Protein 3D12 (pdb70)

Organism: Nipah virus (NCBI:txid3052225)

Structure (mmCIF, N/CA/C/O backbone):
data_3D12
#
_entry.id   3D12
#
_cell.length_a   189.492
_cell.length_b   189.492
_cell.length_c   277.052
_cell.angle_alpha   90.00
_cell.angle_beta   90.00
_cell.angle_gamma   120.00
#
_symmetry.space_group_name_H-M   'P 65 2 2'
#
loop_
_entity.id
_entity.type
_entity.pdbx_description
1 polymer Hemagglutinin-neuraminidase
2 polymer Ephrin-B3
3 branched beta-D-mannopyranose-(1-3)-[alpha-D-mannopyranose-(1-6)]beta-D-mannopyranose-(1-4)-2-acetamido-2-deoxy-beta-D-glucopyranose-(1-4)-2-acetamido-2-deoxy-beta-D-glucopyranose
4 branched beta-D-glucopyranose-(1-3)-[alpha-D-glucopyranose-(1-6)]beta-D-gulopyranose-(1-4)-2-acetamido-2-deoxy-beta-D-galactopyranose-(1-4)-[beta-D-glucopyranose-(1-3)][alpha-D-glucopyranose-(1-6)]2-acetamido-2-deoxy-alpha-D-idopyranose
5 branched 2-acetamido-2-deoxy-beta-D-glucopyranose-(1-4)-2-acetamido-2-deoxy-beta-D-glucopyranose
6 branched beta-D-glucopyranose-(1-3)-[alpha-D-mannopyranose-(1-6)]beta-D-mannopyranose-(1-4)-2-acetamido-2-deoxy-beta-D-glucopyranose-(1-4)-2-acetamido-2-deoxy-beta-D-glucopyranose
7 branched beta-D-glucopyranose-(1-3)-[alpha-D-glucopyranose-(1-6)]beta-D-gulopyranose-(1-4)-2-acetamido-2-deoxy-alpha-L-glucopyranose-(1-4)-[beta-D-glucopyranose-(1-3)][alpha-L-galactopyranose-(1-6)]2-acetamido-2-deoxy-beta-D-gulopyranose
8 non-polymer 2-acetamido-2-deoxy-beta-D-glucopyranose
9 non-polymer 'SULFATE ION'
10 water water
#
loop_
_atom_site.group_PDB
_atom_site.id
_atom_site.type_symbol
_atom_site.label_atom_id
_atom_site.label_alt_id
_atom_site.label_comp_id
_atom_site.label_asym_id
_atom_site.label_entity_id
_atom_site.label_seq_id
_atom_site.pdbx_PDB_ins_code
_atom_site.Cartn_x
_atom_site.Cartn_y
_atom_site.Cartn_z
_atom_site.occupancy
_atom_site.B_iso_or_equiv
_atom_site.auth_seq_id
_atom_site.auth_comp_id
_atom_site.auth_asym_id
_atom_site.auth_atom_id
_atom_site.pdbx_PDB_model_num
ATOM 1 N N . GLU A 1 1 ? 72.291 -83.472 -73.084 1.00 96.39 176 GLU A N 1
ATOM 2 C CA . GLU A 1 1 ? 71.903 -84.782 -72.565 1.00 95.15 176 GLU A CA 1
ATOM 3 C C . GLU A 1 1 ? 71.353 -84.667 -71.136 1.00 97.55 176 GLU A C 1
ATOM 4 O O . GLU A 1 1 ? 72.103 -84.831 -70.166 1.00 102.68 176 GLU A O 1
ATOM 10 N N . GLY A 1 2 ? 70.051 -84.388 -71.005 1.00 94.16 177 GLY A N 1
ATOM 11 C CA . GLY A 1 2 ? 69.437 -84.197 -69.692 1.00 90.85 177 GLY A CA 1
ATOM 12 C C . GLY A 1 2 ? 67.908 -84.194 -69.618 1.00 81.04 177 GLY A C 1
ATOM 13 O O . GLY A 1 2 ? 67.269 -83.127 -69.610 1.00 71.04 177 GLY A O 1
ATOM 14 N N . VAL A 1 3 ? 67.320 -85.391 -69.543 1.00 74.63 178 VAL A N 1
ATOM 15 C CA . VAL A 1 3 ? 65.869 -85.532 -69.424 1.00 70.61 178 VAL A CA 1
ATOM 16 C C . VAL A 1 3 ? 65.443 -85.732 -67.969 1.00 68.84 178 VAL A C 1
ATOM 17 O O . VAL A 1 3 ? 65.973 -86.607 -67.275 1.00 69.04 178 VAL A O 1
ATOM 21 N N . SER A 1 4 ? 64.487 -84.934 -67.500 1.00 64.56 179 SER A N 1
ATOM 22 C CA . SER A 1 4 ? 63.930 -85.165 -66.164 1.00 64.11 179 SER A CA 1
ATOM 23 C C . SER A 1 4 ? 62.413 -85.399 -66.185 1.00 62.74 179 SER A C 1
ATOM 24 O O . SER A 1 4 ? 61.731 -85.076 -67.164 1.00 62.61 179 SER A O 1
ATOM 27 N N . ASN A 1 5 ? 61.892 -85.955 -65.095 1.00 62.30 180 ASN A N 1
ATOM 28 C CA . ASN A 1 5 ? 60.454 -86.174 -64.957 1.00 59.38 180 ASN A CA 1
ATOM 29 C C . ASN A 1 5 ? 59.618 -84.906 -65.171 1.00 57.01 180 ASN A C 1
ATOM 30 O O . ASN A 1 5 ? 60.119 -83.780 -65.069 1.00 53.93 180 ASN A O 1
ATOM 35 N N . LEU A 1 6 ? 58.337 -85.103 -65.472 1.00 60.00 181 LEU A N 1
ATOM 36 C CA . LEU A 1 6 ? 57.413 -83.988 -65.668 1.00 58.40 181 LEU A CA 1
ATOM 37 C C . LEU A 1 6 ? 56.948 -83.450 -64.312 1.00 60.44 181 LEU A C 1
ATOM 38 O O . LEU A 1 6 ? 56.243 -84.138 -63.555 1.00 56.12 181 LEU A O 1
ATOM 43 N N . VAL A 1 7 ? 57.358 -82.218 -64.009 1.00 66.09 182 VAL A N 1
ATOM 44 C CA . VAL A 1 7 ? 57.151 -81.644 -62.677 1.00 61.96 182 VAL A CA 1
ATOM 45 C C . VAL A 1 7 ? 57.002 -80.124 -62.673 1.00 61.43 182 VAL A C 1
ATOM 46 O O . VAL A 1 7 ? 57.453 -79.433 -63.598 1.00 60.46 182 VAL A O 1
ATOM 50 N N . GLY A 1 8 ? 56.366 -79.616 -61.618 1.00 65.92 183 GLY A N 1
ATOM 51 C CA . GLY A 1 8 ? 56.228 -78.183 -61.416 1.00 67.34 183 GLY A CA 1
ATOM 52 C C . GLY A 1 8 ? 55.478 -77.471 -62.526 1.00 62.80 183 GLY A C 1
ATOM 53 O O . GLY A 1 8 ? 54.417 -77.924 -62.959 1.00 65.99 183 GLY A O 1
ATOM 54 N N . LEU A 1 9 ? 56.023 -76.348 -62.984 1.00 64.30 184 LEU A N 1
ATOM 55 C CA . LEU A 1 9 ? 55.391 -75.586 -64.058 1.00 66.66 184 LEU A CA 1
ATOM 56 C C . LEU A 1 9 ? 56.288 -75.514 -65.295 1.00 70.79 184 LEU A C 1
ATOM 57 O O . LEU A 1 9 ? 57.193 -74.677 -65.362 1.00 72.31 184 LEU A O 1
ATOM 62 N N . PRO A 1 10 ? 56.036 -76.394 -66.282 1.00 69.10 185 PRO A N 1
ATOM 63 C CA . PRO A 1 10 ? 56.888 -76.441 -67.472 1.00 68.91 185 PRO A CA 1
ATOM 64 C C . PRO A 1 10 ? 56.480 -75.335 -68.434 1.00 73.74 185 PRO A C 1
ATOM 65 O O . PRO A 1 10 ? 55.563 -74.567 -68.118 1.00 72.76 185 PRO A O 1
ATOM 69 N N . ASN A 1 11 ? 57.148 -75.261 -69.585 1.00 73.21 186 ASN A N 1
ATOM 70 C CA . ASN A 1 11 ? 56.706 -74.398 -70.677 1.00 72.68 186 ASN A CA 1
ATOM 71 C C . ASN A 1 11 ? 55.228 -74.594 -70.977 1.00 69.79 186 ASN A C 1
ATOM 72 O O . ASN A 1 11 ? 54.696 -75.691 -70.813 1.00 67.32 186 ASN A O 1
ATOM 77 N N . ASN A 1 12 ? 54.565 -73.536 -71.427 1.00 69.51 187 ASN A N 1
ATOM 78 C CA . ASN A 1 12 ? 53.157 -73.648 -71.785 1.00 72.86 187 ASN A CA 1
ATOM 79 C C . ASN A 1 12 ? 52.903 -74.547 -72.995 1.00 71.71 187 ASN A C 1
ATOM 80 O O . ASN A 1 12 ? 53.734 -74.650 -73.909 1.00 69.13 187 ASN A O 1
ATOM 85 N N . ILE A 1 13 ? 51.746 -75.202 -72.980 1.00 66.95 188 ILE A N 1
ATOM 86 C CA . ILE A 1 13 ? 51.295 -76.012 -74.100 1.00 61.82 188 ILE A CA 1
ATOM 87 C C . ILE A 1 13 ? 49.987 -75.425 -74.592 1.00 65.11 188 ILE A C 1
ATOM 88 O O . ILE A 1 13 ? 49.305 -74.694 -73.861 1.00 63.16 188 ILE A O 1
ATOM 93 N N . CYS A 1 14 ? 49.636 -75.751 -75.830 1.00 66.24 189 CYS A N 1
ATOM 94 C CA . CYS A 1 14 ? 48.392 -75.282 -76.417 1.00 64.81 189 CYS A CA 1
ATOM 95 C C . CYS A 1 14 ? 47.185 -75.775 -75.612 1.00 63.47 189 CYS A C 1
ATOM 96 O O . CYS A 1 14 ? 46.990 -76.986 -75.437 1.00 59.98 189 CYS A O 1
ATOM 99 N N . LEU A 1 15 ? 46.385 -74.834 -75.114 1.00 62.93 190 LEU A N 1
ATOM 100 C CA . LEU A 1 15 ? 45.213 -75.181 -74.311 1.00 63.84 190 LEU A CA 1
ATOM 101 C C . LEU A 1 15 ? 43.933 -75.083 -75.132 1.00 66.16 190 LEU A C 1
ATOM 102 O O . LEU A 1 15 ? 42.829 -75.235 -74.603 1.00 62.93 190 LEU A O 1
ATOM 107 N N . GLN A 1 16 ? 44.099 -74.841 -76.430 1.00 69.69 191 GLN A N 1
ATOM 108 C CA . GLN A 1 16 ? 42.975 -74.692 -77.349 1.00 68.84 191 GLN A CA 1
ATOM 109 C C . GLN A 1 16 ? 42.628 -75.995 -78.052 1.00 62.86 191 GLN A C 1
ATOM 110 O O . GLN A 1 16 ? 43.511 -76.825 -78.304 1.00 58.40 191 GLN A O 1
ATOM 116 N N . LYS A 1 17 ? 41.343 -76.175 -78.362 1.00 64.79 192 LYS A N 1
ATOM 117 C CA . LYS A 1 17 ? 40.962 -77.170 -79.363 1.00 65.47 192 LYS A CA 1
ATOM 118 C C . LYS A 1 17 ? 41.210 -76.564 -80.742 1.00 65.98 192 LYS A C 1
ATOM 119 O O . LYS A 1 17 ? 40.816 -75.423 -81.004 1.00 67.84 192 LYS A O 1
ATOM 125 N N . THR A 1 18 ? 41.871 -77.318 -81.615 1.00 64.48 193 THR A N 1
ATOM 126 C CA . THR A 1 18 ? 42.243 -76.816 -82.933 1.00 63.03 193 THR A CA 1
ATOM 127 C C . THR A 1 18 ? 42.322 -77.959 -83.951 1.00 70.30 193 THR A C 1
ATOM 128 O O . THR A 1 18 ? 42.271 -79.146 -83.586 1.00 68.02 193 THR A O 1
ATOM 132 N N . SER A 1 19 ? 42.437 -77.590 -85.226 1.00 73.64 194 SER A N 1
ATOM 133 C CA . SER A 1 19 ? 42.524 -78.550 -86.322 1.00 67.71 194 SER A CA 1
ATOM 134 C C . SER A 1 19 ? 43.916 -78.494 -86.954 1.00 66.77 194 SER A C 1
ATOM 135 O O . SER A 1 19 ? 44.258 -79.310 -87.818 1.00 68.82 194 SER A O 1
ATOM 138 N N . ASN A 1 20 ? 44.713 -77.521 -86.522 1.00 65.44 195 ASN A N 1
ATOM 139 C CA . ASN A 1 20 ? 46.030 -77.286 -87.102 1.00 67.19 195 ASN A CA 1
ATOM 140 C C . ASN A 1 20 ? 46.991 -78.428 -86.804 1.00 65.87 195 ASN A C 1
ATOM 141 O O . ASN A 1 20 ? 46.996 -78.964 -85.693 1.00 67.97 195 ASN A O 1
ATOM 146 N N . GLN A 1 21 ? 47.793 -78.805 -87.799 1.00 67.80 196 GLN A N 1
ATOM 147 C CA . GLN A 1 21 ? 48.780 -79.870 -87.617 1.00 69.78 196 GLN A CA 1
ATOM 148 C C . GLN A 1 21 ? 49.970 -79.395 -86.776 1.00 71.05 196 GLN A C 1
ATOM 149 O O . GLN A 1 21 ? 51.115 -79.340 -87.255 1.00 68.33 196 GLN A O 1
ATOM 155 N N . ILE A 1 22 ? 49.674 -79.064 -85.516 1.00 71.34 197 ILE A N 1
ATOM 156 C CA . ILE A 1 22 ? 50.664 -78.573 -84.560 1.00 63.44 197 ILE A CA 1
ATOM 157 C C . ILE A 1 22 ? 51.459 -79.710 -83.917 1.00 60.97 197 ILE A C 1
ATOM 158 O O . ILE A 1 22 ? 52.537 -79.489 -83.352 1.00 61.94 197 ILE A O 1
ATOM 163 N N . LEU A 1 23 ? 50.928 -80.926 -84.001 1.00 59.21 198 LEU A N 1
ATOM 164 C CA . LEU A 1 23 ? 51.652 -82.090 -83.503 1.00 58.09 198 LEU A CA 1
ATOM 165 C C . LEU A 1 23 ? 52.445 -82.729 -84.650 1.00 57.89 198 LEU A C 1
ATOM 166 O O . LEU A 1 23 ? 51.872 -83.080 -85.685 1.00 63.09 198 LEU A O 1
ATOM 171 N N . LYS A 1 24 ? 53.763 -82.856 -84.475 1.00 54.67 199 LYS A N 1
ATOM 172 C CA . LYS A 1 24 ? 54.635 -83.427 -85.513 1.00 54.98 199 LYS A CA 1
ATOM 173 C C . LYS A 1 24 ? 55.487 -84.595 -84.997 1.00 54.31 199 LYS A C 1
ATOM 174 O O . LYS A 1 24 ? 56.665 -84.418 -84.642 1.00 51.57 199 LYS A O 1
ATOM 180 N N . PRO A 1 25 ? 54.891 -85.800 -84.960 1.00 53.55 200 PRO A N 1
ATOM 181 C CA . PRO A 1 25 ? 55.552 -86.986 -84.390 1.00 51.18 200 PRO A CA 1
ATOM 182 C C . PRO A 1 25 ? 56.856 -87.308 -85.120 1.00 50.13 200 PRO A C 1
ATOM 183 O O . PRO A 1 25 ? 56.964 -87.030 -86.315 1.00 53.88 200 PRO A O 1
ATOM 187 N N . LYS A 1 26 ? 57.829 -87.876 -84.416 1.00 51.12 201 LYS A N 1
ATOM 188 C CA . LYS A 1 26 ? 59.077 -88.289 -85.052 1.00 52.59 201 LYS A CA 1
ATOM 189 C C . LYS A 1 26 ? 59.340 -89.753 -84.729 1.00 54.53 201 LYS A C 1
ATOM 190 O O . LYS A 1 26 ? 59.052 -90.216 -83.619 1.00 55.78 201 LYS A O 1
ATOM 196 N N . LEU A 1 27 ? 59.879 -90.484 -85.697 1.00 51.45 202 LEU A N 1
ATOM 197 C CA . LEU A 1 27 ? 60.260 -91.871 -85.466 1.00 56.93 202 LEU A CA 1
ATOM 198 C C . LEU A 1 27 ? 61.650 -91.921 -84.820 1.00 60.84 202 LEU A C 1
ATOM 199 O O . LEU A 1 27 ? 62.551 -91.172 -85.218 1.00 64.55 202 LEU A O 1
ATOM 204 N N . ILE A 1 28 ? 61.832 -92.793 -83.828 1.00 58.71 203 ILE A N 1
ATOM 205 C CA . ILE A 1 28 ? 63.119 -92.878 -83.136 1.00 62.30 203 ILE A CA 1
ATOM 206 C C . ILE A 1 28 ? 63.515 -94.317 -82.797 1.00 67.01 203 ILE A C 1
ATOM 207 O O . ILE A 1 28 ? 64.507 -94.558 -82.102 1.00 74.06 203 ILE A O 1
ATOM 212 N N . SER A 1 29 ? 62.739 -95.270 -83.300 1.00 66.66 204 SER A N 1
ATOM 213 C CA . SER A 1 29 ? 62.898 -96.683 -82.933 1.00 73.94 204 SER A CA 1
ATOM 214 C C . SER A 1 29 ? 64.344 -97.209 -82.988 1.00 79.45 204 SER A C 1
ATOM 215 O O . SER A 1 29 ? 64.780 -97.916 -82.077 1.00 81.69 204 SER A O 1
ATOM 218 N N . TYR A 1 30 ? 65.063 -96.855 -84.056 1.00 81.37 205 TYR A N 1
ATOM 219 C CA . TYR A 1 30 ? 66.422 -97.340 -84.345 1.00 81.24 205 TYR A CA 1
ATOM 220 C C . TYR A 1 30 ? 67.415 -97.155 -83.200 1.00 87.05 205 TYR A C 1
ATOM 221 O O . TYR A 1 30 ? 68.296 -98.001 -83.000 1.00 88.99 205 TYR A O 1
ATOM 230 N N . THR A 1 31 ? 67.295 -96.040 -82.475 1.00 84.23 206 THR A N 1
ATOM 231 C CA . THR A 1 31 ? 68.143 -95.786 -81.306 1.00 85.07 206 THR A CA 1
ATOM 232 C C . THR A 1 31 ? 67.997 -96.924 -80.296 1.00 86.54 206 THR A C 1
ATOM 233 O O . THR A 1 31 ? 68.885 -97.165 -79.465 1.00 86.46 206 THR A O 1
ATOM 237 N N . LEU A 1 32 ? 66.861 -97.614 -80.384 1.00 84.43 207 LEU A N 1
ATOM 238 C CA . LEU A 1 32 ? 66.632 -98.865 -79.675 1.00 86.07 207 LEU A CA 1
ATOM 239 C C . LEU A 1 32 ? 66.568 -99.996 -80.703 1.00 90.82 207 LEU A C 1
ATOM 240 O O . LEU A 1 32 ? 65.481 -100.344 -81.181 1.00 93.09 207 LEU A O 1
ATOM 245 N N . PRO A 1 33 ? 67.737 -100.567 -81.054 1.00 94.60 208 PRO A N 1
ATOM 246 C CA . PRO A 1 33 ? 67.882 -101.557 -82.135 1.00 94.86 208 PRO A CA 1
ATOM 247 C C . PRO A 1 33 ? 67.034 -102.819 -81.934 1.00 99.89 208 PRO A C 1
ATOM 248 O O . PRO A 1 33 ? 66.932 -103.344 -80.811 1.00 98.79 208 PRO A O 1
ATOM 252 N N . VAL A 1 34 ? 66.430 -103.287 -83.027 1.00 96.21 209 VAL A N 1
ATOM 253 C CA . VAL A 1 34 ? 65.691 -104.553 -83.049 1.00 97.60 209 VAL A CA 1
ATOM 254 C C . VAL A 1 34 ? 65.899 -105.291 -84.383 1.00 96.42 209 VAL A C 1
ATOM 255 O O . VAL A 1 34 ? 65.992 -104.668 -85.448 1.00 94.52 209 VAL A O 1
ATOM 259 N N . VAL A 1 35 ? 65.981 -106.617 -84.312 1.00 93.85 210 VAL A N 1
ATOM 260 C CA . VAL A 1 35 ? 66.261 -107.439 -85.488 1.00 89.38 210 VAL A CA 1
ATOM 261 C C . VAL A 1 35 ? 65.139 -108.456 -85.711 1.00 88.04 210 VAL A C 1
ATOM 262 O O . VAL A 1 35 ? 64.105 -108.404 -85.039 1.00 84.21 210 VAL A O 1
ATOM 266 N N . GLY A 1 36 ? 65.347 -109.373 -86.657 1.00 89.30 211 GLY A N 1
ATOM 267 C CA . GLY A 1 36 ? 64.386 -110.426 -86.938 1.00 84.94 211 GLY A CA 1
ATOM 268 C C . GLY A 1 36 ? 64.237 -110.765 -88.414 1.00 84.10 211 GLY A C 1
ATOM 269 O O . GLY A 1 36 ? 63.975 -109.892 -89.251 1.00 80.30 211 GLY A O 1
ATOM 270 N N . GLN A 1 37 ? 64.400 -112.048 -88.729 1.00 85.80 212 GLN A N 1
ATOM 271 C CA . GLN A 1 37 ? 64.183 -112.562 -90.079 1.00 85.29 212 GLN A CA 1
ATOM 272 C C . GLN A 1 37 ? 62.732 -112.318 -90.489 1.00 81.89 212 GLN A C 1
ATOM 273 O O . GLN A 1 37 ? 61.902 -111.931 -89.659 1.00 78.78 212 GLN A O 1
ATOM 279 N N . SER A 1 38 ? 62.426 -112.532 -91.767 1.00 80.37 213 SER A N 1
ATOM 280 C CA . SER A 1 38 ? 61.042 -112.438 -92.222 1.00 79.68 213 SER A CA 1
ATOM 281 C C . SER A 1 38 ? 60.189 -113.413 -91.414 1.00 78.35 213 SER A C 1
ATOM 282 O O . SER A 1 38 ? 60.703 -114.409 -90.887 1.00 77.83 213 SER A O 1
ATOM 285 N N . GLY A 1 39 ? 58.894 -113.118 -91.308 1.00 74.12 214 GLY A N 1
ATOM 286 C CA . GLY A 1 39 ? 57.974 -113.967 -90.568 1.00 74.94 214 GLY A CA 1
ATOM 287 C C . GLY A 1 39 ? 58.198 -113.949 -89.062 1.00 76.87 214 GLY A C 1
ATOM 288 O O . GLY A 1 39 ? 57.595 -114.729 -88.314 1.00 72.24 214 GLY A O 1
ATOM 289 N N . THR A 1 40 ? 59.079 -113.064 -88.609 1.00 78.18 215 THR A N 1
ATOM 290 C CA . THR A 1 40 ? 59.287 -112.882 -87.181 1.00 69.78 215 THR A CA 1
ATOM 291 C C . THR A 1 40 ? 58.331 -111.818 -86.639 1.00 67.71 215 THR A C 1
ATOM 292 O O . THR A 1 40 ? 58.053 -110.815 -87.304 1.00 67.45 215 THR A O 1
ATOM 296 N N . CYS A 1 41 ? 57.814 -112.058 -85.439 1.00 67.71 216 CYS A N 1
ATOM 297 C CA . CYS A 1 41 ? 56.818 -111.181 -84.848 1.00 63.70 216 CYS A CA 1
ATOM 298 C C . CYS A 1 41 ? 57.176 -110.842 -83.407 1.00 64.52 216 CYS A C 1
ATOM 299 O O . CYS A 1 41 ? 57.302 -111.732 -82.565 1.00 65.21 216 CYS A O 1
ATOM 302 N N . ILE A 1 42 ? 57.329 -109.551 -83.125 1.00 64.48 217 ILE A N 1
ATOM 303 C CA . ILE A 1 42 ? 57.761 -109.094 -81.807 1.00 60.80 217 ILE A CA 1
ATOM 304 C C . ILE A 1 42 ? 56.589 -108.519 -81.017 1.00 59.24 217 ILE A C 1
ATOM 305 O O . ILE A 1 42 ? 55.978 -107.531 -81.434 1.00 58.31 217 ILE A O 1
ATOM 310 N N . THR A 1 43 ? 56.275 -109.156 -79.886 1.00 59.71 218 THR A N 1
ATOM 311 C CA . THR A 1 43 ? 55.078 -108.817 -79.101 1.00 61.69 218 THR A CA 1
ATOM 312 C C . THR A 1 43 ? 55.316 -108.735 -77.592 1.00 62.00 218 THR A C 1
ATOM 313 O O . THR A 1 43 ? 56.459 -108.737 -77.124 1.00 62.81 218 THR A O 1
ATOM 317 N N . ASP A 1 44 ? 54.212 -108.693 -76.846 1.00 60.23 219 ASP A N 1
ATOM 318 C CA . ASP A 1 44 ? 54.242 -108.516 -75.397 1.00 58.62 219 ASP A CA 1
ATOM 319 C C . ASP A 1 44 ? 55.254 -107.434 -75.031 1.00 57.81 219 ASP A C 1
ATOM 320 O O . ASP A 1 44 ? 56.248 -107.717 -74.354 1.00 58.27 219 ASP A O 1
ATOM 325 N N . PRO A 1 45 ? 55.000 -106.189 -75.481 1.00 57.76 220 PRO A N 1
ATOM 326 C CA . PRO A 1 45 ? 55.945 -105.073 -75.363 1.00 55.29 220 PRO A CA 1
ATOM 327 C C . PRO A 1 45 ? 55.772 -104.352 -74.029 1.00 57.96 220 PRO A C 1
ATOM 328 O O . PRO A 1 45 ? 54.632 -104.070 -73.647 1.00 57.68 220 PRO A O 1
ATOM 332 N N . LEU A 1 46 ? 56.878 -104.065 -73.342 1.00 57.38 221 LEU A N 1
ATOM 333 C CA . LEU A 1 46 ? 56.863 -103.275 -72.114 1.00 50.48 221 LEU A CA 1
ATOM 334 C C . LEU A 1 46 ? 57.706 -102.015 -72.321 1.00 52.42 221 LEU A C 1
ATOM 335 O O . LEU A 1 46 ? 58.770 -102.068 -72.952 1.00 53.09 221 LEU A O 1
ATOM 340 N N . LEU A 1 47 ? 57.232 -100.884 -71.800 1.00 52.25 222 LEU A N 1
ATOM 341 C CA . LEU A 1 47 ? 58.016 -99.646 -71.834 1.00 51.27 222 LEU A CA 1
ATOM 342 C C . LEU A 1 47 ? 57.796 -98.785 -70.593 1.00 54.17 222 LEU A C 1
ATOM 343 O O . LEU A 1 47 ? 56.694 -98.249 -70.364 1.00 52.60 222 LEU A O 1
ATOM 348 N N . ALA A 1 48 ? 58.855 -98.651 -69.797 1.00 54.66 223 ALA A N 1
ATOM 349 C CA . ALA A 1 48 ? 58.788 -97.874 -68.566 1.00 53.49 223 ALA A CA 1
ATOM 350 C C . ALA A 1 48 ? 59.764 -96.704 -68.608 1.00 52.14 223 ALA A C 1
ATOM 351 O O . ALA A 1 48 ? 60.859 -96.810 -69.163 1.00 50.37 223 ALA A O 1
ATOM 353 N N . MET A 1 49 ? 59.367 -95.583 -68.018 1.00 56.02 224 MET A N 1
ATOM 354 C CA . MET A 1 49 ? 60.250 -94.425 -67.963 1.00 57.80 224 MET A CA 1
ATOM 355 C C . MET A 1 49 ? 60.193 -93.747 -66.607 1.00 61.83 224 MET A C 1
ATOM 356 O O . MET A 1 49 ? 59.115 -93.611 -66.018 1.00 64.12 224 MET A O 1
ATOM 361 N N . ASP A 1 50 ? 61.362 -93.334 -66.120 1.00 63.04 225 ASP A N 1
ATOM 362 C CA . ASP A 1 50 ? 61.487 -92.684 -64.819 1.00 61.44 225 ASP A CA 1
ATOM 363 C C . ASP A 1 50 ? 62.860 -92.025 -64.711 1.00 63.66 225 ASP A C 1
ATOM 364 O O . ASP A 1 50 ? 63.889 -92.664 -64.979 1.00 63.88 225 ASP A O 1
ATOM 369 N N . GLU A 1 51 ? 62.863 -90.746 -64.336 1.00 63.29 226 GLU A N 1
ATOM 370 C CA . GLU A 1 51 ? 64.093 -90.008 -64.039 1.00 63.44 226 GLU A CA 1
ATOM 371 C C . GLU A 1 51 ? 65.188 -90.120 -65.106 1.00 64.39 226 GLU A C 1
ATOM 372 O O . GLU A 1 51 ? 66.373 -90.228 -64.775 1.00 64.13 226 GLU A O 1
ATOM 378 N N . GLY A 1 52 ? 64.791 -90.084 -66.377 1.00 65.05 227 GLY A N 1
ATOM 379 C CA . GLY A 1 52 ? 65.739 -90.147 -67.474 1.00 59.06 227 GLY A CA 1
ATOM 380 C C . GLY A 1 52 ? 66.283 -91.547 -67.692 1.00 60.54 227 GLY A C 1
ATOM 381 O O . GLY A 1 52 ? 67.393 -91.726 -68.215 1.00 61.96 227 GLY A O 1
ATOM 382 N N . TYR A 1 53 ? 65.509 -92.548 -67.283 1.00 58.77 228 TYR A N 1
ATOM 383 C CA . TYR A 1 53 ? 65.846 -93.933 -67.606 1.00 60.79 228 TYR A CA 1
ATOM 384 C C . TYR A 1 53 ? 64.638 -94.651 -68.197 1.00 59.61 228 TYR A C 1
ATOM 385 O O . TYR A 1 53 ? 63.509 -94.140 -68.156 1.00 59.81 228 TYR A O 1
ATOM 394 N N . PHE A 1 54 ? 64.878 -95.834 -68.751 1.00 53.57 229 PHE A N 1
ATOM 395 C CA . PHE A 1 54 ? 63.797 -96.609 -69.340 1.00 53.06 229 PHE A CA 1
ATOM 396 C C . PHE A 1 54 ? 63.983 -98.116 -69.146 1.00 51.88 229 PHE A C 1
ATOM 397 O O . PHE A 1 54 ? 65.106 -98.649 -69.183 1.00 49.76 229 PHE A O 1
ATOM 405 N N . ALA A 1 55 ? 62.856 -98.789 -68.936 1.00 49.54 230 ALA A N 1
ATOM 406 C CA . ALA A 1 55 ? 62.798 -100.238 -68.971 1.00 49.44 230 ALA A CA 1
ATOM 407 C C . ALA A 1 55 ? 62.121 -100.669 -70.273 1.00 52.92 230 ALA A C 1
ATOM 408 O O . ALA A 1 55 ? 61.226 -99.984 -70.788 1.00 52.58 230 ALA A O 1
ATOM 410 N N . TYR A 1 56 ? 62.550 -101.799 -70.815 1.00 50.61 231 TYR A N 1
ATOM 411 C CA . TYR A 1 56 ? 61.959 -102.293 -72.044 1.00 50.33 231 TYR A CA 1
ATOM 412 C C . TYR A 1 56 ? 61.915 -103.804 -72.042 1.00 53.43 231 TYR A C 1
ATOM 413 O O . TYR A 1 56 ? 62.811 -104.464 -71.514 1.00 56.92 231 TYR A O 1
ATOM 422 N N . SER A 1 57 ? 60.865 -104.353 -72.636 1.00 54.08 232 SER A N 1
ATOM 423 C CA . SER A 1 57 ? 60.781 -105.789 -72.806 1.00 54.60 232 SER A CA 1
ATOM 424 C C . SER A 1 57 ? 60.042 -106.137 -74.082 1.00 56.56 232 SER A C 1
ATOM 425 O O . SER A 1 57 ? 59.306 -105.313 -74.639 1.00 54.36 232 SER A O 1
ATOM 428 N N . HIS A 1 58 ? 60.255 -107.358 -74.554 1.00 54.76 233 HIS A N 1
ATOM 429 C CA . HIS A 1 58 ? 59.448 -107.883 -75.640 1.00 56.55 233 HIS A CA 1
ATOM 430 C C . HIS A 1 58 ? 59.669 -109.380 -75.799 1.00 60.48 233 HIS A C 1
ATOM 431 O O . HIS A 1 58 ? 60.616 -109.948 -75.236 1.00 59.81 233 HIS A O 1
ATOM 438 N N . LEU A 1 59 ? 58.775 -110.011 -76.553 1.00 59.62 234 LEU A N 1
ATOM 439 C CA . LEU A 1 59 ? 58.866 -111.432 -76.833 1.00 60.00 234 LEU A CA 1
ATOM 440 C C . LEU A 1 59 ? 58.857 -111.632 -78.333 1.00 64.06 234 LEU A C 1
ATOM 441 O O . LEU A 1 59 ? 57.933 -111.171 -79.023 1.00 62.45 234 LEU A O 1
ATOM 446 N N . GLU A 1 60 ? 59.882 -112.319 -78.834 1.00 64.86 235 GLU A N 1
ATOM 447 C CA . GLU A 1 60 ? 60.005 -112.592 -80.262 1.00 64.44 235 GLU A CA 1
ATOM 448 C C . GLU A 1 60 ? 59.396 -113.952 -80.593 1.00 64.71 235 GLU A C 1
ATOM 449 O O . GLU A 1 60 ? 59.913 -114.989 -80.172 1.00 66.05 235 GLU A O 1
ATOM 455 N N . ARG A 1 61 ? 58.284 -113.942 -81.325 1.00 64.85 236 ARG A N 1
ATOM 456 C CA . ARG A 1 61 ? 57.670 -115.173 -81.807 1.00 63.38 236 ARG A CA 1
ATOM 457 C C . ARG A 1 61 ? 58.013 -115.345 -83.273 1.00 63.95 236 ARG A C 1
ATOM 458 O O . ARG A 1 61 ? 58.097 -114.364 -84.015 1.00 64.32 236 ARG A O 1
ATOM 466 N N . ILE A 1 62 ? 58.203 -116.593 -83.689 1.00 66.85 237 ILE A N 1
ATOM 467 C CA . ILE A 1 62 ? 58.307 -116.916 -85.108 1.00 69.43 237 ILE A CA 1
ATOM 468 C C . ILE A 1 62 ? 56.976 -117.509 -85.567 1.00 66.96 237 ILE A C 1
ATOM 469 O O . ILE A 1 62 ? 56.643 -118.653 -85.232 1.00 68.35 237 ILE A O 1
ATOM 474 N N . GLY A 1 63 ? 56.212 -116.716 -86.314 1.00 61.77 238 GLY A N 1
ATOM 475 C CA . GLY A 1 63 ? 54.882 -117.114 -86.740 1.00 62.09 238 GLY A CA 1
ATOM 476 C C . GLY A 1 63 ? 53.864 -116.008 -86.517 1.00 65.93 238 GLY A C 1
ATOM 477 O O . GLY A 1 63 ? 54.055 -114.875 -86.975 1.00 67.61 238 GLY A O 1
ATOM 478 N N . SER A 1 64 ? 52.777 -116.331 -85.817 1.00 63.42 239 SER A N 1
ATOM 479 C CA . SER A 1 64 ? 51.747 -115.337 -85.524 1.00 65.40 239 SER A CA 1
ATOM 480 C C . SER A 1 64 ? 52.063 -114.584 -84.231 1.00 67.75 239 SER A C 1
ATOM 481 O O . SER A 1 64 ? 52.777 -115.091 -83.359 1.00 68.62 239 SER A O 1
ATOM 484 N N . CYS A 1 65 ? 51.537 -113.369 -84.111 1.00 64.96 240 CYS A N 1
ATOM 485 C CA . CYS A 1 65 ? 51.742 -112.588 -82.894 1.00 66.90 240 CYS A CA 1
ATOM 486 C C . CYS A 1 65 ? 51.025 -113.222 -81.705 1.00 71.26 240 CYS A C 1
ATOM 487 O O . CYS A 1 65 ? 51.391 -112.979 -80.552 1.00 75.27 240 CYS A O 1
ATOM 490 N N . SER A 1 66 ? 50.007 -114.033 -81.993 1.00 74.72 241 SER A N 1
ATOM 491 C CA . SER A 1 66 ? 49.210 -114.691 -80.958 1.00 68.21 241 SER A CA 1
ATOM 492 C C . SER A 1 66 ? 49.850 -116.006 -80.535 1.00 71.56 241 SER A C 1
ATOM 493 O O . SER A 1 66 ? 50.109 -116.230 -79.345 1.00 75.82 241 SER A O 1
ATOM 496 N N . ARG A 1 67 ? 50.106 -116.873 -81.513 1.00 67.53 242 ARG A N 1
ATOM 497 C CA . ARG A 1 67 ? 50.466 -118.255 -81.207 1.00 72.44 242 ARG A CA 1
ATOM 498 C C . ARG A 1 67 ? 51.775 -118.759 -81.825 1.00 68.75 242 ARG A C 1
ATOM 499 O O . ARG A 1 67 ? 52.082 -119.952 -81.744 1.00 68.25 242 ARG A O 1
ATOM 507 N N . GLY A 1 68 ? 52.549 -117.858 -82.422 1.00 67.53 243 GLY A N 1
ATOM 508 C CA . GLY A 1 68 ? 53.850 -118.221 -82.963 1.00 66.82 243 GLY A CA 1
ATOM 509 C C . GLY A 1 68 ? 54.810 -118.746 -81.899 1.00 69.59 243 GLY A C 1
ATOM 510 O O . GLY A 1 68 ? 54.684 -118.420 -80.710 1.00 68.13 243 GLY A O 1
ATOM 511 N N . VAL A 1 69 ? 55.774 -119.561 -82.328 1.00 68.33 244 VAL A N 1
ATOM 512 C CA . VAL A 1 69 ? 56.753 -120.142 -81.414 1.00 68.19 244 VAL A CA 1
ATOM 513 C C . VAL A 1 69 ? 57.604 -119.067 -80.756 1.00 68.72 244 VAL A C 1
ATOM 514 O O . VAL A 1 69 ? 58.204 -118.239 -81.446 1.00 69.48 244 VAL A O 1
ATOM 518 N N . SER A 1 70 ? 57.669 -119.088 -79.428 1.00 68.04 245 SER A N 1
ATOM 519 C CA . SER A 1 70 ? 58.501 -118.136 -78.700 1.00 68.40 245 SER A CA 1
ATOM 520 C C . SER A 1 70 ? 59.980 -118.386 -78.978 1.00 69.25 245 SER A C 1
ATOM 521 O O . SER A 1 70 ? 60.536 -119.399 -78.543 1.00 68.89 245 SER A O 1
ATOM 524 N N . LYS A 1 71 ? 60.614 -117.467 -79.703 1.00 68.12 246 LYS A N 1
ATOM 525 C CA . LYS A 1 71 ? 62.049 -117.561 -79.958 1.00 68.64 246 LYS A CA 1
ATOM 526 C C . LYS A 1 71 ? 62.870 -117.016 -78.785 1.00 67.59 246 LYS A C 1
ATOM 527 O O . LYS A 1 71 ? 63.755 -117.704 -78.278 1.00 66.47 246 LYS A O 1
ATOM 533 N N . GLN A 1 72 ? 62.583 -115.790 -78.351 1.00 67.03 247 GLN A N 1
ATOM 534 C CA . GLN A 1 72 ? 63.287 -115.248 -77.186 1.00 69.40 247 GLN A CA 1
ATOM 535 C C . GLN A 1 72 ? 62.607 -114.067 -76.479 1.00 70.01 247 GLN A C 1
ATOM 536 O O . GLN A 1 72 ? 61.790 -113.344 -77.065 1.00 67.11 247 GLN A O 1
ATOM 542 N N . ARG A 1 73 ? 62.972 -113.897 -75.207 1.00 70.27 248 ARG A N 1
ATOM 543 C CA . ARG A 1 73 ? 62.483 -112.812 -74.360 1.00 66.41 248 ARG A CA 1
ATOM 544 C C . ARG A 1 73 ? 63.574 -111.755 -74.161 1.00 66.88 248 ARG A C 1
ATOM 545 O O . ARG A 1 73 ? 64.741 -112.093 -73.939 1.00 68.14 248 ARG A O 1
ATOM 553 N N . ILE A 1 74 ? 63.201 -110.479 -74.219 1.00 63.47 249 ILE A N 1
ATOM 554 C CA . ILE A 1 74 ? 64.165 -109.416 -73.947 1.00 62.13 249 ILE A CA 1
ATOM 555 C C . ILE A 1 74 ? 63.711 -108.518 -72.801 1.00 63.00 249 ILE A C 1
ATOM 556 O O . ILE A 1 74 ? 62.595 -107.990 -72.813 1.00 61.83 249 ILE A O 1
ATOM 561 N N . ILE A 1 75 ? 64.577 -108.364 -71.805 1.00 62.09 250 ILE A N 1
ATOM 562 C CA . ILE A 1 75 ? 64.390 -107.342 -70.784 1.00 59.85 250 ILE A CA 1
ATOM 563 C C . ILE A 1 75 ? 65.613 -106.431 -70.803 1.00 59.88 250 ILE A C 1
ATOM 564 O O . ILE A 1 75 ? 66.745 -106.891 -70.639 1.00 62.78 250 ILE A O 1
ATOM 569 N N . GLY A 1 76 ? 65.386 -105.142 -71.024 1.00 57.96 251 GLY A N 1
ATOM 570 C CA . GLY A 1 76 ? 66.479 -104.203 -71.174 1.00 58.48 251 GLY A CA 1
ATOM 571 C C . GLY A 1 76 ? 66.220 -102.856 -70.529 1.00 58.27 251 GLY A C 1
ATOM 572 O O . GLY A 1 76 ? 65.072 -102.401 -70.407 1.00 55.05 251 GLY A O 1
ATOM 573 N N . VAL A 1 77 ? 67.302 -102.217 -70.102 1.00 59.60 252 VAL A N 1
ATOM 574 C CA . VAL A 1 77 ? 67.218 -100.880 -69.536 1.00 57.45 252 VAL A CA 1
ATOM 575 C C . VAL A 1 77 ? 68.298 -99.994 -70.156 1.00 56.16 252 VAL A C 1
ATOM 576 O O . VAL A 1 77 ? 69.235 -100.488 -70.805 1.00 53.92 252 VAL A O 1
ATOM 580 N N . GLY A 1 78 ? 68.152 -98.687 -69.968 1.00 51.77 253 GLY A N 1
ATOM 581 C CA . GLY A 1 78 ? 69.054 -97.726 -70.574 1.00 55.02 253 GLY A CA 1
ATOM 582 C C . GLY A 1 78 ? 68.593 -96.323 -70.237 1.00 57.07 253 GLY A C 1
ATOM 583 O O . GLY A 1 78 ? 67.883 -96.117 -69.243 1.00 56.61 253 GLY A O 1
ATOM 584 N N . GLU A 1 79 ? 68.973 -95.348 -71.054 1.00 55.57 254 GLU A N 1
ATOM 585 C CA . GLU A 1 79 ? 68.616 -93.978 -70.718 1.00 58.03 254 GLU A CA 1
ATOM 586 C C . GLU A 1 79 ? 68.026 -93.165 -71.864 1.00 61.33 254 GLU A C 1
ATOM 587 O O . GLU A 1 79 ? 68.279 -93.428 -73.044 1.00 61.44 254 GLU A O 1
ATOM 593 N N . VAL A 1 80 ? 67.220 -92.181 -71.478 1.00 60.83 255 VAL A N 1
ATOM 594 C CA . VAL A 1 80 ? 66.576 -91.254 -72.396 1.00 61.41 255 VAL A CA 1
ATOM 595 C C . VAL A 1 80 ? 67.457 -90.004 -72.495 1.00 65.48 255 VAL A C 1
ATOM 596 O O . VAL A 1 80 ? 67.658 -89.295 -71.503 1.00 68.68 255 VAL A O 1
ATOM 600 N N . LEU A 1 81 ? 67.992 -89.743 -73.685 1.00 65.12 256 LEU A N 1
ATOM 601 C CA . LEU A 1 81 ? 69.017 -88.717 -73.855 1.00 65.16 256 LEU A CA 1
ATOM 602 C C . LEU A 1 81 ? 68.639 -87.693 -74.908 1.00 69.56 256 LEU A C 1
ATOM 603 O O . LEU A 1 81 ? 67.993 -88.033 -75.902 1.00 71.68 256 LEU A O 1
ATOM 608 N N . ASP A 1 82 ? 69.036 -86.438 -74.694 1.00 74.29 257 ASP A N 1
ATOM 609 C CA . ASP A 1 82 ? 68.980 -85.448 -75.768 1.00 76.91 257 ASP A CA 1
ATOM 610 C C . ASP A 1 82 ? 69.958 -85.910 -76.852 1.00 80.99 257 ASP A C 1
ATOM 611 O O . ASP A 1 82 ? 71.178 -85.717 -76.730 1.00 82.38 257 ASP A O 1
ATOM 616 N N . ARG A 1 83 ? 69.415 -86.535 -77.898 1.00 77.60 258 ARG A N 1
ATOM 617 C CA . ARG A 1 83 ? 70.226 -87.180 -78.930 1.00 78.82 258 ARG A CA 1
ATOM 618 C C . ARG A 1 83 ? 71.112 -86.190 -79.701 1.00 83.49 258 ARG A C 1
ATOM 619 O O . ARG A 1 83 ? 71.671 -86.529 -80.750 1.00 82.09 258 ARG A O 1
ATOM 627 N N . GLY A 1 84 ? 71.242 -84.975 -79.166 1.00 85.36 259 GLY A N 1
ATOM 628 C CA . GLY A 1 84 ? 71.993 -83.906 -79.804 1.00 79.39 259 GLY A CA 1
ATOM 629 C C . GLY A 1 84 ? 71.059 -82.997 -80.579 1.00 79.49 259 GLY A C 1
ATOM 630 O O . GLY A 1 84 ? 71.247 -81.779 -80.630 1.00 78.52 259 GLY A O 1
ATOM 631 N N . ASP A 1 85 ? 70.035 -83.610 -81.167 1.00 80.49 260 ASP A N 1
ATOM 632 C CA . ASP A 1 85 ? 69.018 -82.915 -81.950 1.00 78.32 260 ASP A CA 1
ATOM 633 C C . ASP A 1 85 ? 68.181 -81.949 -81.104 1.00 75.06 260 ASP A C 1
ATOM 634 O O . ASP A 1 85 ? 67.555 -81.027 -81.631 1.00 74.10 260 ASP A O 1
ATOM 639 N N . GLU A 1 86 ? 68.195 -82.163 -79.791 1.00 75.97 261 GLU A N 1
ATOM 640 C CA . GLU A 1 86 ? 67.233 -81.553 -78.876 1.00 75.76 261 GLU A CA 1
ATOM 641 C C . GLU A 1 86 ? 65.928 -82.344 -78.985 1.00 74.04 261 GLU A C 1
ATOM 642 O O . GLU A 1 86 ? 64.828 -81.803 -78.839 1.00 71.76 261 GLU A O 1
ATOM 648 N N . VAL A 1 87 ? 66.088 -83.640 -79.246 1.00 73.82 262 VAL A N 1
ATOM 649 C CA . VAL A 1 87 ? 64.990 -84.589 -79.380 1.00 69.53 262 VAL A CA 1
ATOM 650 C C . VAL A 1 87 ? 65.343 -85.842 -78.575 1.00 67.21 262 VAL A C 1
ATOM 651 O O . VAL A 1 87 ? 66.437 -86.398 -78.735 1.00 70.07 262 VAL A O 1
ATOM 655 N N . PRO A 1 88 ? 64.424 -86.281 -77.698 1.00 62.76 263 PRO A N 1
ATOM 656 C CA . PRO A 1 88 ? 64.618 -87.415 -76.777 1.00 61.51 263 PRO A CA 1
ATOM 657 C C . PRO A 1 88 ? 64.826 -88.733 -77.521 1.00 63.40 263 PRO A C 1
ATOM 658 O O . PRO A 1 88 ? 64.166 -88.965 -78.536 1.00 65.45 263 PRO A O 1
ATOM 662 N N . SER A 1 89 ? 65.712 -89.591 -77.022 1.00 64.28 264 SER A N 1
ATOM 663 C CA . SER A 1 89 ? 66.001 -90.843 -77.713 1.00 63.83 264 SER A CA 1
ATOM 664 C C . SER A 1 89 ? 66.483 -91.935 -76.762 1.00 66.15 264 SER A C 1
ATOM 665 O O . SER A 1 89 ? 67.165 -91.650 -75.777 1.00 68.60 264 SER A O 1
ATOM 668 N N . LEU A 1 90 ? 66.145 -93.186 -77.068 1.00 65.16 265 LEU A N 1
ATOM 669 C CA . LEU A 1 90 ? 66.417 -94.296 -76.155 1.00 61.04 265 LEU A CA 1
ATOM 670 C C . LEU A 1 90 ? 67.752 -94.988 -76.408 1.00 64.93 265 LEU A C 1
ATOM 671 O O . LEU A 1 90 ? 68.019 -95.454 -77.518 1.00 70.90 265 LEU A O 1
ATOM 676 N N . PHE A 1 91 ? 68.581 -95.069 -75.370 1.00 63.75 266 PHE A N 1
ATOM 677 C CA . PHE A 1 91 ? 69.883 -95.720 -75.490 1.00 61.99 266 PHE A CA 1
ATOM 678 C C . PHE A 1 91 ? 70.068 -96.836 -74.459 1.00 61.46 266 PHE A C 1
ATOM 679 O O . PHE A 1 91 ? 70.100 -96.589 -73.246 1.00 60.70 266 PHE A O 1
ATOM 687 N N . MET A 1 92 ? 70.153 -98.066 -74.969 1.00 59.43 267 MET A N 1
ATOM 688 C CA . MET A 1 92 ? 70.271 -99.276 -74.154 1.00 58.89 267 MET A CA 1
ATOM 689 C C . MET A 1 92 ? 71.643 -99.420 -73.505 1.00 65.20 267 MET A C 1
ATOM 690 O O . MET A 1 92 ? 72.674 -99.259 -74.168 1.00 64.21 267 MET A O 1
ATOM 695 N N . THR A 1 93 ? 71.653 -99.755 -72.216 1.00 65.31 268 THR A N 1
ATOM 696 C CA . THR A 1 93 ? 72.905 -99.907 -71.484 1.00 61.14 268 THR A CA 1
ATOM 697 C C . THR A 1 93 ? 73.041 -101.303 -70.883 1.00 60.31 268 THR A C 1
ATOM 698 O O . THR A 1 93 ? 74.144 -101.728 -70.526 1.00 62.08 268 THR A O 1
ATOM 702 N N . ASN A 1 94 ? 71.919 -102.016 -70.787 1.00 63.12 269 ASN A N 1
ATOM 703 C CA . ASN A 1 94 ? 71.870 -103.284 -70.052 1.00 66.35 269 ASN A CA 1
ATOM 704 C C . ASN A 1 94 ? 70.721 -104.208 -70.509 1.00 64.47 269 ASN A C 1
ATOM 705 O O . ASN A 1 94 ? 69.539 -103.901 -70.307 1.00 61.39 269 ASN A O 1
ATOM 710 N N . VAL A 1 95 ? 71.067 -105.332 -71.135 1.00 63.97 270 VAL A N 1
ATOM 711 C CA . VAL A 1 95 ? 70.051 -106.305 -71.549 1.00 66.68 270 VAL A CA 1
ATOM 712 C C . VAL A 1 95 ? 70.283 -107.679 -70.941 1.00 66.05 270 VAL A C 1
ATOM 713 O O . VAL A 1 95 ? 71.393 -108.215 -70.984 1.00 64.64 270 VAL A O 1
ATOM 717 N N . TRP A 1 96 ? 69.222 -108.235 -70.365 1.00 69.42 271 TRP A N 1
ATOM 718 C CA . TRP A 1 96 ? 69.221 -109.624 -69.923 1.00 73.25 271 TRP A CA 1
ATOM 719 C C . TRP A 1 96 ? 68.207 -110.418 -70.741 1.00 73.07 271 TRP A C 1
ATOM 720 O O . TRP A 1 96 ? 67.079 -109.958 -70.969 1.00 71.03 271 TRP A O 1
ATOM 731 N N . THR A 1 97 ? 68.607 -111.603 -71.194 1.00 70.13 272 THR A N 1
ATOM 732 C CA . THR A 1 97 ? 67.645 -112.506 -71.817 1.00 71.86 272 THR A CA 1
ATOM 733 C C . THR A 1 97 ? 67.499 -113.790 -70.989 1.00 72.41 272 THR A C 1
ATOM 734 O O . THR A 1 97 ? 68.490 -114.469 -70.694 1.00 72.63 272 THR A O 1
ATOM 738 N N . PRO A 1 98 ? 66.257 -114.099 -70.578 1.00 71.32 273 PRO A N 1
ATOM 739 C CA . PRO A 1 98 ? 65.925 -115.289 -69.782 1.00 71.14 273 PRO A CA 1
ATOM 740 C C . PRO A 1 98 ? 66.302 -116.598 -70.474 1.00 68.18 273 PRO A C 1
ATOM 741 O O . PRO A 1 98 ? 66.364 -116.655 -71.701 1.00 67.53 273 PRO A O 1
ATOM 745 N N . PRO A 1 99 ? 66.556 -117.646 -69.677 1.00 72.79 274 PRO A N 1
ATOM 746 C CA . PRO A 1 99 ? 66.903 -118.984 -70.168 1.00 70.04 274 PRO A CA 1
ATOM 747 C C . PRO A 1 99 ? 65.751 -119.552 -70.990 1.00 73.85 274 PRO A C 1
ATOM 748 O O . PRO A 1 99 ? 65.941 -119.948 -72.148 1.00 69.97 274 PRO A O 1
ATOM 752 N N . ASN A 1 100 ? 64.561 -119.592 -70.390 1.00 74.40 275 ASN A N 1
ATOM 753 C CA . ASN A 1 100 ? 63.381 -120.051 -71.112 1.00 73.07 275 ASN A CA 1
ATOM 754 C C . ASN A 1 100 ? 62.409 -118.921 -71.449 1.00 70.92 275 ASN A C 1
ATOM 755 O O . ASN A 1 100 ? 61.836 -118.294 -70.549 1.00 70.51 275 ASN A O 1
ATOM 760 N N . PRO A 1 101 ? 62.234 -118.657 -72.756 1.00 69.78 276 PRO A N 1
ATOM 761 C CA . PRO A 1 101 ? 61.271 -117.686 -73.292 1.00 71.03 276 PRO A CA 1
ATOM 762 C C . PRO A 1 101 ? 59.825 -118.070 -72.956 1.00 70.12 276 PRO A C 1
ATOM 763 O O . PRO A 1 101 ? 58.964 -117.186 -72.845 1.00 67.62 276 PRO A O 1
ATOM 767 N N . ASN A 1 102 ? 59.577 -119.371 -72.786 1.00 67.28 277 ASN A N 1
ATOM 768 C CA . ASN A 1 102 ? 58.235 -119.890 -72.527 1.00 64.17 277 ASN A CA 1
ATOM 769 C C . ASN A 1 102 ? 57.738 -119.679 -71.104 1.00 64.42 277 ASN A C 1
ATOM 770 O O . ASN A 1 102 ? 56.530 -119.727 -70.855 1.00 66.63 277 ASN A O 1
ATOM 775 N N . THR A 1 103 ? 58.653 -119.469 -70.164 1.00 62.44 278 THR A N 1
ATOM 776 C CA . THR A 1 103 ? 58.259 -119.455 -68.757 1.00 62.68 278 THR A CA 1
ATOM 777 C C . THR A 1 103 ? 57.954 -118.063 -68.196 1.00 62.15 278 THR A C 1
ATOM 778 O O . THR A 1 103 ? 57.277 -117.942 -67.164 1.00 61.92 278 THR A O 1
ATOM 782 N N . VAL A 1 104 ? 58.440 -117.021 -68.870 1.00 56.92 279 VAL A N 1
ATOM 783 C CA . VAL A 1 104 ? 58.256 -115.658 -68.377 1.00 53.85 279 VAL A CA 1
ATOM 784 C C . VAL A 1 104 ? 57.040 -114.969 -68.990 1.00 57.15 279 VAL A C 1
ATOM 785 O O . VAL A 1 104 ? 56.890 -114.930 -70.227 1.00 59.90 279 VAL A O 1
ATOM 789 N N . TYR A 1 105 ? 56.191 -114.415 -68.118 1.00 52.29 280 TYR A N 1
ATOM 790 C CA . TYR A 1 105 ? 54.945 -113.759 -68.525 1.00 49.62 280 TYR A CA 1
ATOM 791 C C . TYR A 1 105 ? 54.673 -112.467 -67.742 1.00 52.34 280 TYR A C 1
ATOM 792 O O . TYR A 1 105 ? 55.123 -112.309 -66.599 1.00 51.00 280 TYR A O 1
ATOM 801 N N . HIS A 1 106 ? 53.930 -111.555 -68.373 1.00 56.64 281 HIS A N 1
ATOM 802 C CA . HIS A 1 106 ? 53.335 -110.391 -67.699 1.00 50.56 281 HIS A CA 1
ATOM 803 C C . HIS A 1 106 ? 54.300 -109.569 -66.842 1.00 50.81 281 HIS A C 1
ATOM 804 O O . HIS A 1 106 ? 54.002 -109.268 -65.682 1.00 53.95 281 HIS A O 1
ATOM 811 N N . CYS A 1 107 ? 55.433 -109.183 -67.425 1.00 51.08 282 CYS A N 1
ATOM 812 C CA . CYS A 1 107 ? 56.440 -108.392 -66.714 1.00 50.14 282 CYS A CA 1
ATOM 813 C C . CYS A 1 107 ? 55.950 -106.970 -66.395 1.00 50.94 282 CYS A C 1
ATOM 814 O O . CYS A 1 107 ? 55.127 -106.400 -67.123 1.00 46.91 282 CYS A O 1
ATOM 817 N N . SER A 1 108 ? 56.453 -106.410 -65.294 1.00 55.19 283 SER A N 1
ATOM 818 C CA . SER A 1 108 ? 56.190 -105.013 -64.926 1.00 49.96 283 SER A CA 1
ATOM 819 C C . SER A 1 108 ? 57.460 -104.390 -64.351 1.00 49.60 283 SER A C 1
ATOM 820 O O . SER A 1 108 ? 58.211 -105.056 -63.637 1.00 53.17 283 SER A O 1
ATOM 823 N N . ALA A 1 109 ? 57.704 -103.117 -64.652 1.00 47.90 284 ALA A N 1
ATOM 824 C CA . ALA A 1 109 ? 58.927 -102.468 -64.186 1.00 48.84 284 ALA A CA 1
ATOM 825 C C . ALA A 1 109 ? 58.646 -101.167 -63.443 1.00 51.79 284 ALA A C 1
ATOM 826 O O . ALA A 1 109 ? 57.787 -100.383 -63.864 1.00 50.90 284 ALA A O 1
ATOM 828 N N . VAL A 1 110 ? 59.363 -100.964 -62.332 1.00 54.35 285 VAL A N 1
ATOM 829 C CA . VAL A 1 110 ? 59.465 -99.657 -61.665 1.00 53.46 285 VAL A CA 1
ATOM 830 C C . VAL A 1 110 ? 60.943 -99.361 -61.317 1.00 54.22 285 VAL A C 1
ATOM 831 O O . VAL A 1 110 ? 61.709 -100.278 -60.963 1.00 55.39 285 VAL A O 1
ATOM 835 N N . TYR A 1 111 ? 61.354 -98.098 -61.454 1.00 50.55 286 TYR A N 1
ATOM 836 C CA . TYR A 1 111 ? 62.760 -97.735 -61.236 1.00 55.54 286 TYR A CA 1
ATOM 837 C C . TYR A 1 111 ? 63.001 -97.096 -59.871 1.00 61.85 286 TYR A C 1
ATOM 838 O O . TYR A 1 111 ? 62.250 -96.204 -59.464 1.00 62.46 286 TYR A O 1
ATOM 847 N N . ASN A 1 112 ? 64.055 -97.521 -59.171 1.00 62.62 287 ASN A N 1
ATOM 848 C CA . ASN A 1 112 ? 64.354 -96.917 -57.870 1.00 66.31 287 ASN A CA 1
ATOM 849 C C . ASN A 1 112 ? 65.677 -96.153 -57.728 1.00 69.73 287 ASN A C 1
ATOM 850 O O . ASN A 1 112 ? 65.687 -94.916 -57.619 1.00 70.56 287 ASN A O 1
ATOM 855 N N . ASN A 1 113 ? 66.790 -96.877 -57.691 1.00 67.15 288 ASN A N 1
ATOM 856 C CA . ASN A 1 113 ? 68.047 -96.222 -57.363 1.00 69.06 288 ASN A CA 1
ATOM 857 C C . ASN A 1 113 ? 69.173 -96.717 -58.236 1.00 70.07 288 ASN A C 1
ATOM 858 O O . ASN A 1 113 ? 69.897 -97.646 -57.863 1.00 72.17 288 ASN A O 1
ATOM 863 N N . GLU A 1 114 ? 69.314 -96.088 -59.399 1.00 71.10 289 GLU A N 1
ATOM 864 C CA . GLU A 1 114 ? 70.289 -96.524 -60.395 1.00 73.86 289 GLU A CA 1
ATOM 865 C C . GLU A 1 114 ? 69.994 -97.974 -60.782 1.00 67.56 289 GLU A C 1
ATOM 866 O O . GLU A 1 114 ? 70.846 -98.677 -61.343 1.00 66.64 289 GLU A O 1
ATOM 872 N N . PHE A 1 115 ? 68.764 -98.392 -60.469 1.00 70.03 290 PHE A N 1
ATOM 873 C CA . PHE A 1 115 ? 68.271 -99.753 -60.683 1.00 65.39 290 PHE A CA 1
ATOM 874 C C . PHE A 1 115 ? 66.824 -99.780 -61.173 1.00 61.88 290 PHE A C 1
ATOM 875 O O . PHE A 1 115 ? 65.940 -99.175 -60.551 1.00 61.65 290 PHE A O 1
ATOM 883 N N . TYR A 1 116 ? 66.584 -100.485 -62.277 1.00 58.76 291 TYR A N 1
ATOM 884 C CA . TYR A 1 116 ? 65.221 -100.851 -62.659 1.00 56.76 291 TYR A CA 1
ATOM 885 C C . TYR A 1 116 ? 64.856 -102.235 -62.095 1.00 54.11 291 TYR A C 1
ATOM 886 O O . TYR A 1 116 ? 65.615 -103.208 -62.218 1.00 50.82 291 TYR A O 1
ATOM 895 N N . TYR A 1 117 ? 63.696 -102.309 -61.452 1.00 50.71 292 TYR A N 1
ATOM 896 C CA . TYR A 1 117 ? 63.215 -103.573 -60.917 1.00 53.75 292 TYR A CA 1
ATOM 897 C C . TYR A 1 117 ? 62.090 -104.115 -61.799 1.00 56.52 292 TYR A C 1
ATOM 898 O O . TYR A 1 117 ? 61.108 -103.407 -62.067 1.00 55.41 292 TYR A O 1
ATOM 907 N N . VAL A 1 118 ? 62.239 -105.357 -62.263 1.00 57.18 293 VAL A N 1
ATOM 908 C CA . VAL A 1 118 ? 61.244 -105.974 -63.149 1.00 55.20 293 VAL A CA 1
ATOM 909 C C . VAL A 1 118 ? 60.597 -107.234 -62.555 1.00 57.06 293 VAL A C 1
ATOM 910 O O . VAL A 1 118 ? 61.222 -108.302 -62.495 1.00 56.74 293 VAL A O 1
ATOM 914 N N . LEU A 1 119 ? 59.340 -107.083 -62.127 1.00 56.77 294 LEU A N 1
ATOM 915 C CA . LEU A 1 119 ? 58.514 -108.180 -61.615 1.00 54.54 294 LEU A CA 1
ATOM 916 C C . LEU A 1 119 ? 57.832 -108.956 -62.749 1.00 56.29 294 LEU A C 1
ATOM 917 O O . LEU A 1 119 ? 57.189 -108.369 -63.630 1.00 55.19 294 LEU A O 1
ATOM 922 N N . CYS A 1 120 ? 57.973 -110.279 -62.718 1.00 58.03 295 CYS A N 1
ATOM 923 C CA . CYS A 1 120 ? 57.429 -111.139 -63.769 1.00 56.10 295 CYS A CA 1
ATOM 924 C C . CYS A 1 120 ? 56.748 -112.373 -63.186 1.00 59.18 295 CYS A C 1
ATOM 925 O O . CYS A 1 120 ? 56.962 -112.732 -62.022 1.00 61.97 295 CYS A O 1
ATOM 928 N N . ALA A 1 121 ? 55.920 -113.020 -63.998 1.00 58.82 296 ALA A N 1
ATOM 929 C CA . ALA A 1 121 ? 55.311 -114.282 -63.601 1.00 54.70 296 ALA A CA 1
ATOM 930 C C . ALA A 1 121 ? 56.137 -115.411 -64.199 1.00 56.65 296 ALA A C 1
ATOM 931 O O . ALA A 1 121 ? 56.596 -115.315 -65.343 1.00 58.59 296 ALA A O 1
ATOM 933 N N . VAL A 1 122 ? 56.344 -116.473 -63.426 1.00 59.78 297 VAL A N 1
ATOM 934 C CA . VAL A 1 122 ? 56.993 -117.667 -63.960 1.00 59.31 297 VAL A CA 1
ATOM 935 C C . VAL A 1 122 ? 55.970 -118.797 -64.069 1.00 57.92 297 VAL A C 1
ATOM 936 O O . VAL A 1 122 ? 55.302 -119.147 -63.079 1.00 53.11 297 VAL A O 1
ATOM 940 N N . SER A 1 123 ? 55.854 -119.354 -65.279 1.00 55.88 298 SER A N 1
ATOM 941 C CA . SER A 1 123 ? 54.772 -120.276 -65.613 1.00 54.84 298 SER A CA 1
ATOM 942 C C . SER A 1 123 ? 55.180 -121.350 -66.621 1.00 58.36 298 SER A C 1
ATOM 943 O O . SER A 1 123 ? 55.679 -121.043 -67.716 1.00 60.24 298 SER A O 1
ATOM 946 N N . THR A 1 124 ? 54.942 -122.608 -66.247 1.00 60.83 299 THR A N 1
ATOM 947 C CA . THR A 1 124 ? 55.145 -123.749 -67.148 1.00 60.84 299 THR A CA 1
ATOM 948 C C . THR A 1 124 ? 53.805 -124.271 -67.697 1.00 60.58 299 THR A C 1
ATOM 949 O O . THR A 1 124 ? 53.713 -125.417 -68.156 1.00 58.97 299 THR A O 1
ATOM 953 N N . VAL A 1 125 ? 52.779 -123.414 -67.650 1.00 61.27 300 VAL A N 1
ATOM 954 C CA . VAL A 1 125 ? 51.407 -123.795 -68.000 1.00 57.59 300 VAL A CA 1
ATOM 955 C C . VAL A 1 125 ? 50.759 -122.794 -68.958 1.00 56.70 300 VAL A C 1
ATOM 956 O O . VAL A 1 125 ? 49.532 -122.772 -69.100 1.00 57.34 300 VAL A O 1
ATOM 960 N N . GLY A 1 126 ? 51.573 -121.962 -69.610 1.00 56.81 301 GLY A N 1
ATOM 961 C CA . GLY A 1 126 ? 51.044 -120.944 -70.507 1.00 53.22 301 GLY A CA 1
ATOM 962 C C . GLY A 1 126 ? 50.571 -119.697 -69.771 1.00 51.97 301 GLY A C 1
ATOM 963 O O . GLY A 1 126 ? 50.754 -119.573 -68.556 1.00 57.09 301 GLY A O 1
ATOM 964 N N . ASP A 1 127 ? 49.961 -118.768 -70.504 1.00 51.67 302 ASP A N 1
ATOM 965 C CA . ASP A 1 127 ? 49.518 -117.497 -69.935 1.00 49.20 302 ASP A CA 1
ATOM 966 C C . ASP A 1 127 ? 48.627 -117.764 -68.723 1.00 52.06 302 ASP A C 1
ATOM 967 O O . ASP A 1 127 ? 47.537 -118.323 -68.864 1.00 52.98 302 ASP A O 1
ATOM 972 N N . PRO A 1 128 ? 49.096 -117.377 -67.524 1.00 52.82 303 PRO A N 1
ATOM 973 C CA . PRO A 1 128 ? 48.357 -117.595 -66.270 1.00 53.02 303 PRO A CA 1
ATOM 974 C C . PRO A 1 128 ? 46.896 -117.117 -66.336 1.00 53.60 303 PRO A C 1
ATOM 975 O O . PRO A 1 128 ? 46.016 -117.706 -65.694 1.00 53.72 303 PRO A O 1
ATOM 979 N N . ILE A 1 129 ? 46.647 -116.053 -67.093 1.00 49.68 304 ILE A N 1
ATOM 980 C CA . ILE A 1 129 ? 45.284 -115.587 -67.304 1.00 48.66 304 ILE A CA 1
ATOM 981 C C . ILE A 1 129 ? 44.450 -116.702 -67.948 1.00 51.02 304 ILE A C 1
ATOM 982 O O . ILE A 1 129 ? 43.319 -116.972 -67.533 1.00 55.63 304 ILE A O 1
ATOM 987 N N . LEU A 1 130 ? 45.025 -117.362 -68.947 1.00 51.83 305 LEU A N 1
ATOM 988 C CA . LEU A 1 130 ? 44.310 -118.388 -69.707 1.00 51.15 305 LEU A CA 1
ATOM 989 C C . LEU A 1 130 ? 44.338 -119.795 -69.078 1.00 53.22 305 LEU A C 1
ATOM 990 O O . LEU A 1 130 ? 43.691 -120.720 -69.580 1.00 57.19 305 LEU A O 1
ATOM 995 N N . ASN A 1 131 ? 45.078 -119.959 -67.986 1.00 54.58 306 ASN A N 1
ATOM 996 C CA . ASN A 1 131 ? 45.249 -121.277 -67.369 1.00 57.91 306 ASN A CA 1
ATOM 997 C C . ASN A 1 131 ? 45.395 -121.109 -65.851 1.00 56.62 306 ASN A C 1
ATOM 998 O O . ASN A 1 131 ? 46.209 -121.774 -65.201 1.00 55.31 306 ASN A O 1
ATOM 1003 N N . SER A 1 132 ? 44.580 -120.205 -65.311 1.00 56.26 307 SER A N 1
ATOM 1004 C CA . SER A 1 132 ? 44.646 -119.786 -63.908 1.00 57.02 307 SER A CA 1
ATOM 1005 C C . SER A 1 132 ? 44.788 -120.952 -62.935 1.00 58.85 307 SER A C 1
ATOM 1006 O O . SER A 1 132 ? 45.669 -120.951 -62.069 1.00 58.29 307 SER A O 1
ATOM 1009 N N . THR A 1 133 ? 43.915 -121.946 -63.079 1.00 60.62 308 THR A N 1
ATOM 1010 C CA . THR A 1 133 ? 43.821 -123.021 -62.091 1.00 60.10 308 THR A CA 1
ATOM 1011 C C . THR A 1 133 ? 45.032 -123.954 -62.107 1.00 57.19 308 THR A C 1
ATOM 1012 O O . THR A 1 133 ? 45.227 -124.739 -61.177 1.00 57.78 308 THR A O 1
ATOM 1016 N N . TYR A 1 134 ? 45.843 -123.867 -63.157 1.00 56.46 309 TYR A N 1
ATOM 1017 C CA . TYR A 1 134 ? 47.040 -124.705 -63.252 1.00 60.35 309 TYR A CA 1
ATOM 1018 C C . TYR A 1 134 ? 48.344 -123.951 -62.916 1.00 61.68 309 TYR A C 1
ATOM 1019 O O . TYR A 1 134 ? 49.390 -124.574 -62.687 1.00 62.65 309 TYR A O 1
ATOM 1028 N N . TRP A 1 135 ? 48.273 -122.620 -62.866 1.00 59.05 310 TRP A N 1
ATOM 1029 C CA . TRP A 1 135 ? 49.452 -121.796 -62.574 1.00 56.96 310 TRP A CA 1
ATOM 1030 C C . TRP A 1 135 ? 49.885 -121.925 -61.105 1.00 57.54 310 TRP A C 1
ATOM 1031 O O . TRP A 1 135 ? 49.046 -121.968 -60.203 1.00 57.56 310 TRP A O 1
ATOM 1042 N N . SER A 1 136 ? 51.197 -121.986 -60.879 1.00 59.21 311 SER A N 1
ATOM 1043 C CA . SER A 1 136 ? 51.750 -122.145 -59.530 1.00 54.91 311 SER A CA 1
ATOM 1044 C C . SER A 1 136 ? 51.644 -120.874 -58.686 1.00 55.07 311 SER A C 1
ATOM 1045 O O . SER A 1 136 ? 51.814 -120.917 -57.463 1.00 59.50 311 SER A O 1
ATOM 1048 N N . GLY A 1 137 ? 51.381 -119.744 -59.341 1.00 51.79 312 GLY A N 1
ATOM 1049 C CA . GLY A 1 137 ? 51.327 -118.462 -58.653 1.00 52.76 312 GLY A CA 1
ATOM 1050 C C . GLY A 1 137 ? 52.713 -117.891 -58.372 1.00 52.88 312 GLY A C 1
ATOM 1051 O O . GLY A 1 137 ? 52.853 -116.887 -57.651 1.00 50.57 312 GLY A O 1
ATOM 1052 N N . SER A 1 138 ? 53.731 -118.523 -58.961 1.00 51.41 313 SER A N 1
ATOM 1053 C CA . SER A 1 138 ? 55.129 -118.174 -58.709 1.00 53.66 313 SER A CA 1
ATOM 1054 C C . SER A 1 138 ? 55.596 -116.914 -59.453 1.00 55.38 313 SER A C 1
ATOM 1055 O O . SER A 1 138 ? 55.440 -116.793 -60.676 1.00 56.13 313 SER A O 1
ATOM 1058 N N . LEU A 1 139 ? 56.194 -115.996 -58.698 1.00 60.78 314 LEU A N 1
ATOM 1059 C CA . LEU A 1 139 ? 56.734 -114.751 -59.244 1.00 62.56 314 LEU A CA 1
ATOM 1060 C C . LEU A 1 139 ? 58.271 -114.732 -59.254 1.00 69.12 314 LEU A C 1
ATOM 1061 O O . LEU A 1 139 ? 58.927 -115.638 -58.727 1.00 71.78 314 LEU A O 1
ATOM 1066 N N . MET A 1 140 ? 58.835 -113.691 -59.860 1.00 68.85 315 MET A N 1
ATOM 1067 C CA . MET A 1 140 ? 60.281 -113.554 -59.976 1.00 67.51 315 MET A CA 1
ATOM 1068 C C . MET A 1 140 ? 60.650 -112.099 -60.201 1.00 64.55 315 MET A C 1
ATOM 1069 O O . MET A 1 140 ? 60.055 -111.419 -61.042 1.00 62.42 315 MET A O 1
ATOM 1074 N N . MET A 1 141 ? 61.635 -111.616 -59.456 1.00 68.44 316 MET A N 1
ATOM 1075 C CA . MET A 1 141 ? 62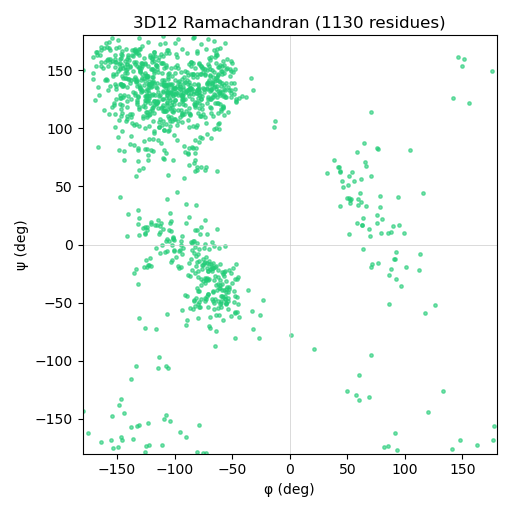.114 -110.263 -59.686 1.00 66.16 316 MET A CA 1
ATOM 1076 C C . MET A 1 141 ? 63.483 -110.236 -60.353 1.00 68.12 316 MET A C 1
ATOM 1077 O O . MET A 1 141 ? 64.286 -111.170 -60.219 1.00 70.70 316 MET A O 1
ATOM 1082 N N . THR A 1 142 ? 63.727 -109.155 -61.085 1.00 66.38 317 THR A N 1
ATOM 1083 C CA . THR A 1 142 ? 65.006 -108.927 -61.734 1.00 65.64 317 THR A CA 1
ATOM 1084 C C . THR A 1 142 ? 65.438 -107.481 -61.484 1.00 64.22 317 THR A C 1
ATOM 1085 O O . THR A 1 142 ? 64.656 -106.539 -61.675 1.00 60.88 317 THR A O 1
ATOM 1089 N N . ARG A 1 143 ? 66.677 -107.311 -61.033 1.00 67.55 318 ARG A N 1
ATOM 1090 C CA . ARG A 1 143 ? 67.219 -105.979 -60.797 1.00 65.60 318 ARG A CA 1
ATOM 1091 C C . ARG A 1 143 ? 68.340 -105.654 -61.784 1.00 67.90 318 ARG A C 1
ATOM 1092 O O . ARG A 1 143 ? 69.446 -106.209 -61.697 1.00 70.25 318 ARG A O 1
ATOM 1100 N N . LEU A 1 144 ? 68.047 -104.756 -62.723 1.00 63.55 319 LEU A N 1
ATOM 1101 C CA . LEU A 1 144 ? 69.035 -104.341 -63.720 1.00 64.12 319 LEU A CA 1
ATOM 1102 C C . LEU A 1 144 ? 69.551 -102.924 -63.436 1.00 62.42 319 LEU A C 1
ATOM 1103 O O . LEU A 1 144 ? 68.763 -101.993 -63.212 1.00 57.18 319 LEU A O 1
ATOM 1108 N N . ALA A 1 145 ? 70.879 -102.779 -63.425 1.00 66.24 320 ALA A N 1
ATOM 1109 C CA . ALA A 1 145 ? 71.522 -101.483 -63.222 1.00 66.33 320 ALA A CA 1
ATOM 1110 C C . ALA A 1 145 ? 71.443 -100.651 -64.498 1.00 65.48 320 ALA A C 1
ATOM 1111 O O . ALA A 1 145 ? 71.812 -101.117 -65.587 1.00 67.44 320 ALA A O 1
ATOM 1113 N N . VAL A 1 146 ? 70.948 -99.424 -64.359 1.00 63.67 321 VAL A N 1
ATOM 1114 C CA . VAL A 1 146 ? 70.779 -98.536 -65.504 1.00 65.12 321 VAL A CA 1
ATOM 1115 C C . VAL A 1 146 ? 72.138 -98.099 -66.059 1.00 69.65 321 VAL A C 1
ATOM 1116 O O . VAL A 1 146 ? 72.241 -97.687 -67.216 1.00 69.84 321 VAL A O 1
ATOM 1120 N N . LYS A 1 147 ? 73.174 -98.199 -65.225 1.00 74.21 322 LYS A N 1
ATOM 1121 C CA . LYS A 1 147 ? 74.552 -97.902 -65.631 1.00 71.45 322 LYS A CA 1
ATOM 1122 C C . LYS A 1 147 ? 75.493 -99.021 -65.190 1.00 71.56 322 LYS A C 1
ATOM 1123 O O . LYS A 1 147 ? 76.143 -98.924 -64.145 1.00 71.69 322 LYS A O 1
ATOM 1129 N N . PRO A 1 148 ? 75.560 -100.093 -65.994 1.00 70.90 323 PRO A N 1
ATOM 1130 C CA . PRO A 1 148 ? 76.332 -101.293 -65.657 1.00 74.99 323 PRO A CA 1
ATOM 1131 C C . PRO A 1 148 ? 77.772 -100.982 -65.261 1.00 79.09 323 PRO A C 1
ATOM 1132 O O . PRO A 1 148 ? 78.495 -100.295 -65.989 1.00 77.67 323 PRO A O 1
ATOM 1136 N N . LYS A 1 149 ? 78.157 -101.484 -64.092 1.00 83.77 324 LYS A N 1
ATOM 1137 C CA . LYS A 1 149 ? 79.540 -101.476 -63.635 1.00 84.32 324 LYS A CA 1
ATOM 1138 C C . LYS A 1 149 ? 80.378 -102.344 -64.587 1.00 87.09 324 LYS A C 1
ATOM 1139 O O . LYS A 1 149 ? 79.840 -103.220 -65.272 1.00 84.47 324 LYS A O 1
ATOM 1145 N N . SER A 1 150 ? 81.684 -102.094 -64.651 1.00 90.21 325 SER A N 1
ATOM 1146 C CA . SER A 1 150 ? 82.564 -102.931 -65.469 1.00 91.98 325 SER A CA 1
ATOM 1147 C C . SER A 1 150 ? 83.163 -104.084 -64.649 1.00 93.88 325 SER A C 1
ATOM 1148 O O . SER A 1 150 ? 83.980 -103.867 -63.742 1.00 88.90 325 SER A O 1
ATOM 1151 N N . ASN A 1 151 ? 82.742 -105.306 -64.977 1.00 95.82 326 ASN A N 1
ATOM 1152 C CA . ASN A 1 151 ? 83.088 -106.496 -64.191 1.00 100.96 326 ASN A CA 1
ATOM 1153 C C . ASN A 1 151 ? 82.485 -106.543 -62.774 1.00 100.65 326 ASN A C 1
ATOM 1154 O O . ASN A 1 151 ? 83.097 -107.078 -61.842 1.00 98.90 326 ASN A O 1
ATOM 1159 N N . GLY A 1 152 ? 81.282 -105.990 -62.623 1.00 95.34 327 GLY A N 1
ATOM 1160 C CA . GLY A 1 152 ? 80.577 -106.023 -61.352 1.00 93.89 327 GLY A CA 1
ATOM 1161 C C . GLY A 1 152 ? 79.379 -106.954 -61.417 1.00 93.32 327 GLY A C 1
ATOM 1162 O O . GLY A 1 152 ? 78.232 -106.498 -61.463 1.00 91.95 327 GLY A O 1
ATOM 1163 N N . GLY A 1 153 ? 79.654 -108.259 -61.418 1.00 94.17 328 GLY A N 1
ATOM 1164 C CA . GLY A 1 153 ? 78.644 -109.296 -61.596 1.00 91.45 328 GLY A CA 1
ATOM 1165 C C . GLY A 1 153 ? 77.241 -109.017 -61.074 1.00 87.51 328 GLY A C 1
ATOM 1166 O O . GLY A 1 153 ? 76.313 -108.784 -61.862 1.00 82.06 328 GLY A O 1
ATOM 1167 N N . GLY A 1 154 ? 77.094 -109.045 -59.748 1.00 86.38 329 GLY A N 1
ATOM 1168 C CA . GLY A 1 154 ? 75.803 -108.901 -59.089 1.00 84.29 329 GLY A CA 1
ATOM 1169 C C . GLY A 1 154 ? 75.183 -107.509 -59.109 1.00 83.39 329 GLY A C 1
ATOM 1170 O O . GLY A 1 154 ? 73.970 -107.360 -58.911 1.00 82.34 329 GLY A O 1
ATOM 1171 N N . TYR A 1 155 ? 76.008 -106.487 -59.331 1.00 79.33 330 TYR A N 1
ATOM 1172 C CA . TYR A 1 155 ? 75.505 -105.130 -59.500 1.00 74.14 330 TYR A CA 1
ATOM 1173 C C . TYR A 1 155 ? 74.642 -105.079 -60.758 1.00 80.38 330 TYR A C 1
ATOM 1174 O O . TYR A 1 155 ? 73.440 -104.786 -60.701 1.00 78.52 330 TYR A O 1
ATOM 1183 N N . ASN A 1 156 ? 75.274 -105.397 -61.886 1.00 81.09 331 ASN A N 1
ATOM 1184 C CA . ASN A 1 156 ? 74.637 -105.389 -63.203 1.00 78.58 331 ASN A CA 1
ATOM 1185 C C . ASN A 1 156 ? 73.280 -106.083 -63.294 1.00 76.66 331 ASN A C 1
ATOM 1186 O O . ASN A 1 156 ? 72.282 -105.467 -63.680 1.00 74.02 331 ASN A O 1
ATOM 1191 N N . GLN A 1 157 ? 73.251 -107.370 -62.965 1.00 75.90 332 GLN A N 1
ATOM 1192 C CA . GLN A 1 157 ? 72.030 -108.153 -63.114 1.00 76.70 332 GLN A CA 1
ATOM 1193 C C . GLN A 1 157 ? 71.820 -109.082 -61.923 1.00 77.82 332 GLN A C 1
ATOM 1194 O O . GLN A 1 157 ? 72.585 -110.026 -61.721 1.00 80.76 332 GLN A O 1
ATOM 1200 N N . HIS A 1 158 ? 70.788 -108.812 -61.129 1.00 76.96 333 HIS A N 1
ATOM 1201 C CA . HIS A 1 158 ? 70.484 -109.666 -59.983 1.00 80.07 333 HIS A CA 1
ATOM 1202 C C . HIS A 1 158 ? 69.017 -110.114 -59.948 1.00 80.74 333 HIS A C 1
ATOM 1203 O O . HIS A 1 158 ? 68.145 -109.451 -60.515 1.00 77.71 333 HIS A O 1
ATOM 1210 N N . GLN A 1 159 ? 68.754 -111.237 -59.276 1.00 82.50 334 GLN A N 1
ATOM 1211 C CA . GLN A 1 159 ? 67.415 -111.827 -59.259 1.00 79.56 334 GLN A CA 1
ATOM 1212 C C . GLN A 1 159 ? 67.055 -112.506 -57.948 1.00 87.25 334 GLN A C 1
ATOM 1213 O O . GLN A 1 159 ? 67.725 -113.459 -57.544 1.00 90.59 334 GLN A O 1
ATOM 1219 N N . LEU A 1 160 ? 65.991 -112.036 -57.297 1.00 86.22 335 LEU A N 1
ATOM 1220 C CA . LEU A 1 160 ? 65.389 -112.795 -56.199 1.00 85.97 335 LEU A CA 1
ATOM 1221 C C . LEU A 1 160 ? 64.367 -113.824 -56.733 1.00 91.81 335 LEU A C 1
ATOM 1222 O O . LEU A 1 160 ? 63.832 -113.683 -57.843 1.00 84.62 335 LEU A O 1
ATOM 1227 N N . ALA A 1 161 ? 64.114 -114.864 -55.941 1.00 99.97 336 ALA A N 1
ATOM 1228 C CA . ALA A 1 161 ? 63.134 -115.891 -56.295 1.00 95.69 336 ALA A CA 1
ATOM 1229 C C . ALA A 1 161 ? 61.720 -115.471 -55.877 1.00 91.40 336 ALA A C 1
ATOM 1230 O O . ALA A 1 161 ? 60.726 -115.961 -56.424 1.00 90.68 336 ALA A O 1
ATOM 1232 N N . LEU A 1 162 ? 61.651 -114.558 -54.908 1.00 92.31 337 LEU A N 1
ATOM 1233 C CA . LEU A 1 162 ? 60.390 -114.082 -54.325 1.00 89.58 337 LEU A CA 1
ATOM 1234 C C . LEU A 1 162 ? 59.771 -115.100 -53.362 1.00 91.52 337 LEU A C 1
ATOM 1235 O O . LEU A 1 162 ? 58.881 -115.880 -53.731 1.00 84.71 337 LEU A O 1
ATOM 1240 N N . ARG A 1 163 ? 60.265 -115.072 -52.124 1.00 90.97 338 ARG A N 1
ATOM 1241 C CA . ARG A 1 163 ? 59.839 -116.002 -51.081 1.00 94.51 338 ARG A CA 1
ATOM 1242 C C . ARG A 1 163 ? 58.370 -115.846 -50.683 1.00 89.12 338 ARG A C 1
ATOM 1243 O O . ARG A 1 163 ? 57.497 -116.535 -51.228 1.00 85.84 338 ARG A O 1
ATOM 1251 N N . SER A 1 164 ? 58.102 -114.953 -49.731 1.00 82.35 339 SER A N 1
ATOM 1252 C CA . SER A 1 164 ? 56.744 -114.813 -49.206 1.00 81.51 339 SER A CA 1
ATOM 1253 C C . SER A 1 164 ? 55.919 -113.744 -49.934 1.00 73.96 339 SER A C 1
ATOM 1254 O O . SER A 1 164 ? 56.396 -112.636 -50.222 1.00 72.02 339 SER A O 1
ATOM 1257 N N . ILE A 1 165 ? 54.675 -114.109 -50.230 1.00 67.78 340 ILE A N 1
ATOM 1258 C CA . ILE A 1 165 ? 53.744 -113.240 -50.929 1.00 65.67 340 ILE A CA 1
ATOM 1259 C C . ILE A 1 165 ? 52.461 -113.095 -50.114 1.00 61.54 340 ILE A C 1
ATOM 1260 O O . ILE A 1 165 ? 51.775 -114.082 -49.848 1.00 65.32 340 ILE A O 1
ATOM 1265 N N . GLU A 1 166 ? 52.147 -111.870 -49.707 1.00 60.66 341 GLU A N 1
ATOM 1266 C CA . GLU A 1 166 ? 50.904 -111.594 -48.983 1.00 65.34 341 GLU A CA 1
ATOM 1267 C C . GLU A 1 166 ? 49.735 -111.303 -49.937 1.00 65.47 341 GLU A C 1
ATOM 1268 O O . GLU A 1 166 ? 49.599 -110.192 -50.472 1.00 60.72 341 GLU A O 1
ATOM 1274 N N . LYS A 1 167 ? 48.881 -112.303 -50.133 1.00 65.39 342 LYS A N 1
ATOM 1275 C CA . LYS A 1 167 ? 47.819 -112.200 -51.126 1.00 60.50 342 LYS A CA 1
ATOM 1276 C C . LYS A 1 167 ? 46.418 -112.104 -50.503 1.00 60.25 342 LYS A C 1
ATOM 1277 O O . LYS A 1 167 ? 45.420 -111.998 -51.225 1.00 60.04 342 LYS A O 1
ATOM 1283 N N . GLY A 1 168 ? 46.350 -112.136 -49.170 1.00 65.24 343 GLY A N 1
ATOM 1284 C CA . GLY A 1 168 ? 45.089 -111.981 -48.446 1.00 59.78 343 GLY A CA 1
ATOM 1285 C C . GLY A 1 168 ? 44.003 -112.990 -48.801 1.00 53.82 343 GLY A C 1
ATOM 1286 O O . GLY A 1 168 ? 44.248 -114.203 -48.803 1.00 52.44 343 GLY A O 1
ATOM 1287 N N . ARG A 1 169 ? 42.800 -112.499 -49.101 1.00 53.69 344 ARG A N 1
ATOM 1288 C CA . ARG A 1 169 ? 41.716 -113.378 -49.554 1.00 58.01 344 ARG A CA 1
ATOM 1289 C C . ARG A 1 169 ? 41.950 -114.029 -50.930 1.00 59.41 344 ARG A C 1
ATOM 1290 O O . ARG A 1 169 ? 41.323 -115.042 -51.245 1.00 60.74 344 ARG A O 1
ATOM 1298 N N . TYR A 1 170 ? 42.847 -113.454 -51.734 1.00 59.78 345 TYR A N 1
ATOM 1299 C CA . TYR A 1 170 ? 43.110 -113.941 -53.095 1.00 56.48 345 TYR A CA 1
ATOM 1300 C C . TYR A 1 170 ? 43.901 -115.253 -53.120 1.00 58.19 345 TYR A C 1
ATOM 1301 O O . TYR A 1 170 ? 44.744 -115.508 -52.247 1.00 58.61 345 TYR A O 1
ATOM 1310 N N . ASP A 1 171 ? 43.607 -116.084 -54.117 1.00 55.07 346 ASP A N 1
ATOM 1311 C CA . ASP A 1 171 ? 44.253 -117.385 -54.256 1.00 58.26 346 ASP A CA 1
ATOM 1312 C C . ASP A 1 171 ? 45.646 -117.234 -54.896 1.00 60.58 346 ASP A C 1
ATOM 1313 O O . ASP A 1 171 ? 46.649 -117.744 -54.381 1.00 57.26 346 ASP A O 1
ATOM 1318 N N . LYS A 1 172 ? 45.695 -116.536 -56.028 1.00 63.00 347 LYS A N 1
ATOM 1319 C CA . LYS A 1 172 ? 46.961 -116.172 -56.658 1.00 57.57 347 LYS A CA 1
ATOM 1320 C C . LYS A 1 172 ? 47.010 -114.668 -56.914 1.00 56.17 347 LYS A C 1
ATOM 1321 O O . LYS A 1 172 ? 45.975 -113.986 -56.942 1.00 56.23 347 LYS A O 1
ATOM 1327 N N . VAL A 1 173 ? 48.220 -114.153 -57.101 1.00 58.19 348 VAL A N 1
ATOM 1328 C CA . VAL A 1 173 ? 48.403 -112.727 -57.339 1.00 57.67 348 VAL A CA 1
ATOM 1329 C C . VAL A 1 173 ? 49.590 -112.514 -58.299 1.00 56.25 348 VAL A C 1
ATOM 1330 O O . VAL A 1 173 ? 50.617 -113.200 -58.188 1.00 58.31 348 VAL A O 1
ATOM 1334 N N . MET A 1 174 ? 49.449 -111.593 -59.252 1.00 47.96 349 MET A N 1
ATOM 1335 C CA . MET A 1 174 ? 50.532 -111.361 -60.208 1.00 49.86 349 MET A CA 1
ATOM 1336 C C . MET A 1 174 ? 50.567 -109.935 -60.773 1.00 49.83 349 MET A C 1
ATOM 1337 O O . MET A 1 174 ? 49.564 -109.213 -60.720 1.00 46.55 349 MET A O 1
ATOM 1342 N N . PRO A 1 175 ? 51.737 -109.522 -61.304 1.00 50.41 350 PRO A N 1
ATOM 1343 C CA . PRO A 1 175 ? 51.874 -108.203 -61.937 1.00 49.04 350 PRO A CA 1
ATOM 1344 C C . PRO A 1 175 ? 51.023 -108.159 -63.202 1.00 52.03 350 PRO A C 1
ATOM 1345 O O . PRO A 1 175 ? 50.966 -109.156 -63.937 1.00 52.38 350 PRO A O 1
ATOM 1349 N N . TYR A 1 176 ? 50.374 -107.027 -63.460 1.00 52.03 351 TYR A N 1
ATOM 1350 C CA . TYR A 1 176 ? 49.502 -106.909 -64.626 1.00 46.87 351 TYR A CA 1
ATOM 1351 C C . TYR A 1 176 ? 49.505 -105.471 -65.168 1.00 46.71 351 TYR A C 1
ATOM 1352 O O . TYR A 1 176 ? 48.604 -104.673 -64.865 1.00 48.65 351 TYR A O 1
ATOM 1361 N N . GLY A 1 177 ? 50.528 -105.147 -65.959 1.00 45.01 352 GLY A N 1
ATOM 1362 C CA . GLY A 1 177 ? 50.700 -103.804 -66.499 1.00 44.85 352 GLY A CA 1
ATOM 1363 C C . GLY A 1 177 ? 52.169 -103.468 -66.737 1.00 47.10 352 GLY A C 1
ATOM 1364 O O . GLY A 1 177 ? 53.066 -104.095 -66.142 1.00 45.58 352 GLY A O 1
ATOM 1365 N N . PRO A 1 178 ? 52.433 -102.464 -67.598 1.00 47.23 353 PRO A N 1
ATOM 1366 C CA . PRO A 1 178 ? 53.824 -102.201 -68.004 1.00 48.58 353 PRO A CA 1
ATOM 1367 C C . PRO A 1 178 ? 54.701 -101.694 -66.843 1.00 49.24 353 PRO A C 1
ATOM 1368 O O . PRO A 1 178 ? 55.858 -102.126 -66.713 1.00 46.98 353 PRO A O 1
ATOM 1372 N N . SER A 1 179 ? 54.156 -100.807 -66.005 1.00 48.15 354 SER A N 1
ATOM 1373 C CA . SER A 1 179 ? 55.008 -100.027 -65.111 1.00 49.53 354 SER A CA 1
ATOM 1374 C C . SER A 1 179 ? 54.322 -99.363 -63.913 1.00 52.34 354 SER A C 1
ATOM 1375 O O . SER A 1 179 ? 53.134 -98.994 -63.953 1.00 49.07 354 SER A O 1
ATOM 1378 N N . GLY A 1 180 ? 55.107 -99.183 -62.853 1.00 51.03 355 GLY A N 1
ATOM 1379 C CA . GLY A 1 180 ? 54.609 -98.569 -61.642 1.00 52.63 355 GLY A CA 1
ATOM 1380 C C . GLY A 1 180 ? 55.499 -97.456 -61.123 1.00 51.51 355 GLY A C 1
ATOM 1381 O O . GLY A 1 180 ? 56.258 -96.833 -61.873 1.00 49.80 355 GLY A O 1
ATOM 1382 N N . ILE A 1 181 ? 55.400 -97.218 -59.818 1.00 56.45 356 ILE A N 1
ATOM 1383 C CA . ILE A 1 181 ? 56.119 -96.136 -59.162 1.00 55.93 356 ILE A CA 1
ATOM 1384 C C . ILE A 1 181 ? 56.906 -96.626 -57.950 1.00 57.97 356 ILE A C 1
ATOM 1385 O O . ILE A 1 181 ? 56.776 -97.778 -57.513 1.00 55.86 356 ILE A O 1
ATOM 1390 N N . LYS A 1 182 ? 57.727 -95.725 -57.419 1.00 61.36 357 LYS A N 1
ATOM 1391 C CA . LYS A 1 182 ? 58.428 -95.935 -56.168 1.00 57.10 357 LYS A CA 1
ATOM 1392 C C . LYS A 1 182 ? 58.022 -94.788 -55.268 1.00 59.81 357 LYS A C 1
ATOM 1393 O O . LYS A 1 182 ? 57.785 -93.663 -55.734 1.00 56.62 357 LYS A O 1
ATOM 1399 N N . GLN A 1 183 ? 57.915 -95.094 -53.982 1.00 63.48 358 GLN A N 1
ATOM 1400 C CA . GLN A 1 183 ? 57.761 -94.094 -52.946 1.00 60.06 358 GLN A CA 1
ATOM 1401 C C . GLN A 1 183 ? 58.869 -94.431 -51.948 1.00 59.94 358 GLN A C 1
ATOM 1402 O O . GLN A 1 183 ? 58.816 -95.467 -51.272 1.00 61.53 358 GLN A O 1
ATOM 1408 N N . GLY A 1 184 ? 59.896 -93.585 -51.890 1.00 59.81 359 GLY A N 1
ATOM 1409 C CA . GLY A 1 184 ? 61.084 -93.894 -51.110 1.00 59.78 359 GLY A CA 1
ATOM 1410 C C . GLY A 1 184 ? 61.753 -95.166 -51.607 1.00 58.90 359 GLY A C 1
ATOM 1411 O O . GLY A 1 184 ? 62.293 -95.209 -52.720 1.00 63.78 359 GLY A O 1
ATOM 1412 N N . ASP A 1 185 ? 61.712 -96.210 -50.785 1.00 63.34 360 ASP A N 1
ATOM 1413 C CA . ASP A 1 185 ? 62.307 -97.495 -51.149 1.00 65.86 360 ASP A CA 1
ATOM 1414 C C . ASP A 1 185 ? 61.244 -98.585 -51.234 1.00 63.29 360 ASP A C 1
ATOM 1415 O O . ASP A 1 185 ? 61.553 -99.781 -51.223 1.00 62.21 360 ASP A O 1
ATOM 1420 N N . THR A 1 186 ? 59.988 -98.155 -51.317 1.00 61.95 361 THR A N 1
ATOM 1421 C CA . THR A 1 186 ? 58.875 -99.067 -51.539 1.00 62.70 361 THR A CA 1
ATOM 1422 C C . THR A 1 186 ? 58.424 -99.028 -53.002 1.00 63.55 361 THR A C 1
ATOM 1423 O O . THR A 1 186 ? 58.168 -97.953 -53.558 1.00 61.35 361 THR A O 1
ATOM 1427 N N . LEU A 1 187 ? 58.322 -100.201 -53.623 1.00 61.26 362 LEU A N 1
ATOM 1428 C CA . LEU A 1 187 ? 57.951 -100.289 -55.033 1.00 56.19 362 LEU A CA 1
ATOM 1429 C C . LEU A 1 187 ? 56.470 -100.635 -55.188 1.00 57.33 362 LEU A C 1
ATOM 1430 O O . LEU A 1 187 ? 55.929 -101.430 -54.412 1.00 59.90 362 LEU A O 1
ATOM 1435 N N . TYR A 1 188 ? 55.821 -100.024 -56.181 1.00 56.87 363 TYR A N 1
ATOM 1436 C CA . TYR A 1 188 ? 54.411 -100.297 -56.491 1.00 54.33 363 TYR A CA 1
ATOM 1437 C C . TYR A 1 188 ? 54.218 -100.689 -57.959 1.00 53.24 363 TYR A C 1
ATOM 1438 O O . TYR A 1 188 ? 54.202 -99.835 -58.852 1.00 50.33 363 TYR A O 1
ATOM 1447 N N . PHE A 1 189 ? 54.094 -101.994 -58.194 1.00 53.80 364 PHE A N 1
ATOM 1448 C CA . PHE A 1 189 ? 53.804 -102.528 -59.519 1.00 48.81 364 PHE A CA 1
ATOM 1449 C C . PHE A 1 189 ? 52.288 -102.602 -59.749 1.00 50.14 364 PHE A C 1
ATOM 1450 O O . PHE A 1 189 ? 51.518 -102.873 -58.818 1.00 51.38 364 PHE A O 1
ATOM 1458 N N . PRO A 1 190 ? 51.851 -102.382 -60.999 1.00 52.70 365 PRO A N 1
ATOM 1459 C CA . PRO A 1 190 ? 50.456 -102.715 -61.301 1.00 50.24 365 PRO A CA 1
ATOM 1460 C C . PRO A 1 190 ? 50.296 -104.234 -61.190 1.00 51.27 365 PRO A C 1
ATOM 1461 O O . PRO A 1 190 ? 51.147 -104.996 -61.689 1.00 49.83 365 PRO A O 1
ATOM 1465 N N . ALA A 1 191 ? 49.222 -104.673 -60.544 1.00 48.07 366 ALA A N 1
ATOM 1466 C CA . ALA A 1 191 ? 48.990 -106.100 -60.377 1.00 48.23 366 ALA A CA 1
ATOM 1467 C C . ALA A 1 191 ? 47.496 -106.476 -60.423 1.00 50.42 366 ALA A C 1
ATOM 1468 O O . ALA A 1 191 ? 46.607 -105.615 -60.348 1.00 51.06 366 ALA A O 1
ATOM 1470 N N . VAL A 1 192 ? 47.232 -107.773 -60.551 1.00 49.62 367 VAL A N 1
ATOM 1471 C CA . VAL A 1 192 ? 45.869 -108.287 -60.508 1.00 48.63 367 VAL A CA 1
ATOM 1472 C C . VAL A 1 192 ? 45.771 -109.429 -59.489 1.00 47.35 367 VAL A C 1
ATOM 1473 O O . VAL A 1 192 ? 46.732 -110.187 -59.292 1.00 46.71 367 VAL A O 1
ATOM 1477 N N . GLY A 1 193 ? 44.613 -109.538 -58.839 1.00 45.70 368 GLY A N 1
ATOM 1478 C CA . GLY A 1 193 ? 44.343 -110.631 -57.921 1.00 46.62 368 GLY A CA 1
ATOM 1479 C C . GLY A 1 193 ? 43.383 -111.661 -58.500 1.00 46.33 368 GLY A C 1
ATOM 1480 O O . GLY A 1 193 ? 42.320 -111.314 -59.044 1.00 44.97 368 GLY A O 1
ATOM 1481 N N . PHE A 1 194 ? 43.767 -112.932 -58.396 1.00 47.53 369 PHE A N 1
ATOM 1482 C CA . PHE A 1 194 ? 42.886 -114.040 -58.759 1.00 50.01 369 PHE A CA 1
ATOM 1483 C C . PHE A 1 194 ? 42.044 -114.446 -57.551 1.00 52.78 369 PHE A C 1
ATOM 1484 O O . PHE A 1 194 ? 42.555 -115.040 -56.587 1.00 51.61 369 PHE A O 1
ATOM 1492 N N . LEU A 1 195 ? 40.757 -114.105 -57.600 1.00 51.79 370 LEU A N 1
ATOM 1493 C CA . LEU A 1 195 ? 39.828 -114.450 -56.529 1.00 49.89 370 LEU A CA 1
ATOM 1494 C C . LEU A 1 195 ? 38.910 -115.575 -56.980 1.00 54.41 370 LEU A C 1
ATOM 1495 O O . LEU A 1 195 ? 38.336 -115.517 -58.078 1.00 56.44 370 LEU A O 1
ATOM 1500 N N . VAL A 1 196 ? 38.770 -116.602 -56.142 1.00 56.07 371 VAL A N 1
ATOM 1501 C CA . VAL A 1 196 ? 37.817 -117.668 -56.437 1.00 56.48 371 VAL A CA 1
ATOM 1502 C C . VAL A 1 196 ? 36.425 -117.054 -56.657 1.00 55.73 371 VAL A C 1
ATOM 1503 O O . VAL A 1 196 ? 35.931 -116.270 -55.833 1.00 55.79 371 VAL A O 1
ATOM 1507 N N . ARG A 1 197 ? 35.814 -117.394 -57.787 1.00 54.63 372 ARG A N 1
ATOM 1508 C CA . ARG A 1 197 ? 34.600 -116.719 -58.239 1.00 56.52 372 ARG A CA 1
ATOM 1509 C C . ARG A 1 197 ? 33.478 -116.792 -57.209 1.00 58.05 372 ARG A C 1
ATOM 1510 O O . ARG A 1 197 ? 32.725 -115.828 -56.995 1.00 54.09 372 ARG A O 1
ATOM 1518 N N . THR A 1 198 ? 33.387 -117.950 -56.569 1.00 60.33 373 THR A N 1
ATOM 1519 C CA . THR A 1 198 ? 32.324 -118.229 -55.612 1.00 60.28 373 THR A CA 1
ATOM 1520 C C . THR A 1 198 ? 32.493 -117.477 -54.286 1.00 61.80 373 THR A C 1
ATOM 1521 O O . THR A 1 198 ? 31.577 -117.451 -53.458 1.00 64.10 373 THR A O 1
ATOM 1525 N N . GLU A 1 199 ? 33.656 -116.862 -54.089 1.00 60.83 374 GLU A N 1
ATOM 1526 C CA . GLU A 1 199 ? 33.898 -116.072 -52.885 1.00 60.33 374 GLU A CA 1
ATOM 1527 C C . GLU A 1 199 ? 33.878 -114.581 -53.184 1.00 61.54 374 GLU A C 1
ATOM 1528 O O . GLU A 1 199 ? 33.975 -113.754 -52.271 1.00 64.01 374 GLU A O 1
ATOM 1534 N N . PHE A 1 200 ? 33.759 -114.243 -54.467 1.00 61.80 375 PHE A N 1
ATOM 1535 C CA . PHE A 1 200 ? 33.583 -112.850 -54.862 1.00 62.83 375 PHE A CA 1
ATOM 1536 C C . PHE A 1 200 ? 32.348 -112.289 -54.168 1.00 61.30 375 PHE A C 1
ATOM 1537 O O . PHE A 1 200 ? 31.369 -113.000 -53.928 1.00 61.59 375 PHE A O 1
ATOM 1545 N N . LYS A 1 201 ? 32.401 -111.005 -53.854 1.00 63.17 376 LYS A N 1
ATOM 1546 C CA . LYS A 1 201 ? 31.391 -110.365 -53.022 1.00 67.05 376 LYS A CA 1
ATOM 1547 C C . LYS A 1 201 ? 30.772 -109.204 -53.794 1.00 65.94 376 LYS A C 1
ATOM 1548 O O . LYS A 1 201 ? 31.377 -108.133 -53.912 1.00 67.66 376 LYS A O 1
ATOM 1554 N N . TYR A 1 202 ? 29.576 -109.418 -54.335 1.00 65.14 377 TYR A N 1
ATOM 1555 C CA . TYR A 1 202 ? 28.974 -108.425 -55.221 1.00 66.51 377 TYR A CA 1
ATOM 1556 C C . TYR A 1 202 ? 27.447 -108.396 -55.125 1.00 66.56 377 TYR A C 1
ATOM 1557 O O . TYR A 1 202 ? 26.773 -109.409 -55.369 1.00 69.70 377 TYR A O 1
ATOM 1566 N N . ASN A 1 203 ? 26.911 -107.230 -54.769 1.00 61.62 378 ASN A N 1
ATOM 1567 C CA . ASN A 1 203 ? 25.470 -107.014 -54.763 1.00 64.70 378 ASN A CA 1
ATOM 1568 C C . ASN A 1 203 ? 25.026 -106.700 -56.185 1.00 63.95 378 ASN A C 1
ATOM 1569 O O . ASN A 1 203 ? 25.200 -105.577 -56.658 1.00 64.27 378 ASN A O 1
ATOM 1574 N N . ASP A 1 204 ? 24.471 -107.700 -56.869 1.00 64.20 379 ASP A N 1
ATOM 1575 C CA . ASP A 1 204 ? 24.092 -107.562 -58.281 1.00 63.46 379 ASP A CA 1
ATOM 1576 C C . ASP A 1 204 ? 23.349 -106.266 -58.631 1.00 63.75 379 ASP A C 1
ATOM 1577 O O . ASP A 1 204 ? 23.421 -105.787 -59.770 1.00 64.03 379 ASP A O 1
ATOM 1582 N N . SER A 1 205 ? 22.630 -105.707 -57.658 1.00 66.98 380 SER A N 1
ATOM 1583 C CA . SER A 1 205 ? 21.838 -104.499 -57.891 1.00 66.07 380 SER A CA 1
ATOM 1584 C C . SER A 1 205 ? 22.720 -103.251 -58.006 1.00 64.74 380 SER A C 1
ATOM 1585 O O . SER A 1 205 ? 22.221 -102.142 -58.199 1.00 67.70 380 SER A O 1
ATOM 1588 N N . ASN A 1 206 ? 24.031 -103.437 -57.892 1.00 63.39 381 ASN A N 1
ATOM 1589 C CA . ASN A 1 206 ? 24.976 -102.350 -58.124 1.00 65.18 381 ASN A CA 1
ATOM 1590 C C . ASN A 1 206 ? 25.352 -102.181 -59.598 1.00 67.23 381 ASN A C 1
ATOM 1591 O O . ASN A 1 206 ? 25.980 -101.185 -59.977 1.00 65.16 381 ASN A O 1
ATOM 1596 N N . CYS A 1 207 ? 24.986 -103.168 -60.417 1.00 67.74 382 CYS A N 1
ATOM 1597 C CA . CYS A 1 207 ? 25.191 -103.095 -61.858 1.00 64.32 382 CYS A CA 1
ATOM 1598 C C . CYS A 1 207 ? 24.270 -102.022 -62.427 1.00 65.01 382 CYS A C 1
ATOM 1599 O O . CYS A 1 207 ? 23.043 -102.151 -62.333 1.00 64.24 382 CYS A O 1
ATOM 1602 N N . PRO A 1 208 ? 24.860 -100.964 -63.022 1.00 64.85 383 PRO A N 1
ATOM 1603 C CA . PRO A 1 208 ? 24.146 -99.769 -63.495 1.00 62.84 383 PRO A CA 1
ATOM 1604 C C . PRO A 1 208 ? 23.410 -100.031 -64.807 1.00 67.07 383 PRO A C 1
ATOM 1605 O O . PRO A 1 208 ? 23.992 -99.862 -65.886 1.00 67.62 383 PRO A O 1
ATOM 1609 N N . ILE A 1 209 ? 22.142 -100.430 -64.704 1.00 69.83 384 ILE A N 1
ATOM 1610 C CA . ILE A 1 209 ? 21.339 -100.834 -65.859 1.00 68.94 384 ILE A CA 1
ATOM 1611 C C . ILE A 1 209 ? 20.354 -99.733 -66.259 1.00 72.38 384 ILE A C 1
ATOM 1612 O O . ILE A 1 209 ? 19.809 -99.738 -67.366 1.00 72.59 384 ILE A O 1
ATOM 1617 N N . THR A 1 210 ? 20.168 -98.777 -65.352 1.00 75.91 385 THR A N 1
ATOM 1618 C CA . THR A 1 210 ? 19.068 -97.804 -65.412 1.00 80.42 385 THR A CA 1
ATOM 1619 C C . THR A 1 210 ? 18.634 -97.289 -66.801 1.00 81.79 385 THR A C 1
ATOM 1620 O O . THR A 1 210 ? 17.431 -97.126 -67.045 1.00 84.80 385 THR A O 1
ATOM 1624 N N . LYS A 1 211 ? 19.581 -97.045 -67.707 1.00 77.18 386 LYS A N 1
ATOM 1625 C CA . LYS A 1 211 ? 19.213 -96.608 -69.062 1.00 81.94 386 LYS A CA 1
ATOM 1626 C C . LYS A 1 211 ? 19.534 -97.627 -70.169 1.00 78.06 386 LYS A C 1
ATOM 1627 O O . LYS A 1 211 ? 19.534 -97.297 -71.360 1.00 73.45 386 LYS A O 1
ATOM 1633 N N . CYS A 1 212 ? 19.776 -98.871 -69.768 1.00 76.69 387 CYS A N 1
ATOM 1634 C CA . CYS A 1 212 ? 20.226 -99.902 -70.697 1.00 71.68 387 CYS A CA 1
ATOM 1635 C C . CYS A 1 212 ? 19.251 -101.075 -70.800 1.00 70.24 387 CYS A C 1
ATOM 1636 O O . CYS A 1 212 ? 19.355 -102.032 -70.031 1.00 71.50 387 CYS A O 1
ATOM 1639 N N . GLN A 1 213 ? 18.306 -101.012 -71.738 1.00 75.04 388 GLN A N 1
ATOM 1640 C CA . GLN A 1 213 ? 17.474 -102.182 -72.031 1.00 73.10 388 GLN A CA 1
ATOM 1641 C C . GLN A 1 213 ? 18.380 -103.245 -72.652 1.00 75.87 388 GLN A C 1
ATOM 1642 O O . GLN A 1 213 ? 19.260 -102.919 -73.461 1.00 79.66 388 GLN A O 1
ATOM 1648 N N . TYR A 1 214 ? 18.176 -104.501 -72.262 1.00 70.93 389 TYR A N 1
ATOM 1649 C CA . TYR A 1 214 ? 19.019 -105.619 -72.714 1.00 72.38 389 TYR A CA 1
ATOM 1650 C C . TYR A 1 214 ? 20.174 -105.875 -71.746 1.00 70.46 389 TYR A C 1
ATOM 1651 O O . TYR A 1 214 ? 20.926 -106.845 -71.890 1.00 70.71 389 TYR A O 1
ATOM 1660 N N . SER A 1 215 ? 20.326 -105.000 -70.762 1.00 68.15 390 SER A N 1
ATOM 1661 C CA . SER A 1 215 ? 21.328 -105.225 -69.735 1.00 68.77 390 SER A CA 1
ATOM 1662 C C . SER A 1 215 ? 20.647 -105.897 -68.546 1.00 66.15 390 SER A C 1
ATOM 1663 O O . SER A 1 215 ? 19.561 -105.482 -68.134 1.00 66.02 390 SER A O 1
ATOM 1666 N N . LYS A 1 216 ? 21.275 -106.946 -68.019 1.00 64.15 391 LYS A N 1
ATOM 1667 C CA . LYS A 1 216 ? 20.785 -107.616 -66.817 1.00 64.57 391 LYS A CA 1
ATOM 1668 C C . LYS A 1 216 ? 21.738 -107.365 -65.651 1.00 65.28 391 LYS A C 1
ATOM 1669 O O . LYS A 1 216 ? 22.948 -107.236 -65.850 1.00 66.76 391 LYS A O 1
ATOM 1675 N N . PRO A 1 217 ? 21.192 -107.285 -64.428 1.00 65.44 392 PRO A N 1
ATOM 1676 C CA . PRO A 1 217 ? 21.966 -106.955 -63.220 1.00 66.23 392 PRO A CA 1
ATOM 1677 C C . PRO A 1 217 ? 23.135 -107.920 -62.960 1.00 65.03 392 PRO A C 1
ATOM 1678 O O . PRO A 1 217 ? 24.131 -107.555 -62.317 1.00 66.39 392 PRO A O 1
ATOM 1682 N N . GLU A 1 218 ? 23.017 -109.141 -63.468 1.00 61.82 393 GLU A N 1
ATOM 1683 C CA . GLU A 1 218 ? 24.066 -110.143 -63.298 1.00 63.50 393 GLU A CA 1
ATOM 1684 C C . GLU A 1 218 ? 25.289 -109.894 -64.198 1.00 63.56 393 GLU A C 1
ATOM 1685 O O . GLU A 1 218 ? 26.349 -110.505 -64.006 1.00 61.22 393 GLU A O 1
ATOM 1691 N N . ASN A 1 219 ? 25.140 -108.994 -65.169 1.00 61.94 394 ASN A N 1
ATOM 1692 C CA . ASN A 1 219 ? 26.208 -108.697 -66.129 1.00 59.83 394 ASN A CA 1
ATOM 1693 C C . ASN A 1 219 ? 27.577 -108.312 -65.527 1.00 59.97 394 ASN A C 1
ATOM 1694 O O . ASN A 1 219 ? 28.611 -108.856 -65.930 1.00 59.49 394 ASN A O 1
ATOM 1699 N N . CYS A 1 220 ? 27.589 -107.380 -64.575 1.00 61.41 395 CYS A N 1
ATOM 1700 C CA . CYS A 1 220 ? 28.850 -106.892 -64.008 1.00 58.00 395 CYS A CA 1
ATOM 1701 C C . CYS A 1 220 ? 29.606 -108.012 -63.304 1.00 58.51 395 CYS A C 1
ATOM 1702 O O . CYS A 1 220 ? 30.811 -108.199 -63.520 1.00 58.91 395 CYS A O 1
ATOM 1705 N N . ARG A 1 221 ? 28.889 -108.752 -62.460 1.00 58.83 396 ARG A N 1
ATOM 1706 C CA . ARG A 1 221 ? 29.478 -109.845 -61.688 1.00 58.39 396 ARG A CA 1
ATOM 1707 C C . ARG A 1 221 ? 30.025 -110.965 -62.586 1.00 59.52 396 ARG A C 1
ATOM 1708 O O . ARG A 1 221 ? 31.037 -111.598 -62.267 1.00 59.15 396 ARG A O 1
ATOM 1716 N N . LEU A 1 222 ? 29.357 -111.206 -63.710 1.00 58.04 397 LEU A N 1
ATOM 1717 C CA . LEU A 1 222 ? 29.790 -112.245 -64.637 1.00 57.50 397 LEU A CA 1
ATOM 1718 C C . LEU A 1 222 ? 30.942 -111.767 -65.520 1.00 56.33 397 LEU A C 1
ATOM 1719 O O . LEU A 1 222 ? 31.715 -112.574 -66.053 1.00 57.18 397 LEU A O 1
ATOM 1724 N N . SER A 1 223 ? 31.055 -110.452 -65.675 1.00 57.61 398 SER A N 1
ATOM 1725 C CA . SER A 1 223 ? 32.085 -109.883 -66.536 1.00 57.51 398 SER A CA 1
ATOM 1726 C C . SER A 1 223 ? 33.401 -109.699 -65.789 1.00 55.70 398 SER A C 1
ATOM 1727 O O . SER A 1 223 ? 34.381 -109.200 -66.356 1.00 55.26 398 SER A O 1
ATOM 1730 N N . MET A 1 224 ? 33.422 -110.106 -64.521 1.00 52.92 399 MET A N 1
ATOM 1731 C CA . MET A 1 224 ? 34.609 -109.930 -63.693 1.00 52.26 399 MET A CA 1
ATOM 1732 C C . MET A 1 224 ? 35.643 -111.041 -63.887 1.00 50.84 399 MET A C 1
ATOM 1733 O O . MET A 1 224 ? 36.760 -110.950 -63.358 1.00 50.02 399 MET A O 1
ATOM 1738 N N . GLY A 1 225 ? 35.267 -112.074 -64.645 1.00 47.79 400 GLY A N 1
ATOM 1739 C CA . GLY A 1 225 ? 36.181 -113.144 -65.022 1.00 48.60 400 GLY A CA 1
ATOM 1740 C C . GLY A 1 225 ? 36.259 -113.213 -66.537 1.00 51.84 400 GLY A C 1
ATOM 1741 O O . GLY A 1 225 ? 35.369 -112.691 -67.223 1.00 54.85 400 GLY A O 1
ATOM 1742 N N . ILE A 1 226 ? 37.303 -113.842 -67.076 1.00 50.80 401 ILE A N 1
ATOM 1743 C CA . ILE A 1 226 ? 37.476 -113.871 -68.536 1.00 50.66 401 ILE A CA 1
ATOM 1744 C C . ILE A 1 226 ? 36.284 -114.524 -69.256 1.00 53.36 401 ILE A C 1
ATOM 1745 O O . ILE A 1 226 ? 36.043 -114.283 -70.450 1.00 55.35 401 ILE A O 1
ATOM 1750 N N . ARG A 1 227 ? 35.562 -115.368 -68.521 1.00 55.87 402 ARG A N 1
ATOM 1751 C CA . ARG A 1 227 ? 34.325 -115.991 -68.992 1.00 55.19 402 ARG A CA 1
ATOM 1752 C C . ARG A 1 227 ? 33.334 -115.917 -67.836 1.00 59.66 402 ARG A C 1
ATOM 1753 O O . ARG A 1 227 ? 33.737 -115.713 -66.682 1.00 58.98 402 ARG A O 1
ATOM 1761 N N . PRO A 1 228 ? 32.034 -116.103 -68.127 1.00 63.15 403 PRO A N 1
ATOM 1762 C CA . PRO A 1 228 ? 31.043 -116.090 -67.040 1.00 61.29 403 PRO A CA 1
ATOM 1763 C C . PRO A 1 228 ? 31.247 -117.287 -66.108 1.00 61.45 403 PRO A C 1
ATOM 1764 O O . PRO A 1 228 ? 30.793 -117.271 -64.953 1.00 63.71 403 PRO A O 1
ATOM 1768 N N . ASN A 1 229 ? 31.939 -118.311 -66.610 1.00 59.84 404 ASN A N 1
ATOM 1769 C CA . ASN A 1 229 ? 32.195 -119.522 -65.832 1.00 61.57 404 ASN A CA 1
ATOM 1770 C C . ASN A 1 229 ? 33.675 -119.721 -65.512 1.00 63.00 404 ASN A C 1
ATOM 1771 O O . ASN A 1 229 ? 34.114 -120.848 -65.233 1.00 64.61 404 ASN A O 1
ATOM 1776 N N . SER A 1 230 ? 34.450 -118.641 -65.570 1.00 59.76 405 SER A N 1
ATOM 1777 C CA . SER A 1 230 ? 35.826 -118.710 -65.103 1.00 57.42 405 SER A CA 1
ATOM 1778 C C . SER A 1 230 ? 35.816 -119.131 -63.634 1.00 58.75 405 SER A C 1
ATOM 1779 O O . SER A 1 230 ? 34.881 -118.797 -62.883 1.00 54.12 405 SER A O 1
ATOM 1782 N N . HIS A 1 231 ? 36.838 -119.882 -63.228 1.00 57.61 406 HIS A N 1
ATOM 1783 C CA . HIS A 1 231 ? 36.940 -120.294 -61.837 1.00 52.73 406 HIS A CA 1
ATOM 1784 C C . HIS A 1 231 ? 37.290 -119.103 -60.947 1.00 54.49 406 HIS A C 1
ATOM 1785 O O . HIS A 1 231 ? 36.897 -119.045 -59.776 1.00 56.16 406 HIS A O 1
ATOM 1792 N N . TYR A 1 232 ? 38.033 -118.153 -61.507 1.00 55.28 407 TYR A N 1
ATOM 1793 C CA . TYR A 1 232 ? 38.418 -116.960 -60.763 1.00 50.36 407 TYR A CA 1
ATOM 1794 C C . TYR A 1 232 ? 37.724 -115.732 -61.316 1.00 50.80 407 TYR A C 1
ATOM 1795 O O . TYR A 1 232 ? 37.194 -115.745 -62.436 1.00 55.22 407 TYR A O 1
ATOM 1804 N N . ILE A 1 233 ? 37.742 -114.662 -60.533 1.00 47.86 408 ILE A N 1
ATOM 1805 C CA . ILE A 1 233 ? 37.554 -113.331 -61.097 1.00 48.01 408 ILE A CA 1
ATOM 1806 C C . ILE A 1 233 ? 38.862 -112.543 -60.935 1.00 49.08 408 ILE A C 1
ATOM 1807 O O . ILE A 1 233 ? 39.729 -112.901 -60.122 1.00 49.89 408 ILE A O 1
ATOM 1812 N N . LEU A 1 234 ? 39.012 -111.479 -61.713 1.00 48.72 409 LEU A N 1
ATOM 1813 C CA . LEU A 1 234 ? 40.229 -110.678 -61.658 1.00 49.04 409 LEU A CA 1
ATOM 1814 C C . LEU A 1 234 ? 39.976 -109.345 -60.961 1.00 49.64 409 LEU A C 1
ATOM 1815 O O . LEU A 1 234 ? 39.117 -108.558 -61.381 1.00 51.13 409 LEU A O 1
ATOM 1820 N N . ARG A 1 235 ? 40.718 -109.090 -59.892 1.00 48.74 410 ARG A N 1
ATOM 1821 C CA . ARG A 1 235 ? 40.665 -107.781 -59.259 1.00 49.91 410 ARG A CA 1
ATOM 1822 C C . ARG A 1 235 ? 42.005 -107.104 -59.479 1.00 49.40 410 ARG A C 1
ATOM 1823 O O . ARG A 1 235 ? 43.036 -107.609 -59.026 1.00 48.09 410 ARG A O 1
ATOM 1831 N N . SER A 1 236 ? 42.004 -105.977 -60.187 1.00 49.16 411 SER A N 1
ATOM 1832 C CA . SER A 1 236 ? 43.236 -105.198 -60.326 1.00 51.71 411 SER A CA 1
ATOM 1833 C C . SER A 1 236 ? 43.655 -104.550 -58.994 1.00 50.40 411 SER A C 1
ATOM 1834 O O . SER A 1 236 ? 42.836 -104.369 -58.082 1.00 49.93 411 SER A O 1
ATOM 1837 N N . GLY A 1 237 ? 44.936 -104.209 -58.885 1.00 48.61 412 GLY A N 1
ATOM 1838 C CA . GLY A 1 237 ? 45.432 -103.468 -57.737 1.00 52.44 412 GLY A CA 1
ATOM 1839 C C . GLY A 1 237 ? 46.921 -103.205 -57.881 1.00 51.95 412 GLY A C 1
ATOM 1840 O O . GLY A 1 237 ? 47.408 -102.968 -58.993 1.00 49.12 412 GLY A O 1
ATOM 1841 N N . LEU A 1 238 ? 47.642 -103.251 -56.759 1.00 54.89 413 LEU A N 1
ATOM 1842 C CA . LEU A 1 238 ? 49.098 -103.081 -56.759 1.00 52.39 413 LEU A CA 1
ATOM 1843 C C . LEU A 1 238 ? 49.810 -104.196 -56.013 1.00 49.39 413 LEU A C 1
ATOM 1844 O O . LEU A 1 238 ? 49.247 -104.823 -55.116 1.00 52.91 413 LEU A O 1
ATOM 1849 N N . LEU A 1 239 ? 51.057 -104.436 -56.393 1.00 48.61 414 LEU A N 1
ATOM 1850 C CA . LEU A 1 239 ? 51.959 -105.208 -55.559 1.00 51.61 414 LEU A CA 1
ATOM 1851 C C . LEU A 1 239 ? 52.972 -104.251 -54.922 1.00 55.09 414 LEU A C 1
ATOM 1852 O O . LEU A 1 239 ? 53.751 -103.587 -55.622 1.00 50.99 414 LEU A O 1
ATOM 1857 N N . LYS A 1 240 ? 52.923 -104.165 -53.592 1.00 58.86 415 LYS A N 1
ATOM 1858 C CA . LYS A 1 240 ? 53.831 -103.326 -52.817 1.00 56.63 415 LYS A CA 1
ATOM 1859 C C . LYS A 1 240 ? 55.079 -104.142 -52.508 1.00 58.76 415 LYS A C 1
ATOM 1860 O O . LYS A 1 240 ? 54.985 -105.334 -52.214 1.00 62.32 415 LYS A O 1
ATOM 1866 N N . TYR A 1 241 ? 56.246 -103.510 -52.578 1.00 59.59 416 TYR A N 1
ATOM 1867 C CA . TYR A 1 241 ? 57.497 -104.223 -52.344 1.00 64.18 416 TYR A CA 1
ATOM 1868 C C . TYR A 1 241 ? 58.531 -103.342 -51.656 1.00 69.26 416 TYR A C 1
ATOM 1869 O O . TYR A 1 241 ? 59.221 -102.563 -52.322 1.00 65.45 416 TYR A O 1
ATOM 1878 N N . ASN A 1 242 ? 58.645 -103.469 -50.333 1.00 71.11 417 ASN A N 1
ATOM 1879 C CA . ASN A 1 242 ? 59.597 -102.650 -49.585 1.00 70.54 417 ASN A CA 1
ATOM 1880 C C . ASN A 1 242 ? 61.021 -103.194 -49.660 1.00 72.59 417 ASN A C 1
ATOM 1881 O O . ASN A 1 242 ? 61.287 -104.346 -49.295 1.00 73.20 417 ASN A O 1
ATOM 1886 N N . LEU A 1 243 ? 61.928 -102.352 -50.148 1.00 71.61 418 LEU A N 1
ATOM 1887 C CA . LEU A 1 243 ? 63.329 -102.720 -50.294 1.00 72.87 418 LEU A CA 1
ATOM 1888 C C . LEU A 1 243 ? 64.030 -102.765 -48.938 1.00 78.18 418 LEU A C 1
ATOM 1889 O O . LEU A 1 243 ? 64.931 -103.585 -48.719 1.00 81.38 418 LEU A O 1
ATOM 1894 N N . SER A 1 244 ? 63.593 -101.894 -48.029 1.00 78.24 419 SER A N 1
ATOM 1895 C CA . SER A 1 244 ? 64.193 -101.769 -46.698 1.00 79.97 419 SER A CA 1
ATOM 1896 C C . SER A 1 244 ? 63.753 -102.876 -45.728 1.00 81.99 419 SER A C 1
ATOM 1897 O O . SER A 1 244 ? 64.055 -102.829 -44.534 1.00 84.82 419 SER A O 1
ATOM 1900 N N . ASP A 1 245 ? 63.055 -103.877 -46.256 1.00 85.19 420 ASP A N 1
ATOM 1901 C CA . ASP A 1 245 ? 62.460 -104.936 -45.445 1.00 87.96 420 ASP A CA 1
ATOM 1902 C C . ASP A 1 245 ? 63.229 -106.269 -45.559 1.00 91.97 420 ASP A C 1
ATOM 1903 O O . ASP A 1 245 ? 62.669 -107.292 -45.970 1.00 94.80 420 ASP A O 1
ATOM 1908 N N . GLY A 1 246 ? 64.509 -106.253 -45.193 1.00 88.97 421 GLY A N 1
ATOM 1909 C CA . GLY A 1 246 ? 65.350 -107.433 -45.319 1.00 93.03 421 GLY A CA 1
ATOM 1910 C C . GLY A 1 246 ? 65.992 -107.602 -46.693 1.00 102.68 421 GLY A C 1
ATOM 1911 O O . GLY A 1 246 ? 65.903 -106.719 -47.559 1.00 99.25 421 GLY A O 1
ATOM 1912 N N . GLU A 1 247 ? 66.655 -108.742 -46.884 1.00 105.80 422 GLU A N 1
ATOM 1913 C CA . GLU A 1 247 ? 67.257 -109.105 -48.170 1.00 107.10 422 GLU A CA 1
ATOM 1914 C C . GLU A 1 247 ? 66.260 -109.995 -48.910 1.00 109.17 422 GLU A C 1
ATOM 1915 O O . GLU A 1 247 ? 66.465 -110.396 -50.062 1.00 104.37 422 GLU A O 1
ATOM 1921 N N . ASN A 1 248 ? 65.173 -110.296 -48.206 1.00 110.62 423 ASN A N 1
ATOM 1922 C CA . ASN A 1 248 ? 64.089 -111.130 -48.700 1.00 105.30 423 ASN A CA 1
ATOM 1923 C C . ASN A 1 248 ? 62.750 -110.429 -48.449 1.00 103.53 423 ASN A C 1
ATOM 1924 O O . ASN A 1 248 ? 61.927 -110.920 -47.666 1.00 101.87 423 ASN A O 1
ATOM 1929 N N . PRO A 1 249 ? 62.540 -109.258 -49.090 1.00 99.79 424 PRO A N 1
ATOM 1930 C CA . PRO A 1 249 ? 61.321 -108.469 -48.858 1.00 92.25 424 PRO A CA 1
ATOM 1931 C C . PRO A 1 249 ? 60.011 -109.152 -49.268 1.00 85.59 424 PRO A C 1
ATOM 1932 O O . PRO A 1 249 ? 59.978 -110.124 -50.032 1.00 82.71 424 PRO A O 1
ATOM 1936 N N . LYS A 1 250 ? 58.929 -108.590 -48.740 1.00 83.14 425 LYS A N 1
ATOM 1937 C CA . LYS A 1 250 ? 57.598 -109.172 -48.783 1.00 79.28 425 LYS A CA 1
ATOM 1938 C C . LYS A 1 250 ? 56.748 -108.471 -49.848 1.00 78.01 425 LYS A C 1
ATOM 1939 O O . LYS A 1 250 ? 56.537 -107.253 -49.767 1.00 77.13 425 LYS A O 1
ATOM 1945 N N . VAL A 1 251 ? 56.272 -109.219 -50.846 1.00 69.09 426 VAL A N 1
ATOM 1946 C CA . VAL A 1 251 ? 55.279 -108.673 -51.775 1.00 65.79 426 VAL A CA 1
ATOM 1947 C C . VAL A 1 251 ? 53.894 -108.686 -51.149 1.00 61.89 426 VAL A C 1
ATOM 1948 O O . VAL A 1 251 ? 53.437 -109.717 -50.655 1.00 63.68 426 VAL A O 1
ATOM 1952 N N . VAL A 1 252 ? 53.224 -107.541 -51.180 1.00 58.88 427 VAL A N 1
ATOM 1953 C CA . VAL A 1 252 ? 51.882 -107.446 -50.628 1.00 59.62 427 VAL A CA 1
ATOM 1954 C C . VAL A 1 252 ? 50.896 -106.897 -51.663 1.00 57.70 427 VAL A C 1
ATOM 1955 O O . VAL A 1 252 ? 51.128 -105.845 -52.273 1.00 53.13 427 VAL A O 1
ATOM 1959 N N . PHE A 1 253 ? 49.800 -107.622 -51.866 1.00 58.63 428 PHE A N 1
ATOM 1960 C CA . PHE A 1 253 ? 48.802 -107.210 -52.843 1.00 53.62 428 PHE A CA 1
ATOM 1961 C C . PHE A 1 253 ? 47.777 -106.263 -52.223 1.00 54.74 428 PHE A C 1
ATOM 1962 O O . PHE A 1 253 ? 47.186 -106.557 -51.173 1.00 58.96 428 PHE A O 1
ATOM 1970 N N . ILE A 1 254 ? 47.600 -105.121 -52.884 1.00 53.52 429 ILE A N 1
ATOM 1971 C CA . ILE A 1 254 ? 46.572 -104.145 -52.556 1.00 51.92 429 ILE A CA 1
ATOM 1972 C C . ILE A 1 254 ? 45.516 -104.171 -53.668 1.00 53.91 429 ILE A C 1
ATOM 1973 O O . ILE A 1 254 ? 45.825 -103.881 -54.834 1.00 52.49 429 ILE A O 1
ATOM 1978 N N . GLU A 1 255 ? 44.278 -104.531 -53.322 1.00 56.67 430 GLU A N 1
ATOM 1979 C CA . GLU A 1 255 ? 43.190 -104.522 -54.309 1.00 52.52 430 GLU A CA 1
ATOM 1980 C C . GLU A 1 255 ? 42.665 -103.097 -54.541 1.00 50.90 430 GLU A C 1
ATOM 1981 O O . GLU A 1 255 ? 42.804 -102.212 -53.685 1.00 51.36 430 GLU A O 1
ATOM 1987 N N . ILE A 1 256 ? 42.069 -102.876 -55.706 1.00 53.97 431 ILE A N 1
ATOM 1988 C CA . ILE A 1 256 ? 41.555 -101.556 -56.049 1.00 54.49 431 ILE A CA 1
ATOM 1989 C C . ILE A 1 256 ? 40.149 -101.354 -55.472 1.00 55.54 431 ILE A C 1
ATOM 1990 O O . ILE A 1 256 ? 39.365 -102.312 -55.361 1.00 55.37 431 ILE A O 1
ATOM 1995 N N . SER A 1 257 ? 39.851 -100.110 -55.092 1.00 55.45 432 SER A N 1
ATOM 1996 C CA . SER A 1 257 ? 38.516 -99.697 -54.650 1.00 52.54 432 SER A CA 1
ATOM 1997 C C . SER A 1 257 ? 37.429 -100.199 -55.606 1.00 56.70 432 SER A C 1
ATOM 1998 O O . SER A 1 257 ? 37.676 -100.357 -56.810 1.00 62.54 432 SER A O 1
ATOM 2001 N N . ASP A 1 258 ? 36.227 -100.433 -55.082 1.00 58.91 433 ASP A N 1
ATOM 2002 C CA . ASP A 1 258 ? 35.120 -100.935 -55.909 1.00 59.32 433 ASP A CA 1
ATOM 2003 C C . ASP A 1 258 ? 34.329 -99.853 -56.671 1.00 59.74 433 ASP A C 1
ATOM 2004 O O . ASP A 1 258 ? 33.347 -100.161 -57.351 1.00 62.84 433 ASP A O 1
ATOM 2009 N N . GLN A 1 259 ? 34.755 -98.597 -56.552 1.00 60.96 434 GLN A N 1
ATOM 2010 C CA . GLN A 1 259 ? 34.215 -97.527 -57.387 1.00 64.43 434 GLN A CA 1
ATOM 2011 C C . GLN A 1 259 ? 34.602 -97.818 -58.832 1.00 64.08 434 GLN A C 1
ATOM 2012 O O . GLN A 1 259 ? 35.719 -98.268 -59.101 1.00 60.09 434 GLN A O 1
ATOM 2018 N N . ARG A 1 260 ? 33.677 -97.558 -59.754 1.00 67.05 435 ARG A N 1
ATOM 2019 C CA . ARG A 1 260 ? 33.850 -97.887 -61.173 1.00 61.99 435 ARG A CA 1
ATOM 2020 C C . ARG A 1 260 ? 34.702 -99.151 -61.374 1.00 61.77 435 ARG A C 1
ATOM 2021 O O . ARG A 1 260 ? 35.779 -99.108 -61.976 1.00 64.15 435 ARG A O 1
ATOM 2029 N N . LEU A 1 261 ? 34.210 -100.275 -60.861 1.00 59.10 436 LEU A N 1
ATOM 2030 C CA . LEU A 1 261 ? 34.939 -101.540 -60.910 1.00 55.71 436 LEU A CA 1
ATOM 2031 C C . LEU A 1 261 ? 34.804 -102.202 -62.288 1.00 56.75 436 LEU A C 1
ATOM 2032 O O . LEU A 1 261 ? 33.705 -102.269 -62.838 1.00 59.23 436 LEU A O 1
ATOM 2037 N N . SER A 1 262 ? 35.920 -102.668 -62.849 1.00 53.71 437 SER A N 1
ATOM 2038 C CA . SER A 1 262 ? 35.916 -103.427 -64.109 1.00 50.92 437 SER A CA 1
ATOM 2039 C C . SER A 1 262 ? 36.791 -104.655 -63.940 1.00 52.28 437 SER A C 1
ATOM 2040 O O . SER A 1 262 ? 37.564 -104.736 -62.977 1.00 52.44 437 SER A O 1
ATOM 2043 N N . ILE A 1 263 ? 36.695 -105.604 -64.872 1.00 52.38 438 ILE A N 1
ATOM 2044 C CA . ILE A 1 263 ? 37.524 -106.809 -64.768 1.00 54.68 438 ILE A CA 1
ATOM 2045 C C . ILE A 1 263 ? 39.015 -106.442 -64.741 1.00 54.39 438 ILE A C 1
ATOM 2046 O O . ILE A 1 263 ? 39.498 -105.701 -65.611 1.00 59.50 438 ILE A O 1
ATOM 2051 N N . GLY A 1 264 ? 39.730 -106.945 -63.731 1.00 48.48 439 GLY A N 1
ATOM 2052 C CA . GLY A 1 264 ? 41.169 -106.755 -63.638 1.00 48.75 439 GLY A CA 1
ATOM 2053 C C . GLY A 1 264 ? 41.829 -106.836 -65.008 1.00 52.58 439 GLY A C 1
ATOM 2054 O O . GLY A 1 264 ? 41.634 -107.800 -65.761 1.00 55.98 439 GLY A O 1
ATOM 2055 N N . SER A 1 265 ? 42.608 -105.816 -65.347 1.00 52.31 440 SER A N 1
ATOM 2056 C CA . SER A 1 265 ? 43.236 -105.765 -66.658 1.00 48.52 440 SER A CA 1
ATOM 2057 C C . SER A 1 265 ? 44.594 -105.089 -66.553 1.00 49.29 440 SER A C 1
ATOM 2058 O O . SER A 1 265 ? 44.882 -104.432 -65.540 1.00 53.15 440 SER A O 1
ATOM 2061 N N . PRO A 1 266 ? 45.443 -105.260 -67.583 1.00 48.83 441 PRO A N 1
ATOM 2062 C CA . PRO A 1 266 ? 46.726 -104.550 -67.622 1.00 48.05 441 PRO A CA 1
ATOM 2063 C C . PRO A 1 266 ? 46.547 -103.070 -67.282 1.00 48.11 441 PRO A C 1
ATOM 2064 O O . PRO A 1 266 ? 45.777 -102.350 -67.935 1.00 44.83 441 PRO A O 1
ATOM 2068 N N . SER A 1 267 ? 47.259 -102.636 -66.246 1.00 48.79 442 SER A N 1
ATOM 2069 C CA . SER A 1 267 ? 47.142 -101.279 -65.740 1.00 47.83 442 SER A CA 1
ATOM 2070 C C . SER A 1 267 ? 48.525 -100.633 -65.573 1.00 45.65 442 SER A C 1
ATOM 2071 O O . SER A 1 267 ? 49.566 -101.270 -65.808 1.00 43.98 442 SER A O 1
ATOM 2074 N N . LYS A 1 268 ? 48.521 -99.366 -65.165 1.00 45.32 443 LYS A N 1
ATOM 2075 C CA . LYS A 1 268 ? 49.744 -98.583 -65.046 1.00 46.57 443 LYS A CA 1
ATOM 2076 C C . LYS A 1 268 ? 49.548 -97.547 -63.958 1.00 46.75 443 LYS A C 1
ATOM 2077 O O . LYS A 1 268 ? 48.575 -96.781 -64.003 1.00 48.61 443 LYS A O 1
ATOM 2083 N N . ILE A 1 269 ? 50.443 -97.524 -62.973 1.00 45.27 444 ILE A N 1
ATOM 2084 C CA . ILE A 1 269 ? 50.492 -96.373 -62.070 1.00 50.14 444 ILE A CA 1
ATOM 2085 C C . ILE A 1 269 ? 51.758 -95.559 -62.347 1.00 49.57 444 ILE A C 1
ATOM 2086 O O . ILE A 1 269 ? 52.847 -96.120 -62.556 1.00 49.41 444 ILE A O 1
ATOM 2091 N N . TYR A 1 270 ? 51.605 -94.238 -62.371 1.00 48.14 445 TYR A N 1
ATOM 2092 C CA . TYR A 1 270 ? 52.708 -93.368 -62.761 1.00 48.02 445 TYR A CA 1
ATOM 2093 C C . TYR A 1 270 ? 52.669 -91.977 -62.114 1.00 51.97 445 TYR A C 1
ATOM 2094 O O . TYR A 1 270 ? 51.598 -91.412 -61.850 1.00 50.90 445 TYR A O 1
ATOM 2103 N N . ASP A 1 271 ? 53.859 -91.439 -61.862 1.00 52.31 446 ASP A N 1
ATOM 2104 C CA . ASP A 1 271 ? 54.003 -90.097 -61.320 1.00 51.62 446 ASP A CA 1
ATOM 2105 C C . ASP A 1 271 ? 53.920 -89.063 -62.436 1.00 52.85 446 ASP A C 1
ATOM 2106 O O . ASP A 1 271 ? 54.715 -89.082 -63.389 1.00 51.21 446 ASP A O 1
ATOM 2111 N N . SER A 1 272 ? 52.957 -88.160 -62.329 1.00 51.88 447 SER A N 1
ATOM 2112 C CA . SER A 1 272 ? 52.936 -87.017 -63.225 1.00 51.27 447 SER A CA 1
ATOM 2113 C C . SER A 1 272 ? 52.728 -85.734 -62.435 1.00 55.35 447 SER A C 1
ATOM 2114 O O . SER A 1 272 ? 51.786 -85.629 -61.636 1.00 54.50 447 SER A O 1
ATOM 2117 N N . LEU A 1 273 ? 53.620 -84.769 -62.653 1.00 55.50 448 LEU A N 1
ATOM 2118 C CA . LEU A 1 273 ? 53.543 -83.479 -61.971 1.00 58.07 448 LEU A CA 1
ATOM 2119 C C . LEU A 1 273 ? 53.453 -83.633 -60.440 1.00 60.99 448 LEU A C 1
ATOM 2120 O O . LEU A 1 273 ? 52.707 -82.897 -59.765 1.00 55.58 448 LEU A O 1
ATOM 2125 N N . GLY A 1 274 ? 54.216 -84.600 -59.915 1.00 56.68 449 GLY A N 1
ATOM 2126 C CA . GLY A 1 274 ? 54.372 -84.807 -58.481 1.00 58.87 449 GLY A CA 1
ATOM 2127 C C . GLY A 1 274 ? 53.210 -85.466 -57.742 1.00 65.88 449 GLY A C 1
ATOM 2128 O O . GLY A 1 274 ? 53.099 -85.359 -56.506 1.00 66.26 449 GLY A O 1
ATOM 2129 N N . GLN A 1 275 ? 52.335 -86.133 -58.494 1.00 62.73 450 GLN A N 1
ATOM 2130 C CA . GLN A 1 275 ? 51.256 -86.924 -57.908 1.00 60.01 450 GLN A CA 1
ATOM 2131 C C . GLN A 1 275 ? 50.980 -88.150 -58.772 1.00 59.29 450 GLN A C 1
ATOM 2132 O O . GLN A 1 275 ? 50.943 -88.053 -60.005 1.00 60.05 450 GLN A O 1
ATOM 2138 N N . PRO A 1 276 ? 50.792 -89.311 -58.124 1.00 58.70 451 PRO A N 1
ATOM 2139 C CA . PRO A 1 276 ? 50.547 -90.587 -58.815 1.00 57.50 451 PRO A CA 1
ATOM 2140 C C . PRO A 1 276 ? 49.214 -90.610 -59.558 1.00 58.24 451 PRO A C 1
ATOM 2141 O O . PRO A 1 276 ? 48.218 -90.036 -59.088 1.00 57.80 451 PRO A O 1
ATOM 2145 N N . VAL A 1 277 ? 49.211 -91.284 -60.708 1.00 58.41 452 VAL A N 1
ATOM 2146 C CA . VAL A 1 277 ? 48.022 -91.438 -61.541 1.00 52.74 452 VAL A CA 1
ATOM 2147 C C . VAL A 1 277 ? 47.859 -92.915 -61.908 1.00 48.71 452 VAL A C 1
ATOM 2148 O O . VAL A 1 277 ? 48.846 -93.599 -62.226 1.00 45.94 452 VAL A O 1
ATOM 2152 N N . PHE A 1 278 ? 46.621 -93.412 -61.847 1.00 50.36 453 PHE A N 1
ATOM 2153 C CA . PHE A 1 278 ? 46.343 -94.805 -62.209 1.00 50.67 453 PHE A CA 1
ATOM 2154 C C . PHE A 1 278 ? 45.570 -94.908 -63.524 1.00 50.14 453 PHE A C 1
ATOM 2155 O O . PHE A 1 278 ? 44.659 -94.113 -63.789 1.00 50.31 453 PHE A O 1
ATOM 2163 N N . TYR A 1 279 ? 45.939 -95.889 -64.344 1.00 45.59 454 TYR A N 1
ATOM 2164 C CA . TYR A 1 279 ? 45.205 -96.183 -65.568 1.00 48.09 454 TYR A CA 1
ATOM 2165 C C . TYR A 1 279 ? 44.878 -97.666 -65.579 1.00 46.15 454 TYR A C 1
ATOM 2166 O O . TYR A 1 279 ? 45.747 -98.500 -65.291 1.00 44.38 454 TYR A O 1
ATOM 2175 N N . GLN A 1 280 ? 43.626 -97.991 -65.895 1.00 46.14 455 GLN A N 1
ATOM 2176 C CA . GLN A 1 280 ? 43.233 -99.386 -66.094 1.00 49.12 455 GLN A CA 1
ATOM 2177 C C . GLN A 1 280 ? 42.709 -99.630 -67.516 1.00 48.87 455 GLN A C 1
ATOM 2178 O O . GLN A 1 280 ? 41.825 -98.898 -68.001 1.00 49.43 455 GLN A O 1
ATOM 2184 N N . ALA A 1 281 ? 43.261 -100.646 -68.184 1.00 48.68 456 ALA A N 1
ATOM 2185 C CA . ALA A 1 281 ? 42.785 -101.020 -69.520 1.00 53.02 456 ALA A CA 1
ATOM 2186 C C . ALA A 1 281 ? 41.323 -101.468 -69.429 1.00 52.90 456 ALA A C 1
ATOM 2187 O O . ALA A 1 281 ? 40.905 -102.053 -68.417 1.00 51.65 456 ALA A O 1
ATOM 2189 N N . SER A 1 282 ? 40.541 -101.177 -70.465 1.00 50.38 457 SER A N 1
ATOM 2190 C CA . SER A 1 282 ? 39.119 -101.491 -70.415 1.00 49.79 457 SER A CA 1
ATOM 2191 C C . SER A 1 282 ? 38.844 -102.777 -71.186 1.00 51.31 457 SER A C 1
ATOM 2192 O O . SER A 1 282 ? 38.667 -102.762 -72.414 1.00 52.49 457 SER A O 1
ATOM 2195 N N . PHE A 1 283 ? 38.827 -103.893 -70.459 1.00 48.19 458 PHE A N 1
ATOM 2196 C CA . PHE A 1 283 ? 38.752 -105.206 -71.089 1.00 42.31 458 PHE A CA 1
ATOM 2197 C C . PHE A 1 283 ? 37.368 -105.841 -70.980 1.00 47.95 458 PHE A C 1
ATOM 2198 O O . PHE A 1 283 ? 37.229 -107.064 -71.146 1.00 47.52 458 PHE A O 1
ATOM 2206 N N . SER A 1 284 ? 36.356 -105.016 -70.691 1.00 47.66 459 SER A N 1
ATOM 2207 C CA . SER A 1 284 ? 34.961 -105.431 -70.873 1.00 50.58 459 SER A CA 1
ATOM 2208 C C . SER A 1 284 ? 34.023 -104.284 -71.289 1.00 53.13 459 SER A C 1
ATOM 2209 O O . SER A 1 284 ? 34.345 -103.508 -72.205 1.00 55.26 459 SER A O 1
ATOM 2212 N N . TRP A 1 285 ? 32.869 -104.189 -70.627 1.00 52.58 460 TRP A N 1
ATOM 2213 C CA . TRP A 1 285 ? 31.766 -103.328 -71.080 1.00 52.15 460 TRP A CA 1
ATOM 2214 C C . TRP A 1 285 ? 31.940 -101.833 -70.760 1.00 50.05 460 TRP A C 1
ATOM 2215 O O . TRP A 1 285 ? 31.217 -100.989 -71.294 1.00 51.08 460 TRP A O 1
ATOM 2226 N N . ASP A 1 286 ? 32.880 -101.516 -69.872 1.00 54.11 461 ASP A N 1
ATOM 2227 C CA . ASP A 1 286 ? 33.188 -100.123 -69.530 1.00 54.31 461 ASP A CA 1
ATOM 2228 C C . ASP A 1 286 ? 34.319 -99.613 -70.432 1.00 56.09 461 ASP A C 1
ATOM 2229 O O . ASP A 1 286 ? 35.502 -99.639 -70.059 1.00 51.84 461 ASP A O 1
ATOM 2234 N N . THR A 1 287 ? 33.936 -99.139 -71.614 1.00 55.66 462 THR A N 1
ATOM 2235 C CA . THR A 1 287 ? 34.882 -98.940 -72.707 1.00 51.72 462 THR A CA 1
ATOM 2236 C C . THR A 1 287 ? 35.413 -97.508 -72.830 1.00 54.29 462 THR A C 1
ATOM 2237 O O . THR A 1 287 ? 36.298 -97.238 -73.651 1.00 53.87 462 THR A O 1
ATOM 2241 N N . MET A 1 288 ? 34.876 -96.590 -72.025 1.00 55.75 463 MET A N 1
ATOM 2242 C CA . MET A 1 288 ? 35.460 -95.249 -71.938 1.00 54.45 463 MET A CA 1
ATOM 2243 C C . MET A 1 288 ? 36.722 -95.328 -71.078 1.00 55.48 463 MET A C 1
ATOM 2244 O O . MET A 1 288 ? 36.845 -96.220 -70.230 1.00 56.34 463 MET A O 1
ATOM 2249 N N . ILE A 1 289 ? 37.664 -94.415 -71.301 1.00 54.00 464 ILE A N 1
ATOM 2250 C CA . ILE A 1 289 ? 38.960 -94.496 -70.631 1.00 54.09 464 ILE A CA 1
ATOM 2251 C C . ILE A 1 289 ? 38.845 -94.468 -69.095 1.00 59.67 464 ILE A C 1
ATOM 2252 O O . ILE A 1 289 ? 38.141 -93.624 -68.516 1.00 59.97 464 ILE A O 1
ATOM 2257 N N . LYS A 1 290 ? 39.524 -95.414 -68.445 1.00 61.49 465 LYS A N 1
ATOM 2258 C CA . LYS A 1 290 ? 39.528 -95.485 -66.984 1.00 54.71 465 LYS A CA 1
ATOM 2259 C C . LYS A 1 290 ? 40.897 -95.092 -66.437 1.00 52.64 465 LYS A C 1
ATOM 2260 O O . LYS A 1 290 ? 41.835 -95.910 -66.403 1.00 48.95 465 LYS A O 1
ATOM 2266 N N . PHE A 1 291 ? 41.011 -93.835 -66.016 1.00 51.90 466 PHE A N 1
ATOM 2267 C CA . PHE A 1 291 ? 42.218 -93.384 -65.331 1.00 51.35 466 PHE A CA 1
ATOM 2268 C C . PHE A 1 291 ? 41.937 -92.125 -64.499 1.00 50.75 466 PHE A C 1
ATOM 2269 O O . PHE A 1 291 ? 40.857 -91.532 -64.595 1.00 50.12 466 PHE A O 1
ATOM 2277 N N . GLY A 1 292 ? 42.897 -91.731 -63.670 1.00 50.27 467 GLY A N 1
ATOM 2278 C CA . GLY A 1 292 ? 42.744 -90.523 -62.885 1.00 53.98 467 GLY A CA 1
ATOM 2279 C C . GLY A 1 292 ? 43.708 -90.454 -61.721 1.00 57.54 467 GLY A C 1
ATOM 2280 O O . GLY A 1 292 ? 44.614 -91.300 -61.590 1.00 54.25 467 GLY A O 1
ATOM 2281 N N . ASP A 1 293 ? 43.507 -89.443 -60.875 1.00 58.10 468 ASP A N 1
ATOM 2282 C CA . ASP A 1 293 ? 44.379 -89.210 -59.727 1.00 55.40 468 ASP A CA 1
ATOM 2283 C C . ASP A 1 293 ? 44.226 -90.326 -58.692 1.00 55.28 468 ASP A C 1
ATOM 2284 O O . ASP A 1 293 ? 43.107 -90.733 -58.350 1.00 53.31 468 ASP A O 1
ATOM 2289 N N . VAL A 1 294 ? 45.352 -90.836 -58.205 1.00 54.23 469 VAL A N 1
ATOM 2290 C CA . VAL A 1 294 ? 45.313 -91.741 -57.069 1.00 52.00 469 VAL A CA 1
ATOM 2291 C C . VAL A 1 294 ? 45.093 -90.924 -55.796 1.00 54.52 469 VAL A C 1
ATOM 2292 O O . VAL A 1 294 ? 45.965 -90.156 -55.387 1.00 58.44 469 VAL A O 1
ATOM 2296 N N . LEU A 1 295 ? 43.917 -91.068 -55.191 1.00 56.86 470 LEU A N 1
ATOM 2297 C CA . LEU A 1 295 ? 43.610 -90.393 -53.929 1.00 53.11 470 LEU A CA 1
ATOM 2298 C C . LEU A 1 295 ? 44.470 -90.956 -52.800 1.00 56.68 470 LEU A C 1
ATOM 2299 O O . LEU A 1 295 ? 45.060 -90.208 -52.008 1.00 57.41 470 LEU A O 1
ATOM 2304 N N . THR A 1 296 ? 44.544 -92.281 -52.729 1.00 56.43 471 THR A N 1
ATOM 2305 C CA . THR A 1 296 ? 45.425 -92.919 -51.759 1.00 57.54 471 THR A CA 1
ATOM 2306 C C . THR A 1 296 ? 45.910 -94.302 -52.230 1.00 58.72 471 THR A C 1
ATOM 2307 O O . THR A 1 296 ? 45.344 -94.889 -53.165 1.00 60.57 471 THR A O 1
ATOM 2311 N N . VAL A 1 297 ? 46.965 -94.803 -51.588 1.00 56.22 472 VAL A N 1
ATOM 2312 C CA . VAL A 1 297 ? 47.694 -95.969 -52.089 1.00 53.92 472 VAL A CA 1
ATOM 2313 C C . VAL A 1 297 ? 47.479 -97.271 -51.315 1.00 58.37 472 VAL A C 1
ATOM 2314 O O . VAL A 1 297 ? 47.024 -98.269 -51.887 1.00 57.27 472 VAL A O 1
ATOM 2318 N N . ASN A 1 298 ? 47.821 -97.276 -50.026 1.00 65.22 473 ASN A N 1
ATOM 2319 C CA . ASN A 1 298 ? 47.840 -98.540 -49.280 1.00 65.78 473 ASN A CA 1
ATOM 2320 C C . ASN A 1 298 ? 46.463 -99.071 -48.896 1.00 62.81 473 ASN A C 1
ATOM 2321 O O . ASN A 1 298 ? 46.329 -100.244 -48.515 1.00 58.73 473 ASN A O 1
ATOM 2326 N N . PRO A 1 299 ? 45.456 -98.181 -48.939 1.00 62.05 474 PRO A N 1
ATOM 2327 C CA . PRO A 1 299 ? 44.136 -98.529 -49.483 1.00 60.25 474 PRO A CA 1
ATOM 2328 C C . PRO A 1 299 ? 44.057 -97.851 -50.865 1.00 58.26 474 PRO A C 1
ATOM 2329 O O . PRO A 1 299 ? 43.982 -96.615 -50.936 1.00 55.39 474 PRO A O 1
ATOM 2333 N N . LEU A 1 300 ? 44.118 -98.629 -51.944 1.00 56.83 475 LEU A N 1
ATOM 2334 C CA . LEU A 1 300 ? 44.158 -98.041 -53.289 1.00 54.83 475 LEU A CA 1
ATOM 2335 C C . LEU A 1 300 ? 42.790 -97.526 -53.756 1.00 52.79 475 LEU A C 1
ATOM 2336 O O . LEU A 1 300 ? 41.848 -98.309 -53.910 1.00 56.05 475 LEU A O 1
ATOM 2341 N N . VAL A 1 301 ? 42.682 -96.216 -53.984 1.00 48.97 476 VAL A N 1
ATOM 2342 C CA . VAL A 1 301 ? 41.432 -95.630 -54.480 1.00 53.07 476 VAL A CA 1
ATOM 2343 C C . VAL A 1 301 ? 41.673 -94.515 -55.505 1.00 55.66 476 VAL A C 1
ATOM 2344 O O . VAL A 1 301 ? 42.294 -93.494 -55.183 1.00 54.21 476 VAL A O 1
ATOM 2348 N N . VAL A 1 302 ? 41.170 -94.726 -56.728 1.00 53.54 477 VAL A N 1
ATOM 2349 C CA . VAL A 1 302 ? 41.416 -93.817 -57.852 1.00 53.21 477 VAL A CA 1
ATOM 2350 C C . VAL A 1 302 ? 40.216 -92.932 -58.194 1.00 53.33 477 VAL A C 1
ATOM 2351 O O . VAL A 1 302 ? 39.084 -93.416 -58.365 1.00 49.44 477 VAL A O 1
ATOM 2355 N N . ASN A 1 303 ? 40.495 -91.633 -58.293 1.00 54.51 478 ASN A N 1
ATOM 2356 C CA . ASN A 1 303 ? 39.513 -90.611 -58.645 1.00 56.43 478 ASN A CA 1
ATOM 2357 C C . ASN A 1 303 ? 39.356 -90.558 -60.169 1.00 59.71 478 ASN A C 1
ATOM 2358 O O . ASN A 1 303 ? 39.834 -89.614 -60.827 1.00 59.93 478 ASN A O 1
ATOM 2363 N N . TRP A 1 304 ? 38.703 -91.588 -60.717 1.00 58.71 479 TRP A N 1
ATOM 2364 C CA . TRP A 1 304 ? 38.544 -91.757 -62.163 1.00 50.86 479 TRP A CA 1
ATOM 2365 C C . TRP A 1 304 ? 37.997 -90.503 -62.822 1.00 58.04 479 TRP A C 1
ATOM 2366 O O . TRP A 1 304 ? 37.013 -89.923 -62.340 1.00 57.51 479 TRP A O 1
ATOM 2377 N N . ARG A 1 305 ? 38.627 -90.100 -63.928 1.00 61.22 480 ARG A N 1
ATOM 2378 C CA . ARG A 1 305 ? 38.131 -88.986 -64.725 1.00 57.59 480 ARG A CA 1
ATOM 2379 C C . ARG A 1 305 ? 36.766 -89.345 -65.280 1.00 58.43 480 ARG A C 1
ATOM 2380 O O . ARG A 1 305 ? 36.554 -90.473 -65.746 1.00 55.94 480 ARG A O 1
ATOM 2388 N N . ASN A 1 306 ? 35.840 -88.393 -65.219 1.00 60.96 481 ASN A N 1
ATOM 2389 C CA . ASN A 1 306 ? 34.568 -88.544 -65.912 1.00 61.86 481 ASN A CA 1
ATOM 2390 C C . ASN A 1 306 ? 34.751 -88.183 -67.398 1.00 60.73 481 ASN A C 1
ATOM 2391 O O . ASN A 1 306 ? 34.185 -87.202 -67.901 1.00 59.25 481 ASN A O 1
ATOM 2396 N N . ASN A 1 307 ? 35.572 -88.991 -68.078 1.00 60.40 482 ASN A N 1
ATOM 2397 C CA . ASN A 1 307 ? 35.978 -88.758 -69.474 1.00 59.38 482 ASN A CA 1
ATOM 2398 C C . ASN A 1 307 ? 35.026 -89.379 -70.490 1.00 55.99 482 ASN A C 1
ATOM 2399 O O . ASN A 1 307 ? 34.693 -90.567 -70.414 1.00 53.72 482 ASN A O 1
ATOM 2404 N N . THR A 1 308 ? 34.622 -88.574 -71.463 1.00 51.93 483 THR A N 1
ATOM 2405 C CA . THR A 1 308 ? 33.508 -88.932 -72.323 1.00 53.62 483 THR A CA 1
ATOM 2406 C C . THR A 1 308 ? 33.885 -88.921 -73.800 1.00 55.28 483 THR A C 1
ATOM 2407 O O . THR A 1 308 ? 33.012 -88.983 -74.675 1.00 50.62 483 THR A O 1
ATOM 2411 N N . VAL A 1 309 ? 35.184 -88.850 -74.078 1.00 56.53 484 VAL A N 1
ATOM 2412 C CA . VAL A 1 309 ? 35.637 -88.729 -75.459 1.00 52.30 484 VAL A CA 1
ATOM 2413 C C . VAL A 1 309 ? 36.663 -89.789 -75.859 1.00 53.26 484 VAL A C 1
ATOM 2414 O O . VAL A 1 309 ? 36.863 -90.035 -77.050 1.00 59.55 484 VAL A O 1
ATOM 2418 N N . ILE A 1 310 ? 37.313 -90.427 -74.892 1.00 48.98 485 ILE A N 1
ATOM 2419 C CA . ILE A 1 310 ? 38.257 -91.485 -75.260 1.00 54.25 485 ILE A CA 1
ATOM 2420 C C . ILE A 1 310 ? 37.710 -92.878 -74.922 1.00 54.44 485 ILE A C 1
ATOM 2421 O O . ILE A 1 310 ? 37.116 -93.084 -73.854 1.00 53.34 485 ILE A O 1
ATOM 2426 N N . SER A 1 311 ? 37.908 -93.817 -75.850 1.00 52.38 486 SER A N 1
ATOM 2427 C CA . SER A 1 311 ? 37.494 -95.216 -75.691 1.00 49.73 486 SER A CA 1
ATOM 2428 C C . SER A 1 311 ? 38.514 -96.141 -76.388 1.00 53.56 486 SER A C 1
ATOM 2429 O O . SER A 1 311 ? 39.603 -95.684 -76.765 1.00 58.13 486 SER A O 1
ATOM 2432 N N . ARG A 1 312 ? 38.182 -97.424 -76.562 1.00 54.48 487 ARG A N 1
ATOM 2433 C CA . ARG A 1 312 ? 39.051 -98.333 -77.331 1.00 49.87 487 ARG A CA 1
ATOM 2434 C C . ARG A 1 312 ? 38.274 -99.372 -78.143 1.00 51.61 487 ARG A C 1
ATOM 2435 O O . ARG A 1 312 ? 37.159 -99.762 -77.767 1.00 52.16 487 ARG A O 1
ATOM 2443 N N . PRO A 1 313 ? 38.872 -99.831 -79.260 1.00 53.19 488 PRO A N 1
ATOM 2444 C CA . PRO A 1 313 ? 38.253 -100.859 -80.108 1.00 54.69 488 PRO A CA 1
ATOM 2445 C C . PRO A 1 313 ? 37.976 -102.129 -79.306 1.00 53.24 488 PRO A C 1
ATOM 2446 O O . PRO A 1 313 ? 38.916 -102.746 -78.785 1.00 53.33 488 PRO A O 1
ATOM 2450 N N . GLY A 1 314 ? 36.703 -102.502 -79.195 1.00 52.64 489 GLY A N 1
ATOM 2451 C CA . GLY A 1 314 ? 36.339 -103.800 -78.658 1.00 52.57 489 GLY A CA 1
ATOM 2452 C C . GLY A 1 314 ? 35.931 -104.701 -79.811 1.00 51.57 489 GLY A C 1
ATOM 2453 O O . GLY A 1 314 ? 36.408 -104.531 -80.941 1.00 50.35 489 GLY A O 1
ATOM 2454 N N . GLN A 1 315 ? 35.060 -105.667 -79.530 1.00 53.42 490 GLN A N 1
ATOM 2455 C CA . GLN A 1 315 ? 34.413 -106.431 -80.596 1.00 49.03 490 GLN A CA 1
ATOM 2456 C C . GLN A 1 315 ? 32.895 -106.310 -80.464 1.00 49.63 490 GLN A C 1
ATOM 2457 O O . GLN A 1 315 ? 32.409 -105.310 -79.929 1.00 51.96 490 GLN A O 1
ATOM 2463 N N . SER A 1 316 ? 32.150 -107.302 -80.945 1.00 52.24 491 SER A N 1
ATOM 2464 C CA . SER A 1 316 ? 30.691 -107.158 -81.050 1.00 53.58 491 SER A CA 1
ATOM 2465 C C . SER A 1 316 ? 30.005 -106.683 -79.755 1.00 56.10 491 SER A C 1
ATOM 2466 O O . SER A 1 316 ? 29.386 -105.609 -79.744 1.00 53.91 491 SER A O 1
ATOM 2469 N N . GLN A 1 317 ? 30.119 -107.460 -78.672 1.00 54.28 492 GLN A N 1
ATOM 2470 C CA . GLN A 1 317 ? 29.383 -107.134 -77.439 1.00 55.03 492 GLN A CA 1
ATOM 2471 C C . GLN A 1 317 ? 29.739 -105.765 -76.883 1.00 52.77 492 GLN A C 1
ATOM 2472 O O . GLN A 1 317 ? 28.856 -104.968 -76.556 1.00 55.72 492 GLN A O 1
ATOM 2478 N N . CYS A 1 318 ? 31.034 -105.499 -76.779 1.00 51.41 493 CYS A N 1
ATOM 2479 C CA . CYS A 1 318 ? 31.501 -104.298 -76.107 1.00 53.69 493 CYS A CA 1
ATOM 2480 C C . CYS A 1 318 ? 32.460 -103.509 -76.979 1.00 54.92 493 CYS A C 1
ATOM 2481 O O . CYS A 1 318 ? 33.638 -103.367 -76.639 1.00 56.07 493 CYS A O 1
ATOM 2484 N N . PRO A 1 319 ? 31.945 -102.977 -78.102 1.00 54.54 494 PRO A N 1
ATOM 2485 C CA . PRO A 1 319 ? 32.739 -102.275 -79.113 1.00 52.03 494 PRO A CA 1
ATOM 2486 C C . PRO A 1 319 ? 33.134 -100.921 -78.563 1.00 55.26 494 PRO A C 1
ATOM 2487 O O . PRO A 1 319 ? 32.774 -100.601 -77.421 1.00 55.98 494 PRO A O 1
ATOM 2491 N N . ARG A 1 320 ? 33.850 -100.131 -79.361 1.00 55.20 495 ARG A N 1
ATOM 2492 C CA . ARG A 1 320 ? 34.278 -98.814 -78.916 1.00 53.72 495 ARG A CA 1
ATOM 2493 C C . ARG A 1 320 ? 33.051 -97.965 -78.593 1.00 55.17 495 ARG A C 1
ATOM 2494 O O . ARG A 1 320 ? 32.093 -97.928 -79.377 1.00 58.09 495 ARG A O 1
ATOM 2502 N N . PHE A 1 321 ? 33.085 -97.316 -77.426 1.00 55.08 496 PHE A N 1
ATOM 2503 C CA . PHE A 1 321 ? 32.045 -96.375 -76.985 1.00 56.94 496 PHE A CA 1
ATOM 2504 C C . PHE A 1 321 ? 30.915 -97.012 -76.176 1.00 57.06 496 PHE A C 1
ATOM 2505 O O . PHE A 1 321 ? 30.101 -96.304 -75.569 1.00 55.78 496 PHE A O 1
ATOM 2513 N N . ASN A 1 322 ? 30.853 -98.339 -76.173 1.00 55.36 497 ASN A N 1
ATOM 2514 C CA . ASN A 1 322 ? 29.862 -99.025 -75.358 1.00 57.35 497 ASN A CA 1
ATOM 2515 C C . ASN A 1 322 ? 29.969 -98.558 -73.904 1.00 57.70 497 ASN A C 1
ATOM 2516 O O . ASN A 1 322 ? 31.071 -98.431 -73.370 1.00 56.88 497 ASN A O 1
ATOM 2521 N N . THR A 1 323 ? 28.829 -98.285 -73.273 1.00 57.71 498 THR A N 1
ATOM 2522 C CA . THR A 1 323 ? 28.816 -97.831 -71.878 1.00 58.69 498 THR A CA 1
ATOM 2523 C C . THR A 1 323 ? 27.935 -98.728 -71.004 1.00 58.83 498 THR A C 1
ATOM 2524 O O . THR A 1 323 ? 27.984 -98.667 -69.772 1.00 55.00 498 THR A O 1
ATOM 2528 N N . CYS A 1 324 ? 27.134 -99.561 -71.665 1.00 64.11 499 CYS A N 1
ATOM 2529 C CA . CYS A 1 324 ? 26.154 -100.420 -71.003 1.00 63.18 499 CYS A CA 1
ATOM 2530 C C . CYS A 1 324 ? 26.754 -101.742 -70.526 1.00 60.05 499 CYS A C 1
ATOM 2531 O O . CYS A 1 324 ? 27.505 -102.394 -71.265 1.00 58.90 499 CYS A O 1
ATOM 2534 N N . PRO A 1 325 ? 26.428 -102.142 -69.284 1.00 58.47 500 PRO A N 1
ATOM 2535 C CA . PRO A 1 325 ? 26.950 -103.415 -68.770 1.00 60.54 500 PRO A CA 1
ATOM 2536 C C . PRO A 1 325 ? 26.556 -104.604 -69.664 1.00 60.82 500 PRO A C 1
ATOM 2537 O O . PRO A 1 325 ? 25.364 -104.866 -69.867 1.00 61.33 500 PRO A O 1
ATOM 2541 N N . GLU A 1 326 ? 27.558 -105.291 -70.211 1.00 57.10 501 GLU A N 1
ATOM 2542 C CA . GLU A 1 326 ? 27.343 -106.517 -70.974 1.00 58.80 501 GLU A CA 1
ATOM 2543 C C . GLU A 1 326 ? 28.203 -107.618 -70.373 1.00 57.83 501 GLU A C 1
ATOM 2544 O O . GLU A 1 326 ? 28.903 -107.393 -69.382 1.00 56.74 501 GLU A O 1
ATOM 2550 N N . ILE A 1 327 ? 28.145 -108.805 -70.975 1.00 58.92 502 ILE A N 1
ATOM 2551 C CA . ILE A 1 327 ? 29.005 -109.915 -70.573 1.00 55.55 502 ILE A CA 1
ATOM 2552 C C . ILE A 1 327 ? 30.103 -110.096 -71.615 1.00 59.38 502 ILE A C 1
ATOM 2553 O O . ILE A 1 327 ? 29.890 -110.711 -72.677 1.00 61.16 502 ILE A O 1
ATOM 2558 N N . CYS A 1 328 ? 31.279 -109.547 -71.324 1.00 58.07 503 CYS A N 1
ATOM 2559 C CA . CYS A 1 328 ? 32.362 -109.603 -72.295 1.00 57.27 503 CYS A CA 1
ATOM 2560 C C . CYS A 1 328 ? 33.734 -109.413 -71.668 1.00 52.52 503 CYS A C 1
ATOM 2561 O O . CYS A 1 328 ? 33.874 -108.859 -70.570 1.00 52.04 503 CYS A O 1
ATOM 2564 N N . TRP A 1 329 ? 34.733 -109.893 -72.404 1.00 51.49 504 TRP A N 1
ATOM 2565 C CA . TRP A 1 329 ? 36.137 -109.742 -72.073 1.00 47.64 504 TRP A CA 1
ATOM 2566 C C . TRP A 1 329 ? 36.841 -109.514 -73.403 1.00 51.48 504 TRP A C 1
ATOM 2567 O O . TRP A 1 329 ? 36.996 -110.444 -74.208 1.00 48.17 504 TRP A O 1
ATOM 2578 N N . GLU A 1 330 ? 37.250 -108.268 -73.637 1.00 51.35 505 GLU A N 1
ATOM 2579 C CA . GLU A 1 330 ? 37.780 -107.861 -74.933 1.00 47.07 505 GLU A CA 1
ATOM 2580 C C . GLU A 1 330 ? 38.170 -106.384 -74.886 1.00 45.90 505 GLU A C 1
ATOM 2581 O O . GLU A 1 330 ? 37.560 -105.600 -74.146 1.00 47.03 505 GLU A O 1
ATOM 2587 N N . GLY A 1 331 ? 39.177 -106.015 -75.681 1.00 46.95 506 GLY A N 1
ATOM 2588 C CA . GLY A 1 331 ? 39.652 -104.641 -75.772 1.00 45.62 506 GLY A CA 1
ATOM 2589 C C . GLY A 1 331 ? 41.143 -104.571 -76.061 1.00 48.09 506 GLY A C 1
ATOM 2590 O O . GLY A 1 331 ? 41.765 -105.584 -76.424 1.00 47.81 506 GLY A O 1
ATOM 2591 N N . VAL A 1 332 ? 41.728 -103.382 -75.921 1.00 46.29 507 VAL A N 1
ATOM 2592 C CA . VAL A 1 332 ? 43.178 -103.237 -76.080 1.00 47.57 507 VAL A CA 1
ATOM 2593 C C . VAL A 1 332 ? 43.702 -102.254 -75.050 1.00 46.54 507 VAL A C 1
ATOM 2594 O O . VAL A 1 332 ? 42.944 -101.403 -74.568 1.00 48.46 507 VAL A O 1
ATOM 2598 N N . TYR A 1 333 ? 44.991 -102.376 -74.715 1.00 45.70 508 TYR A N 1
ATOM 2599 C CA . TYR A 1 333 ? 45.654 -101.454 -73.794 1.00 41.79 508 TYR A CA 1
ATOM 2600 C C . TYR A 1 333 ? 46.190 -100.238 -74.562 1.00 42.76 508 TYR A C 1
ATOM 2601 O O . TYR A 1 333 ? 47.134 -100.355 -75.368 1.00 40.39 508 TYR A O 1
ATOM 2610 N N . ASN A 1 334 ? 45.569 -99.083 -74.312 1.00 41.17 509 ASN A N 1
ATOM 2611 C CA . ASN A 1 334 ? 45.939 -97.822 -74.953 1.00 43.30 509 ASN A CA 1
ATOM 2612 C C . ASN A 1 334 ? 46.070 -96.738 -73.890 1.00 43.69 509 ASN A C 1
ATOM 2613 O O . ASN A 1 334 ? 45.212 -95.851 -73.814 1.00 43.80 509 ASN A O 1
ATOM 2618 N N . ASP A 1 335 ? 47.120 -96.782 -73.073 1.00 44.80 510 ASP A N 1
ATOM 2619 C CA . ASP A 1 335 ? 47.200 -95.850 -71.939 1.00 45.95 510 ASP A CA 1
ATOM 2620 C C . ASP A 1 335 ? 47.346 -94.368 -72.334 1.00 45.04 510 ASP A C 1
ATOM 2621 O O . ASP A 1 335 ? 47.608 -94.030 -73.495 1.00 50.09 510 ASP A O 1
ATOM 2626 N N . ALA A 1 336 ? 47.158 -93.494 -71.350 1.00 44.72 511 ALA A N 1
ATOM 2627 C CA . ALA A 1 336 ? 47.269 -92.052 -71.540 1.00 45.80 511 ALA A CA 1
ATOM 2628 C C . ALA A 1 336 ? 48.086 -91.439 -70.396 1.00 51.48 511 ALA A C 1
ATOM 2629 O O . ALA A 1 336 ? 48.163 -91.992 -69.282 1.00 48.27 511 ALA A O 1
ATOM 2631 N N . PHE A 1 337 ? 48.697 -90.293 -70.675 1.00 51.08 512 PHE A N 1
ATOM 2632 C CA . PHE A 1 337 ? 49.598 -89.670 -69.722 1.00 46.91 512 PHE A CA 1
ATOM 2633 C C . PHE A 1 337 ? 49.144 -88.249 -69.420 1.00 49.94 512 PHE A C 1
ATOM 2634 O O . PHE A 1 337 ? 48.923 -87.455 -70.343 1.00 50.83 512 PHE A O 1
ATOM 2642 N N . LEU A 1 338 ? 48.991 -87.930 -68.134 1.00 51.62 513 LEU A N 1
ATOM 2643 C CA . LEU A 1 338 ? 48.650 -86.568 -67.732 1.00 50.13 513 LEU A CA 1
ATOM 2644 C C . LEU A 1 338 ? 49.829 -85.639 -68.016 1.00 54.09 513 LEU A C 1
ATOM 2645 O O . LEU A 1 338 ? 50.982 -85.964 -67.707 1.00 56.27 513 LEU A O 1
ATOM 2650 N N . ILE A 1 339 ? 49.543 -84.489 -68.622 1.00 55.11 514 ILE A N 1
ATOM 2651 C CA . ILE A 1 339 ? 50.591 -83.545 -68.992 1.00 52.03 514 ILE A CA 1
ATOM 2652 C C . ILE A 1 339 ? 50.358 -82.151 -68.376 1.00 54.06 514 ILE A C 1
ATOM 2653 O O . ILE A 1 339 ? 51.278 -81.333 -68.291 1.00 55.97 514 ILE A O 1
ATOM 2658 N N . ASP A 1 340 ? 49.127 -81.894 -67.943 1.00 53.00 515 ASP A N 1
ATOM 2659 C CA . ASP A 1 340 ? 48.787 -80.650 -67.264 1.00 53.77 515 ASP A CA 1
ATOM 2660 C C . ASP A 1 340 ? 47.674 -80.896 -66.239 1.00 60.47 515 ASP A C 1
ATOM 2661 O O . ASP A 1 340 ? 46.512 -81.098 -66.615 1.00 58.20 515 ASP A O 1
ATOM 2666 N N . ARG A 1 341 ? 48.022 -80.878 -64.949 1.00 59.29 516 ARG A N 1
ATOM 2667 C CA . ARG A 1 341 ? 47.038 -81.201 -63.917 1.00 58.23 516 ARG A CA 1
ATOM 2668 C C . ARG A 1 341 ? 46.064 -80.058 -63.631 1.00 58.92 516 ARG A C 1
ATOM 2669 O O . ARG A 1 341 ? 44.914 -80.297 -63.240 1.00 57.36 516 ARG A O 1
ATOM 2677 N N . ILE A 1 342 ? 46.515 -78.823 -63.823 1.00 60.20 517 ILE A N 1
ATOM 2678 C CA . ILE A 1 342 ? 45.647 -77.674 -63.562 1.00 63.76 517 ILE A CA 1
ATOM 2679 C C . ILE A 1 342 ? 44.439 -77.690 -64.495 1.00 64.36 517 ILE A C 1
ATOM 2680 O O . ILE A 1 342 ? 43.318 -77.379 -64.079 1.00 66.12 517 ILE A O 1
ATOM 2685 N N . ASN A 1 343 ? 44.673 -78.075 -65.749 1.00 64.57 518 ASN A N 1
ATOM 2686 C CA . ASN A 1 343 ? 43.602 -78.191 -66.738 1.00 64.38 518 ASN A CA 1
ATOM 2687 C C . ASN A 1 343 ? 43.140 -79.636 -66.944 1.00 65.37 518 ASN A C 1
ATOM 2688 O O . ASN A 1 343 ? 42.166 -79.885 -67.670 1.00 66.41 518 ASN A O 1
ATOM 2693 N N . TRP A 1 344 ? 43.835 -80.575 -66.294 1.00 64.16 519 TRP A N 1
ATOM 2694 C CA . TRP A 1 344 ? 43.699 -82.011 -66.577 1.00 60.61 519 TRP A CA 1
ATOM 2695 C C . TRP A 1 344 ? 43.637 -82.315 -68.072 1.00 62.73 519 TRP A C 1
ATOM 2696 O O . TRP A 1 344 ? 42.604 -82.749 -68.612 1.00 61.07 519 TRP A O 1
ATOM 2707 N N . ILE A 1 345 ? 44.768 -82.062 -68.726 1.00 60.49 520 ILE A N 1
ATOM 2708 C CA . ILE A 1 345 ? 44.963 -82.393 -70.128 1.00 57.82 520 ILE A CA 1
ATOM 2709 C C . ILE A 1 345 ? 45.925 -83.581 -70.228 1.00 57.79 520 ILE A C 1
ATOM 2710 O O . ILE A 1 345 ? 46.959 -83.617 -69.542 1.00 53.94 520 ILE A O 1
ATOM 2715 N N . SER A 1 346 ? 45.572 -84.558 -71.065 1.00 56.91 521 SER A N 1
ATOM 2716 C CA . SER A 1 346 ? 46.387 -85.761 -71.203 1.00 52.07 521 SER A CA 1
ATOM 2717 C C . SER A 1 346 ? 46.663 -86.139 -72.661 1.00 51.44 521 SER A C 1
ATOM 2718 O O . SER A 1 346 ? 46.010 -85.657 -73.597 1.00 49.85 521 SER A O 1
ATOM 2721 N N . ALA A 1 347 ? 47.635 -87.021 -72.846 1.00 50.06 522 ALA A N 1
ATOM 2722 C CA . ALA A 1 347 ? 48.022 -87.440 -74.180 1.00 47.46 522 ALA A CA 1
ATOM 2723 C C . ALA A 1 347 ? 48.199 -88.957 -74.236 1.00 50.26 522 ALA A C 1
ATOM 2724 O O . ALA A 1 347 ? 48.691 -89.575 -73.280 1.00 49.17 522 ALA A O 1
ATOM 2726 N N . GLY A 1 348 ? 47.797 -89.549 -75.359 1.00 53.85 523 GLY A N 1
ATOM 2727 C CA . GLY A 1 348 ? 47.942 -90.979 -75.566 1.00 49.98 523 GLY A CA 1
ATOM 2728 C C . GLY A 1 348 ? 47.772 -91.324 -77.030 1.00 51.19 523 GLY A C 1
ATOM 2729 O O . GLY A 1 348 ? 47.336 -90.485 -77.833 1.00 53.01 523 GLY A O 1
ATOM 2730 N N . VAL A 1 349 ? 48.136 -92.551 -77.394 1.00 54.33 524 VAL A N 1
ATOM 2731 C CA . VAL A 1 349 ? 47.884 -93.033 -78.753 1.00 51.18 524 VAL A CA 1
ATOM 2732 C C . VAL A 1 349 ? 46.671 -93.966 -78.753 1.00 49.94 524 VAL A C 1
ATOM 2733 O O . VAL A 1 349 ? 46.629 -94.978 -78.037 1.00 46.52 524 VAL A O 1
ATOM 2737 N N . PHE A 1 350 ? 45.671 -93.618 -79.548 1.00 50.95 525 PHE A N 1
ATOM 2738 C CA . PHE A 1 350 ? 44.439 -94.376 -79.524 1.00 47.31 525 PHE A CA 1
ATOM 2739 C C . PHE A 1 350 ? 44.082 -94.892 -80.913 1.00 49.28 525 PHE A C 1
ATOM 2740 O O . PHE A 1 350 ? 44.343 -94.232 -81.921 1.00 52.06 525 PHE A O 1
ATOM 2748 N N . LEU A 1 351 ? 43.517 -96.095 -80.957 1.00 48.68 526 LEU A N 1
ATOM 2749 C CA . LEU A 1 351 ? 43.116 -96.710 -82.216 1.00 47.37 526 LEU A CA 1
ATOM 2750 C C . LEU A 1 351 ? 41.749 -96.170 -82.657 1.00 51.49 526 LEU A C 1
ATOM 2751 O O . LEU A 1 351 ? 40.748 -96.298 -81.935 1.00 51.25 526 LEU A O 1
ATOM 2756 N N . ASP A 1 352 ? 41.720 -95.547 -83.834 1.00 51.88 527 ASP A N 1
ATOM 2757 C CA . ASP A 1 352 ? 40.512 -94.896 -84.324 1.00 52.08 527 ASP A CA 1
ATOM 2758 C C . ASP A 1 352 ? 39.671 -95.903 -85.110 1.00 51.37 527 ASP A C 1
ATOM 2759 O O . ASP A 1 352 ? 39.669 -95.904 -86.347 1.00 53.44 527 ASP A O 1
ATOM 2764 N N . SER A 1 353 ? 38.959 -96.754 -84.372 1.00 52.17 528 SER A N 1
ATOM 2765 C CA . SER A 1 353 ? 38.178 -97.854 -84.941 1.00 50.49 528 SER A CA 1
ATOM 2766 C C . SER A 1 353 ? 37.292 -98.529 -83.871 1.00 51.29 528 SER A C 1
ATOM 2767 O O . SER A 1 353 ? 37.709 -98.671 -82.714 1.00 52.89 528 SER A O 1
ATOM 2770 N N . ASN A 1 354 ? 36.079 -98.942 -84.242 1.00 50.38 529 ASN A N 1
ATOM 2771 C CA . ASN A 1 354 ? 35.157 -99.519 -83.254 1.00 51.42 529 ASN A CA 1
ATOM 2772 C C . ASN A 1 354 ? 35.508 -100.930 -82.790 1.00 52.71 529 ASN A C 1
ATOM 2773 O O . ASN A 1 354 ? 35.523 -101.216 -81.582 1.00 52.87 529 ASN A O 1
ATOM 2778 N N . GLN A 1 355 ? 35.774 -101.807 -83.755 1.00 49.32 530 GLN A N 1
ATOM 2779 C CA . GLN A 1 355 ? 35.940 -103.227 -83.467 1.00 49.64 530 GLN A CA 1
ATOM 2780 C C . GLN A 1 355 ? 37.200 -103.827 -84.088 1.00 51.25 530 GLN A C 1
ATOM 2781 O O . GLN A 1 355 ? 37.395 -105.054 -84.062 1.00 51.46 530 GLN A O 1
ATOM 2787 N N . THR A 1 356 ? 38.055 -102.973 -84.643 1.00 50.67 531 THR A N 1
ATOM 2788 C CA . THR A 1 356 ? 39.282 -103.468 -85.256 1.00 51.16 531 THR A CA 1
ATOM 2789 C C . THR A 1 356 ? 40.559 -102.700 -84.841 1.00 52.39 531 THR A C 1
ATOM 2790 O O . THR A 1 356 ? 40.542 -101.472 -84.682 1.00 50.13 531 THR A O 1
ATOM 2794 N N . ALA A 1 357 ? 41.653 -103.446 -84.649 1.00 52.82 532 ALA A N 1
ATOM 2795 C CA . ALA A 1 357 ? 42.938 -102.881 -84.199 1.00 50.49 532 ALA A CA 1
ATOM 2796 C C . ALA A 1 357 ? 43.717 -102.196 -85.337 1.00 53.58 532 ALA A C 1
ATOM 2797 O O . ALA A 1 357 ? 44.556 -102.825 -86.007 1.00 52.22 532 ALA A O 1
ATOM 2799 N N . GLU A 1 358 ? 43.440 -100.906 -85.540 1.00 51.03 533 GLU A N 1
ATOM 2800 C CA . GLU A 1 358 ? 44.064 -100.124 -86.609 1.00 50.75 533 GLU A CA 1
ATOM 2801 C C . GLU A 1 358 ? 43.816 -98.613 -86.457 1.00 49.44 533 GLU A C 1
ATOM 2802 O O . GLU A 1 358 ? 42.955 -98.177 -85.681 1.00 49.51 533 GLU A O 1
ATOM 2808 N N . ASN A 1 359 ? 44.590 -97.829 -87.204 1.00 51.90 534 ASN A N 1
ATOM 2809 C CA . ASN A 1 359 ? 44.487 -96.366 -87.224 1.00 54.12 534 ASN A CA 1
ATOM 2810 C C . ASN A 1 359 ? 44.877 -95.693 -85.904 1.00 52.16 534 ASN A C 1
ATOM 2811 O O . ASN A 1 359 ? 44.034 -95.074 -85.228 1.00 49.02 534 ASN A O 1
ATOM 2816 N N . PRO A 1 360 ? 46.175 -95.783 -85.565 1.00 52.46 535 PRO A N 1
ATOM 2817 C CA . PRO A 1 360 ? 46.787 -95.241 -84.346 1.00 51.13 535 PRO A CA 1
ATOM 2818 C C . PRO A 1 360 ? 46.943 -93.726 -84.450 1.00 52.82 535 PRO A C 1
ATOM 2819 O O . PRO A 1 360 ? 47.737 -93.224 -85.254 1.00 54.86 535 PRO A O 1
ATOM 2823 N N . VAL A 1 361 ? 46.189 -93.000 -83.641 1.00 53.02 536 VAL A N 1
ATOM 2824 C CA . VAL A 1 361 ? 46.261 -91.550 -83.670 1.00 54.12 536 VAL A CA 1
ATOM 2825 C C . VAL A 1 361 ? 46.785 -91.015 -82.347 1.00 55.12 536 VAL A C 1
ATOM 2826 O O . VAL A 1 361 ? 46.212 -91.278 -81.279 1.00 54.48 536 VAL A O 1
ATOM 2830 N N . PHE A 1 362 ? 47.887 -90.278 -82.411 1.00 55.42 537 PHE A N 1
ATOM 2831 C CA . PHE A 1 362 ? 48.377 -89.600 -81.221 1.00 55.10 537 PHE A CA 1
ATOM 2832 C C . PHE A 1 362 ? 47.419 -88.453 -80.911 1.00 54.65 537 PHE A C 1
ATOM 2833 O O . PHE A 1 362 ? 47.117 -87.626 -81.783 1.00 54.61 537 PHE A O 1
ATOM 2841 N N . THR A 1 363 ? 46.919 -88.417 -79.681 1.00 53.58 538 THR A N 1
ATOM 2842 C CA . THR A 1 363 ? 45.891 -87.446 -79.335 1.00 53.27 538 THR A CA 1
ATOM 2843 C C . THR A 1 363 ? 46.040 -86.804 -77.943 1.00 53.53 538 THR A C 1
ATOM 2844 O O . THR A 1 363 ? 46.445 -87.442 -76.959 1.00 48.96 538 THR A O 1
ATOM 2848 N N . VAL A 1 364 ? 45.714 -85.516 -77.906 1.00 54.62 539 VAL A N 1
ATOM 2849 C CA . VAL A 1 364 ? 45.741 -84.703 -76.702 1.00 53.65 539 VAL A CA 1
ATOM 2850 C C . VAL A 1 364 ? 44.307 -84.246 -76.389 1.00 55.75 539 VAL A C 1
ATOM 2851 O O . VAL A 1 364 ? 43.572 -83.825 -77.304 1.00 53.63 539 VAL A O 1
ATOM 2855 N N . PHE A 1 365 ? 43.915 -84.338 -75.111 1.00 53.50 540 PHE A N 1
ATOM 2856 C CA . PHE A 1 365 ? 42.509 -84.173 -74.724 1.00 52.51 540 PHE A CA 1
ATOM 2857 C C . PHE A 1 365 ? 42.233 -83.739 -73.276 1.00 57.42 540 PHE A C 1
ATOM 2858 O O . PHE A 1 365 ? 43.077 -83.892 -72.376 1.00 55.75 540 PHE A O 1
ATOM 2866 N N . LYS A 1 366 ? 41.026 -83.199 -73.078 1.00 59.80 541 LYS A N 1
ATOM 2867 C CA . LYS A 1 366 ? 40.439 -83.001 -71.754 1.00 59.25 541 LYS A CA 1
ATOM 2868 C C . LYS A 1 366 ? 39.267 -83.976 -71.593 1.00 61.17 541 LYS A C 1
ATOM 2869 O O . LYS A 1 366 ? 38.942 -84.732 -72.517 1.00 59.24 541 LYS A O 1
ATOM 2875 N N . ASP A 1 367 ? 38.624 -83.938 -70.428 1.00 66.89 542 ASP A N 1
ATOM 2876 C CA . ASP A 1 367 ? 37.561 -84.886 -70.101 1.00 61.65 542 ASP A CA 1
ATOM 2877 C C . ASP A 1 367 ? 36.464 -84.960 -71.164 1.00 59.46 542 ASP A C 1
ATOM 2878 O O . ASP A 1 367 ? 35.951 -86.043 -71.447 1.00 60.30 542 ASP A O 1
ATOM 2883 N N . ASN A 1 368 ? 36.109 -83.820 -71.754 1.00 62.55 543 ASN A N 1
ATOM 2884 C CA . ASN A 1 368 ? 34.985 -83.765 -72.693 1.00 62.44 543 ASN A CA 1
ATOM 2885 C C . ASN A 1 368 ? 35.334 -83.158 -74.059 1.00 65.49 543 ASN A C 1
ATOM 2886 O O . ASN A 1 368 ? 34.446 -82.789 -74.831 1.00 66.92 543 ASN A O 1
ATOM 2891 N N . GLU A 1 369 ? 36.628 -83.048 -74.348 1.00 66.32 544 GLU A N 1
ATOM 2892 C CA . GLU A 1 369 ? 37.106 -82.445 -75.590 1.00 61.74 544 GLU A CA 1
ATOM 2893 C C . GLU A 1 369 ? 38.386 -83.120 -76.034 1.00 60.64 544 GLU A C 1
ATOM 2894 O O . GLU A 1 369 ? 39.258 -83.395 -75.207 1.00 59.95 544 GLU A O 1
ATOM 2900 N N . ILE A 1 370 ? 38.512 -83.383 -77.333 1.00 60.87 545 ILE A N 1
ATOM 2901 C CA . ILE A 1 370 ? 39.835 -83.639 -77.898 1.00 57.99 545 ILE A CA 1
ATOM 2902 C C . ILE A 1 370 ? 40.405 -82.303 -78.367 1.00 58.22 545 ILE A C 1
ATOM 2903 O O . ILE A 1 370 ? 39.759 -81.587 -79.138 1.00 60.66 545 ILE A O 1
ATOM 2908 N N . LEU A 1 371 ? 41.599 -81.958 -77.886 1.00 57.72 546 LEU A N 1
ATOM 2909 C CA . LEU A 1 371 ? 42.205 -80.662 -78.201 1.00 57.95 546 LEU A CA 1
ATOM 2910 C C . LEU A 1 371 ? 42.814 -80.663 -79.594 1.00 57.23 546 LEU A C 1
ATOM 2911 O O . LEU A 1 371 ? 42.505 -79.800 -80.422 1.00 58.64 546 LEU A O 1
ATOM 2916 N N . TYR A 1 372 ? 43.679 -81.642 -79.840 1.00 53.46 547 TYR A N 1
ATOM 2917 C CA . TYR A 1 372 ? 44.337 -81.787 -81.131 1.00 52.23 547 TYR A CA 1
ATOM 2918 C C . TYR A 1 372 ? 45.021 -83.151 -81.226 1.00 54.70 547 TYR A C 1
ATOM 2919 O O . TYR A 1 372 ? 45.235 -83.825 -80.210 1.00 56.79 547 TYR A O 1
ATOM 2928 N N . ARG A 1 373 ? 45.358 -83.561 -82.445 1.00 56.45 548 ARG A N 1
ATOM 2929 C CA . ARG A 1 373 ? 45.859 -84.914 -82.658 1.00 54.58 548 ARG A CA 1
ATOM 2930 C C . ARG A 1 373 ? 46.694 -85.046 -83.939 1.00 53.86 548 ARG A C 1
ATOM 2931 O O . ARG A 1 373 ? 46.812 -84.103 -84.730 1.00 51.90 548 ARG A O 1
ATOM 2939 N N . ALA A 1 374 ? 47.271 -86.228 -84.129 1.00 51.61 549 ALA A N 1
ATOM 2940 C CA . ALA A 1 374 ? 48.070 -86.510 -85.310 1.00 52.74 549 ALA A CA 1
ATOM 2941 C C . ALA A 1 374 ? 48.025 -88.008 -85.591 1.00 56.37 549 ALA A C 1
ATOM 2942 O O . ALA A 1 374 ? 48.379 -88.819 -84.723 1.00 56.16 549 ALA A O 1
ATOM 2944 N N . GLN A 1 375 ? 47.562 -88.369 -86.791 1.00 54.23 550 GLN A N 1
ATOM 2945 C CA . GLN A 1 375 ? 47.612 -89.755 -87.242 1.00 53.88 550 GLN A CA 1
ATOM 2946 C C . GLN A 1 375 ? 49.071 -90.171 -87.379 1.00 54.71 550 GLN A C 1
ATOM 2947 O O . GLN A 1 375 ? 49.835 -89.552 -88.126 1.00 56.52 550 GLN A O 1
ATOM 2953 N N . LEU A 1 376 ? 49.465 -91.214 -86.661 1.00 52.99 551 LEU A N 1
ATOM 2954 C CA . LEU A 1 376 ? 50.830 -91.702 -86.775 1.00 52.35 551 LEU A CA 1
ATOM 2955 C C . LEU A 1 376 ? 51.066 -92.387 -88.126 1.00 52.98 551 LEU A C 1
ATOM 2956 O O . LEU A 1 376 ? 52.207 -92.471 -88.592 1.00 53.57 551 LEU A O 1
ATOM 2961 N N . ALA A 1 377 ? 49.996 -92.860 -88.765 1.00 55.28 552 ALA A N 1
ATOM 2962 C CA . ALA A 1 377 ? 50.142 -93.558 -90.047 1.00 56.55 552 ALA A CA 1
ATOM 2963 C C . ALA A 1 377 ? 48.888 -93.488 -90.915 1.00 59.90 552 ALA A C 1
ATOM 2964 O O . ALA A 1 377 ? 48.142 -92.499 -90.876 1.00 63.49 552 ALA A O 1
ATOM 2966 N N . SER A 1 378 ? 48.665 -94.549 -91.692 1.00 59.61 553 SER A N 1
ATOM 2967 C CA . SER A 1 378 ? 47.523 -94.631 -92.608 1.00 61.96 553 SER A CA 1
ATOM 2968 C C . SER A 1 378 ? 46.263 -95.152 -91.911 1.00 63.33 553 SER A C 1
ATOM 2969 O O . SER A 1 378 ? 46.339 -95.837 -90.874 1.00 62.57 553 SER A O 1
ATOM 2972 N N . GLU A 1 379 ? 45.112 -94.823 -92.498 1.00 62.98 554 GLU A N 1
ATOM 2973 C CA . GLU A 1 379 ? 43.801 -95.187 -91.957 1.00 61.68 554 GLU A CA 1
ATOM 2974 C C . GLU A 1 379 ? 43.660 -96.694 -91.690 1.00 61.42 554 GLU A C 1
ATOM 2975 O O . GLU A 1 379 ? 43.106 -97.104 -90.665 1.00 60.26 554 GLU A O 1
ATOM 2981 N N . ASP A 1 380 ? 44.171 -97.521 -92.596 1.00 59.37 555 ASP A N 1
ATOM 2982 C CA . ASP A 1 380 ? 44.100 -98.967 -92.396 1.00 57.32 555 ASP A CA 1
ATOM 2983 C C . ASP A 1 380 ? 45.442 -99.589 -92.021 1.00 59.21 555 ASP A C 1
ATOM 2984 O O . ASP A 1 380 ? 45.780 -100.686 -92.482 1.00 55.78 555 ASP A O 1
ATOM 2989 N N . THR A 1 381 ? 46.209 -98.885 -91.191 1.00 59.89 556 THR A N 1
ATOM 2990 C CA . THR A 1 381 ? 47.433 -99.458 -90.641 1.00 55.13 556 THR A CA 1
ATOM 2991 C C . THR A 1 381 ? 47.085 -100.181 -89.346 1.00 55.97 556 THR A C 1
ATOM 2992 O O . THR A 1 381 ? 46.364 -99.642 -88.501 1.00 55.01 556 THR A O 1
ATOM 2996 N N . ASN A 1 382 ? 47.593 -101.400 -89.195 1.00 56.34 557 ASN A N 1
ATOM 2997 C CA . ASN A 1 382 ? 47.346 -102.200 -87.993 1.00 54.73 557 ASN A CA 1
ATOM 2998 C C . ASN A 1 382 ? 48.095 -101.677 -86.768 1.00 54.54 557 ASN A C 1
ATOM 2999 O O . ASN A 1 382 ? 49.287 -101.366 -86.857 1.00 59.78 557 ASN A O 1
ATOM 3004 N N . ALA A 1 383 ? 47.414 -101.588 -85.629 1.00 49.74 558 ALA A N 1
ATOM 3005 C CA . ALA A 1 383 ? 48.076 -101.176 -84.390 1.00 50.22 558 ALA A CA 1
ATOM 3006 C C . ALA A 1 383 ? 47.374 -101.782 -83.188 1.00 50.97 558 ALA A C 1
ATOM 3007 O O . ALA A 1 383 ? 46.170 -102.054 -83.244 1.00 53.98 558 ALA A O 1
ATOM 3009 N N . GLN A 1 384 ? 48.108 -101.988 -82.098 1.00 47.34 559 GLN A N 1
ATOM 3010 C CA . GLN A 1 384 ? 47.516 -102.654 -80.942 1.00 46.15 559 GLN A CA 1
ATOM 3011 C C . GLN A 1 384 ? 47.824 -101.944 -79.622 1.00 47.37 559 GLN A C 1
ATOM 3012 O O . GLN A 1 384 ? 47.227 -100.898 -79.309 1.00 43.51 559 GLN A O 1
ATOM 3018 N N . LYS A 1 385 ? 48.743 -102.508 -78.839 1.00 45.63 560 LYS A N 1
ATOM 3019 C CA . LYS A 1 385 ? 49.039 -101.903 -77.547 1.00 46.07 560 LYS A CA 1
ATOM 3020 C C . LYS A 1 385 ? 49.816 -100.601 -77.736 1.00 45.56 560 LYS A C 1
ATOM 3021 O O . LYS A 1 385 ? 50.691 -100.503 -78.607 1.00 44.04 560 LYS A O 1
ATOM 3027 N N . THR A 1 386 ? 49.467 -99.594 -76.940 1.00 46.11 561 THR A N 1
ATOM 3028 C CA . THR A 1 386 ? 50.231 -98.349 -76.915 1.00 47.14 561 THR A CA 1
ATOM 3029 C C . THR A 1 386 ? 50.537 -97.919 -75.478 1.00 47.22 561 THR A C 1
ATOM 3030 O O . THR A 1 386 ? 49.636 -97.823 -74.625 1.00 44.29 561 THR A O 1
ATOM 3034 N N . ILE A 1 387 ? 51.822 -97.669 -75.226 1.00 48.44 562 ILE A N 1
ATOM 3035 C CA . ILE A 1 387 ? 52.282 -97.154 -73.942 1.00 46.60 562 ILE A CA 1
ATOM 3036 C C . ILE A 1 387 ? 52.985 -95.793 -74.122 1.00 51.41 562 ILE A C 1
ATOM 3037 O O . ILE A 1 387 ? 54.021 -95.690 -74.798 1.00 54.09 562 ILE A O 1
ATOM 3042 N N . THR A 1 388 ? 52.411 -94.754 -73.517 1.00 49.86 563 THR A N 1
ATOM 3043 C CA . THR A 1 388 ? 52.923 -93.392 -73.650 1.00 47.52 563 THR A CA 1
ATOM 3044 C C . THR A 1 388 ? 53.480 -92.863 -72.329 1.00 52.92 563 THR A C 1
ATOM 3045 O O . THR A 1 388 ? 52.795 -92.915 -71.289 1.00 57.32 563 THR A O 1
ATOM 3049 N N . ASN A 1 389 ? 54.710 -92.346 -72.365 1.00 56.35 564 ASN A N 1
ATOM 3050 C CA . ASN A 1 389 ? 55.288 -91.642 -71.209 1.00 53.26 564 ASN A CA 1
ATOM 3051 C C . ASN A 1 389 ? 55.725 -90.219 -71.567 1.00 53.11 564 ASN A C 1
ATOM 3052 O O . ASN A 1 389 ? 56.299 -89.973 -72.636 1.00 52.05 564 ASN A O 1
ATOM 3057 N N . CYS A 1 390 ? 55.440 -89.282 -70.667 1.00 55.64 565 CYS A N 1
ATOM 3058 C CA . CYS A 1 390 ? 55.799 -87.884 -70.892 1.00 54.52 565 CYS A CA 1
ATOM 3059 C C . CYS A 1 390 ? 56.818 -87.378 -69.869 1.00 58.17 565 CYS A C 1
ATOM 3060 O O . CYS A 1 390 ? 56.918 -87.899 -68.741 1.00 59.31 565 CYS A O 1
ATOM 3063 N N . PHE A 1 391 ? 57.575 -86.363 -70.280 1.00 55.78 566 PHE A N 1
ATOM 3064 C CA . PHE A 1 391 ? 58.685 -85.847 -69.486 1.00 56.78 566 PHE A CA 1
ATOM 3065 C C . PHE A 1 391 ? 59.111 -84.474 -69.990 1.00 58.03 566 PHE A C 1
ATOM 3066 O O . PHE A 1 391 ? 58.443 -83.863 -70.831 1.00 57.46 566 PHE A O 1
ATOM 3074 N N . LEU A 1 392 ? 60.244 -84.004 -69.481 1.00 60.79 567 LEU A N 1
ATOM 3075 C CA . LEU A 1 392 ? 60.744 -82.684 -69.835 1.00 60.71 567 LEU A CA 1
ATOM 3076 C C . LEU A 1 392 ? 62.131 -82.747 -70.458 1.00 60.77 567 LEU A C 1
ATOM 3077 O O . LEU A 1 392 ? 63.009 -83.497 -70.002 1.00 58.79 567 LEU A O 1
ATOM 3082 N N . LEU A 1 393 ? 62.300 -81.960 -71.517 1.00 61.55 568 LEU A N 1
ATOM 3083 C CA . LEU A 1 393 ? 63.595 -81.757 -72.156 1.00 65.73 568 LEU A CA 1
ATOM 3084 C C . LEU A 1 393 ? 63.759 -80.257 -72.395 1.00 70.17 568 LEU A C 1
ATOM 3085 O O . LEU A 1 393 ? 63.149 -79.690 -73.313 1.00 73.06 568 LEU A O 1
ATOM 3090 N N . LYS A 1 394 ? 64.574 -79.617 -71.557 1.00 69.77 569 LYS A N 1
ATOM 3091 C CA . LYS A 1 394 ? 64.710 -78.162 -71.575 1.00 68.59 569 LYS A CA 1
ATOM 3092 C C . LYS A 1 394 ? 63.364 -77.510 -71.256 1.00 65.48 569 LYS A C 1
ATOM 3093 O O . LYS A 1 394 ? 62.848 -76.685 -72.018 1.00 67.47 569 LYS A O 1
ATOM 3099 N N . ASN A 1 395 ? 62.828 -77.901 -70.100 1.00 64.71 570 ASN A N 1
ATOM 3100 C CA . ASN A 1 395 ? 61.524 -77.462 -69.598 1.00 66.45 570 ASN A CA 1
ATOM 3101 C C . ASN A 1 395 ? 60.427 -77.449 -70.657 1.00 68.68 570 ASN A C 1
ATOM 3102 O O . ASN A 1 395 ? 59.527 -76.610 -70.612 1.00 70.49 570 ASN A O 1
ATOM 3107 N N . LYS A 1 396 ? 60.507 -78.389 -71.598 1.00 68.81 571 LYS A N 1
ATOM 3108 C CA . LYS A 1 396 ? 59.490 -78.548 -72.635 1.00 62.47 571 LYS A CA 1
ATOM 3109 C C . LYS A 1 396 ? 58.979 -79.980 -72.615 1.00 58.69 571 LYS A C 1
ATOM 3110 O O . LYS A 1 396 ? 59.782 -80.924 -72.594 1.00 57.54 571 LYS A O 1
ATOM 3116 N N . ILE A 1 397 ? 57.652 -80.140 -72.630 1.00 57.49 572 ILE A N 1
ATOM 3117 C CA . ILE A 1 397 ? 57.022 -81.471 -72.578 1.00 58.50 572 ILE A CA 1
ATOM 3118 C C . ILE A 1 397 ? 57.213 -82.323 -73.847 1.00 59.28 572 ILE A C 1
ATOM 3119 O O . ILE A 1 397 ? 56.866 -81.904 -74.968 1.00 56.50 572 ILE A O 1
ATOM 3124 N N . TRP A 1 398 ? 57.749 -83.525 -73.651 1.00 57.34 573 TRP A N 1
ATOM 3125 C CA . TRP A 1 398 ? 57.914 -84.494 -74.730 1.00 55.90 573 TRP A CA 1
ATOM 3126 C C . TRP A 1 398 ? 57.213 -85.783 -74.343 1.00 54.42 573 TRP A C 1
ATOM 3127 O O . TRP A 1 398 ? 57.205 -86.169 -73.174 1.00 59.41 573 TRP A O 1
ATOM 3138 N N . CYS A 1 399 ? 56.624 -86.448 -75.326 1.00 54.83 574 CYS A N 1
ATOM 3139 C CA . CYS A 1 399 ? 56.017 -87.750 -75.105 1.00 51.70 574 CYS A CA 1
ATOM 3140 C C . CYS A 1 399 ? 56.711 -88.790 -75.963 1.00 52.36 574 CYS A C 1
ATOM 3141 O O . CYS A 1 399 ? 57.065 -88.526 -77.117 1.00 54.04 574 CYS A O 1
ATOM 3144 N N . ILE A 1 400 ? 56.902 -89.975 -75.405 1.00 51.69 575 ILE A N 1
ATOM 3145 C CA . ILE A 1 400 ? 57.381 -91.092 -76.200 1.00 49.22 575 ILE A CA 1
ATOM 3146 C C . ILE A 1 400 ? 56.410 -92.266 -76.092 1.00 52.51 575 ILE A C 1
ATOM 3147 O O . ILE A 1 400 ? 56.234 -92.858 -75.011 1.00 53.59 575 ILE A O 1
ATOM 3152 N N . SER A 1 401 ? 55.772 -92.588 -77.217 1.00 52.91 576 SER A N 1
ATOM 3153 C CA . SER A 1 401 ? 54.798 -93.680 -77.282 1.00 50.94 576 SER A CA 1
ATOM 3154 C C . SER A 1 401 ? 55.382 -94.933 -77.935 1.00 50.54 576 SER A C 1
ATOM 3155 O O . SER A 1 401 ? 55.995 -94.869 -79.014 1.00 51.67 576 SER A O 1
ATOM 3158 N N . LEU A 1 402 ? 55.204 -96.069 -77.268 1.00 50.08 577 LEU A N 1
ATOM 3159 C CA . LEU A 1 402 ? 55.516 -97.352 -77.879 1.00 51.17 577 LEU A CA 1
ATOM 3160 C C . LEU A 1 402 ? 54.232 -97.862 -78.504 1.00 50.70 577 LEU A C 1
ATOM 3161 O O . LEU A 1 402 ? 53.265 -98.191 -77.803 1.00 48.61 577 LEU A O 1
ATOM 3166 N N . VAL A 1 403 ? 54.222 -97.919 -79.827 1.00 51.91 578 VAL A N 1
ATOM 3167 C CA . VAL A 1 403 ? 53.042 -98.363 -80.551 1.00 49.52 578 VAL A CA 1
ATOM 3168 C C . VAL A 1 403 ? 53.306 -99.667 -81.311 1.00 47.57 578 VAL A C 1
ATOM 3169 O O . VAL A 1 403 ? 54.228 -99.746 -82.131 1.00 48.03 578 VAL A O 1
ATOM 3173 N N . GLU A 1 404 ? 52.513 -100.695 -81.013 1.00 48.24 579 GLU A N 1
ATOM 3174 C CA . GLU A 1 404 ? 52.503 -101.907 -81.823 1.00 49.49 579 GLU A CA 1
ATOM 3175 C C . GLU A 1 404 ? 51.931 -101.537 -83.180 1.00 51.75 579 GLU A C 1
ATOM 3176 O O . GLU A 1 404 ? 50.844 -100.950 -83.257 1.00 50.42 579 GLU A O 1
ATOM 3182 N N . ILE A 1 405 ? 52.647 -101.861 -84.252 1.00 50.84 580 ILE A N 1
ATOM 3183 C CA . ILE A 1 405 ? 52.264 -101.294 -85.538 1.00 51.04 580 ILE A CA 1
ATOM 3184 C C . ILE A 1 405 ? 52.922 -101.947 -86.755 1.00 53.58 580 ILE A C 1
ATOM 3185 O O . ILE A 1 405 ? 54.128 -102.237 -86.771 1.00 53.92 580 ILE A O 1
ATOM 3190 N N . TYR A 1 406 ? 52.103 -102.185 -87.770 1.00 53.49 581 TYR A N 1
ATOM 3191 C CA . TYR A 1 406 ? 52.590 -102.645 -89.057 1.00 57.13 581 TYR A CA 1
ATOM 3192 C C . TYR A 1 406 ? 51.487 -102.453 -90.087 1.00 57.02 581 TYR A C 1
ATOM 3193 O O . TYR A 1 406 ? 50.321 -102.236 -89.730 1.00 53.68 581 TYR A O 1
ATOM 3202 N N . ASP A 1 407 ? 51.851 -102.485 -91.362 1.00 58.44 582 ASP A N 1
ATOM 3203 C CA . ASP A 1 407 ? 50.828 -102.583 -92.395 1.00 64.88 582 ASP A CA 1
ATOM 3204 C C . ASP A 1 407 ? 51.087 -103.760 -93.321 1.00 64.85 582 ASP A C 1
ATOM 3205 O O . ASP A 1 407 ? 52.230 -104.059 -93.677 1.00 61.30 582 ASP A O 1
ATOM 3210 N N . THR A 1 408 ? 49.985 -104.414 -93.686 1.00 71.83 583 THR A N 1
ATOM 3211 C CA . THR A 1 408 ? 49.978 -105.713 -94.353 1.00 71.37 583 THR A CA 1
ATOM 3212 C C . THR A 1 408 ? 50.956 -105.817 -95.529 1.00 73.52 583 THR A C 1
ATOM 3213 O O . THR A 1 408 ? 50.948 -105.002 -96.468 1.00 69.58 583 THR A O 1
ATOM 3217 N N . GLY A 1 409 ? 51.815 -106.825 -95.450 1.00 70.38 584 GLY A N 1
ATOM 3218 C CA . GLY A 1 409 ? 52.865 -106.992 -96.431 1.00 72.87 584 GLY A CA 1
ATOM 3219 C C . GLY A 1 409 ? 54.237 -107.096 -95.789 1.00 80.09 584 GLY A C 1
ATOM 3220 O O . GLY A 1 409 ? 54.975 -108.051 -96.065 1.00 81.85 584 GLY A O 1
ATOM 3221 N N . ASP A 1 410 ? 54.583 -106.130 -94.931 1.00 80.16 585 ASP A N 1
ATOM 3222 C CA . ASP A 1 410 ? 55.948 -106.066 -94.389 1.00 78.14 585 ASP A CA 1
ATOM 3223 C C . ASP A 1 410 ? 56.345 -107.292 -93.541 1.00 75.42 585 ASP A C 1
ATOM 3224 O O . ASP A 1 410 ? 55.495 -107.969 -92.941 1.00 63.17 585 ASP A O 1
ATOM 3229 N N . ASN A 1 411 ? 57.656 -107.548 -93.529 1.00 80.82 586 ASN A N 1
ATOM 3230 C CA . ASN A 1 411 ? 58.231 -108.862 -93.236 1.00 76.98 586 ASN A CA 1
ATOM 3231 C C . ASN A 1 411 ? 58.390 -109.172 -91.754 1.00 74.82 586 ASN A C 1
ATOM 3232 O O . ASN A 1 411 ? 58.011 -110.254 -91.292 1.00 76.08 586 ASN A O 1
ATOM 3237 N N . VAL A 1 412 ? 58.971 -108.231 -91.017 1.00 72.98 587 VAL A N 1
ATOM 3238 C CA . VAL A 1 412 ? 59.063 -108.358 -89.569 1.00 69.04 587 VAL A CA 1
ATOM 3239 C C . VAL A 1 412 ? 58.067 -107.394 -88.909 1.00 67.09 587 VAL A C 1
ATOM 3240 O O . VAL A 1 412 ? 58.086 -106.182 -89.165 1.00 66.91 587 VAL A O 1
ATOM 3244 N N . ILE A 1 413 ? 57.169 -107.945 -88.097 1.00 64.16 588 ILE A N 1
ATOM 3245 C CA . ILE A 1 413 ? 56.229 -107.131 -87.333 1.00 62.45 588 ILE A CA 1
ATOM 3246 C C . ILE A 1 413 ? 56.839 -106.770 -85.978 1.00 65.08 588 ILE A C 1
ATOM 3247 O O . ILE A 1 413 ? 57.077 -107.650 -85.141 1.00 65.88 588 ILE A O 1
ATOM 3252 N N . ARG A 1 414 ? 57.095 -105.482 -85.759 1.00 65.68 589 ARG A N 1
ATOM 3253 C CA . ARG A 1 414 ? 57.663 -105.034 -84.483 1.00 62.33 589 ARG A CA 1
ATOM 3254 C C . ARG A 1 414 ? 57.050 -103.701 -84.034 1.00 59.13 589 ARG A C 1
ATOM 3255 O O . ARG A 1 414 ? 56.556 -102.929 -84.864 1.00 60.42 589 ARG A O 1
ATOM 3263 N N . PRO A 1 415 ? 57.075 -103.431 -82.714 1.00 59.41 590 PRO A N 1
ATOM 3264 C CA . PRO A 1 415 ? 56.581 -102.156 -82.167 1.00 56.18 590 PRO A CA 1
ATOM 3265 C C . PRO A 1 415 ? 57.522 -101.004 -82.517 1.00 53.85 590 PRO A C 1
ATOM 3266 O O . PRO A 1 415 ? 58.717 -101.230 -82.750 1.00 55.78 590 PRO A O 1
ATOM 3270 N N . LYS A 1 416 ? 56.998 -99.783 -82.553 1.00 51.41 591 LYS A N 1
ATOM 3271 C CA . LYS A 1 416 ? 57.815 -98.637 -82.931 1.00 50.84 591 LYS A CA 1
ATOM 3272 C C . LYS A 1 416 ? 57.718 -97.513 -81.902 1.00 52.44 591 LYS A C 1
ATOM 3273 O O . LYS A 1 416 ? 56.731 -97.411 -81.161 1.00 52.38 591 LYS A O 1
ATOM 3279 N N . LEU A 1 417 ? 58.757 -96.682 -81.856 1.00 54.95 592 LEU A N 1
ATOM 3280 C CA . LEU A 1 417 ? 58.819 -95.554 -80.931 1.00 52.75 592 LEU A CA 1
ATOM 3281 C C . LEU A 1 417 ? 58.494 -94.241 -81.627 1.00 48.94 592 LEU A C 1
ATOM 3282 O O . LEU A 1 417 ? 58.993 -93.958 -82.723 1.00 54.49 592 LEU A O 1
ATOM 3287 N N . PHE A 1 418 ? 57.649 -93.440 -80.994 1.00 45.81 593 PHE A N 1
ATOM 3288 C CA . PHE A 1 418 ? 57.326 -92.125 -81.527 1.00 49.93 593 PHE A CA 1
ATOM 3289 C C . PHE A 1 418 ? 57.635 -91.059 -80.484 1.00 51.54 593 PHE A C 1
ATOM 3290 O O . PHE A 1 418 ? 57.212 -91.164 -79.327 1.00 54.19 593 PHE A O 1
ATOM 3298 N N . ALA A 1 419 ? 58.388 -90.041 -80.880 1.00 49.22 594 ALA A N 1
ATOM 3299 C CA . ALA A 1 419 ? 58.591 -88.898 -80.006 1.00 47.40 594 ALA A CA 1
ATOM 3300 C C . ALA A 1 419 ? 57.658 -87.783 -80.453 1.00 49.20 594 ALA A C 1
ATOM 3301 O O . ALA A 1 419 ? 57.604 -87.446 -81.641 1.00 50.66 594 ALA A O 1
ATOM 3303 N N . VAL A 1 420 ? 56.907 -87.218 -79.514 1.00 51.32 595 VAL A N 1
ATOM 3304 C CA . VAL A 1 420 ? 56.057 -86.077 -79.845 1.00 54.03 595 VAL A CA 1
ATOM 3305 C C . VAL A 1 420 ? 56.239 -84.938 -78.854 1.00 55.21 595 VAL A C 1
ATOM 3306 O O . VAL A 1 420 ? 55.943 -85.081 -77.663 1.00 54.63 595 VAL A O 1
ATOM 3310 N N . LYS A 1 421 ? 56.735 -83.811 -79.357 1.00 56.14 596 LYS A N 1
ATOM 3311 C CA . LYS A 1 421 ? 56.871 -82.601 -78.558 1.00 56.91 596 LYS A CA 1
ATOM 3312 C C . LYS A 1 421 ? 55.501 -81.934 -78.447 1.00 55.10 596 LYS A C 1
ATOM 3313 O O . LYS A 1 421 ? 54.774 -81.830 -79.436 1.00 52.81 596 LYS A O 1
ATOM 3319 N N . ILE A 1 422 ? 55.136 -81.504 -77.243 1.00 61.37 597 ILE A N 1
ATOM 3320 C CA . ILE A 1 422 ? 53.848 -80.843 -77.065 1.00 61.67 597 ILE A CA 1
ATOM 3321 C C . ILE A 1 422 ? 53.992 -79.349 -77.321 1.00 64.72 597 ILE A C 1
ATOM 3322 O O . ILE A 1 422 ? 54.720 -78.656 -76.597 1.00 67.96 597 ILE A O 1
ATOM 3327 N N . PRO A 1 423 ? 53.288 -78.857 -78.353 1.00 62.00 598 PRO A N 1
ATOM 3328 C CA . PRO A 1 423 ? 53.269 -77.493 -78.904 1.00 65.74 598 PRO A CA 1
ATOM 3329 C C . PRO A 1 423 ? 52.896 -76.439 -77.868 1.00 69.14 598 PRO A C 1
ATOM 3330 O O . PRO A 1 423 ? 51.869 -76.587 -77.197 1.00 66.61 598 PRO A O 1
ATOM 3334 N N . GLU A 1 424 ? 53.699 -75.386 -77.748 1.00 69.38 599 GLU A N 1
ATOM 3335 C CA . GLU A 1 424 ? 53.303 -74.241 -76.942 1.00 70.74 599 GLU A CA 1
ATOM 3336 C C . GLU A 1 424 ? 52.318 -73.386 -77.736 1.00 72.24 599 GLU A C 1
ATOM 3337 O O . GLU A 1 424 ? 51.330 -72.876 -77.197 1.00 67.72 599 GLU A O 1
ATOM 3343 N N . GLN A 1 425 ? 52.598 -73.242 -79.027 1.00 77.60 600 GLN A N 1
ATOM 3344 C CA . GLN A 1 425 ? 51.765 -72.438 -79.912 1.00 78.40 600 GLN A CA 1
ATOM 3345 C C . GLN A 1 425 ? 50.665 -73.244 -80.618 1.00 77.17 600 GLN A C 1
ATOM 3346 O O . GLN A 1 425 ? 50.869 -74.409 -80.980 1.00 73.99 600 GLN A O 1
ATOM 3352 N N . CYS A 1 426 ? 49.508 -72.606 -80.809 1.00 74.05 601 CYS A N 1
ATOM 3353 C CA . CYS A 1 426 ? 48.356 -73.221 -81.475 1.00 74.31 601 CYS A CA 1
ATOM 3354 C C . CYS A 1 426 ? 48.343 -73.013 -82.987 1.00 78.36 601 CYS A C 1
ATOM 3355 O O . CYS A 1 426 ? 47.307 -73.197 -83.631 1.00 74.20 601 CYS A O 1
ATOM 3358 N N . THR A 1 427 ? 49.494 -72.665 -83.555 1.00 83.05 602 THR A N 1
ATOM 3359 C CA . THR A 1 427 ? 49.512 -71.993 -84.852 1.00 81.91 602 THR A CA 1
ATOM 3360 C C . THR A 1 427 ? 50.147 -72.744 -86.051 1.00 88.78 602 THR A C 1
ATOM 3361 O O . THR A 1 427 ? 49.542 -73.677 -86.592 1.00 88.52 602 THR A O 1
ATOM 3365 N N . ALA A 1 428 ? 51.344 -72.326 -86.470 1.00 92.95 603 ALA A N 1
ATOM 3366 C CA . ALA A 1 428 ? 51.918 -72.744 -87.760 1.00 93.73 603 ALA A CA 1
ATOM 3367 C C . ALA A 1 428 ? 52.452 -74.184 -87.801 1.00 100.14 603 ALA A C 1
ATOM 3368 O O . ALA A 1 428 ? 51.797 -75.135 -87.355 1.00 89.35 603 ALA A O 1
ATOM 3371 N N . SER B 2 1 ? 35.625 -106.634 -103.719 1.00 80.78 29 SER B N 1
ATOM 3372 C CA . SER B 2 1 ? 36.131 -106.973 -102.392 1.00 87.25 29 SER B CA 1
ATOM 3373 C C . SER B 2 1 ? 35.130 -107.874 -101.657 1.00 89.62 29 SER B C 1
ATOM 3374 O O . SER B 2 1 ? 34.400 -108.649 -102.287 1.00 88.19 29 SER B O 1
ATOM 3377 N N . LEU B 2 2 ? 35.102 -107.771 -100.329 1.00 89.58 30 LEU B N 1
ATOM 3378 C CA . LEU B 2 2 ? 34.167 -108.549 -99.521 1.00 83.15 30 LEU B CA 1
ATOM 3379 C C . LEU B 2 2 ? 32.910 -107.743 -99.196 1.00 84.79 30 LEU B C 1
ATOM 3380 O O . LEU B 2 2 ? 32.982 -106.558 -98.855 1.00 84.08 30 LEU B O 1
ATOM 3385 N N . GLU B 2 3 ? 31.761 -108.403 -99.321 1.00 86.66 31 GLU B N 1
ATOM 3386 C CA . GLU B 2 3 ? 30.461 -107.785 -99.083 1.00 82.56 31 GLU B CA 1
ATOM 3387 C C . GLU B 2 3 ? 29.969 -108.112 -97.677 1.00 78.91 31 GLU B C 1
ATOM 3388 O O . GLU B 2 3 ? 30.353 -109.134 -97.099 1.00 77.84 31 GLU B O 1
ATOM 3394 N N . PRO B 2 4 ? 29.112 -107.245 -97.117 1.00 75.06 32 PRO B N 1
ATOM 3395 C CA . PRO B 2 4 ? 28.512 -107.555 -95.812 1.00 70.32 32 PRO B CA 1
ATOM 3396 C C . PRO B 2 4 ? 27.712 -108.861 -95.860 1.00 71.78 32 PRO B C 1
ATOM 3397 O O . PRO B 2 4 ? 26.974 -109.115 -96.821 1.00 77.70 32 PRO B O 1
ATOM 3401 N N . VAL B 2 5 ? 27.867 -109.689 -94.833 1.00 66.09 33 VAL B N 1
ATOM 3402 C CA . VAL B 2 5 ? 27.067 -110.903 -94.711 1.00 64.72 33 VAL B CA 1
ATOM 3403 C C . VAL B 2 5 ? 25.860 -110.633 -93.809 1.00 66.44 33 VAL B C 1
ATOM 3404 O O . VAL B 2 5 ? 26.006 -110.427 -92.600 1.00 66.70 33 VAL B O 1
ATOM 3408 N N . TYR B 2 6 ? 24.669 -110.610 -94.401 1.00 70.50 34 TYR B N 1
ATOM 3409 C CA . TYR B 2 6 ? 23.450 -110.378 -93.630 1.00 71.42 34 TYR B CA 1
ATOM 3410 C C . TYR B 2 6 ? 22.935 -111.689 -93.035 1.00 71.30 34 TYR B C 1
ATOM 3411 O O . TYR B 2 6 ? 22.719 -112.665 -93.759 1.00 73.63 34 TYR B O 1
ATOM 3420 N N . TRP B 2 7 ? 22.742 -111.727 -91.720 1.00 68.15 35 TRP B N 1
ATOM 3421 C CA . TRP B 2 7 ? 22.400 -113.000 -91.089 1.00 71.84 35 TRP B CA 1
ATOM 3422 C C . TRP B 2 7 ? 20.918 -113.203 -90.738 1.00 76.31 35 TRP B C 1
ATOM 3423 O O . TRP B 2 7 ? 20.516 -113.163 -89.564 1.00 73.00 35 TRP B O 1
ATOM 3434 N N . ASN B 2 8 ? 20.125 -113.427 -91.785 1.00 78.78 36 ASN B N 1
ATOM 3435 C CA . ASN B 2 8 ? 18.724 -113.817 -91.661 1.00 80.50 36 ASN B CA 1
ATOM 3436 C C . ASN B 2 8 ? 18.329 -114.696 -92.841 1.00 80.42 36 ASN B C 1
ATOM 3437 O O . ASN B 2 8 ? 19.135 -114.919 -93.754 1.00 77.24 36 ASN B O 1
ATOM 3442 N N . SER B 2 9 ? 17.095 -115.196 -92.810 1.00 84.04 37 SER B N 1
ATOM 3443 C CA . SER B 2 9 ? 16.565 -116.040 -93.879 1.00 82.56 37 SER B CA 1
ATOM 3444 C C . SER B 2 9 ? 16.444 -115.241 -95.174 1.00 82.29 37 SER B C 1
ATOM 3445 O O . SER B 2 9 ? 16.569 -115.791 -96.277 1.00 80.19 37 SER B O 1
ATOM 3448 N N . ALA B 2 10 ? 16.209 -113.938 -95.019 1.00 82.10 38 ALA B N 1
ATOM 3449 C CA . ALA B 2 10 ? 16.010 -113.030 -96.147 1.00 79.22 38 ALA B CA 1
ATOM 3450 C C . ALA B 2 10 ? 17.214 -112.958 -97.088 1.00 81.59 38 ALA B C 1
ATOM 3451 O O . ALA B 2 10 ? 17.083 -112.495 -98.228 1.00 84.56 38 ALA B O 1
ATOM 3453 N N . ASN B 2 11 ? 18.374 -113.419 -96.616 1.00 81.85 39 ASN B N 1
ATOM 3454 C CA . ASN B 2 11 ? 19.604 -113.367 -97.411 1.00 81.07 39 ASN B CA 1
ATOM 3455 C C . ASN B 2 11 ? 19.524 -114.171 -98.714 1.00 82.77 39 ASN B C 1
ATOM 3456 O O . ASN B 2 11 ? 19.663 -113.611 -99.812 1.00 85.57 39 ASN B O 1
ATOM 3461 N N . LYS B 2 12 ? 19.310 -115.478 -98.597 1.00 78.82 40 LYS B N 1
ATOM 3462 C CA . LYS B 2 12 ? 19.146 -116.311 -99.787 1.00 87.40 40 LYS B CA 1
ATOM 3463 C C . LYS B 2 12 ? 20.487 -116.602 -100.475 1.00 84.47 40 LYS B C 1
ATOM 3464 O O . LYS B 2 12 ? 20.589 -117.511 -101.306 1.00 86.75 40 LYS B O 1
ATOM 3470 N N . ARG B 2 13 ? 21.512 -115.830 -100.124 1.00 79.00 41 ARG B N 1
ATOM 3471 C CA . ARG B 2 13 ? 22.861 -116.082 -100.619 1.00 77.12 41 ARG B CA 1
ATOM 3472 C C . ARG B 2 13 ? 23.276 -117.439 -100.049 1.00 75.09 41 ARG B C 1
ATOM 3473 O O . ARG B 2 13 ? 24.200 -118.098 -100.549 1.00 72.10 41 ARG B O 1
ATOM 3481 N N . PHE B 2 14 ? 22.560 -117.841 -98.996 1.00 76.95 42 PHE B N 1
ATOM 3482 C CA . PHE B 2 14 ? 22.764 -119.121 -98.317 1.00 80.44 42 PHE B CA 1
ATOM 3483 C C . PHE B 2 14 ? 22.233 -120.295 -99.145 1.00 86.46 42 PHE B C 1
ATOM 3484 O O . PHE B 2 14 ? 22.908 -121.325 -99.291 1.00 83.99 42 PHE B O 1
ATOM 3492 N N . GLN B 2 15 ? 21.015 -120.129 -99.669 1.00 90.93 43 GLN B N 1
ATOM 3493 C CA . GLN B 2 15 ? 20.345 -121.146 -100.485 1.00 89.49 43 GLN B CA 1
ATOM 3494 C C . GLN B 2 15 ? 20.955 -121.243 -101.879 1.00 89.44 43 GLN B C 1
ATOM 3495 O O . GLN B 2 15 ? 20.315 -121.736 -102.812 1.00 92.24 43 GLN B O 1
ATOM 3501 N N . ALA B 2 16 ? 22.189 -120.767 -102.017 1.00 89.89 44 ALA B N 1
ATOM 3502 C CA . ALA B 2 16 ? 22.873 -120.758 -103.304 1.00 90.29 44 ALA B CA 1
ATOM 3503 C C . ALA B 2 16 ? 23.657 -122.052 -103.556 1.00 93.87 44 ALA B C 1
ATOM 3504 O O . ALA B 2 16 ? 23.904 -122.839 -102.635 1.00 91.29 44 ALA B O 1
ATOM 3506 N N . GLU B 2 17 ? 24.044 -122.245 -104.816 1.00 97.85 45 GLU B N 1
ATOM 3507 C CA . GLU B 2 17 ? 24.699 -123.466 -105.294 1.00 100.82 45 GLU B CA 1
ATOM 3508 C C . GLU B 2 17 ? 25.868 -123.979 -104.431 1.00 99.84 45 GLU B C 1
ATOM 3509 O O . GLU B 2 17 ? 25.705 -124.921 -103.643 1.00 96.36 45 GLU B O 1
ATOM 3515 N N . GLY B 2 18 ? 27.043 -123.371 -104.606 1.00 96.22 46 GLY B N 1
ATOM 3516 C CA . GLY B 2 18 ? 28.244 -123.755 -103.878 1.00 89.58 46 GLY B CA 1
ATOM 3517 C C . GLY B 2 18 ? 28.100 -123.650 -102.369 1.00 89.35 46 GLY B C 1
ATOM 3518 O O . GLY B 2 18 ? 28.616 -124.493 -101.631 1.00 82.66 46 GLY B O 1
ATOM 3519 N N . GLY B 2 19 ? 27.415 -122.601 -101.912 1.00 86.79 47 GLY B N 1
ATOM 3520 C CA . GLY B 2 19 ? 27.029 -122.490 -100.514 1.00 87.63 47 GLY B CA 1
ATOM 3521 C C . GLY B 2 19 ? 27.631 -121.351 -99.701 1.00 86.00 47 GLY B C 1
ATOM 3522 O O . GLY B 2 19 ? 28.040 -121.557 -98.545 1.00 83.61 47 GLY B O 1
ATOM 3523 N N . TYR B 2 20 ? 27.662 -120.152 -100.283 1.00 82.01 48 TYR B N 1
ATOM 3524 C CA . TYR B 2 20 ? 28.223 -118.974 -99.611 1.00 73.74 48 TYR B CA 1
ATOM 3525 C C . TYR B 2 20 ? 29.688 -119.212 -99.239 1.00 69.62 48 TYR B C 1
ATOM 3526 O O . TYR B 2 20 ? 30.005 -119.553 -98.094 1.00 69.39 48 TYR B O 1
ATOM 3535 N N . VAL B 2 21 ? 30.573 -119.059 -100.219 1.00 69.17 49 VAL B N 1
ATOM 3536 C CA . VAL B 2 21 ? 32.008 -119.161 -99.977 1.00 66.61 49 VAL B CA 1
ATOM 3537 C C . VAL B 2 21 ? 32.669 -117.817 -100.253 1.00 71.87 49 VAL B C 1
ATOM 3538 O O . VAL B 2 21 ? 32.556 -117.265 -101.362 1.00 76.17 49 VAL B O 1
ATOM 3542 N N . LEU B 2 22 ? 33.343 -117.293 -99.231 1.00 68.19 50 LEU B N 1
ATOM 3543 C CA . LEU B 2 22 ? 34.136 -116.078 -99.357 1.00 65.36 50 LEU B CA 1
ATOM 3544 C C . LEU B 2 22 ? 35.632 -116.416 -99.362 1.00 67.29 50 LEU B C 1
ATOM 3545 O O . LEU B 2 22 ? 36.083 -117.326 -98.656 1.00 66.49 50 LEU B O 1
ATOM 3550 N N . TYR B 2 23 ? 36.394 -115.693 -100.177 1.00 73.01 51 TYR B N 1
ATOM 3551 C CA . TYR B 2 23 ? 37.843 -115.873 -100.240 1.00 74.78 51 TYR B CA 1
ATOM 3552 C C . TYR B 2 23 ? 38.537 -114.577 -99.830 1.00 73.82 51 TYR B C 1
ATOM 3553 O O . TYR B 2 23 ? 38.974 -113.802 -100.688 1.00 74.97 51 TYR B O 1
ATOM 3562 N N . PRO B 2 24 ? 38.640 -114.335 -98.513 1.00 72.61 52 PRO B N 1
ATOM 3563 C CA . PRO B 2 24 ? 39.169 -113.055 -98.043 1.00 68.37 52 PRO B CA 1
ATOM 3564 C C . PRO B 2 24 ? 40.672 -112.981 -98.256 1.00 68.74 52 PRO B C 1
ATOM 3565 O O . PRO B 2 24 ? 41.379 -113.991 -98.166 1.00 67.33 52 PRO B O 1
ATOM 3569 N N . GLN B 2 25 ? 41.144 -111.777 -98.549 1.00 69.36 53 GLN B N 1
ATOM 3570 C CA . GLN B 2 25 ? 42.563 -111.527 -98.721 1.00 72.00 53 GLN B CA 1
ATOM 3571 C C . GLN B 2 25 ? 43.142 -111.114 -97.377 1.00 69.74 53 GLN B C 1
ATOM 3572 O O . GLN B 2 25 ? 42.443 -110.510 -96.551 1.00 66.93 53 GLN B O 1
ATOM 3578 N N . ILE B 2 26 ? 44.408 -111.444 -97.142 1.00 69.51 54 ILE B N 1
ATOM 3579 C CA . ILE B 2 26 ? 45.074 -110.926 -95.954 1.00 67.62 54 ILE B CA 1
ATOM 3580 C C . ILE B 2 26 ? 45.049 -109.393 -96.032 1.00 66.94 54 ILE B C 1
ATOM 3581 O O . ILE B 2 26 ? 45.596 -108.785 -96.962 1.00 71.33 54 ILE B O 1
ATOM 3586 N N . GLY B 2 27 ? 44.371 -108.775 -95.071 1.00 63.74 55 GLY B N 1
ATOM 3587 C CA . GLY B 2 27 ? 44.195 -107.336 -95.069 1.00 62.47 55 GLY B CA 1
ATOM 3588 C C . GLY B 2 27 ? 42.741 -106.966 -95.279 1.00 60.95 55 GLY B C 1
ATOM 3589 O O . GLY B 2 27 ? 42.359 -105.797 -95.158 1.00 57.15 55 GLY B O 1
ATOM 3590 N N . ASP B 2 28 ? 41.918 -107.964 -95.588 1.00 64.32 56 ASP B N 1
ATOM 3591 C CA . ASP B 2 28 ? 40.505 -107.709 -95.853 1.00 63.71 56 ASP B CA 1
ATOM 3592 C C . ASP B 2 28 ? 39.686 -107.569 -94.570 1.00 59.03 56 ASP B C 1
ATOM 3593 O O . ASP B 2 28 ? 39.990 -108.199 -93.550 1.00 57.44 56 ASP B O 1
ATOM 3598 N N . ARG B 2 29 ? 38.666 -106.713 -94.624 1.00 56.80 57 ARG B N 1
ATOM 3599 C CA . ARG B 2 29 ? 37.682 -106.608 -93.552 1.00 55.99 57 ARG B CA 1
ATOM 3600 C C . ARG B 2 29 ? 36.437 -107.408 -93.914 1.00 61.93 57 ARG B C 1
ATOM 3601 O O . ARG B 2 29 ? 36.233 -107.763 -95.078 1.00 67.30 57 ARG B O 1
ATOM 3609 N N . LEU B 2 30 ? 35.600 -107.673 -92.915 1.00 63.71 58 LEU B N 1
ATOM 3610 C CA . LEU B 2 30 ? 34.381 -108.458 -93.098 1.00 60.83 58 LEU B CA 1
ATOM 3611 C C . LEU B 2 30 ? 33.351 -108.009 -92.074 1.00 57.39 58 LEU B C 1
ATOM 3612 O O . LEU B 2 30 ? 33.683 -107.810 -90.904 1.00 61.55 58 LEU B O 1
ATOM 3617 N N . ASP B 2 31 ? 32.106 -107.852 -92.502 1.00 58.68 59 ASP B N 1
ATOM 3618 C CA . ASP B 2 31 ? 31.046 -107.477 -91.575 1.00 57.87 59 ASP B CA 1
ATOM 3619 C C . ASP B 2 31 ? 29.956 -108.532 -91.584 1.00 59.72 59 ASP B C 1
ATOM 3620 O O . ASP B 2 31 ? 29.593 -109.051 -92.638 1.00 62.74 59 ASP B O 1
ATOM 3625 N N . LEU B 2 32 ? 29.455 -108.857 -90.399 1.00 61.47 60 LEU B N 1
ATOM 3626 C CA . LEU B 2 32 ? 28.306 -109.735 -90.254 1.00 60.42 60 LEU B CA 1
ATOM 3627 C C . LEU B 2 32 ? 27.215 -108.901 -89.590 1.00 64.49 60 LEU B C 1
ATOM 3628 O O . LEU B 2 32 ? 27.428 -108.349 -88.504 1.00 67.72 60 LEU B O 1
ATOM 3633 N N . LEU B 2 33 ? 26.055 -108.800 -90.235 1.00 65.63 61 LEU B N 1
ATOM 3634 C CA . LEU B 2 33 ? 25.015 -107.886 -89.766 1.00 67.56 61 LEU B CA 1
ATOM 3635 C C . LEU B 2 33 ? 23.717 -108.588 -89.352 1.00 69.91 61 LEU B C 1
ATOM 3636 O O . LEU B 2 33 ? 23.268 -109.540 -89.997 1.00 71.89 61 LEU B O 1
ATOM 3641 N N . CYS B 2 34 ? 23.133 -108.112 -88.257 1.00 71.90 62 CYS B N 1
ATOM 3642 C CA . CYS B 2 34 ? 21.818 -108.557 -87.812 1.00 72.86 62 CYS B CA 1
ATOM 3643 C C . CYS B 2 34 ? 20.888 -107.355 -87.759 1.00 77.10 62 CYS B C 1
ATOM 3644 O O . CYS B 2 34 ? 20.665 -106.793 -86.680 1.00 78.70 62 CYS B O 1
ATOM 3647 N N . PRO B 2 35 ? 20.337 -106.970 -88.930 1.00 80.20 63 PRO B N 1
ATOM 3648 C CA . PRO B 2 35 ? 19.551 -105.749 -89.180 1.00 81.01 63 PRO B CA 1
ATOM 3649 C C . PRO B 2 35 ? 18.225 -105.693 -88.421 1.00 84.25 63 PRO B C 1
ATOM 3650 O O . PRO B 2 35 ? 17.439 -106.642 -88.486 1.00 87.09 63 PRO B O 1
ATOM 3654 N N . ARG B 2 36 ? 18.002 -104.581 -87.720 1.00 85.39 64 ARG B N 1
ATOM 3655 C CA . ARG B 2 36 ? 16.750 -104.279 -87.016 1.00 87.13 64 ARG B CA 1
ATOM 3656 C C . ARG B 2 36 ? 15.665 -105.352 -87.090 1.00 92.90 64 ARG B C 1
ATOM 3657 O O . ARG B 2 36 ? 15.450 -106.091 -86.123 1.00 93.15 64 ARG B O 1
ATOM 3665 N N . ALA B 2 37 ? 14.976 -105.419 -88.234 1.00 93.35 65 ALA B N 1
ATOM 3666 C CA . ALA B 2 37 ? 13.799 -106.281 -88.395 1.00 95.53 65 ALA B CA 1
ATOM 3667 C C . ALA B 2 37 ? 12.765 -106.056 -87.276 1.00 96.36 65 ALA B C 1
ATOM 3668 O O . ALA B 2 37 ? 12.152 -107.002 -86.769 1.00 96.07 65 ALA B O 1
ATOM 3670 N N . ARG B 2 38 ? 12.601 -104.795 -86.882 1.00 95.31 66 ARG B N 1
ATOM 3671 C CA . ARG B 2 38 ? 11.547 -104.398 -85.954 1.00 94.24 66 ARG B CA 1
ATOM 3672 C C . ARG B 2 38 ? 10.753 -103.275 -86.619 1.00 99.95 66 ARG B C 1
ATOM 3673 O O . ARG B 2 38 ? 9.601 -103.489 -87.009 1.00 102.15 66 ARG B O 1
ATOM 3681 N N . PRO B 2 39 ? 11.350 -102.069 -86.735 1.00 97.62 67 PRO B N 1
ATOM 3682 C CA . PRO B 2 39 ? 10.876 -101.216 -87.833 1.00 92.85 67 PRO B CA 1
ATOM 3683 C C . PRO B 2 39 ? 11.508 -101.736 -89.121 1.00 94.68 67 PRO B C 1
ATOM 3684 O O . PRO B 2 39 ? 12.626 -101.340 -89.453 1.00 97.84 67 PRO B O 1
ATOM 3688 N N . PRO B 2 40 ? 10.803 -102.630 -89.833 1.00 96.16 68 PRO B N 1
ATOM 3689 C CA . PRO B 2 40 ? 11.379 -103.458 -90.906 1.00 95.70 68 PRO B CA 1
ATOM 3690 C C . PRO B 2 40 ? 11.856 -102.683 -92.137 1.00 95.01 68 PRO B C 1
ATOM 3691 O O . PRO B 2 40 ? 11.044 -102.329 -92.998 1.00 98.70 68 PRO B O 1
ATOM 3695 N N . GLY B 2 41 ? 13.163 -102.441 -92.220 1.00 92.66 69 GLY B N 1
ATOM 3696 C CA . GLY B 2 41 ? 13.759 -101.835 -93.400 1.00 91.88 69 GLY B CA 1
ATOM 3697 C C . GLY B 2 41 ? 14.197 -102.883 -94.412 1.00 91.78 69 GLY B C 1
ATOM 3698 O O . GLY B 2 41 ? 13.791 -104.045 -94.326 1.00 91.93 69 GLY B O 1
ATOM 3699 N N . PRO B 2 42 ? 15.025 -102.481 -95.390 1.00 93.40 70 PRO B N 1
ATOM 3700 C CA . PRO B 2 42 ? 15.546 -103.454 -96.362 1.00 88.83 70 PRO B CA 1
ATOM 3701 C C . PRO B 2 42 ? 16.522 -104.422 -95.697 1.00 94.02 70 PRO B C 1
ATOM 3702 O O . PRO B 2 42 ? 17.032 -104.137 -94.602 1.00 94.03 70 PRO B O 1
ATOM 3706 N N . HIS B 2 43 ? 16.769 -105.558 -96.346 1.00 91.41 71 HIS B N 1
ATOM 3707 C CA . HIS B 2 43 ? 17.728 -106.547 -95.839 1.00 90.83 71 HIS B CA 1
ATOM 3708 C C . HIS B 2 43 ? 17.279 -107.333 -94.590 1.00 88.41 71 HIS B C 1
ATOM 3709 O O . HIS B 2 43 ? 17.864 -108.378 -94.267 1.00 81.30 71 HIS B O 1
ATOM 3716 N N . SER B 2 44 ? 16.257 -106.833 -93.893 1.00 88.67 72 SER B N 1
ATOM 3717 C CA . SER B 2 44 ? 15.677 -107.561 -92.762 1.00 89.78 72 SER B CA 1
ATOM 3718 C C . SER B 2 44 ? 14.700 -108.656 -93.225 1.00 90.02 72 SER B C 1
ATOM 3719 O O . SER B 2 44 ? 14.267 -108.675 -94.385 1.00 87.99 72 SER B O 1
ATOM 3722 N N . SER B 2 45 ? 14.369 -109.569 -92.313 1.00 92.06 73 SER B N 1
ATOM 3723 C CA . SER B 2 45 ? 13.565 -110.747 -92.643 1.00 91.09 73 SER B CA 1
ATOM 3724 C C . SER B 2 45 ? 12.121 -110.637 -92.118 1.00 94.65 73 SER B C 1
ATOM 3725 O O . SER B 2 45 ? 11.813 -109.733 -91.321 1.00 86.65 73 SER B O 1
ATOM 3728 N N . PRO B 2 46 ? 11.232 -111.547 -92.587 1.00 96.06 74 PRO B N 1
ATOM 3729 C CA . PRO B 2 46 ? 9.836 -111.667 -92.147 1.00 88.65 74 PRO B CA 1
ATOM 3730 C C . PRO B 2 46 ? 9.651 -111.292 -90.676 1.00 90.60 74 PRO B C 1
ATOM 3731 O O . PRO B 2 46 ? 8.864 -110.394 -90.365 1.00 89.30 74 PRO B O 1
ATOM 3735 N N . SER B 2 47 ? 10.369 -111.981 -89.791 1.00 87.71 75 SER B N 1
ATOM 3736 C CA . SER B 2 47 ? 10.420 -111.615 -88.380 1.00 86.07 75 SER B CA 1
ATOM 3737 C C . SER B 2 47 ? 11.845 -111.812 -87.865 1.00 88.71 75 SER B C 1
ATOM 3738 O O . SER B 2 47 ? 12.648 -112.509 -88.496 1.00 86.69 75 SER B O 1
ATOM 3741 N N . TYR B 2 48 ? 12.159 -111.203 -86.721 1.00 87.87 76 TYR B N 1
ATOM 3742 C CA . TYR B 2 48 ? 13.506 -111.296 -86.159 1.00 84.17 76 TYR B CA 1
ATOM 3743 C C . TYR B 2 48 ? 13.878 -112.746 -85.862 1.00 80.29 76 TYR B C 1
ATOM 3744 O O . TYR B 2 48 ? 13.127 -113.473 -85.201 1.00 77.94 76 TYR B O 1
ATOM 3753 N N . GLU B 2 49 ? 15.041 -113.158 -86.359 1.00 78.21 77 GLU B N 1
ATOM 3754 C CA . GLU B 2 49 ? 15.526 -114.519 -86.156 1.00 77.96 77 GLU B CA 1
ATOM 3755 C C . GLU B 2 49 ? 16.740 -114.549 -85.220 1.00 76.98 77 GLU B C 1
ATOM 3756 O O . GLU B 2 49 ? 17.843 -114.159 -85.606 1.00 77.61 77 GLU B O 1
ATOM 3762 N N . PHE B 2 50 ? 16.524 -115.016 -83.992 1.00 72.17 78 PHE B N 1
ATOM 3763 C CA . PHE B 2 50 ? 17.555 -115.033 -82.951 1.00 69.52 78 PHE B CA 1
ATOM 3764 C C . PHE B 2 50 ? 18.708 -116.018 -83.210 1.00 72.34 78 PHE B C 1
ATOM 3765 O O . PHE B 2 50 ? 18.508 -117.236 -83.186 1.00 72.73 78 PHE B O 1
ATOM 3773 N N . TYR B 2 51 ? 19.913 -115.488 -83.436 1.00 72.49 79 TYR B N 1
ATOM 3774 C CA . TYR B 2 51 ? 21.077 -116.321 -83.770 1.00 69.31 79 TYR B CA 1
ATOM 3775 C C . TYR B 2 51 ? 22.305 -116.059 -82.895 1.00 66.34 79 TYR B C 1
ATOM 3776 O O . TYR B 2 51 ? 22.464 -114.974 -82.322 1.00 64.78 79 TYR B O 1
ATOM 3785 N N . LYS B 2 52 ? 23.173 -117.068 -82.817 1.00 62.58 80 LYS B N 1
ATOM 3786 C CA . LYS B 2 52 ? 24.539 -116.902 -82.321 1.00 59.21 80 LYS B CA 1
ATOM 3787 C C . LYS B 2 52 ? 25.468 -117.436 -83.399 1.00 59.01 80 LYS B C 1
ATOM 3788 O O . LYS B 2 52 ? 25.323 -118.587 -83.827 1.00 60.73 80 LYS B O 1
ATOM 3794 N N . LEU B 2 53 ? 26.410 -116.605 -83.847 1.00 58.25 81 LEU B N 1
ATOM 3795 C CA . LEU B 2 53 ? 27.333 -117.002 -84.909 1.00 56.08 81 LEU B CA 1
ATOM 3796 C C . LEU B 2 53 ? 28.688 -117.382 -84.318 1.00 54.72 81 LEU B C 1
ATOM 3797 O O . LEU B 2 53 ? 29.266 -116.620 -83.535 1.00 54.90 81 LEU B O 1
ATOM 3802 N N . TYR B 2 54 ? 29.181 -118.566 -84.683 1.00 55.58 82 TYR B N 1
ATOM 3803 C CA . TYR B 2 54 ? 30.474 -119.048 -84.198 1.00 55.73 82 TYR B CA 1
ATOM 3804 C C . TYR B 2 54 ? 31.432 -119.240 -85.369 1.00 56.98 82 TYR B C 1
ATOM 3805 O O . TYR B 2 54 ? 31.014 -119.568 -86.489 1.00 57.20 82 TYR B O 1
ATOM 3814 N N . LEU B 2 55 ? 32.717 -119.020 -85.109 1.00 54.78 83 LEU B N 1
ATOM 3815 C CA . LEU B 2 55 ? 33.750 -119.330 -86.088 1.00 57.00 83 LEU B CA 1
ATOM 3816 C C . LEU B 2 55 ? 34.248 -120.738 -85.769 1.00 58.81 83 LEU B C 1
ATOM 3817 O O . LEU B 2 55 ? 34.614 -121.025 -84.625 1.00 59.75 83 LEU B O 1
ATOM 3822 N N . VAL B 2 56 ? 34.255 -121.611 -86.775 1.00 61.39 84 VAL B N 1
ATOM 3823 C CA . VAL B 2 56 ? 34.453 -123.042 -86.544 1.00 63.12 84 VAL B CA 1
ATOM 3824 C C . VAL B 2 56 ? 35.518 -123.698 -87.436 1.00 67.27 84 VAL B C 1
ATOM 3825 O O . VAL B 2 56 ? 35.730 -123.290 -88.579 1.00 71.07 84 VAL B O 1
ATOM 3829 N N . GLU B 2 57 ? 36.162 -124.732 -86.896 1.00 70.28 85 GLU B N 1
ATOM 3830 C CA . GLU B 2 57 ? 37.322 -125.389 -87.508 1.00 72.59 85 GLU B CA 1
ATOM 3831 C C . GLU B 2 57 ? 37.156 -125.948 -88.922 1.00 81.35 85 GLU B C 1
ATOM 3832 O O . GLU B 2 57 ? 38.110 -126.506 -89.477 1.00 89.51 85 GLU B O 1
ATOM 3838 N N . GLY B 2 58 ? 35.968 -125.822 -89.507 1.00 77.57 86 GLY B N 1
ATOM 3839 C CA . GLY B 2 58 ? 35.766 -126.293 -90.868 1.00 78.75 86 GLY B CA 1
ATOM 3840 C C . GLY B 2 58 ? 35.396 -127.765 -90.924 1.00 81.62 86 GLY B C 1
ATOM 3841 O O . GLY B 2 58 ? 34.411 -128.143 -91.570 1.00 80.73 86 GLY B O 1
ATOM 3842 N N . ALA B 2 59 ? 36.195 -128.599 -90.260 1.00 81.23 87 ALA B N 1
ATOM 3843 C CA . ALA B 2 59 ? 35.834 -129.993 -90.049 1.00 77.68 87 ALA B CA 1
ATOM 3844 C C . ALA B 2 59 ? 34.517 -130.036 -89.274 1.00 75.94 87 ALA B C 1
ATOM 3845 O O . ALA B 2 59 ? 33.566 -130.711 -89.677 1.00 75.83 87 ALA B O 1
ATOM 3847 N N . GLN B 2 60 ? 34.469 -129.290 -88.169 1.00 78.12 88 GLN B N 1
ATOM 3848 C CA . GLN B 2 60 ? 33.257 -129.170 -87.358 1.00 76.78 88 GLN B CA 1
ATOM 3849 C C . GLN B 2 60 ? 32.209 -128.366 -88.124 1.00 74.49 88 GLN B C 1
ATOM 3850 O O . GLN B 2 60 ? 31.004 -128.564 -87.955 1.00 73.28 88 GLN B O 1
ATOM 3856 N N . GLY B 2 61 ? 32.680 -127.455 -88.969 1.00 73.16 89 GLY B N 1
ATOM 3857 C CA . GLY B 2 61 ? 31.788 -126.629 -89.757 1.00 71.95 89 GLY B CA 1
ATOM 3858 C C . GLY B 2 61 ? 30.902 -127.475 -90.649 1.00 73.73 89 GLY B C 1
ATOM 3859 O O . GLY B 2 61 ? 29.695 -127.225 -90.751 1.00 73.90 89 GLY B O 1
ATOM 3860 N N . ARG B 2 62 ? 31.505 -128.471 -91.300 1.00 76.22 90 ARG B N 1
ATOM 3861 C CA . ARG B 2 62 ? 30.766 -129.407 -92.150 1.00 78.46 90 ARG B CA 1
ATOM 3862 C C . ARG B 2 62 ? 29.718 -130.152 -91.328 1.00 79.63 90 ARG B C 1
ATOM 3863 O O . ARG B 2 62 ? 28.541 -130.208 -91.708 1.00 77.82 90 ARG B O 1
ATOM 3871 N N . ARG B 2 63 ? 30.157 -130.723 -90.204 1.00 76.94 91 ARG B N 1
ATOM 3872 C CA . ARG B 2 63 ? 29.276 -131.488 -89.327 1.00 73.31 91 ARG B CA 1
ATOM 3873 C C . ARG B 2 63 ? 28.191 -130.625 -88.681 1.00 73.93 91 ARG B C 1
ATOM 3874 O O . ARG B 2 63 ? 27.346 -131.130 -87.937 1.00 70.76 91 ARG B O 1
ATOM 3882 N N . CYS B 2 64 ? 28.215 -129.327 -88.981 1.00 77.02 92 CYS B N 1
ATOM 3883 C CA . CYS B 2 64 ? 27.278 -128.375 -88.389 1.00 75.78 92 CYS B CA 1
ATOM 3884 C C . CYS B 2 64 ? 27.252 -128.498 -86.868 1.00 77.04 92 CYS B C 1
ATOM 3885 O O . CYS B 2 64 ? 26.210 -128.757 -86.271 1.00 78.05 92 CYS B O 1
ATOM 3888 N N . GLU B 2 65 ? 28.408 -128.304 -86.245 1.00 76.86 93 GLU B N 1
ATOM 3889 C CA . GLU B 2 65 ? 28.539 -128.558 -84.820 1.00 73.18 93 GLU B CA 1
ATOM 3890 C C . GLU B 2 65 ? 29.606 -127.683 -84.165 1.00 71.65 93 GLU B C 1
ATOM 3891 O O . GLU B 2 65 ? 30.805 -127.843 -84.429 1.00 70.81 93 GLU B O 1
ATOM 3897 N N . ALA B 2 66 ? 29.160 -126.763 -83.311 1.00 69.38 94 ALA B N 1
ATOM 3898 C CA . ALA B 2 66 ? 30.068 -125.964 -82.491 1.00 68.82 94 ALA B CA 1
ATOM 3899 C C . ALA B 2 66 ? 30.723 -126.832 -81.412 1.00 69.59 94 ALA B C 1
ATOM 3900 O O . ALA B 2 66 ? 30.071 -127.714 -80.846 1.00 68.90 94 ALA B O 1
ATOM 3902 N N . PRO B 2 67 ? 32.020 -126.587 -81.131 1.00 68.08 95 PRO B N 1
ATOM 3903 C CA . PRO B 2 67 ? 32.744 -127.269 -80.052 1.00 67.04 95 PRO B CA 1
ATOM 3904 C C . PRO B 2 67 ? 32.341 -126.651 -78.723 1.00 65.41 95 PRO B C 1
ATOM 3905 O O . PRO B 2 67 ? 31.633 -125.645 -78.723 1.00 65.48 95 PRO B O 1
ATOM 3909 N N . PRO B 2 68 ? 32.785 -127.235 -77.600 1.00 67.00 96 PRO B N 1
ATOM 3910 C CA . PRO B 2 68 ? 32.424 -126.627 -76.313 1.00 70.80 96 PRO B CA 1
ATOM 3911 C C . PRO B 2 68 ? 33.180 -125.304 -76.147 1.00 69.67 96 PRO B C 1
ATOM 3912 O O . PRO B 2 68 ? 34.265 -125.154 -76.733 1.00 65.27 96 PRO B O 1
ATOM 3916 N N . ALA B 2 69 ? 32.615 -124.374 -75.370 1.00 66.09 97 ALA B N 1
ATOM 3917 C CA . ALA B 2 69 ? 33.175 -123.028 -75.217 1.00 65.13 97 ALA B CA 1
ATOM 3918 C C . ALA B 2 69 ? 33.614 -122.491 -76.581 1.00 70.69 97 ALA B C 1
ATOM 3919 O O . ALA B 2 69 ? 34.803 -122.221 -76.799 1.00 69.56 97 ALA B O 1
ATOM 3921 N N . PRO B 2 70 ? 32.646 -122.331 -77.505 1.00 69.43 98 PRO B N 1
ATOM 3922 C CA . PRO B 2 70 ? 32.958 -122.053 -78.912 1.00 62.92 98 PRO B CA 1
ATOM 3923 C C . PRO B 2 70 ? 33.495 -120.642 -79.095 1.00 62.80 98 PRO B C 1
ATOM 3924 O O . PRO B 2 70 ? 33.569 -119.860 -78.136 1.00 62.91 98 PRO B O 1
ATOM 3928 N N . ASN B 2 71 ? 33.861 -120.321 -80.330 1.00 61.21 99 ASN B N 1
ATOM 3929 C CA . ASN B 2 71 ? 34.329 -118.987 -80.655 1.00 55.43 99 ASN B CA 1
ATOM 3930 C C . ASN B 2 71 ? 33.152 -118.112 -81.099 1.00 51.47 99 ASN B C 1
ATOM 3931 O O . ASN B 2 71 ? 32.930 -117.911 -82.294 1.00 54.21 99 ASN B O 1
ATOM 3936 N N . LEU B 2 72 ? 32.386 -117.608 -80.135 1.00 49.93 100 LEU B N 1
ATOM 3937 C CA . LEU B 2 72 ? 31.223 -116.772 -80.452 1.00 54.30 100 LEU B CA 1
ATOM 3938 C C . LEU B 2 72 ? 31.614 -115.401 -81.037 1.00 51.17 100 LEU B C 1
ATOM 3939 O O . LEU B 2 72 ? 32.277 -114.593 -80.379 1.00 49.41 100 LEU B O 1
ATOM 3944 N N . LEU B 2 73 ? 31.188 -115.151 -82.272 1.00 47.45 101 LEU B N 1
ATOM 3945 C CA . LEU B 2 73 ? 31.474 -113.898 -82.962 1.00 48.01 101 LEU B CA 1
ATOM 3946 C C . LEU B 2 73 ? 30.406 -112.829 -82.704 1.00 52.19 101 LEU B C 1
ATOM 3947 O O . LEU B 2 73 ? 30.726 -111.662 -82.461 1.00 53.77 101 LEU B O 1
ATOM 3952 N N . LEU B 2 74 ? 29.137 -113.220 -82.768 1.00 55.97 102 LEU B N 1
ATOM 3953 C CA . LEU B 2 74 ? 28.049 -112.246 -82.710 1.00 57.58 102 LEU B CA 1
ATOM 3954 C C . LEU B 2 74 ? 26.782 -112.882 -82.151 1.00 57.56 102 LEU B C 1
ATOM 3955 O O . LEU B 2 74 ? 26.503 -114.056 -82.403 1.00 58.39 102 LEU B O 1
ATOM 3960 N N . THR B 2 75 ? 26.017 -112.101 -81.396 1.00 60.24 103 THR B N 1
ATOM 3961 C CA . THR B 2 75 ? 24.815 -112.610 -80.748 1.00 63.42 103 THR B CA 1
ATOM 3962 C C . THR B 2 75 ? 23.623 -111.693 -80.994 1.00 68.85 103 THR B C 1
ATOM 3963 O O . THR B 2 75 ? 23.487 -110.646 -80.345 1.00 71.76 103 THR B O 1
ATOM 3967 N N . CYS B 2 76 ? 22.760 -112.110 -81.919 1.00 68.89 104 CYS B N 1
ATOM 3968 C CA . CYS B 2 76 ? 21.583 -111.343 -82.320 1.00 69.21 104 CYS B CA 1
ATOM 3969 C C . CYS B 2 76 ? 20.420 -111.414 -81.318 1.00 72.97 104 CYS B C 1
ATOM 3970 O O . CYS B 2 76 ? 19.361 -111.977 -81.613 1.00 71.84 104 CYS B O 1
ATOM 3973 N N . ASP B 2 77 ? 20.644 -110.828 -80.141 1.00 75.83 105 ASP B N 1
ATOM 3974 C CA . ASP B 2 77 ? 19.660 -110.737 -79.067 1.00 70.70 105 ASP B CA 1
ATOM 3975 C C . ASP B 2 77 ? 18.553 -109.763 -79.418 1.00 74.77 105 ASP B C 1
ATOM 3976 O O . ASP B 2 77 ? 17.381 -110.023 -79.166 1.00 78.65 105 ASP B O 1
ATOM 3981 N N . ARG B 2 78 ? 18.947 -108.626 -79.983 1.00 75.51 106 ARG B N 1
ATOM 3982 C CA . ARG B 2 78 ? 18.105 -107.433 -79.991 1.00 78.24 106 ARG B CA 1
ATOM 3983 C C . ARG B 2 78 ? 17.384 -107.227 -81.321 1.00 82.50 106 ARG B C 1
ATOM 3984 O O . ARG B 2 78 ? 18.011 -106.866 -82.325 1.00 83.26 106 ARG B O 1
ATOM 3992 N N . PRO B 2 79 ? 16.058 -107.448 -81.330 1.00 84.69 107 PRO B N 1
ATOM 3993 C CA . PRO B 2 79 ? 15.232 -107.253 -82.529 1.00 84.65 107 PRO B CA 1
ATOM 3994 C C . PRO B 2 79 ? 15.015 -105.765 -82.795 1.00 84.44 107 PRO B C 1
ATOM 3995 O O . PRO B 2 79 ? 14.608 -105.383 -83.895 1.00 83.22 107 PRO B O 1
ATOM 3999 N N . ASP B 2 80 ? 15.292 -104.946 -81.781 1.00 84.14 108 ASP B N 1
ATOM 4000 C CA . ASP B 2 80 ? 15.157 -103.493 -81.869 1.00 85.02 108 ASP B CA 1
ATOM 4001 C C . ASP B 2 80 ? 16.300 -102.825 -82.634 1.00 87.10 108 ASP B C 1
ATOM 4002 O O . ASP B 2 80 ? 16.092 -101.832 -83.334 1.00 86.75 108 ASP B O 1
ATOM 4007 N N . LEU B 2 81 ? 17.506 -103.369 -82.489 1.00 83.25 109 LEU B N 1
ATOM 4008 C CA . LEU B 2 81 ? 18.706 -102.691 -82.955 1.00 77.38 109 LEU B CA 1
ATOM 4009 C C . LEU B 2 81 ? 19.404 -103.437 -84.084 1.00 76.99 109 LEU B C 1
ATOM 4010 O O . LEU B 2 81 ? 19.322 -104.668 -84.182 1.00 74.18 109 LEU B O 1
ATOM 4015 N N . ASP B 2 82 ? 20.095 -102.681 -84.935 1.00 79.61 110 ASP B N 1
ATOM 4016 C CA . ASP B 2 82 ? 21.030 -103.271 -85.887 1.00 77.53 110 ASP B CA 1
ATOM 4017 C C . ASP B 2 82 ? 22.271 -103.688 -85.106 1.00 75.95 110 ASP B C 1
ATOM 4018 O O . ASP B 2 82 ? 22.800 -102.912 -84.302 1.00 75.09 110 ASP B O 1
ATOM 4023 N N . LEU B 2 83 ? 22.723 -104.917 -85.327 1.00 74.40 111 LEU B N 1
ATOM 4024 C CA . LEU B 2 83 ? 23.948 -105.397 -84.701 1.00 68.54 111 LEU B CA 1
ATOM 4025 C C . LEU B 2 83 ? 24.974 -105.644 -85.791 1.00 67.15 111 LEU B C 1
ATOM 4026 O O . LEU B 2 83 ? 24.617 -105.992 -86.919 1.00 71.24 111 LEU B O 1
ATOM 4031 N N . ARG B 2 84 ? 26.247 -105.455 -85.471 1.00 65.02 112 ARG B N 1
ATOM 4032 C CA . ARG B 2 84 ? 27.289 -105.838 -86.416 1.00 64.11 112 ARG B CA 1
ATOM 4033 C C . ARG B 2 84 ? 28.535 -106.350 -85.724 1.00 61.28 112 ARG B C 1
ATOM 4034 O O . ARG B 2 84 ? 28.736 -106.143 -84.526 1.00 60.56 112 ARG B O 1
ATOM 4042 N N . PHE B 2 85 ? 29.361 -107.032 -86.502 1.00 58.97 113 PHE B N 1
ATOM 4043 C CA . PHE B 2 85 ? 30.648 -107.491 -86.035 1.00 57.50 113 PHE B CA 1
ATOM 4044 C C . PHE B 2 85 ? 31.583 -107.397 -87.213 1.00 56.80 113 PHE B C 1
ATOM 4045 O O . PHE B 2 85 ? 31.215 -107.765 -88.327 1.00 57.35 113 PHE B O 1
ATOM 4053 N N . THR B 2 86 ? 32.785 -106.887 -86.974 1.00 57.37 114 THR B N 1
ATOM 4054 C CA . THR B 2 86 ? 33.758 -106.750 -88.046 1.00 53.93 114 THR B CA 1
ATOM 4055 C C . THR B 2 86 ? 35.044 -107.481 -87.698 1.00 54.72 114 THR B C 1
ATOM 4056 O O . THR B 2 86 ? 35.557 -107.369 -86.571 1.00 58.84 114 THR B O 1
ATOM 4060 N N . ILE B 2 87 ? 35.539 -108.253 -88.661 1.00 52.12 115 ILE B N 1
ATOM 4061 C CA . ILE B 2 87 ? 36.852 -108.867 -88.553 1.00 55.30 115 ILE B CA 1
ATOM 4062 C C . ILE B 2 87 ? 37.755 -108.152 -89.538 1.00 59.04 115 ILE B C 1
ATOM 4063 O O . ILE B 2 87 ? 37.291 -107.632 -90.562 1.00 60.81 115 ILE B O 1
ATOM 4068 N N . LYS B 2 88 ? 39.042 -108.116 -89.222 1.00 56.18 116 LYS B N 1
ATOM 4069 C CA . LYS B 2 88 ? 40.057 -107.796 -90.207 1.00 51.55 116 LYS B CA 1
ATOM 4070 C C . LYS B 2 88 ? 41.032 -108.972 -90.197 1.00 54.90 116 LYS B C 1
ATOM 4071 O O . LYS B 2 88 ? 41.418 -109.471 -89.134 1.00 52.48 116 LYS B O 1
ATOM 4077 N N . PHE B 2 89 ? 41.401 -109.445 -91.381 1.00 58.54 117 PHE B N 1
ATOM 4078 C CA . PHE B 2 89 ? 42.304 -110.584 -91.467 1.00 57.02 117 PHE B CA 1
ATOM 4079 C C . PHE B 2 89 ? 43.733 -110.082 -91.304 1.00 59.14 117 PHE B C 1
ATOM 4080 O O . PHE B 2 89 ? 44.406 -109.706 -92.270 1.00 62.74 117 PHE B O 1
ATOM 4088 N N . GLN B 2 90 ? 44.158 -110.062 -90.043 1.00 57.59 118 GLN B N 1
ATOM 4089 C CA . GLN B 2 90 ? 45.329 -109.327 -89.592 1.00 52.98 118 GLN B CA 1
ATOM 4090 C C . GLN B 2 90 ? 45.823 -109.973 -88.298 1.00 57.40 118 GLN B C 1
ATOM 4091 O O . GLN B 2 90 ? 45.119 -110.800 -87.703 1.00 59.79 118 GLN B O 1
ATOM 4097 N N . GLU B 2 91 ? 47.018 -109.591 -87.851 1.00 58.96 119 GLU B N 1
ATOM 4098 C CA . GLU B 2 91 ? 47.591 -110.161 -86.633 1.00 56.79 119 GLU B CA 1
ATOM 4099 C C . GLU B 2 91 ? 47.072 -109.506 -85.345 1.00 51.17 119 GLU B C 1
ATOM 4100 O O . GLU B 2 91 ? 47.106 -110.124 -84.278 1.00 52.13 119 GLU B O 1
ATOM 4106 N N . TYR B 2 92 ? 46.614 -108.258 -85.433 1.00 51.30 120 TYR B N 1
ATOM 4107 C CA . TYR B 2 92 ? 46.093 -107.574 -84.245 1.00 50.48 120 TYR B CA 1
ATOM 4108 C C . TYR B 2 92 ? 44.567 -107.600 -84.198 1.00 53.99 120 TYR B C 1
ATOM 4109 O O . TYR B 2 92 ? 43.890 -1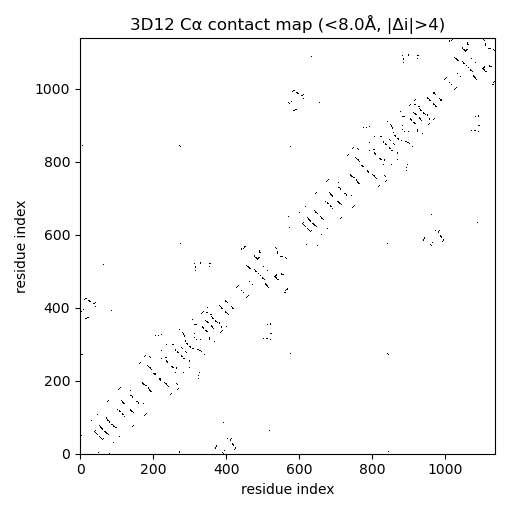07.635 -85.239 1.00 50.84 120 TYR B O 1
ATOM 4118 N N . SER B 2 93 ? 44.040 -107.544 -82.976 1.00 52.75 121 SER B N 1
ATOM 4119 C CA . SER B 2 93 ? 42.607 -107.636 -82.743 1.00 46.27 121 SER B CA 1
ATOM 4120 C C . SER B 2 93 ? 42.269 -107.325 -81.287 1.00 50.51 121 SER B C 1
ATOM 4121 O O . SER B 2 93 ? 43.060 -107.640 -80.378 1.00 52.77 121 SER B O 1
ATOM 4124 N N . PRO B 2 94 ? 41.087 -106.717 -81.050 1.00 47.19 122 PRO B N 1
ATOM 4125 C CA . PRO B 2 94 ? 40.620 -106.525 -79.669 1.00 45.45 122 PRO B CA 1
ATOM 4126 C C . PRO B 2 94 ? 40.194 -107.856 -79.042 1.00 43.14 122 PRO B C 1
ATOM 4127 O O . PRO B 2 94 ? 39.602 -107.852 -77.967 1.00 44.70 122 PRO B O 1
ATOM 4131 N N . ASN B 2 95 ? 40.475 -108.968 -79.718 1.00 43.83 123 ASN B N 1
ATOM 4132 C CA . ASN B 2 95 ? 40.217 -110.297 -79.174 1.00 44.34 123 ASN B CA 1
ATOM 4133 C C . ASN B 2 95 ? 41.361 -110.734 -78.268 1.00 48.76 123 ASN B C 1
ATOM 4134 O O . ASN B 2 95 ? 42.535 -110.647 -78.658 1.00 46.47 123 ASN B O 1
ATOM 4139 N N . LEU B 2 96 ? 41.016 -111.233 -77.081 1.00 47.43 124 LEU B N 1
ATOM 4140 C CA . LEU B 2 96 ? 42.013 -111.577 -76.077 1.00 44.23 124 LEU B CA 1
ATOM 4141 C C . LEU B 2 96 ? 42.266 -113.083 -75.928 1.00 48.49 124 LEU B C 1
ATOM 4142 O O . LEU B 2 96 ? 42.907 -113.509 -74.961 1.00 50.45 124 LEU B O 1
ATOM 4147 N N . TRP B 2 97 ? 41.782 -113.897 -76.864 1.00 52.42 125 TRP B N 1
ATOM 4148 C CA . TRP B 2 97 ? 41.856 -115.352 -76.669 1.00 52.98 125 TRP B CA 1
ATOM 4149 C C . TRP B 2 97 ? 43.055 -116.015 -77.327 1.00 58.78 125 TRP B C 1
ATOM 4150 O O . TRP B 2 97 ? 43.450 -117.126 -76.944 1.00 56.53 125 TRP B O 1
ATOM 4161 N N . GLY B 2 98 ? 43.633 -115.326 -78.307 1.00 64.45 126 GLY B N 1
ATOM 4162 C CA . GLY B 2 98 ? 44.792 -115.840 -79.011 1.00 69.16 126 GLY B CA 1
ATOM 4163 C C . GLY B 2 98 ? 44.410 -116.886 -80.038 1.00 73.84 126 GLY B C 1
ATOM 4164 O O . GLY B 2 98 ? 45.073 -117.923 -80.164 1.00 76.80 126 GLY B O 1
ATOM 4165 N N . HIS B 2 99 ? 43.328 -116.623 -80.765 1.00 71.20 127 HIS B N 1
ATOM 4166 C CA . HIS B 2 99 ? 42.921 -117.497 -81.856 1.00 75.25 127 HIS B CA 1
ATOM 4167 C C . HIS B 2 99 ? 43.804 -117.169 -83.059 1.00 81.32 127 HIS B C 1
ATOM 4168 O O . HIS B 2 99 ? 44.328 -116.055 -83.146 1.00 80.66 127 HIS B O 1
ATOM 4175 N N . GLU B 2 100 ? 43.982 -118.127 -83.972 1.00 89.53 128 GLU B N 1
ATOM 4176 C CA . GLU B 2 100 ? 44.740 -117.873 -85.210 1.00 90.72 128 GLU B CA 1
ATOM 4177 C C . GLU B 2 100 ? 44.176 -118.549 -86.480 1.00 88.20 128 GLU B C 1
ATOM 4178 O O . GLU B 2 100 ? 43.603 -119.646 -86.429 1.00 86.91 128 GLU B O 1
ATOM 4184 N N . PHE B 2 101 ? 44.363 -117.871 -87.613 1.00 87.93 129 PHE B N 1
ATOM 4185 C CA . PHE B 2 101 ? 43.858 -118.311 -88.916 1.00 88.10 129 PHE B CA 1
ATOM 4186 C C . PHE B 2 101 ? 44.908 -119.022 -89.760 1.00 87.45 129 PHE B C 1
ATOM 4187 O O . PHE B 2 101 ? 45.604 -118.374 -90.547 1.00 88.29 129 PHE B O 1
ATOM 4195 N N . ARG B 2 102 ? 45.019 -120.341 -89.626 1.00 86.69 130 ARG B N 1
ATOM 4196 C CA . ARG B 2 102 ? 45.873 -121.099 -90.533 1.00 90.88 130 ARG B CA 1
ATOM 4197 C C . ARG B 2 102 ? 45.504 -120.721 -91.972 1.00 94.09 130 ARG B C 1
ATOM 4198 O O . ARG B 2 102 ? 44.322 -120.558 -92.296 1.00 91.18 130 ARG B O 1
ATOM 4206 N N . SER B 2 103 ? 46.510 -120.561 -92.829 1.00 97.92 131 SER B N 1
ATOM 4207 C CA . SER B 2 103 ? 46.264 -120.436 -94.264 1.00 100.54 131 SER B CA 1
ATOM 4208 C C . SER B 2 103 ? 46.135 -121.844 -94.840 1.00 99.61 131 SER B C 1
ATOM 4209 O O . SER B 2 103 ? 46.645 -122.810 -94.260 1.00 97.52 131 SER B O 1
ATOM 4212 N N . HIS B 2 104 ? 45.445 -121.964 -95.970 1.00 98.12 132 HIS B N 1
ATOM 4213 C CA . HIS B 2 104 ? 45.202 -123.270 -96.576 1.00 100.39 132 HIS B CA 1
ATOM 4214 C C . HIS B 2 104 ? 44.354 -124.147 -95.660 1.00 99.02 132 HIS B C 1
ATOM 4215 O O . HIS B 2 104 ? 44.383 -125.378 -95.749 1.00 99.94 132 HIS B O 1
ATOM 4222 N N . HIS B 2 105 ? 43.606 -123.499 -94.772 1.00 95.70 133 HIS B N 1
ATOM 4223 C CA . HIS B 2 105 ? 42.644 -124.189 -93.921 1.00 91.15 133 HIS B CA 1
ATOM 4224 C C . HIS B 2 105 ? 41.247 -123.611 -94.100 1.00 86.46 133 HIS B C 1
ATOM 4225 O O . HIS B 2 105 ? 41.081 -122.443 -94.478 1.00 82.57 133 HIS B O 1
ATOM 4232 N N . ASP B 2 106 ? 40.244 -124.443 -93.832 1.00 87.51 134 ASP B N 1
ATOM 4233 C CA . ASP B 2 106 ? 38.851 -124.037 -93.979 1.00 83.79 134 ASP B CA 1
ATOM 4234 C C . ASP B 2 106 ? 38.217 -123.691 -92.633 1.00 76.61 134 ASP B C 1
ATOM 4235 O O . ASP B 2 106 ? 38.324 -124.448 -91.666 1.00 77.30 134 ASP B O 1
ATOM 4240 N N . TYR B 2 107 ? 37.565 -122.535 -92.578 1.00 69.15 135 TYR B N 1
ATOM 4241 C CA . TYR B 2 107 ? 36.823 -122.137 -91.391 1.00 68.93 135 TYR B CA 1
ATOM 4242 C C . TYR B 2 107 ? 35.386 -121.814 -91.793 1.00 66.07 135 TYR B C 1
ATOM 4243 O O . TYR B 2 107 ? 35.138 -121.342 -92.906 1.00 64.67 135 TYR B O 1
ATOM 4252 N N . TYR B 2 108 ? 34.442 -122.077 -90.895 1.00 63.21 136 TYR B N 1
ATOM 4253 C CA . TYR B 2 108 ? 33.037 -121.792 -91.167 1.00 60.02 136 TYR B CA 1
ATOM 4254 C C . TYR B 2 108 ? 32.472 -120.808 -90.156 1.00 59.86 136 TYR B C 1
ATOM 4255 O O . TYR B 2 108 ? 32.762 -120.908 -88.961 1.00 64.14 136 TYR B O 1
ATOM 4264 N N . ILE B 2 109 ? 31.667 -119.857 -90.624 1.00 56.00 137 ILE B N 1
ATOM 4265 C CA . ILE B 2 109 ? 30.843 -119.077 -89.705 1.00 56.48 137 ILE B CA 1
ATOM 4266 C C . ILE B 2 109 ? 29.458 -119.713 -89.692 1.00 58.27 137 ILE B C 1
ATOM 4267 O O . ILE B 2 109 ? 28.702 -119.589 -90.657 1.00 61.49 137 ILE B O 1
ATOM 4272 N N . ILE B 2 110 ? 29.130 -120.402 -88.605 1.00 61.10 138 ILE B N 1
ATOM 4273 C CA . ILE B 2 110 ? 27.900 -121.187 -88.548 1.00 60.31 138 ILE B CA 1
ATOM 4274 C C . ILE B 2 110 ? 26.928 -120.669 -87.495 1.00 58.61 138 ILE B C 1
ATOM 4275 O O . ILE B 2 110 ? 27.333 -120.039 -86.515 1.00 60.48 138 ILE B O 1
ATOM 4280 N N . ALA B 2 111 ? 25.644 -120.936 -87.708 1.00 61.11 139 ALA B N 1
ATOM 4281 C CA . ALA B 2 111 ? 24.629 -120.665 -86.696 1.00 62.74 139 ALA B CA 1
ATOM 4282 C C . ALA B 2 111 ? 23.861 -121.956 -86.401 1.00 68.11 139 ALA B C 1
ATOM 4283 O O . ALA B 2 111 ? 23.124 -122.451 -87.260 1.00 70.15 139 ALA B O 1
ATOM 4285 N N . THR B 2 112 ? 24.043 -122.494 -85.190 1.00 69.17 140 THR B N 1
ATOM 4286 C CA . THR B 2 112 ? 23.414 -123.756 -84.776 1.00 65.68 140 THR B CA 1
ATOM 4287 C C . THR B 2 112 ? 22.090 -123.570 -84.012 1.00 66.07 140 THR B C 1
ATOM 4288 O O . THR B 2 112 ? 21.491 -124.544 -83.542 1.00 69.73 140 THR B O 1
ATOM 4292 N N . SER B 2 113 ? 21.650 -122.319 -83.883 1.00 65.55 141 SER B N 1
ATOM 4293 C CA . SER B 2 113 ? 20.345 -122.008 -83.310 1.00 64.78 141 SER B CA 1
ATOM 4294 C C . SER B 2 113 ? 19.245 -122.310 -84.320 1.00 68.37 141 SER B C 1
ATOM 4295 O O . SER B 2 113 ? 19.475 -122.241 -85.526 1.00 70.24 141 SER B O 1
ATOM 4298 N N . ASP B 2 114 ? 18.053 -122.644 -83.831 1.00 73.45 142 ASP B N 1
ATOM 4299 C CA . ASP B 2 114 ? 16.897 -122.846 -84.707 1.00 68.92 142 ASP B CA 1
ATOM 4300 C C . ASP B 2 114 ? 16.279 -121.501 -85.076 1.00 68.13 142 ASP B C 1
ATOM 4301 O O . ASP B 2 114 ? 15.277 -121.436 -85.791 1.00 68.66 142 ASP B O 1
ATOM 4306 N N . GLY B 2 115 ? 16.885 -120.428 -84.576 1.00 70.09 143 GLY B N 1
ATOM 4307 C CA . GLY B 2 115 ? 16.455 -119.083 -84.911 1.00 71.54 143 GLY B CA 1
ATOM 4308 C C . GLY B 2 115 ? 15.392 -118.553 -83.973 1.00 71.36 143 GLY B C 1
ATOM 4309 O O . GLY B 2 115 ? 14.715 -117.569 -84.278 1.00 74.13 143 GLY B O 1
ATOM 4310 N N . THR B 2 116 ? 15.247 -119.203 -82.825 1.00 69.00 144 THR B N 1
ATOM 4311 C CA . THR B 2 116 ? 14.237 -118.804 -81.855 1.00 70.67 144 THR B CA 1
ATOM 4312 C C . THR B 2 116 ? 14.905 -118.421 -80.529 1.00 73.54 144 THR B C 1
ATOM 4313 O O . THR B 2 116 ? 16.028 -118.852 -80.239 1.00 72.22 144 THR B O 1
ATOM 4317 N N . ARG B 2 117 ? 14.228 -117.608 -79.725 1.00 72.73 145 ARG B N 1
ATOM 4318 C CA . ARG B 2 117 ? 14.820 -117.184 -78.464 1.00 74.46 145 ARG B CA 1
ATOM 4319 C C . ARG B 2 117 ? 15.110 -118.385 -77.567 1.00 73.70 145 ARG B C 1
ATOM 4320 O O . ARG B 2 117 ? 16.057 -118.376 -76.773 1.00 74.77 145 ARG B O 1
ATOM 4328 N N . GLU B 2 118 ? 14.300 -119.426 -77.706 1.00 74.27 146 GLU B N 1
ATOM 4329 C CA . GLU B 2 118 ? 14.416 -120.589 -76.831 1.00 79.06 146 GLU B CA 1
ATOM 4330 C C . GLU B 2 118 ? 15.430 -121.593 -77.381 1.00 76.91 146 GLU B C 1
ATOM 4331 O O . GLU B 2 118 ? 15.896 -122.481 -76.663 1.00 78.40 146 GLU B O 1
ATOM 4337 N N . GLY B 2 119 ? 15.783 -121.442 -78.652 1.00 73.22 147 GLY B N 1
ATOM 4338 C CA . GLY B 2 119 ? 16.740 -122.341 -79.268 1.00 74.14 147 GLY B CA 1
ATOM 4339 C C . GLY B 2 119 ? 18.125 -121.733 -79.369 1.00 72.98 147 GLY B C 1
ATOM 4340 O O . GLY B 2 119 ? 19.039 -122.346 -79.930 1.00 73.66 147 GLY B O 1
ATOM 4341 N N . LEU B 2 120 ? 18.279 -120.535 -78.809 1.00 70.97 148 LEU B N 1
ATOM 4342 C CA . LEU B 2 120 ? 19.486 -119.722 -78.986 1.00 69.22 148 LEU B CA 1
ATOM 4343 C C . LEU B 2 120 ? 20.793 -120.427 -78.592 1.00 68.56 148 LEU B C 1
ATOM 4344 O O . LEU B 2 120 ? 21.762 -120.450 -79.362 1.00 66.71 148 LEU B O 1
ATOM 4349 N N . GLU B 2 121 ? 20.819 -120.998 -77.392 1.00 67.73 149 GLU B N 1
ATOM 4350 C CA . GLU B 2 121 ? 22.048 -121.569 -76.852 1.00 65.78 149 GLU B CA 1
ATOM 4351 C C . GLU B 2 121 ? 22.443 -122.903 -77.491 1.00 68.40 149 GLU B C 1
ATOM 4352 O O . GLU B 2 121 ? 23.490 -123.469 -77.154 1.00 66.61 149 GLU B O 1
ATOM 4358 N N . SER B 2 122 ? 21.608 -123.403 -78.403 1.00 69.47 150 SER B N 1
ATOM 4359 C CA . SER B 2 122 ? 21.903 -124.652 -79.109 1.00 70.79 150 SER B CA 1
ATOM 4360 C C . SER B 2 122 ? 23.312 -124.613 -79.707 1.00 69.35 150 SER B C 1
ATOM 4361 O O . SER B 2 122 ? 23.686 -123.641 -80.380 1.00 67.49 150 SER B O 1
ATOM 4364 N N . LEU B 2 123 ? 24.092 -125.663 -79.446 1.00 66.12 151 LEU B N 1
ATOM 4365 C CA . LEU B 2 123 ? 25.468 -125.738 -79.937 1.00 67.62 151 LEU B CA 1
ATOM 4366 C C . LEU B 2 123 ? 25.654 -126.734 -81.077 1.00 70.83 151 LEU B C 1
ATOM 4367 O O . LEU B 2 123 ? 26.779 -126.936 -81.550 1.00 71.69 151 LEU B O 1
ATOM 4372 N N . GLN B 2 124 ? 24.561 -127.357 -81.514 1.00 72.00 152 GLN B N 1
ATOM 4373 C CA . GLN B 2 124 ? 24.639 -128.369 -82.566 1.00 71.75 152 GLN B CA 1
ATOM 4374 C C . GLN B 2 124 ? 23.619 -128.108 -83.682 1.00 73.64 152 GLN B C 1
ATOM 4375 O O . GLN B 2 124 ? 22.443 -127.824 -83.417 1.00 71.79 152 GLN B O 1
ATOM 4381 N N . GLY B 2 125 ? 24.106 -128.201 -84.921 1.00 77.41 153 GLY B N 1
ATOM 4382 C CA . GLY B 2 125 ? 23.403 -127.800 -86.137 1.00 74.76 153 GLY B CA 1
ATOM 4383 C C . GLY B 2 125 ? 21.917 -127.503 -86.071 1.00 72.39 153 GLY B C 1
ATOM 4384 O O . GLY B 2 125 ? 21.099 -128.417 -85.964 1.00 79.54 153 GLY B O 1
ATOM 4385 N N . GLY B 2 126 ? 21.566 -126.222 -86.147 1.00 68.25 154 GLY B N 1
ATOM 4386 C CA . GLY B 2 126 ? 20.172 -125.815 -86.193 1.00 67.46 154 GLY B CA 1
ATOM 4387 C C . GLY B 2 126 ? 19.849 -125.330 -87.592 1.00 70.54 154 GLY B C 1
ATOM 4388 O O . GLY B 2 126 ? 19.707 -126.134 -88.519 1.00 71.01 154 GLY B O 1
ATOM 4389 N N . VAL B 2 127 ? 19.754 -124.010 -87.743 1.00 69.44 155 VAL B N 1
ATOM 4390 C CA . VAL B 2 127 ? 19.569 -123.374 -89.044 1.00 64.42 155 VAL B CA 1
ATOM 4391 C C . VAL B 2 127 ? 20.759 -123.663 -89.970 1.00 67.27 155 VAL B C 1
ATOM 4392 O O . VAL B 2 127 ? 20.656 -123.583 -91.199 1.00 68.44 155 VAL B O 1
ATOM 4396 N N . CYS B 2 128 ? 21.889 -124.010 -89.367 1.00 68.16 156 CYS B N 1
ATOM 4397 C CA . CYS B 2 128 ? 23.048 -124.473 -90.115 1.00 69.57 156 CYS B CA 1
ATOM 4398 C C . CYS B 2 128 ? 22.656 -125.651 -91.020 1.00 72.44 156 CYS B C 1
ATOM 4399 O O . CYS B 2 128 ? 23.157 -125.782 -92.143 1.00 71.80 156 CYS B O 1
ATOM 4402 N N . LEU B 2 129 ? 21.759 -126.502 -90.517 1.00 74.80 157 LEU B N 1
ATOM 4403 C CA . LEU B 2 129 ? 21.194 -127.612 -91.291 1.00 72.28 157 LEU B CA 1
ATOM 4404 C C . LEU B 2 129 ? 19.927 -127.162 -92.012 1.00 72.32 157 LEU B C 1
ATOM 4405 O O . LEU B 2 129 ? 19.910 -127.054 -93.242 1.00 74.60 157 LEU B O 1
ATOM 4410 N N . THR B 2 130 ? 18.875 -126.910 -91.230 1.00 69.99 158 THR B N 1
ATOM 4411 C CA . THR B 2 130 ? 17.615 -126.350 -91.724 1.00 70.87 158 THR B CA 1
ATOM 4412 C C . THR B 2 130 ? 17.782 -125.503 -92.989 1.00 75.12 158 THR B C 1
ATOM 4413 O O . THR B 2 130 ? 17.528 -125.978 -94.099 1.00 80.66 158 THR B O 1
ATOM 4417 N N . ARG B 2 131 ? 18.209 -124.252 -92.821 1.00 73.24 159 ARG B N 1
ATOM 4418 C CA . ARG B 2 131 ? 18.306 -123.325 -93.948 1.00 74.79 159 ARG B CA 1
ATOM 4419 C C . ARG B 2 131 ? 19.692 -123.287 -94.590 1.00 75.79 159 ARG B C 1
ATOM 4420 O O . ARG B 2 131 ? 19.948 -122.458 -95.466 1.00 78.88 159 ARG B O 1
ATOM 4428 N N . GLY B 2 132 ? 20.579 -124.182 -94.159 1.00 74.30 160 GLY B N 1
ATOM 4429 C CA . GLY B 2 132 ? 21.937 -124.221 -94.682 1.00 73.33 160 GLY B CA 1
ATOM 4430 C C . GLY B 2 132 ? 22.700 -122.926 -94.427 1.00 74.54 160 GLY B C 1
ATOM 4431 O O . GLY B 2 132 ? 23.388 -122.404 -95.321 1.00 68.82 160 GLY B O 1
ATOM 4432 N N . MET B 2 133 ? 22.571 -122.409 -93.201 1.00 76.20 161 MET B N 1
ATOM 4433 C CA . MET B 2 133 ? 23.203 -121.150 -92.800 1.00 69.37 161 MET B CA 1
ATOM 4434 C C . MET B 2 133 ? 24.617 -121.336 -92.257 1.00 67.90 161 MET B C 1
ATOM 4435 O O . MET B 2 133 ? 24.838 -121.341 -91.038 1.00 67.01 161 MET B O 1
ATOM 4440 N N . LYS B 2 134 ? 25.562 -121.502 -93.178 1.00 67.59 162 LYS B N 1
ATOM 4441 C CA . LYS B 2 134 ? 26.985 -121.453 -92.859 1.00 64.68 162 LYS B CA 1
ATOM 4442 C C . LYS B 2 134 ? 27.746 -120.750 -93.982 1.00 65.95 162 LYS B C 1
ATOM 4443 O O . LYS B 2 134 ? 27.249 -120.640 -95.109 1.00 69.41 162 LYS B O 1
ATOM 4449 N N . VAL B 2 135 ? 28.941 -120.256 -93.672 1.00 64.37 163 VAL B N 1
ATOM 4450 C CA . VAL B 2 135 ? 29.776 -119.630 -94.689 1.00 62.72 163 VAL B CA 1
ATOM 4451 C C . VAL B 2 135 ? 31.204 -120.157 -94.612 1.00 60.99 163 VAL B C 1
ATOM 4452 O O . VAL B 2 135 ? 31.845 -120.075 -93.565 1.00 62.97 163 VAL B O 1
ATOM 4456 N N . LEU B 2 136 ? 31.695 -120.712 -95.715 1.00 63.44 164 LEU B N 1
ATOM 4457 C CA . LEU B 2 136 ? 33.078 -121.169 -95.762 1.00 62.67 164 LEU B CA 1
ATOM 4458 C C . LEU B 2 136 ? 33.999 -119.973 -95.994 1.00 63.11 164 LEU B C 1
ATOM 4459 O O . LEU B 2 136 ? 33.686 -119.081 -96.786 1.00 63.02 164 LEU B O 1
ATOM 4464 N N . LEU B 2 137 ? 35.122 -119.947 -95.283 1.00 63.26 165 LEU B N 1
ATOM 4465 C CA . LEU B 2 137 ? 36.124 -118.907 -95.469 1.00 61.28 165 LEU B CA 1
ATOM 4466 C C . LEU B 2 137 ? 37.461 -119.533 -95.845 1.00 67.60 165 LEU B C 1
ATOM 4467 O O . LEU B 2 137 ? 38.062 -120.266 -95.052 1.00 70.79 165 LEU B O 1
ATOM 4472 N N . ARG B 2 138 ? 37.915 -119.249 -97.062 1.00 72.47 166 ARG B N 1
ATOM 4473 C CA . ARG B 2 138 ? 39.225 -119.700 -97.516 1.00 74.74 166 ARG B CA 1
ATOM 4474 C C . ARG B 2 138 ? 40.123 -118.487 -97.715 1.00 77.73 166 ARG B C 1
ATOM 4475 O O . ARG B 2 138 ? 39.970 -117.730 -98.685 1.00 77.21 166 ARG B O 1
ATOM 4483 N N . VAL B 2 139 ? 41.056 -118.311 -96.780 1.00 82.73 167 VAL B N 1
ATOM 4484 C CA . VAL B 2 139 ? 41.834 -117.080 -96.671 1.00 81.56 167 VAL B CA 1
ATOM 4485 C C . VAL B 2 139 ? 43.152 -117.155 -97.443 1.00 84.81 167 VAL B C 1
ATOM 4486 O O . VAL B 2 139 ? 43.927 -118.104 -97.269 1.00 88.06 167 VAL B O 1
ATOM 4490 N N . GLY B 2 140 ? 43.388 -116.147 -98.286 1.00 84.20 168 GLY B N 1
ATOM 4491 C CA . GLY B 2 140 ? 44.598 -116.044 -99.090 1.00 87.83 168 GLY B CA 1
ATOM 4492 C C . GLY B 2 140 ? 45.849 -116.626 -98.451 1.00 99.02 168 GLY B C 1
ATOM 4493 O O . GLY B 2 140 ? 46.149 -116.360 -97.282 1.00 100.14 168 GLY B O 1
ATOM 4494 N N . GLN B 2 141 ? 46.581 -117.421 -99.231 1.00 102.94 169 GLN B N 1
ATOM 4495 C CA . GLN B 2 141 ? 47.775 -118.130 -98.759 1.00 104.08 169 GLN B CA 1
ATOM 4496 C C . GLN B 2 141 ? 48.687 -117.261 -97.882 1.00 102.63 169 GLN B C 1
ATOM 4497 O O . GLN B 2 141 ? 49.763 -116.832 -98.306 1.00 99.87 169 GLN B O 1
ATOM 4503 N N . GLU C 1 1 ? 70.912 -91.853 -44.972 1.00 82.98 176 GLU D N 1
ATOM 4504 C CA . GLU C 1 1 ? 70.500 -90.836 -44.002 1.00 87.43 176 GLU D CA 1
ATOM 4505 C C . GLU C 1 1 ? 69.879 -89.617 -44.696 1.00 85.48 176 GLU D C 1
ATOM 4506 O O . GLU C 1 1 ? 70.079 -88.467 -44.278 1.00 78.84 176 GLU D O 1
ATOM 4512 N N . GLY C 1 2 ? 69.109 -89.884 -45.750 1.00 91.40 177 GLY D N 1
ATOM 4513 C CA . GLY C 1 2 ? 68.572 -88.836 -46.602 1.00 83.29 177 GLY D CA 1
ATOM 4514 C C . GLY C 1 2 ? 67.152 -88.354 -46.331 1.00 74.55 177 GLY D C 1
ATOM 4515 O O . GLY C 1 2 ? 66.168 -89.118 -46.375 1.00 66.83 177 GLY D O 1
ATOM 4516 N N . VAL C 1 3 ? 67.047 -87.061 -46.050 1.00 66.14 178 VAL D N 1
ATOM 4517 C CA . VAL C 1 3 ? 65.757 -86.398 -46.082 1.00 62.17 178 VAL D CA 1
ATOM 4518 C C . VAL C 1 3 ? 65.363 -86.177 -47.551 1.00 62.55 178 VAL D C 1
ATOM 4519 O O . VAL C 1 3 ? 66.228 -86.002 -48.416 1.00 66.73 178 VAL D O 1
ATOM 4523 N N . SER C 1 4 ? 64.068 -86.207 -47.842 1.00 58.53 179 SER D N 1
ATOM 4524 C CA . SER C 1 4 ? 63.604 -86.025 -49.211 1.00 51.87 179 SER D CA 1
ATOM 4525 C C . SER C 1 4 ? 62.528 -84.955 -49.247 1.00 51.35 179 SER D C 1
ATOM 4526 O O . SER C 1 4 ? 61.821 -84.755 -48.256 1.00 53.85 179 SER D O 1
ATOM 4529 N N . ASN C 1 5 ? 62.402 -84.265 -50.378 1.00 54.12 180 ASN D N 1
ATOM 4530 C CA . ASN C 1 5 ? 61.312 -83.310 -50.559 1.00 51.77 180 ASN D CA 1
ATOM 4531 C C . ASN C 1 5 ? 59.947 -83.948 -50.313 1.00 50.99 180 ASN D C 1
ATOM 4532 O O . ASN C 1 5 ? 59.760 -85.158 -50.511 1.00 47.79 180 ASN D O 1
ATOM 4537 N N . LEU C 1 6 ? 58.995 -83.120 -49.890 1.00 51.35 181 LEU D N 1
ATOM 4538 C CA . LEU C 1 6 ? 57.621 -83.563 -49.682 1.00 53.16 181 LEU D CA 1
ATOM 4539 C C . LEU C 1 6 ? 56.918 -83.822 -51.025 1.00 53.68 181 LEU D C 1
ATOM 4540 O O . LEU C 1 6 ? 56.372 -82.898 -51.642 1.00 52.84 181 LEU D O 1
ATOM 4545 N N . VAL C 1 7 ? 56.932 -85.079 -51.474 1.00 57.55 182 VAL D N 1
ATOM 4546 C CA . VAL C 1 7 ? 56.361 -85.439 -52.783 1.00 61.07 182 VAL D CA 1
ATOM 4547 C C . VAL C 1 7 ? 55.484 -86.702 -52.804 1.00 59.94 182 VAL D C 1
ATOM 4548 O O . VAL C 1 7 ? 55.600 -87.589 -51.947 1.00 57.74 182 VAL D O 1
ATOM 4552 N N . GLY C 1 8 ? 54.615 -86.776 -53.808 1.00 63.79 183 GLY D N 1
ATOM 4553 C CA . GLY C 1 8 ? 53.814 -87.967 -54.019 1.00 64.20 183 GLY D CA 1
ATOM 4554 C C . GLY C 1 8 ? 52.784 -88.168 -52.926 1.00 61.07 183 GLY D C 1
ATOM 4555 O O . GLY C 1 8 ? 52.044 -87.241 -52.589 1.00 63.63 183 GLY D O 1
ATOM 4556 N N . LEU C 1 9 ? 52.729 -89.382 -52.382 1.00 62.39 184 LEU D N 1
ATOM 4557 C CA . LEU C 1 9 ? 51.778 -89.706 -51.324 1.00 63.18 184 LEU D CA 1
ATOM 4558 C C . LEU C 1 9 ? 52.491 -90.208 -50.068 1.00 66.87 184 LEU D C 1
ATOM 4559 O O . LEU C 1 9 ? 52.745 -91.409 -49.915 1.00 65.81 184 LEU D O 1
ATOM 4564 N N . PRO C 1 10 ? 52.827 -89.270 -49.165 1.00 67.66 185 PRO D N 1
ATOM 4565 C CA . PRO C 1 10 ? 53.464 -89.580 -47.881 1.00 68.24 185 PRO D CA 1
ATOM 4566 C C . PRO C 1 10 ? 52.494 -90.374 -47.019 1.00 71.64 185 PRO D C 1
ATOM 4567 O O . PRO C 1 10 ? 51.341 -90.558 -47.430 1.00 71.52 185 PRO D O 1
ATOM 4571 N N . ASN C 1 11 ? 52.943 -90.827 -45.848 1.00 68.12 186 ASN D N 1
ATOM 4572 C CA . ASN C 1 11 ? 52.062 -91.508 -44.902 1.00 64.40 186 ASN D CA 1
ATOM 4573 C C . ASN C 1 11 ? 50.855 -90.653 -44.523 1.00 66.94 186 ASN D C 1
ATOM 4574 O O . ASN C 1 11 ? 50.749 -89.484 -44.916 1.00 67.65 186 ASN D O 1
ATOM 4579 N N . ASN C 1 12 ? 49.934 -91.240 -43.769 1.00 67.94 187 ASN D N 1
ATOM 4580 C CA . ASN C 1 12 ? 48.749 -90.505 -43.350 1.00 69.57 187 ASN D CA 1
ATOM 4581 C C . ASN C 1 12 ? 49.039 -89.556 -42.199 1.00 65.82 187 ASN D C 1
ATOM 4582 O O . ASN C 1 12 ? 49.891 -89.823 -41.343 1.00 67.04 187 ASN D O 1
ATOM 4587 N N . ILE C 1 13 ? 48.329 -88.437 -42.194 1.00 61.81 188 ILE D N 1
ATOM 4588 C CA . ILE C 1 13 ? 48.394 -87.505 -41.083 1.00 62.06 188 ILE D CA 1
ATOM 4589 C C . ILE C 1 13 ? 46.984 -87.387 -40.524 1.00 64.51 188 ILE D C 1
ATOM 4590 O O . ILE C 1 13 ? 46.000 -87.565 -41.263 1.00 60.28 188 ILE D O 1
ATOM 4595 N N . CYS C 1 14 ? 46.884 -87.110 -39.226 1.00 63.71 189 CYS D N 1
ATOM 4596 C CA . CYS C 1 14 ? 45.589 -86.853 -38.616 1.00 63.17 189 CYS D CA 1
ATOM 4597 C C . CYS C 1 14 ? 44.892 -85.705 -39.349 1.00 63.86 189 CYS D C 1
ATOM 4598 O O . CYS C 1 14 ? 45.473 -84.630 -39.530 1.00 65.11 189 CYS D O 1
ATOM 4601 N N . LEU C 1 15 ? 43.657 -85.933 -39.785 1.00 63.24 190 LEU D N 1
ATOM 4602 C CA . LEU C 1 15 ? 42.908 -84.900 -40.496 1.00 61.34 190 LEU D CA 1
ATOM 4603 C C . LEU C 1 15 ? 41.761 -84.372 -39.639 1.00 66.32 190 LEU D C 1
ATOM 4604 O O . LEU C 1 15 ? 40.869 -83.674 -40.138 1.00 65.98 190 LEU D O 1
ATOM 4609 N N . GLN C 1 16 ? 41.801 -84.706 -38.348 1.00 66.50 191 GLN D N 1
ATOM 4610 C CA . GLN C 1 16 ? 40.730 -84.375 -37.414 1.00 65.15 191 GLN D CA 1
ATOM 4611 C C . GLN C 1 16 ? 41.101 -83.197 -36.521 1.00 63.84 191 GLN D C 1
ATOM 4612 O O . GLN C 1 16 ? 42.190 -83.171 -35.935 1.00 62.13 191 GLN D O 1
ATOM 4618 N N . LYS C 1 17 ? 40.203 -82.220 -36.415 1.00 62.39 192 LYS D N 1
ATOM 4619 C CA . LYS C 1 17 ? 40.390 -81.163 -35.430 1.00 60.08 192 LYS D CA 1
ATOM 4620 C C . LYS C 1 17 ? 40.382 -81.785 -34.032 1.00 64.42 192 LYS D C 1
ATOM 4621 O O . LYS C 1 17 ? 39.360 -82.313 -33.586 1.00 66.19 192 LYS D O 1
ATOM 4627 N N . THR C 1 18 ? 41.522 -81.739 -33.346 1.00 64.40 193 THR D N 1
ATOM 4628 C CA . THR C 1 18 ? 41.632 -82.359 -32.028 1.00 62.77 193 THR D CA 1
ATOM 4629 C C . THR C 1 18 ? 42.252 -81.421 -30.980 1.00 67.76 193 THR D C 1
ATOM 4630 O O . THR C 1 18 ? 42.789 -80.354 -31.312 1.00 68.28 193 THR D O 1
ATOM 4634 N N . SER C 1 19 ? 42.163 -81.823 -29.715 1.00 67.19 194 SER D N 1
ATOM 4635 C CA . SER C 1 19 ? 42.754 -81.061 -28.621 1.00 63.87 194 SER D CA 1
ATOM 4636 C C . SER C 1 19 ? 43.845 -81.876 -27.948 1.00 63.12 194 SER D C 1
ATOM 4637 O O . SER C 1 19 ? 44.498 -81.404 -27.015 1.00 61.48 194 SER D O 1
ATOM 4640 N N . ASN C 1 20 ? 44.026 -83.109 -28.411 1.00 65.51 195 ASN D N 1
ATOM 4641 C CA . ASN C 1 20 ? 45.039 -83.985 -27.834 1.00 71.15 195 ASN D CA 1
ATOM 4642 C C . ASN C 1 20 ? 46.419 -83.451 -28.196 1.00 67.73 195 ASN D C 1
ATOM 4643 O O . ASN C 1 20 ? 46.605 -82.890 -29.283 1.00 70.16 195 ASN D O 1
ATOM 4648 N N . GLN C 1 21 ? 47.382 -83.609 -27.291 1.00 66.37 196 GLN D N 1
ATOM 4649 C CA . GLN C 1 21 ? 48.758 -83.228 -27.604 1.00 69.39 196 GLN D CA 1
ATOM 4650 C C . GLN C 1 21 ? 49.470 -84.304 -28.438 1.00 65.83 196 GLN D C 1
ATOM 4651 O O . GLN C 1 21 ? 50.418 -84.959 -27.981 1.00 64.63 196 GLN D O 1
ATOM 4657 N N . ILE C 1 22 ? 48.983 -84.474 -29.669 1.00 68.54 197 ILE D N 1
ATOM 4658 C CA . ILE C 1 22 ? 49.600 -85.366 -30.649 1.00 64.77 197 ILE D CA 1
ATOM 4659 C C . ILE C 1 22 ? 50.901 -84.771 -31.191 1.00 60.15 197 ILE D C 1
ATOM 4660 O O . ILE C 1 22 ? 51.823 -85.510 -31.544 1.00 61.64 197 ILE D O 1
ATOM 4665 N N . LEU C 1 23 ? 50.967 -83.440 -31.254 1.00 58.09 198 LEU D N 1
ATOM 4666 C CA . LEU C 1 23 ? 52.191 -82.733 -31.648 1.00 55.02 198 LEU D CA 1
ATOM 4667 C C . LEU C 1 23 ? 53.239 -82.678 -30.523 1.00 55.56 198 LEU D C 1
ATOM 4668 O O . LEU C 1 23 ? 52.959 -82.225 -29.404 1.00 59.49 198 LEU D O 1
ATOM 4673 N N . LYS C 1 24 ? 54.448 -83.140 -30.826 1.00 51.64 199 LYS D N 1
ATOM 4674 C CA . LYS C 1 24 ? 55.525 -83.167 -29.837 1.00 50.27 199 LYS D CA 1
ATOM 4675 C C . LYS C 1 24 ? 56.818 -82.585 -30.417 1.00 50.97 199 LYS D C 1
ATOM 4676 O O . LYS C 1 24 ? 57.703 -83.341 -30.855 1.00 52.67 199 LYS D O 1
ATOM 4682 N N . PRO C 1 25 ? 56.924 -81.237 -30.431 1.00 46.76 200 PRO D N 1
ATOM 4683 C CA . PRO C 1 25 ? 58.082 -80.555 -31.033 1.00 46.14 200 PRO D CA 1
ATOM 4684 C C . PRO C 1 25 ? 59.398 -80.975 -30.382 1.00 44.86 200 PRO D C 1
ATOM 4685 O O . PRO C 1 25 ? 59.402 -81.328 -29.201 1.00 47.67 200 PRO D O 1
ATOM 4689 N N . LYS C 1 26 ? 60.489 -80.965 -31.142 1.00 46.60 201 LYS D N 1
ATOM 4690 C CA . LYS C 1 26 ? 61.807 -81.225 -30.569 1.00 49.76 201 LYS D CA 1
ATOM 4691 C C . LYS C 1 26 ? 62.724 -80.053 -30.886 1.00 51.64 201 LYS D C 1
ATOM 4692 O O . LYS C 1 26 ? 62.598 -79.428 -31.942 1.00 52.58 201 LYS D O 1
ATOM 4698 N N . LEU C 1 27 ? 63.622 -79.744 -29.951 1.00 50.94 202 LEU D N 1
ATOM 4699 C CA . LEU C 1 27 ? 64.608 -78.684 -30.132 1.00 53.42 202 LEU D CA 1
ATOM 4700 C C . LEU C 1 27 ? 65.883 -79.308 -30.699 1.00 58.12 202 LEU D C 1
ATOM 4701 O O . LEU C 1 27 ? 66.468 -80.212 -30.089 1.00 59.89 202 LEU D O 1
ATOM 4706 N N . ILE C 1 28 ? 66.305 -78.836 -31.869 1.00 57.03 203 ILE D N 1
ATOM 4707 C CA . ILE C 1 28 ? 67.446 -79.431 -32.557 1.00 61.72 203 ILE D CA 1
ATOM 4708 C C . ILE C 1 28 ? 68.474 -78.371 -32.929 1.00 65.49 203 ILE D C 1
ATOM 4709 O O . ILE C 1 28 ? 69.370 -78.616 -33.743 1.00 72.15 203 ILE D O 1
ATOM 4714 N N . SER C 1 29 ? 68.331 -77.188 -32.340 1.00 65.14 204 SER D N 1
ATOM 4715 C CA . SER C 1 29 ? 69.225 -76.067 -32.630 1.00 70.50 204 SER D CA 1
ATOM 4716 C C . SER C 1 29 ? 70.702 -76.486 -32.599 1.00 78.63 204 SER D C 1
ATOM 4717 O O . SER C 1 29 ? 71.414 -76.336 -33.597 1.00 80.04 204 SER D O 1
ATOM 4720 N N . TYR C 1 30 ? 71.136 -77.014 -31.451 1.00 75.26 205 TYR D N 1
ATOM 4721 C CA . TYR C 1 30 ? 72.509 -77.489 -31.226 1.00 76.74 205 TYR D CA 1
ATOM 4722 C C . TYR C 1 30 ? 73.312 -77.869 -32.493 1.00 86.54 205 TYR D C 1
ATOM 4723 O O . TYR C 1 30 ? 74.463 -77.442 -32.641 1.00 91.99 205 TYR D O 1
ATOM 4732 N N . THR C 1 31 ? 72.717 -78.656 -33.397 1.00 84.68 206 THR D N 1
ATOM 4733 C CA . THR C 1 31 ? 73.405 -79.067 -34.636 1.00 85.19 206 THR D CA 1
ATOM 4734 C C . THR C 1 31 ? 73.641 -77.895 -35.599 1.00 87.14 206 THR D C 1
ATOM 4735 O O . THR C 1 31 ? 74.157 -78.071 -36.712 1.00 86.28 206 THR D O 1
ATOM 4739 N N . LEU C 1 32 ? 73.248 -76.702 -35.167 1.00 86.00 207 LEU D N 1
ATOM 4740 C CA . LEU C 1 32 ? 73.657 -75.475 -35.837 1.00 90.58 207 LEU D CA 1
ATOM 4741 C C . LEU C 1 32 ? 74.366 -74.581 -34.812 1.00 97.20 207 LEU D C 1
ATOM 4742 O O . LEU C 1 32 ? 73.770 -73.615 -34.314 1.00 98.97 207 LEU D O 1
ATOM 4747 N N . PRO C 1 33 ? 75.640 -74.909 -34.491 1.00 100.55 208 PRO D N 1
ATOM 4748 C CA . PRO C 1 33 ? 76.424 -74.279 -33.418 1.00 96.16 208 PRO D CA 1
ATOM 4749 C C . PRO C 1 33 ? 76.429 -72.764 -33.555 1.00 98.93 208 PRO D C 1
ATOM 4750 O O . PRO C 1 33 ? 76.647 -72.247 -34.657 1.00 101.22 208 PRO D O 1
ATOM 4754 N N . VAL C 1 34 ? 76.183 -72.069 -32.448 1.00 97.68 209 VAL D N 1
ATOM 4755 C CA . VAL C 1 34 ? 76.101 -70.610 -32.455 1.00 100.12 209 VAL D CA 1
ATOM 4756 C C . VAL C 1 34 ? 76.623 -70.020 -31.146 1.00 98.35 209 VAL D C 1
ATOM 4757 O O . VAL C 1 34 ? 76.008 -70.177 -30.085 1.00 92.95 209 VAL D O 1
ATOM 4761 N N . VAL C 1 35 ? 77.768 -69.349 -31.230 1.00 101.06 210 VAL D N 1
ATOM 4762 C CA . VAL C 1 35 ? 78.338 -68.673 -30.068 1.00 101.61 210 VAL D CA 1
ATOM 4763 C C . VAL C 1 35 ? 77.958 -67.186 -30.077 1.00 100.98 210 VAL D C 1
ATOM 4764 O O . VAL C 1 35 ? 77.303 -66.698 -31.010 1.00 96.50 210 VAL D O 1
ATOM 4768 N N . GLY C 1 36 ? 78.369 -66.479 -29.028 1.00 96.90 211 GLY D N 1
ATOM 4769 C CA . GLY C 1 36 ? 78.062 -65.070 -28.879 1.00 89.82 211 GLY D CA 1
ATOM 4770 C C . GLY C 1 36 ? 78.103 -64.685 -27.415 1.00 89.79 211 GLY D C 1
ATOM 4771 O O . GLY C 1 36 ? 77.390 -65.259 -26.586 1.00 92.23 211 GLY D O 1
ATOM 4772 N N . GLN C 1 37 ? 78.954 -63.717 -27.093 1.00 91.62 212 GLN D N 1
ATOM 4773 C CA . GLN C 1 37 ? 79.070 -63.208 -25.731 1.00 90.11 212 GLN D CA 1
ATOM 4774 C C . GLN C 1 37 ? 77.744 -62.555 -25.324 1.00 87.38 212 GLN D C 1
ATOM 4775 O O . GLN C 1 37 ? 76.893 -62.283 -26.179 1.00 84.27 212 GLN D O 1
ATOM 4781 N N . SER C 1 38 ? 77.557 -62.319 -24.027 1.00 86.70 213 SER D N 1
ATOM 4782 C CA . SER C 1 38 ? 76.330 -61.676 -23.550 1.00 82.35 213 SER D CA 1
ATOM 4783 C C . SER C 1 38 ? 76.075 -60.397 -24.337 1.00 78.88 213 SER D C 1
ATOM 4784 O O . SER C 1 38 ? 77.001 -59.827 -24.920 1.00 83.80 213 SER D O 1
ATOM 4787 N N . GLY C 1 39 ? 74.823 -59.949 -24.365 1.00 75.14 214 GLY D N 1
ATOM 4788 C CA . GLY C 1 39 ? 74.474 -58.753 -25.114 1.00 75.15 214 GLY D CA 1
ATOM 4789 C C . GLY C 1 39 ? 74.705 -58.871 -26.615 1.00 74.16 214 GLY D C 1
ATOM 4790 O O . GLY C 1 39 ? 74.763 -57.867 -27.336 1.00 71.59 214 GLY D O 1
ATOM 4791 N N . THR C 1 40 ? 74.856 -60.101 -27.093 1.00 75.06 215 THR D N 1
ATOM 4792 C CA . THR C 1 40 ? 74.855 -60.352 -28.525 1.00 70.91 215 THR D CA 1
ATOM 4793 C C . THR C 1 40 ? 73.444 -60.760 -28.951 1.00 67.14 215 THR D C 1
ATOM 4794 O O . THR C 1 40 ? 72.763 -61.514 -28.252 1.00 65.94 215 THR D O 1
ATOM 4798 N N . CYS C 1 41 ? 73.005 -60.235 -30.089 1.00 68.09 216 CYS D N 1
ATOM 4799 C CA . CYS C 1 41 ? 71.693 -60.551 -30.626 1.00 61.64 216 CYS D CA 1
ATOM 4800 C C . CYS C 1 41 ? 71.843 -61.050 -32.056 1.00 61.43 216 CYS D C 1
ATOM 4801 O O . CYS C 1 41 ? 72.378 -60.347 -32.913 1.00 63.65 216 CYS D O 1
ATOM 4804 N N . ILE C 1 42 ? 71.374 -62.265 -32.318 1.00 60.82 217 ILE D N 1
ATOM 4805 C CA . ILE C 1 42 ? 71.476 -62.845 -33.655 1.00 56.62 217 ILE D CA 1
ATOM 4806 C C . ILE C 1 42 ? 70.140 -62.773 -34.403 1.00 54.83 217 ILE D C 1
ATOM 4807 O O . ILE C 1 42 ? 69.159 -63.397 -33.986 1.00 55.04 217 ILE D O 1
ATOM 4812 N N . THR C 1 43 ? 70.096 -62.010 -35.497 1.00 54.96 218 THR D N 1
ATOM 4813 C CA . THR C 1 43 ? 68.835 -61.794 -36.225 1.00 56.84 218 THR D CA 1
ATOM 4814 C C . THR C 1 43 ? 68.931 -61.846 -37.754 1.00 56.04 218 THR D C 1
ATOM 4815 O O . THR C 1 43 ? 69.855 -62.448 -38.310 1.00 55.07 218 THR D O 1
ATOM 4819 N N . ASP C 1 44 ? 67.966 -61.200 -38.412 1.00 57.25 219 ASP D N 1
ATOM 4820 C CA . ASP C 1 44 ? 67.805 -61.253 -39.872 1.00 56.13 219 ASP D CA 1
ATOM 4821 C C . ASP C 1 44 ? 67.935 -62.684 -40.393 1.00 58.69 219 ASP D C 1
ATOM 4822 O O . ASP C 1 44 ? 68.743 -62.952 -41.295 1.00 58.35 219 ASP D O 1
ATOM 4827 N N . PRO C 1 45 ? 67.127 -63.606 -39.835 1.00 56.42 220 PRO D N 1
ATOM 4828 C CA . PRO C 1 45 ? 67.305 -65.041 -40.084 1.00 52.68 220 PRO D CA 1
ATOM 4829 C C . PRO C 1 45 ? 66.860 -65.454 -41.483 1.00 57.45 220 PRO D C 1
ATOM 4830 O O . PRO C 1 45 ? 65.970 -64.841 -42.088 1.00 53.81 220 PRO D O 1
ATOM 4834 N N . LEU C 1 46 ? 67.501 -66.502 -41.988 1.00 55.75 221 LEU D N 1
ATOM 4835 C CA . LEU C 1 46 ? 67.102 -67.136 -43.227 1.00 49.70 221 LEU D CA 1
ATOM 4836 C C . LEU C 1 46 ? 67.358 -68.628 -43.090 1.00 50.71 221 LEU D C 1
ATOM 4837 O O . LEU C 1 46 ? 68.464 -69.054 -42.717 1.00 49.36 221 LEU D O 1
ATOM 4842 N N . LEU C 1 47 ? 66.321 -69.414 -43.365 1.00 51.73 222 LEU D N 1
ATOM 4843 C CA . LEU C 1 47 ? 66.468 -70.855 -43.525 1.00 50.41 222 LEU D CA 1
ATOM 4844 C C . LEU C 1 47 ? 65.783 -71.292 -44.817 1.00 54.54 222 LEU D C 1
ATOM 4845 O O . LEU C 1 47 ? 64.662 -70.857 -45.129 1.00 57.17 222 LEU D O 1
ATOM 4850 N N . ALA C 1 48 ? 66.459 -72.139 -45.582 1.00 49.56 223 ALA D N 1
ATOM 4851 C CA . ALA C 1 48 ? 65.860 -72.675 -46.791 1.00 48.42 223 ALA D CA 1
ATOM 4852 C C . ALA C 1 48 ? 66.207 -74.149 -46.892 1.00 48.74 223 ALA D C 1
ATOM 4853 O O . ALA C 1 48 ? 67.227 -74.591 -46.351 1.00 47.02 223 ALA D O 1
ATOM 4855 N N . MET C 1 49 ? 65.352 -74.913 -47.567 1.00 49.58 224 MET D N 1
ATOM 4856 C CA . MET C 1 49 ? 65.623 -76.329 -47.775 1.00 49.34 224 MET D CA 1
ATOM 4857 C C . MET C 1 49 ? 65.173 -76.813 -49.145 1.00 50.26 224 MET D C 1
ATOM 4858 O O . MET C 1 49 ? 64.186 -76.318 -49.701 1.00 51.41 224 MET D O 1
ATOM 4863 N N . ASP C 1 50 ? 65.906 -77.785 -49.681 1.00 49.07 225 ASP D N 1
ATOM 4864 C CA . ASP C 1 50 ? 65.565 -78.390 -50.961 1.00 52.10 225 ASP D CA 1
ATOM 4865 C C . ASP C 1 50 ? 66.419 -79.635 -51.157 1.00 51.48 225 ASP D C 1
ATOM 4866 O O . ASP C 1 50 ? 67.652 -79.580 -51.078 1.00 52.49 225 ASP D O 1
ATOM 4871 N N . GLU C 1 51 ? 65.752 -80.761 -51.379 1.00 52.99 226 GLU D N 1
ATOM 4872 C CA . GLU C 1 51 ? 66.428 -82.005 -51.729 1.00 54.50 226 GLU D CA 1
ATOM 4873 C C . GLU C 1 51 ? 67.424 -82.472 -50.665 1.00 54.39 226 GLU D C 1
ATOM 4874 O O . GLU C 1 51 ? 68.457 -83.060 -50.991 1.00 56.87 226 GLU D O 1
ATOM 4880 N N . GLY C 1 52 ? 67.106 -82.220 -49.397 1.00 55.79 227 GLY D N 1
ATOM 4881 C CA . GLY C 1 52 ? 67.959 -82.651 -48.301 1.00 52.85 227 GLY D CA 1
ATOM 4882 C C . GLY C 1 52 ? 69.161 -81.747 -48.062 1.00 52.30 227 GLY D C 1
ATOM 4883 O O . GLY C 1 52 ? 70.169 -82.174 -47.477 1.00 48.32 227 GLY D O 1
ATOM 4884 N N . TYR C 1 53 ? 69.059 -80.499 -48.522 1.00 50.74 228 TYR D N 1
ATOM 4885 C CA . TYR C 1 53 ? 70.095 -79.500 -48.264 1.00 52.85 228 TYR D CA 1
ATOM 4886 C C . TYR C 1 53 ? 69.455 -78.218 -47.744 1.00 51.15 228 TYR D C 1
ATOM 4887 O O . TYR C 1 53 ? 68.290 -77.927 -48.052 1.00 52.86 228 TYR D O 1
ATOM 4896 N N . PHE C 1 54 ? 70.211 -77.447 -46.968 1.00 42.12 229 PHE D N 1
ATOM 4897 C CA . PHE C 1 54 ? 69.683 -76.196 -46.450 1.00 45.69 229 PHE D CA 1
ATOM 4898 C C . PHE C 1 54 ? 70.637 -75.033 -46.677 1.00 47.89 229 PHE D C 1
ATOM 4899 O O . PHE C 1 54 ? 71.860 -75.219 -46.750 1.00 47.73 229 PHE D O 1
ATOM 4907 N N . ALA C 1 55 ? 70.058 -73.838 -46.798 1.00 48.16 230 ALA D N 1
ATOM 4908 C CA . ALA C 1 55 ? 70.803 -72.583 -46.728 1.00 47.93 230 ALA D CA 1
ATOM 4909 C C . ALA C 1 55 ? 70.454 -71.939 -45.387 1.00 53.60 230 ALA D C 1
ATOM 4910 O O . ALA C 1 55 ? 69.384 -72.205 -44.828 1.00 52.88 230 ALA D O 1
ATOM 4912 N N . TYR C 1 56 ? 71.358 -71.111 -44.868 1.00 53.52 231 TYR D N 1
ATOM 4913 C CA . TYR C 1 56 ? 71.145 -70.420 -43.600 1.00 47.07 231 TYR D CA 1
ATOM 4914 C C . TYR C 1 56 ? 71.855 -69.074 -43.594 1.00 48.59 231 TYR D C 1
ATOM 4915 O O . TYR C 1 56 ? 72.900 -68.903 -44.228 1.00 49.92 231 TYR D O 1
ATOM 4924 N N . SER C 1 57 ? 71.293 -68.114 -42.874 1.00 49.29 232 SER D N 1
ATOM 4925 C CA . SER C 1 57 ? 71.931 -66.811 -42.764 1.00 53.42 232 SER D CA 1
ATOM 4926 C C . SER C 1 57 ? 71.431 -66.048 -41.536 1.00 57.23 232 SER D C 1
ATOM 4927 O O . SER C 1 57 ? 70.251 -66.130 -41.168 1.00 55.70 232 SER D O 1
ATOM 4930 N N . HIS C 1 58 ? 72.338 -65.320 -40.892 1.00 55.61 233 HIS D N 1
ATOM 4931 C CA . HIS C 1 58 ? 71.940 -64.425 -39.814 1.00 55.81 233 HIS D CA 1
ATOM 4932 C C . HIS C 1 58 ? 72.893 -63.240 -39.693 1.00 55.89 233 HIS D C 1
ATOM 4933 O O . HIS C 1 58 ? 74.042 -63.301 -40.145 1.00 56.18 233 HIS D O 1
ATOM 4940 N N . LEU C 1 59 ? 72.402 -62.157 -39.099 1.00 57.50 234 LEU D N 1
ATOM 4941 C CA . LEU C 1 59 ? 73.241 -61.004 -38.795 1.00 58.42 234 LEU D CA 1
ATOM 4942 C C . LEU C 1 59 ? 73.482 -60.939 -37.294 1.00 59.46 234 LEU D C 1
ATOM 4943 O O . LEU C 1 59 ? 72.536 -60.743 -36.521 1.00 57.65 234 LEU D O 1
ATOM 4948 N N . GLU C 1 60 ? 74.738 -61.109 -36.882 1.00 61.19 235 GLU D N 1
ATOM 4949 C CA . GLU C 1 60 ? 75.094 -61.039 -35.463 1.00 62.70 235 GLU D CA 1
ATOM 4950 C C . GLU C 1 60 ? 75.283 -59.591 -34.994 1.00 62.75 235 GLU D C 1
ATOM 4951 O O . GLU C 1 60 ? 76.092 -58.843 -35.543 1.00 63.42 235 GLU D O 1
ATOM 4957 N N . ARG C 1 61 ? 74.525 -59.197 -33.979 1.00 65.42 236 ARG D N 1
ATOM 4958 C CA . ARG C 1 61 ? 74.565 -57.823 -33.487 1.00 67.08 236 ARG D CA 1
ATOM 4959 C C . ARG C 1 61 ? 75.121 -57.727 -32.066 1.00 69.82 236 ARG D C 1
ATOM 4960 O O . ARG C 1 61 ? 75.124 -58.710 -31.307 1.00 69.19 236 ARG D O 1
ATOM 4968 N N . ILE C 1 62 ? 75.593 -56.532 -31.719 1.00 70.54 237 ILE D N 1
ATOM 4969 C CA . ILE C 1 62 ? 75.948 -56.217 -30.340 1.00 70.55 237 ILE D CA 1
ATOM 4970 C C . ILE C 1 62 ? 75.113 -55.013 -29.915 1.00 64.78 237 ILE D C 1
ATOM 4971 O O . ILE C 1 62 ? 75.284 -53.900 -30.432 1.00 64.39 237 ILE D O 1
ATOM 4976 N N . GLY C 1 63 ? 74.184 -55.256 -28.997 1.00 61.24 238 GLY D N 1
ATOM 4977 C CA . GLY C 1 63 ? 73.205 -54.255 -28.617 1.00 63.97 238 GLY D CA 1
ATOM 4978 C C . GLY C 1 63 ? 71.786 -54.738 -28.880 1.00 64.69 238 GLY D C 1
ATOM 4979 O O . GLY C 1 63 ? 71.478 -55.930 -28.713 1.00 65.56 238 GLY D O 1
ATOM 4980 N N . SER C 1 64 ? 70.915 -53.817 -29.289 1.00 61.81 239 SER D N 1
ATOM 4981 C CA . SER C 1 64 ? 69.543 -54.181 -29.623 1.00 63.94 239 SER D CA 1
ATOM 4982 C C . SER C 1 64 ? 69.512 -54.994 -30.917 1.00 67.32 239 SER D C 1
ATOM 4983 O O . SER C 1 64 ? 70.462 -54.975 -31.713 1.00 64.69 239 SER D O 1
ATOM 4986 N N . CYS C 1 65 ? 68.419 -55.719 -31.121 1.00 66.78 240 CYS D N 1
ATOM 4987 C CA . CYS C 1 65 ? 68.253 -56.468 -32.356 1.00 65.47 240 CYS D CA 1
ATOM 4988 C C . CYS C 1 65 ? 67.963 -55.494 -33.493 1.00 65.64 240 CYS D C 1
ATOM 4989 O O . CYS C 1 65 ? 68.325 -55.738 -34.643 1.00 66.32 240 CYS D O 1
ATOM 4992 N N . SER C 1 66 ? 67.333 -54.374 -33.146 1.00 68.18 241 SER D N 1
ATOM 4993 C CA . SER C 1 66 ? 66.853 -53.393 -34.119 1.00 67.71 241 SER D CA 1
ATOM 4994 C C . SER C 1 66 ? 67.972 -52.498 -34.651 1.00 70.45 241 SER D C 1
ATOM 4995 O O . SER C 1 66 ? 68.112 -52.312 -35.863 1.00 72.12 241 SER D O 1
ATOM 4998 N N . ARG C 1 67 ? 68.761 -51.944 -33.731 1.00 70.24 242 ARG D N 1
ATOM 4999 C CA . ARG C 1 67 ? 69.741 -50.909 -34.058 1.00 69.88 242 ARG D CA 1
ATOM 5000 C C . ARG C 1 67 ? 71.176 -51.301 -33.679 1.00 67.77 242 ARG D C 1
ATOM 5001 O O . ARG C 1 67 ? 72.134 -50.631 -34.075 1.00 67.16 242 ARG D O 1
ATOM 5009 N N . GLY C 1 68 ? 71.316 -52.380 -32.910 1.00 66.35 243 GLY D N 1
ATOM 5010 C CA . GLY C 1 68 ? 72.619 -52.836 -32.446 1.00 64.24 243 GLY D CA 1
ATOM 5011 C C . GLY C 1 68 ? 73.658 -52.956 -33.549 1.00 66.00 243 GLY D C 1
ATOM 5012 O O . GLY C 1 68 ? 73.325 -53.134 -34.725 1.00 67.87 243 GLY D O 1
ATOM 5013 N N . VAL C 1 69 ? 74.928 -52.877 -33.168 1.00 67.08 244 VAL D N 1
ATOM 5014 C CA . VAL C 1 69 ? 76.011 -52.834 -34.151 1.00 70.61 244 VAL D CA 1
ATOM 5015 C C . VAL C 1 69 ? 76.346 -54.185 -34.805 1.00 71.17 244 VAL D C 1
ATOM 5016 O O . VAL C 1 69 ? 76.728 -55.154 -34.125 1.00 69.83 244 VAL D O 1
ATOM 5020 N N . SER C 1 70 ? 76.214 -54.222 -36.133 1.00 70.68 245 SER D N 1
ATOM 5021 C CA . SER C 1 70 ? 76.510 -55.413 -36.928 1.00 68.11 245 SER D CA 1
ATOM 5022 C C . SER C 1 70 ? 77.946 -55.881 -36.717 1.00 66.79 245 SER D C 1
ATOM 5023 O O . SER C 1 70 ? 78.891 -55.208 -37.131 1.00 70.60 245 SER D O 1
ATOM 5026 N N . LYS C 1 71 ? 78.105 -57.034 -36.076 1.00 64.16 246 LYS D N 1
ATOM 5027 C CA . LYS C 1 71 ? 79.426 -57.616 -35.865 1.00 65.54 246 LYS D CA 1
ATOM 5028 C C . LYS C 1 71 ? 79.829 -58.565 -36.997 1.00 62.69 246 LYS D C 1
ATOM 5029 O O . LYS C 1 71 ? 80.969 -58.532 -37.464 1.00 64.77 246 LYS D O 1
ATOM 5035 N N . GLN C 1 72 ? 78.902 -59.414 -37.433 1.00 63.63 247 GLN D N 1
ATOM 5036 C CA . GLN C 1 72 ? 79.198 -60.332 -38.537 1.00 66.33 247 GLN D CA 1
ATOM 5037 C C . GLN C 1 72 ? 77.966 -60.870 -39.289 1.00 65.30 247 GLN D C 1
ATOM 5038 O O . GLN C 1 72 ? 76.859 -60.947 -38.734 1.00 62.73 247 GLN D O 1
ATOM 5044 N N . ARG C 1 73 ? 78.174 -61.220 -40.560 1.00 61.04 248 ARG D N 1
ATOM 5045 C CA . ARG C 1 73 ? 77.144 -61.861 -41.371 1.00 58.41 248 ARG D CA 1
ATOM 5046 C C . ARG C 1 73 ? 77.535 -63.303 -41.644 1.00 59.89 248 ARG D C 1
ATOM 5047 O O . ARG C 1 73 ? 78.567 -63.555 -42.273 1.00 64.02 248 ARG D O 1
ATOM 5055 N N . ILE C 1 74 ? 76.715 -64.246 -41.187 1.00 58.14 249 ILE D N 1
ATOM 5056 C CA . ILE C 1 74 ? 76.889 -65.650 -41.567 1.00 58.80 249 ILE D CA 1
ATOM 5057 C C . ILE C 1 74 ? 76.040 -65.999 -42.802 1.00 57.80 249 ILE D C 1
ATOM 5058 O O . ILE C 1 74 ? 74.861 -65.629 -42.887 1.00 57.76 249 ILE D O 1
ATOM 5063 N N . ILE C 1 75 ? 76.654 -66.684 -43.765 1.00 54.88 250 ILE D N 1
ATOM 5064 C CA . ILE C 1 75 ? 75.926 -67.276 -44.890 1.00 53.58 250 ILE D CA 1
ATOM 5065 C C . ILE C 1 75 ? 76.466 -68.684 -45.141 1.00 53.21 250 ILE D C 1
ATOM 5066 O O . ILE C 1 75 ? 77.618 -68.867 -45.552 1.00 55.10 250 ILE D O 1
ATOM 5071 N N . GLY C 1 76 ? 75.636 -69.682 -44.872 1.00 49.63 251 GLY D N 1
ATOM 5072 C CA . GLY C 1 76 ? 76.104 -71.050 -44.887 1.00 49.04 251 GLY D CA 1
ATOM 5073 C C . GLY C 1 76 ? 75.084 -72.011 -45.453 1.00 50.34 251 GLY D C 1
ATOM 5074 O O . GLY C 1 76 ? 73.912 -71.669 -45.662 1.00 48.36 251 GLY D O 1
ATOM 5075 N N . VAL C 1 77 ? 75.550 -73.226 -45.710 1.00 50.15 252 VAL D N 1
ATOM 5076 C CA . VAL C 1 77 ? 74.712 -74.283 -46.241 1.00 48.71 252 VAL D CA 1
ATOM 5077 C C . VAL C 1 77 ? 75.248 -75.586 -45.691 1.00 51.11 252 VAL D C 1
ATOM 5078 O O . VAL C 1 77 ? 76.332 -75.626 -45.093 1.00 53.32 252 VAL D O 1
ATOM 5082 N N . GLY C 1 78 ? 74.494 -76.654 -45.900 1.00 47.54 253 GLY D N 1
ATOM 5083 C CA . GLY C 1 78 ? 74.877 -77.952 -45.383 1.00 52.60 253 GLY D CA 1
ATOM 5084 C C . GLY C 1 78 ? 73.769 -78.915 -45.725 1.00 52.49 253 GLY D C 1
ATOM 5085 O O . GLY C 1 78 ? 72.883 -78.578 -46.526 1.00 52.13 253 GLY D O 1
ATOM 5086 N N . GLU C 1 79 ? 73.797 -80.105 -45.132 1.00 54.93 254 GLU D N 1
ATOM 5087 C CA . GLU C 1 79 ? 72.762 -81.088 -45.438 1.00 57.47 254 GLU D CA 1
ATOM 5088 C C . GLU C 1 79 ? 71.791 -81.348 -44.293 1.00 53.36 254 GLU D C 1
ATOM 5089 O O . GLU C 1 79 ? 72.098 -81.096 -43.124 1.00 53.91 254 GLU D O 1
ATOM 5095 N N . VAL C 1 80 ? 70.604 -81.825 -44.660 1.00 52.69 255 VAL D N 1
ATOM 5096 C CA . VAL C 1 80 ? 69.566 -82.175 -43.697 1.00 54.38 255 VAL D CA 1
ATOM 5097 C C . VAL C 1 80 ? 69.512 -83.695 -43.568 1.00 56.95 255 VAL D C 1
ATOM 5098 O O . VAL C 1 80 ? 69.025 -84.395 -44.470 1.00 59.06 255 VAL D O 1
ATOM 5102 N N . LEU C 1 81 ? 70.022 -84.195 -42.445 1.00 56.06 256 LEU D N 1
ATOM 5103 C CA . LEU C 1 81 ? 70.307 -85.615 -42.291 1.00 57.56 256 LEU D CA 1
ATOM 5104 C C . LEU C 1 81 ? 69.502 -86.268 -41.182 1.00 63.06 256 LEU D C 1
ATOM 5105 O O . LEU C 1 81 ? 68.913 -85.588 -40.336 1.00 63.34 256 LEU D O 1
ATOM 5110 N N . ASP C 1 82 ? 69.495 -87.599 -41.188 1.00 66.66 257 ASP D N 1
ATOM 5111 C CA . ASP C 1 82 ? 68.999 -88.360 -40.055 1.00 68.31 257 ASP D CA 1
ATOM 5112 C C . ASP C 1 82 ? 70.122 -88.436 -39.028 1.00 72.77 257 ASP D C 1
ATOM 5113 O O . ASP C 1 82 ? 71.211 -88.953 -39.324 1.00 71.73 257 ASP D O 1
ATOM 5118 N N . ARG C 1 83 ? 69.859 -87.911 -37.832 1.00 71.58 258 ARG D N 1
ATOM 5119 C CA . ARG C 1 83 ? 70.856 -87.865 -36.766 1.00 71.16 258 ARG D CA 1
ATOM 5120 C C . ARG C 1 83 ? 71.040 -89.227 -36.078 1.00 75.36 258 ARG D C 1
ATOM 5121 O O . ARG C 1 83 ? 71.622 -89.308 -34.990 1.00 75.41 258 ARG D O 1
ATOM 5129 N N . GLY C 1 84 ? 70.543 -90.287 -36.720 1.00 77.42 259 GLY D N 1
ATOM 5130 C CA . GLY C 1 84 ? 70.582 -91.638 -36.172 1.00 74.62 259 GLY D CA 1
ATOM 5131 C C . GLY C 1 84 ? 69.371 -91.942 -35.303 1.00 75.37 259 GLY D C 1
ATOM 5132 O O . GLY C 1 84 ? 69.010 -93.099 -35.068 1.00 72.39 259 GLY D O 1
ATOM 5133 N N . ASP C 1 85 ? 68.735 -90.878 -34.831 1.00 76.22 260 ASP D N 1
ATOM 5134 C CA . ASP C 1 85 ? 67.593 -90.978 -33.945 1.00 71.47 260 ASP D CA 1
ATOM 5135 C C . ASP C 1 85 ? 66.317 -91.234 -34.745 1.00 71.46 260 ASP D C 1
ATOM 5136 O O . ASP C 1 85 ? 65.238 -91.407 -34.178 1.00 71.08 260 ASP D O 1
ATOM 5141 N N . GLU C 1 86 ? 66.453 -91.270 -36.069 1.00 71.97 261 GLU D N 1
ATOM 5142 C CA . GLU C 1 86 ? 65.308 -91.176 -36.973 1.00 70.84 261 GLU D CA 1
ATOM 5143 C C . GLU C 1 86 ? 64.606 -89.827 -36.785 1.00 69.19 261 GLU D C 1
ATOM 5144 O O . GLU C 1 86 ? 63.373 -89.724 -36.847 1.00 67.01 261 GLU D O 1
ATOM 5150 N N . VAL C 1 87 ? 65.423 -88.801 -36.548 1.00 71.31 262 VAL D N 1
ATOM 5151 C CA . VAL C 1 87 ? 64.967 -87.426 -36.371 1.00 65.38 262 VAL D CA 1
ATOM 5152 C C . VAL C 1 87 ? 65.801 -86.538 -37.286 1.00 61.52 262 VAL D C 1
ATOM 5153 O O . VAL C 1 87 ? 67.026 -86.686 -37.357 1.00 63.67 262 VAL D O 1
ATOM 5157 N N . PRO C 1 88 ? 65.138 -85.623 -38.006 1.00 56.75 263 PRO D N 1
ATOM 5158 C CA . PRO C 1 88 ? 65.835 -84.710 -38.922 1.00 59.41 263 PRO D CA 1
ATOM 5159 C C . PRO C 1 88 ? 66.668 -83.669 -38.154 1.00 63.22 263 PRO D C 1
ATOM 5160 O O . PRO C 1 88 ? 66.208 -83.132 -37.137 1.00 59.90 263 PRO D O 1
ATOM 5164 N N . SER C 1 89 ? 67.880 -83.399 -38.640 1.00 63.67 264 SER D N 1
ATOM 5165 C CA . SER C 1 89 ? 68.759 -82.402 -38.038 1.00 59.68 264 SER D CA 1
ATOM 5166 C C . SER C 1 89 ? 69.599 -81.759 -39.132 1.00 58.80 264 SER D C 1
ATOM 5167 O O . SER C 1 89 ? 69.876 -82.390 -40.153 1.00 60.38 264 SER D O 1
ATOM 5170 N N . LEU C 1 90 ? 69.996 -80.505 -38.930 1.00 60.99 265 LEU D N 1
ATOM 5171 C CA . LEU C 1 90 ? 70.831 -79.803 -39.908 1.00 55.26 265 LEU D CA 1
ATOM 5172 C C . LEU C 1 90 ? 72.320 -80.015 -39.638 1.00 59.12 265 LEU D C 1
ATOM 5173 O O . LEU C 1 90 ? 72.741 -80.159 -38.485 1.00 61.86 265 LEU D O 1
ATOM 5178 N N . PHE C 1 91 ? 73.109 -80.027 -40.711 1.00 61.17 266 PHE D N 1
ATOM 5179 C CA . PHE C 1 91 ? 74.557 -80.223 -40.615 1.00 60.44 266 PHE D CA 1
ATOM 5180 C C . PHE C 1 91 ? 75.316 -79.340 -41.616 1.00 59.97 266 PHE D C 1
ATOM 5181 O O . PHE C 1 91 ? 75.265 -79.573 -42.833 1.00 58.90 266 PHE D O 1
ATOM 5189 N N . MET C 1 92 ? 75.991 -78.313 -41.086 1.00 59.85 267 MET D N 1
ATOM 5190 C CA . MET C 1 92 ? 76.775 -77.365 -41.887 1.00 54.00 267 MET D CA 1
ATOM 5191 C C . MET C 1 92 ? 77.946 -78.044 -42.589 1.00 61.66 267 MET D C 1
ATOM 5192 O O . MET C 1 92 ? 78.587 -78.945 -42.022 1.00 58.31 267 MET D O 1
ATOM 5197 N N . THR C 1 93 ? 78.226 -77.595 -43.814 1.00 63.06 268 THR D N 1
ATOM 5198 C CA . THR C 1 93 ? 79.322 -78.133 -44.619 1.00 59.95 268 THR D CA 1
ATOM 5199 C C . THR C 1 93 ? 80.140 -77.009 -45.245 1.00 56.78 268 THR D C 1
ATOM 5200 O O . THR C 1 93 ? 81.296 -77.205 -45.615 1.00 58.93 268 THR D O 1
ATOM 5204 N N . ASN C 1 94 ? 79.537 -75.829 -45.348 1.00 53.96 269 ASN D N 1
ATOM 5205 C CA . ASN C 1 94 ? 80.143 -74.722 -46.074 1.00 54.38 269 ASN D CA 1
ATOM 5206 C C . ASN C 1 94 ? 79.626 -73.382 -45.545 1.00 54.22 269 ASN D C 1
ATOM 5207 O O . ASN C 1 94 ? 78.423 -73.113 -45.611 1.00 53.31 269 ASN D O 1
ATOM 5212 N N . VAL C 1 95 ? 80.513 -72.546 -45.009 1.00 52.66 270 VAL D N 1
ATOM 5213 C CA . VAL C 1 95 ? 80.088 -71.218 -44.546 1.00 55.55 270 VAL D CA 1
ATOM 5214 C C . VAL C 1 95 ? 80.912 -70.109 -45.174 1.00 54.83 270 VAL D C 1
ATOM 5215 O O . VAL C 1 95 ? 82.049 -70.333 -45.581 1.00 58.79 270 VAL D O 1
ATOM 5219 N N . TRP C 1 96 ? 80.337 -68.913 -45.247 1.00 55.06 271 TRP D N 1
ATOM 5220 C CA . TRP C 1 96 ? 81.017 -67.781 -45.872 1.00 63.07 271 TRP D CA 1
ATOM 5221 C C . TRP C 1 96 ? 80.655 -66.462 -45.203 1.00 62.60 271 TRP D C 1
ATOM 5222 O O . TRP C 1 96 ? 79.498 -66.040 -45.236 1.00 63.58 271 TRP D O 1
ATOM 5233 N N . THR C 1 97 ? 81.641 -65.801 -44.608 1.00 60.87 272 THR D N 1
ATOM 5234 C CA . THR C 1 97 ? 81.385 -64.491 -44.026 1.00 65.11 272 THR D CA 1
ATOM 5235 C C . THR C 1 97 ? 81.856 -63.376 -44.955 1.00 66.14 272 THR D C 1
ATOM 5236 O O . THR C 1 97 ? 83.018 -63.355 -45.374 1.00 65.90 272 THR D O 1
ATOM 5240 N N . PRO C 1 98 ? 80.935 -62.458 -45.295 1.00 67.76 273 PRO D N 1
ATOM 5241 C CA . PRO C 1 98 ? 81.195 -61.248 -46.089 1.00 69.51 273 PRO D CA 1
ATOM 5242 C C . PRO C 1 98 ? 82.078 -60.261 -45.324 1.00 73.21 273 PRO D C 1
ATOM 5243 O O . PRO C 1 98 ? 81.872 -60.053 -44.123 1.00 74.11 273 PRO D O 1
ATOM 5247 N N . PRO C 1 99 ? 83.055 -59.659 -46.020 1.00 75.13 274 PRO D N 1
ATOM 5248 C CA . PRO C 1 99 ? 84.025 -58.701 -45.474 1.00 73.94 274 PRO D CA 1
ATOM 5249 C C . PRO C 1 99 ? 83.380 -57.635 -44.580 1.00 76.04 274 PRO D C 1
ATOM 5250 O O . PRO C 1 99 ? 83.765 -57.511 -43.412 1.00 74.36 274 PRO D O 1
ATOM 5254 N N . ASN C 1 100 ? 82.425 -56.879 -45.124 1.00 74.92 275 ASN D N 1
ATOM 5255 C CA . ASN C 1 100 ? 81.711 -55.864 -44.350 1.00 71.91 275 ASN D CA 1
ATOM 5256 C C . ASN C 1 100 ? 80.247 -56.251 -44.111 1.00 74.85 275 ASN D C 1
ATOM 5257 O O . ASN C 1 100 ? 79.411 -56.151 -45.022 1.00 73.54 275 ASN D O 1
ATOM 5262 N N . PRO C 1 101 ? 79.944 -56.712 -42.883 1.00 72.73 276 PRO D N 1
ATOM 5263 C CA . PRO C 1 101 ? 78.609 -57.087 -42.402 1.00 70.83 276 PRO D CA 1
ATOM 5264 C C . PRO C 1 101 ? 77.563 -55.999 -42.606 1.00 70.61 276 PRO D C 1
ATOM 5265 O O . PRO C 1 101 ? 76.375 -56.314 -42.630 1.00 72.85 276 PRO D O 1
ATOM 5269 N N . ASN C 1 102 ? 77.992 -54.750 -42.750 1.00 69.08 277 ASN D N 1
ATOM 5270 C CA . ASN C 1 102 ? 77.054 -53.644 -42.915 1.00 70.60 277 ASN D CA 1
ATOM 5271 C C . ASN C 1 102 ? 76.521 -53.473 -44.336 1.00 71.06 277 ASN D C 1
ATOM 5272 O O . ASN C 1 102 ? 75.584 -52.698 -44.560 1.00 70.46 277 ASN D O 1
ATOM 5277 N N . THR C 1 103 ? 77.110 -54.188 -45.291 1.00 68.05 278 THR D N 1
ATOM 5278 C CA . THR C 1 103 ? 76.794 -53.957 -46.701 1.00 67.95 278 THR D CA 1
ATOM 5279 C C . THR C 1 103 ? 75.749 -54.898 -47.314 1.00 64.11 278 THR D C 1
ATOM 5280 O O . THR C 1 103 ? 75.178 -54.585 -48.364 1.00 64.25 278 THR D O 1
ATOM 5284 N N . VAL C 1 104 ? 75.499 -56.037 -46.669 1.00 63.39 279 VAL D N 1
ATOM 5285 C CA . VAL C 1 104 ? 74.611 -57.059 -47.236 1.00 59.87 279 VAL D CA 1
ATOM 5286 C C . VAL C 1 104 ? 73.233 -57.079 -46.571 1.00 58.28 279 VAL D C 1
ATOM 5287 O O . VAL C 1 104 ? 73.119 -56.980 -45.339 1.00 62.33 279 VAL D O 1
ATOM 5291 N N . TYR C 1 105 ? 72.195 -57.225 -47.392 1.00 53.19 280 TYR D N 1
ATOM 5292 C CA . TYR C 1 105 ? 70.816 -57.144 -46.915 1.00 57.52 280 TYR D CA 1
ATOM 5293 C C . TYR C 1 105 ? 69.875 -58.088 -47.674 1.00 60.69 280 TYR D C 1
ATOM 5294 O O . TYR C 1 105 ? 70.131 -58.437 -48.833 1.00 62.47 280 TYR D O 1
ATOM 5303 N N . HIS C 1 106 ? 68.783 -58.481 -47.012 1.00 61.97 281 HIS D N 1
ATOM 5304 C CA . HIS C 1 106 ? 67.638 -59.153 -47.657 1.00 56.45 281 HIS D CA 1
ATOM 5305 C C . HIS C 1 106 ? 67.994 -60.365 -48.517 1.00 54.73 281 HIS D C 1
ATOM 5306 O O . HIS C 1 106 ? 67.409 -60.585 -49.587 1.00 54.83 281 HIS D O 1
ATOM 5313 N N . CYS C 1 107 ? 68.934 -61.164 -48.023 1.00 56.75 282 CYS D N 1
ATOM 5314 C CA . CYS C 1 107 ? 69.386 -62.348 -48.742 1.00 56.02 282 CYS D CA 1
ATOM 5315 C C . CYS C 1 107 ? 68.234 -63.294 -49.088 1.00 55.18 282 CYS D C 1
ATOM 5316 O O . CYS C 1 107 ? 67.221 -63.340 -48.382 1.00 53.61 282 CYS D O 1
ATOM 5319 N N . SER C 1 108 ? 68.392 -64.034 -50.183 1.00 54.31 283 SER D N 1
ATOM 5320 C CA . SER C 1 108 ? 67.388 -65.004 -50.623 1.00 52.81 283 SER D CA 1
ATOM 5321 C C . SER C 1 108 ? 68.093 -66.227 -51.203 1.00 52.46 283 SER D C 1
ATOM 5322 O O . SER C 1 108 ? 69.129 -66.097 -51.862 1.00 56.52 283 SER D O 1
ATOM 5325 N N . ALA C 1 109 ? 67.535 -67.414 -50.973 1.00 51.68 284 ALA D N 1
ATOM 5326 C CA . ALA C 1 109 ? 68.249 -68.650 -51.310 1.00 53.71 284 ALA D CA 1
ATOM 5327 C C . ALA C 1 109 ? 67.440 -69.654 -52.143 1.00 53.97 284 ALA D C 1
ATOM 5328 O O . ALA C 1 109 ? 66.293 -69.975 -51.802 1.00 55.45 284 ALA D O 1
ATOM 5330 N N . VAL C 1 110 ? 68.036 -70.155 -53.226 1.00 50.48 285 VAL D N 1
ATOM 5331 C CA . VAL C 1 110 ? 67.462 -71.308 -53.926 1.00 50.79 285 VAL D CA 1
ATOM 5332 C C . VAL C 1 110 ? 68.506 -72.338 -54.363 1.00 49.07 285 VAL D C 1
ATOM 5333 O O . VAL C 1 110 ? 69.618 -71.985 -54.767 1.00 49.14 285 VAL D O 1
ATOM 5337 N N . TYR C 1 111 ? 68.141 -73.614 -54.252 1.00 46.98 286 TYR D N 1
ATOM 5338 C CA . TYR C 1 111 ? 69.050 -74.718 -54.545 1.00 48.86 286 TYR D CA 1
ATOM 5339 C C . TYR C 1 111 ? 68.845 -75.234 -55.972 1.00 58.39 286 TYR D C 1
ATOM 5340 O O . TYR C 1 111 ? 67.706 -75.313 -56.443 1.00 55.89 286 TYR D O 1
ATOM 5349 N N . ASN C 1 112 ? 69.930 -75.586 -56.664 1.00 59.28 287 ASN D N 1
ATOM 5350 C CA . ASN C 1 112 ? 69.784 -76.222 -57.975 1.00 58.44 287 ASN D CA 1
ATOM 5351 C C . ASN C 1 112 ? 70.587 -77.503 -58.220 1.00 61.76 287 ASN D C 1
ATOM 5352 O O . ASN C 1 112 ? 70.008 -78.573 -58.449 1.00 64.82 287 ASN D O 1
ATOM 5357 N N . ASN C 1 113 ? 71.907 -77.418 -58.199 1.00 57.84 288 ASN D N 1
ATOM 5358 C CA . ASN C 1 113 ? 72.657 -78.574 -58.662 1.00 61.28 288 ASN D CA 1
ATOM 5359 C C . ASN C 1 113 ? 73.940 -78.806 -57.890 1.00 65.65 288 ASN D C 1
ATOM 5360 O O . ASN C 1 113 ? 75.033 -78.574 -58.409 1.00 70.59 288 ASN D O 1
ATOM 5365 N N . GLU C 1 114 ? 73.805 -79.281 -56.656 1.00 66.85 289 GLU D N 1
ATOM 5366 C CA . GLU C 1 114 ? 74.940 -79.361 -55.736 1.00 70.40 289 GLU D CA 1
ATOM 5367 C C . GLU C 1 114 ? 75.379 -77.950 -55.323 1.00 63.67 289 GLU D C 1
ATOM 5368 O O . GLU C 1 114 ? 76.455 -77.764 -54.739 1.00 66.16 289 GLU D O 1
ATOM 5374 N N . PHE C 1 115 ? 74.525 -76.969 -55.630 1.00 59.99 290 PHE D N 1
ATOM 5375 C CA . PHE C 1 115 ? 74.767 -75.559 -55.319 1.00 59.65 290 PHE D CA 1
ATOM 5376 C C . PHE C 1 115 ? 73.533 -74.835 -54.753 1.00 58.20 290 PHE D C 1
ATOM 5377 O O . PHE C 1 115 ? 72.433 -74.927 -55.313 1.00 57.13 290 PHE D O 1
ATOM 5385 N N . TYR C 1 116 ? 73.720 -74.109 -53.651 1.00 56.53 291 TYR D N 1
ATOM 5386 C CA . TYR C 1 116 ? 72.736 -73.111 -53.226 1.00 52.61 291 TYR D CA 1
ATOM 5387 C C . TYR C 1 116 ? 73.141 -71.744 -53.778 1.00 48.80 291 TYR D C 1
ATOM 5388 O O . TYR C 1 116 ? 74.327 -71.424 -53.851 1.00 52.30 291 TYR D O 1
ATOM 5397 N N . TYR C 1 117 ? 72.161 -70.948 -54.184 1.00 45.15 292 TYR D N 1
ATOM 5398 C CA . TYR C 1 117 ? 72.443 -69.630 -54.746 1.00 49.83 292 TYR D CA 1
ATOM 5399 C C . TYR C 1 117 ? 71.812 -68.571 -53.856 1.00 53.76 292 TYR D C 1
ATOM 5400 O O . TYR C 1 117 ? 70.578 -68.486 -53.758 1.00 54.39 292 TYR D O 1
ATOM 5409 N N . VAL C 1 118 ? 72.650 -67.770 -53.200 1.00 53.33 293 VAL D N 1
ATOM 5410 C CA . VAL C 1 118 ? 72.149 -66.749 -52.284 1.00 55.50 293 VAL D CA 1
ATOM 5411 C C . VAL C 1 118 ? 72.271 -65.354 -52.896 1.00 56.86 293 VAL D C 1
ATOM 5412 O O . VAL C 1 118 ? 73.377 -64.825 -53.060 1.00 59.93 293 VAL D O 1
ATOM 5416 N N . LEU C 1 119 ? 71.123 -64.770 -53.226 1.00 53.76 294 LEU D N 1
ATOM 5417 C CA . LEU C 1 119 ? 71.057 -63.456 -53.857 1.00 55.52 294 LEU D CA 1
ATOM 5418 C C . LEU C 1 119 ? 70.724 -62.367 -52.836 1.00 57.46 294 LEU D C 1
ATOM 5419 O O . LEU C 1 119 ? 69.631 -62.355 -52.255 1.00 58.55 294 LEU D O 1
ATOM 5424 N N . CYS C 1 120 ? 71.667 -61.451 -52.626 1.00 59.10 295 CYS D N 1
ATOM 5425 C CA . CYS C 1 120 ? 71.482 -60.365 -51.666 1.00 56.69 295 CYS D CA 1
ATOM 5426 C C . CYS C 1 120 ? 71.491 -58.985 -52.308 1.00 57.52 295 CYS D C 1
ATOM 5427 O O . CYS C 1 120 ? 71.952 -58.805 -53.437 1.00 61.13 295 CYS D O 1
ATOM 5430 N N . ALA C 1 121 ? 70.976 -58.007 -51.573 1.00 56.28 296 ALA D N 1
ATOM 5431 C CA . ALA C 1 121 ? 71.171 -56.607 -51.927 1.00 56.75 296 ALA D CA 1
ATOM 5432 C C . ALA C 1 121 ? 72.510 -56.129 -51.338 1.00 62.02 296 ALA D C 1
ATOM 5433 O O . ALA C 1 121 ? 72.937 -56.592 -50.269 1.00 61.12 296 ALA D O 1
ATOM 5435 N N . VAL C 1 122 ? 73.189 -55.225 -52.043 1.00 64.73 297 VAL D N 1
ATOM 5436 C CA . VAL C 1 122 ? 74.386 -54.590 -51.487 1.00 61.39 297 VAL D CA 1
ATOM 5437 C C . VAL C 1 122 ? 74.116 -53.092 -51.307 1.00 62.60 297 VAL D C 1
ATOM 5438 O O . VAL C 1 122 ? 73.780 -52.387 -52.272 1.00 60.84 297 VAL D O 1
ATOM 5442 N N . SER C 1 123 ? 74.247 -52.617 -50.068 1.00 61.97 298 SER D N 1
ATOM 5443 C CA . SER C 1 123 ? 73.887 -51.242 -49.729 1.00 59.97 298 SER D CA 1
ATOM 5444 C C . SER C 1 123 ? 74.856 -50.597 -48.737 1.00 65.54 298 SER D C 1
ATOM 5445 O O . SER C 1 123 ? 75.246 -51.208 -47.732 1.00 67.47 298 SER D O 1
ATOM 5448 N N . THR C 1 124 ? 75.226 -49.352 -49.031 1.00 68.63 299 THR D N 1
ATOM 5449 C CA . THR C 1 124 ? 76.094 -48.556 -48.167 1.00 66.88 299 THR D CA 1
ATOM 5450 C C . THR C 1 124 ? 75.307 -47.391 -47.575 1.00 68.51 299 THR D C 1
ATOM 5451 O O . THR C 1 124 ? 75.884 -46.472 -46.982 1.00 71.77 299 THR D O 1
ATOM 5455 N N . VAL C 1 125 ? 73.987 -47.435 -47.753 1.00 68.29 300 VAL D N 1
ATOM 5456 C CA . VAL C 1 125 ? 73.092 -46.417 -47.207 1.00 69.78 300 VAL D CA 1
ATOM 5457 C C . VAL C 1 125 ? 72.076 -47.052 -46.253 1.00 67.64 300 VAL D C 1
ATOM 5458 O O . VAL C 1 125 ? 71.025 -46.461 -45.954 1.00 66.47 300 VAL D O 1
ATOM 5462 N N . GLY C 1 126 ? 72.408 -48.255 -45.778 1.00 63.11 301 GLY D N 1
ATOM 5463 C CA . GLY C 1 126 ? 71.567 -48.985 -44.842 1.00 66.15 301 GLY D CA 1
ATOM 5464 C C . GLY C 1 126 ? 70.565 -49.923 -45.502 1.00 65.22 301 GLY D C 1
ATOM 5465 O O . GLY C 1 126 ? 70.717 -50.290 -46.676 1.00 66.80 301 GLY D O 1
ATOM 5466 N N . ASP C 1 127 ? 69.544 -50.322 -44.745 1.00 61.95 302 ASP D N 1
ATOM 5467 C CA . ASP C 1 127 ? 68.478 -51.169 -45.280 1.00 62.73 302 ASP D CA 1
ATOM 5468 C C . ASP C 1 127 ? 67.782 -50.469 -46.453 1.00 64.02 302 ASP D C 1
ATOM 5469 O O . ASP C 1 127 ? 67.141 -49.425 -46.264 1.00 62.95 302 ASP D O 1
ATOM 5474 N N . PRO C 1 128 ? 67.917 -51.045 -47.667 1.00 60.44 303 PRO D N 1
ATOM 5475 C CA . PRO C 1 128 ? 67.381 -50.463 -48.906 1.00 58.73 303 PRO D CA 1
ATOM 5476 C C . PRO C 1 128 ? 65.905 -50.072 -48.807 1.00 60.27 303 PRO D C 1
ATOM 5477 O O . PRO C 1 128 ? 65.463 -49.201 -49.558 1.00 63.69 303 PRO D O 1
ATOM 5481 N N . ILE C 1 129 ? 65.164 -50.703 -47.897 1.00 59.89 304 ILE D N 1
ATOM 5482 C CA . ILE C 1 129 ? 63.744 -50.400 -47.707 1.00 60.51 304 ILE D CA 1
ATOM 5483 C C . ILE C 1 129 ? 63.579 -49.042 -47.021 1.00 63.15 304 ILE D C 1
ATOM 5484 O O . ILE C 1 129 ? 62.780 -48.193 -47.449 1.00 62.56 304 ILE D O 1
ATOM 5489 N N . LEU C 1 130 ? 64.356 -48.847 -45.957 1.00 65.66 305 LEU D N 1
ATOM 5490 C CA . LEU C 1 130 ? 64.249 -47.661 -45.105 1.00 67.53 305 LEU D CA 1
ATOM 5491 C C . LEU C 1 130 ? 64.860 -46.387 -45.706 1.00 69.70 305 LEU D C 1
ATOM 5492 O O . LEU C 1 130 ? 64.558 -45.274 -45.263 1.00 69.49 305 LEU D O 1
ATOM 5497 N N . ASN C 1 131 ? 65.714 -46.561 -46.712 1.00 69.51 306 ASN D N 1
ATOM 5498 C CA . ASN C 1 131 ? 66.360 -45.451 -47.399 1.00 72.61 306 ASN D CA 1
ATOM 5499 C C . ASN C 1 131 ? 66.244 -45.722 -48.892 1.00 70.92 306 ASN D C 1
ATOM 5500 O O . ASN C 1 131 ? 67.252 -45.840 -49.600 1.00 69.86 306 ASN D O 1
ATOM 5505 N N . SER C 1 132 ? 65.000 -45.843 -49.355 1.00 72.27 307 SER D N 1
ATOM 5506 C CA . SER C 1 132 ? 64.714 -46.343 -50.705 1.00 73.18 307 SER D CA 1
ATOM 5507 C C . SER C 1 132 ? 65.427 -45.554 -51.805 1.00 75.40 307 SER D C 1
ATOM 5508 O O . SER C 1 132 ? 66.111 -46.139 -52.651 1.00 73.77 307 SER D O 1
ATOM 5511 N N . THR C 1 133 ? 65.274 -44.230 -51.773 1.00 78.33 308 THR D N 1
ATOM 5512 C CA . THR C 1 133 ? 65.756 -43.341 -52.840 1.00 76.19 308 THR D CA 1
ATOM 5513 C C . THR C 1 133 ? 67.281 -43.253 -52.996 1.00 77.04 308 THR D C 1
ATOM 5514 O O . THR C 1 133 ? 67.779 -42.795 -54.026 1.00 77.40 308 THR D O 1
ATOM 5518 N N . TYR C 1 134 ? 68.015 -43.705 -51.985 1.00 76.14 309 TYR D N 1
ATOM 5519 C CA . TYR C 1 134 ? 69.468 -43.574 -51.982 1.00 73.47 309 TYR D CA 1
ATOM 5520 C C . TYR C 1 134 ? 70.192 -44.891 -52.241 1.00 70.41 309 TYR D C 1
ATOM 5521 O O . TYR C 1 134 ? 71.420 -44.951 -52.174 1.00 73.50 309 TYR D O 1
ATOM 5530 N N . TRP C 1 135 ? 69.445 -45.949 -52.532 1.00 67.66 310 TRP D N 1
ATOM 5531 C CA . TRP C 1 135 ? 70.076 -47.254 -52.719 1.00 66.51 310 TRP D CA 1
ATOM 5532 C C . TRP C 1 135 ? 70.505 -47.473 -54.179 1.00 65.01 310 TRP D C 1
ATOM 5533 O O . TRP C 1 135 ? 69.772 -47.118 -55.113 1.00 64.38 310 TRP D O 1
ATOM 5544 N N . SER C 1 136 ? 71.696 -48.048 -54.361 1.00 60.69 311 SER D N 1
ATOM 5545 C CA . SER C 1 136 ? 72.270 -48.279 -55.690 1.00 60.44 311 SER D CA 1
ATOM 5546 C C . SER C 1 136 ? 71.325 -49.093 -56.566 1.00 66.19 311 SER D C 1
ATOM 5547 O O . SER C 1 136 ? 71.308 -48.940 -57.795 1.00 65.79 311 SER D O 1
ATOM 5550 N N . GLY C 1 137 ? 70.550 -49.964 -55.919 1.00 63.34 312 GLY D N 1
ATOM 5551 C CA . GLY C 1 137 ? 69.798 -50.998 -56.610 1.00 60.16 312 GLY D CA 1
ATOM 5552 C C . GLY C 1 137 ? 70.746 -52.169 -56.798 1.00 59.92 312 GLY D C 1
ATOM 5553 O O . GLY C 1 137 ? 70.455 -53.142 -57.512 1.00 57.13 312 GLY D O 1
ATOM 5554 N N . SER C 1 138 ? 71.896 -52.061 -56.139 1.00 55.95 313 SER D N 1
ATOM 5555 C CA . SER C 1 138 ? 72.984 -53.001 -56.332 1.00 56.31 313 SER D CA 1
ATOM 5556 C C . SER C 1 138 ? 72.692 -54.391 -55.744 1.00 63.45 313 SER D C 1
ATOM 5557 O O . SER C 1 138 ? 72.378 -54.524 -54.548 1.00 64.26 313 SER D O 1
ATOM 5560 N N . LEU C 1 139 ? 72.800 -55.420 -56.586 1.00 60.84 314 LEU D N 1
ATOM 5561 C CA . LEU C 1 139 ? 72.609 -56.808 -56.144 1.00 61.10 314 LEU D CA 1
ATOM 5562 C C . LEU C 1 139 ? 73.905 -57.620 -56.214 1.00 64.23 314 LEU D C 1
ATOM 5563 O O . LEU C 1 139 ? 74.916 -57.162 -56.747 1.00 70.74 314 LEU D O 1
ATOM 5568 N N . MET C 1 140 ? 73.860 -58.837 -55.684 1.00 64.78 315 MET D N 1
ATOM 5569 C CA . MET C 1 140 ? 75.020 -59.724 -55.676 1.00 68.64 315 MET D CA 1
ATOM 5570 C C . MET C 1 140 ? 74.579 -61.165 -55.469 1.00 67.26 315 MET D C 1
ATOM 5571 O O . MET C 1 140 ? 73.668 -61.438 -54.678 1.00 65.17 315 MET D O 1
ATOM 5576 N N . MET C 1 141 ? 75.234 -62.092 -56.158 1.00 66.09 316 MET D N 1
ATOM 5577 C CA . MET C 1 141 ? 74.946 -63.496 -55.929 1.00 63.17 316 MET D CA 1
ATOM 5578 C C . MET C 1 141 ? 76.157 -64.321 -55.501 1.00 66.62 316 MET D C 1
ATOM 5579 O O . MET C 1 141 ? 77.207 -64.303 -56.149 1.00 68.19 316 MET D O 1
ATOM 5584 N N . THR C 1 142 ? 75.993 -65.050 -54.402 1.00 65.61 317 THR D N 1
ATOM 5585 C CA . THR C 1 142 ? 76.987 -66.022 -53.968 1.00 64.18 317 THR D CA 1
ATOM 5586 C C . THR C 1 142 ? 76.506 -67.431 -54.314 1.00 61.99 317 THR D C 1
ATOM 5587 O O . THR C 1 142 ? 75.296 -67.677 -54.387 1.00 61.96 317 THR D O 1
ATOM 5591 N N . ARG C 1 143 ? 77.443 -68.351 -54.531 1.00 60.28 318 ARG D N 1
ATOM 5592 C CA . ARG C 1 143 ? 77.089 -69.728 -54.875 1.00 60.55 318 ARG D CA 1
ATOM 5593 C C . ARG C 1 143 ? 77.920 -70.752 -54.102 1.00 66.92 318 ARG D C 1
ATOM 5594 O O . ARG C 1 143 ? 79.088 -71.011 -54.438 1.00 70.94 318 ARG D O 1
ATOM 5602 N N . LEU C 1 144 ? 77.307 -71.347 -53.083 1.00 59.82 319 LEU D N 1
ATOM 5603 C CA . LEU C 1 144 ? 78.003 -72.301 -52.232 1.00 59.95 319 LEU D CA 1
ATOM 5604 C C . LEU C 1 144 ? 77.695 -73.758 -52.617 1.00 58.14 319 LEU D C 1
ATOM 5605 O O . LEU C 1 144 ? 76.538 -74.126 -52.863 1.00 52.18 319 LEU D O 1
ATOM 5610 N N . ALA C 1 145 ? 78.748 -74.574 -52.673 1.00 61.20 320 ALA D N 1
ATOM 5611 C CA . ALA C 1 145 ? 78.608 -76.012 -52.862 1.00 62.71 320 ALA D CA 1
ATOM 5612 C C . ALA C 1 145 ? 77.988 -76.598 -51.607 1.00 63.73 320 ALA D C 1
ATOM 5613 O O . ALA C 1 145 ? 78.427 -76.293 -50.488 1.00 65.30 320 ALA D O 1
ATOM 5615 N N . VAL C 1 146 ? 76.967 -77.431 -51.784 1.00 63.36 321 VAL D N 1
ATOM 5616 C CA . VAL C 1 146 ? 76.346 -78.097 -50.644 1.00 62.83 321 VAL D CA 1
ATOM 5617 C C . VAL C 1 146 ? 77.267 -79.204 -50.127 1.00 64.14 321 VAL D C 1
ATOM 5618 O O . VAL C 1 146 ? 77.254 -79.533 -48.942 1.00 65.11 321 VAL D O 1
ATOM 5622 N N . LYS C 1 147 ? 78.073 -79.769 -51.020 1.00 64.40 322 LYS D N 1
ATOM 5623 C CA . LYS C 1 147 ? 79.081 -80.745 -50.619 1.00 64.98 322 LYS D CA 1
ATOM 5624 C C . LYS C 1 147 ? 80.457 -80.296 -51.088 1.00 70.06 322 LYS D C 1
ATOM 5625 O O . LYS C 1 147 ? 80.938 -80.748 -52.131 1.00 75.94 322 LYS D O 1
ATOM 5631 N N . PRO C 1 148 ? 81.090 -79.393 -50.316 1.00 73.32 323 PRO D N 1
ATOM 5632 C CA . PRO C 1 148 ? 82.396 -78.820 -50.665 1.00 73.49 323 PRO D CA 1
ATOM 5633 C C . PRO C 1 148 ? 83.411 -79.877 -51.090 1.00 76.64 323 PRO D C 1
ATOM 5634 O O . PRO C 1 148 ? 83.545 -80.927 -50.452 1.00 73.26 323 PRO D O 1
ATOM 5638 N N . LYS C 1 149 ? 84.102 -79.589 -52.187 1.00 80.22 324 LYS D N 1
ATOM 5639 C CA . LYS C 1 149 ? 85.177 -80.425 -52.687 1.00 82.23 324 LYS D CA 1
ATOM 5640 C C . LYS C 1 149 ? 86.425 -80.006 -51.919 1.00 85.56 324 LYS D C 1
ATOM 5641 O O . LYS C 1 149 ? 86.573 -78.825 -51.593 1.00 84.00 324 LYS D O 1
ATOM 5647 N N . SER C 1 150 ? 87.305 -80.959 -51.604 1.00 91.79 325 SER D N 1
ATOM 5648 C CA . SER C 1 150 ? 88.565 -80.640 -50.913 1.00 90.02 325 SER D CA 1
ATOM 5649 C C . SER C 1 150 ? 89.468 -79.728 -51.774 1.00 89.47 325 SER D C 1
ATOM 5650 O O . SER C 1 150 ? 90.568 -80.107 -52.198 1.00 86.19 325 SER D O 1
ATOM 5653 N N . ASN C 1 151 ? 88.948 -78.525 -52.025 1.00 90.46 326 ASN D N 1
ATOM 5654 C CA . ASN C 1 151 ? 89.598 -77.462 -52.805 1.00 93.75 326 ASN D CA 1
ATOM 5655 C C . ASN C 1 151 ? 89.724 -77.676 -54.326 1.00 95.42 326 ASN D C 1
ATOM 5656 O O . ASN C 1 151 ? 90.442 -78.562 -54.802 1.00 94.76 326 ASN D O 1
ATOM 5661 N N . GLY C 1 152 ? 89.015 -76.840 -55.080 1.00 93.11 327 GLY D N 1
ATOM 5662 C CA . GLY C 1 152 ? 88.979 -76.969 -56.524 1.00 95.49 327 GLY D CA 1
ATOM 5663 C C . GLY C 1 152 ? 89.218 -75.680 -57.291 1.00 100.08 327 GLY D C 1
ATOM 5664 O O . GLY C 1 152 ? 89.806 -75.703 -58.374 1.00 109.04 327 GLY D O 1
ATOM 5665 N N . GLY C 1 153 ? 88.760 -74.557 -56.744 1.00 93.90 328 GLY D N 1
ATOM 5666 C CA . GLY C 1 153 ? 88.914 -73.277 -57.414 1.00 89.91 328 GLY D CA 1
ATOM 5667 C C . GLY C 1 153 ? 87.626 -72.771 -58.044 1.00 92.52 328 GLY D C 1
ATOM 5668 O O . GLY C 1 153 ? 87.400 -72.921 -59.251 1.00 90.82 328 GLY D O 1
ATOM 5669 N N . GLY C 1 154 ? 86.777 -72.165 -57.219 1.00 91.77 329 GLY D N 1
ATOM 5670 C CA . GLY C 1 154 ? 85.518 -71.616 -57.684 1.00 86.67 329 GLY D CA 1
ATOM 5671 C C . GLY C 1 154 ? 84.341 -72.522 -57.378 1.00 83.53 329 GLY D C 1
ATOM 5672 O O . GLY C 1 154 ? 83.192 -72.072 -57.371 1.00 84.90 329 GLY D O 1
ATOM 5673 N N . TYR C 1 155 ? 84.620 -73.800 -57.128 1.00 80.84 330 TYR D N 1
ATOM 5674 C CA . TYR C 1 155 ? 83.564 -74.751 -56.797 1.00 77.90 330 TYR D CA 1
ATOM 5675 C C . TYR C 1 155 ? 82.883 -74.382 -55.475 1.00 79.40 330 TYR D C 1
ATOM 5676 O O . TYR C 1 155 ? 81.752 -73.869 -55.464 1.00 75.90 330 TYR D O 1
ATOM 5685 N N . ASN C 1 156 ? 83.588 -74.634 -54.371 1.00 80.13 331 ASN D N 1
ATOM 5686 C CA . ASN C 1 156 ? 83.076 -74.384 -53.022 1.00 73.91 331 ASN D CA 1
ATOM 5687 C C . ASN C 1 156 ? 82.458 -73.004 -52.838 1.00 71.95 331 ASN D C 1
ATOM 5688 O O . ASN C 1 156 ? 81.347 -72.884 -52.320 1.00 69.16 331 ASN D O 1
ATOM 5693 N N . GLN C 1 157 ? 83.180 -71.968 -53.254 1.00 73.05 332 GLN D N 1
ATOM 5694 C CA . GLN C 1 157 ? 82.664 -70.604 -53.181 1.00 72.86 332 GLN D CA 1
ATOM 5695 C C . GLN C 1 157 ? 82.881 -69.821 -54.470 1.00 73.89 332 GLN D C 1
ATOM 5696 O O . GLN C 1 157 ? 83.927 -69.939 -55.113 1.00 81.99 332 GLN D O 1
ATOM 5702 N N . HIS C 1 158 ? 81.887 -69.020 -54.845 1.00 71.27 333 HIS D N 1
ATOM 5703 C CA . HIS C 1 158 ? 81.961 -68.242 -56.083 1.00 75.98 333 HIS D CA 1
ATOM 5704 C C . HIS C 1 158 ? 81.007 -67.049 -56.068 1.00 70.00 333 HIS D C 1
ATOM 5705 O O . HIS C 1 158 ? 79.884 -67.145 -55.577 1.00 70.14 333 HIS D O 1
ATOM 5712 N N . GLN C 1 159 ? 81.453 -65.928 -56.620 1.00 72.02 334 GLN D N 1
ATOM 5713 C CA . GLN C 1 159 ? 80.639 -64.722 -56.608 1.00 71.90 334 GLN D CA 1
ATOM 5714 C C . GLN C 1 159 ? 80.387 -64.123 -57.985 1.00 78.01 334 GLN D C 1
ATOM 5715 O O . GLN C 1 159 ? 81.247 -64.163 -58.870 1.00 81.43 334 GLN D O 1
ATOM 5721 N N . LEU C 1 160 ? 79.190 -63.567 -58.145 1.00 80.57 335 LEU D N 1
ATOM 5722 C CA . LEU C 1 160 ? 78.790 -62.867 -59.361 1.00 82.64 335 LEU D CA 1
ATOM 5723 C C . LEU C 1 160 ? 78.249 -61.504 -58.910 1.00 84.94 335 LEU D C 1
ATOM 5724 O O . LEU C 1 160 ? 77.619 -61.399 -57.849 1.00 83.61 335 LEU D O 1
ATOM 5729 N N . ALA C 1 161 ? 78.514 -60.455 -59.684 1.00 90.95 336 ALA D N 1
ATOM 5730 C CA . ALA C 1 161 ? 78.203 -59.100 -59.226 1.00 88.75 336 ALA D CA 1
ATOM 5731 C C . ALA C 1 161 ? 76.909 -58.547 -59.819 1.00 91.13 336 ALA D C 1
ATOM 5732 O O . ALA C 1 161 ? 76.476 -57.449 -59.454 1.00 93.09 336 ALA D O 1
ATOM 5734 N N . LEU C 1 162 ? 76.305 -59.309 -60.733 1.00 90.62 337 LEU D N 1
ATOM 5735 C CA . LEU C 1 162 ? 74.991 -58.975 -61.306 1.00 90.35 337 LEU D CA 1
ATOM 5736 C C . LEU C 1 162 ? 74.966 -57.683 -62.134 1.00 90.60 337 LEU D C 1
ATOM 5737 O O . LEU C 1 162 ? 74.642 -56.597 -61.626 1.00 85.44 337 LEU D O 1
ATOM 5742 N N . ARG C 1 163 ? 75.290 -57.832 -63.418 1.00 91.21 338 ARG D N 1
ATOM 5743 C CA . ARG C 1 163 ? 75.426 -56.705 -64.335 1.00 88.34 338 ARG D CA 1
ATOM 5744 C C . ARG C 1 163 ? 74.075 -56.194 -64.854 1.00 84.69 338 ARG D C 1
ATOM 5745 O O . ARG C 1 163 ? 73.687 -55.052 -64.582 1.00 79.26 338 ARG D O 1
ATOM 5753 N N . SER C 1 164 ? 73.362 -57.043 -65.593 1.00 83.33 339 SER D N 1
ATOM 5754 C CA . SER C 1 164 ? 72.096 -56.641 -66.213 1.00 82.15 339 SER D CA 1
ATOM 5755 C C . SER C 1 164 ? 70.873 -57.116 -65.425 1.00 76.34 339 SER D C 1
ATOM 5756 O O . SER C 1 164 ? 70.894 -58.190 -64.806 1.00 71.87 339 SER D O 1
ATOM 5759 N N . ILE C 1 165 ? 69.806 -56.315 -65.474 1.00 71.63 340 ILE D N 1
ATOM 5760 C CA . ILE C 1 165 ? 68.614 -56.546 -64.657 1.00 70.71 340 ILE D CA 1
ATOM 5761 C C . ILE C 1 165 ? 67.316 -56.059 -65.321 1.00 68.19 340 ILE D C 1
ATOM 5762 O O . ILE C 1 165 ? 66.934 -54.896 -65.156 1.00 71.00 340 ILE D O 1
ATOM 5767 N N . GLU C 1 166 ? 66.629 -56.934 -66.056 1.00 65.68 341 GLU D N 1
ATOM 5768 C CA . GLU C 1 166 ? 65.342 -56.552 -66.654 1.00 68.06 341 GLU D CA 1
ATOM 5769 C C . GLU C 1 166 ? 64.319 -56.189 -65.571 1.00 65.74 341 GLU D C 1
ATOM 5770 O O . GLU C 1 166 ? 63.771 -57.069 -64.897 1.00 63.94 341 GLU D O 1
ATOM 5776 N N . LYS C 1 167 ? 64.061 -54.892 -65.411 1.00 64.01 342 LYS D N 1
ATOM 5777 C CA . LYS C 1 167 ? 63.273 -54.413 -64.274 1.00 64.69 342 LYS D CA 1
ATOM 5778 C C . LYS C 1 167 ? 62.064 -53.555 -64.678 1.00 67.84 342 LYS D C 1
ATOM 5779 O O . LYS C 1 167 ? 61.422 -52.926 -63.822 1.00 67.91 342 LYS D O 1
ATOM 5785 N N . GLY C 1 168 ? 61.769 -53.527 -65.979 1.00 64.98 343 GLY D N 1
ATOM 5786 C CA . GLY C 1 168 ? 60.574 -52.872 -66.499 1.00 64.53 343 GLY D CA 1
ATOM 5787 C C . GLY C 1 168 ? 60.280 -51.450 -66.040 1.00 62.29 343 GLY D C 1
ATOM 5788 O O . GLY C 1 168 ? 61.115 -50.549 -66.162 1.00 64.78 343 GLY D O 1
ATOM 5789 N N . ARG C 1 169 ? 59.076 -51.238 -65.521 1.00 60.26 344 ARG D N 1
ATOM 5790 C CA . ARG C 1 169 ? 58.681 -49.910 -65.066 1.00 65.59 344 ARG D CA 1
ATOM 5791 C C . ARG C 1 169 ? 59.175 -49.626 -63.645 1.00 69.15 344 ARG D C 1
ATOM 5792 O O . ARG C 1 169 ? 58.877 -48.566 -63.070 1.00 65.98 344 ARG D O 1
ATOM 5800 N N . TYR C 1 170 ? 59.924 -50.574 -63.077 1.00 69.04 345 TYR D N 1
ATOM 5801 C CA . TYR C 1 170 ? 60.411 -50.434 -61.704 1.00 64.52 345 TYR D CA 1
ATOM 5802 C C . TYR C 1 170 ? 61.803 -49.816 -61.668 1.00 64.96 345 TYR D C 1
ATOM 5803 O O . TYR C 1 170 ? 62.720 -50.267 -62.367 1.00 63.93 345 TYR D O 1
ATOM 5812 N N . ASP C 1 171 ? 61.929 -48.763 -60.862 1.00 64.53 346 ASP D N 1
ATOM 5813 C CA . ASP C 1 171 ? 63.185 -48.051 -60.653 1.00 67.23 346 ASP D CA 1
ATOM 5814 C C . ASP C 1 171 ? 64.268 -48.998 -60.126 1.00 67.12 346 ASP D C 1
ATOM 5815 O O . ASP C 1 171 ? 65.280 -49.241 -60.788 1.00 67.63 346 ASP D O 1
ATOM 5820 N N . LYS C 1 172 ? 64.050 -49.522 -58.924 1.00 66.75 347 LYS D N 1
ATOM 5821 C CA . LYS C 1 172 ? 64.969 -50.488 -58.329 1.00 63.39 347 LYS D CA 1
ATOM 5822 C C . LYS C 1 172 ? 64.259 -51.819 -58.086 1.00 62.37 347 LYS D C 1
ATOM 5823 O O . LYS C 1 172 ? 63.023 -51.890 -58.063 1.00 61.17 347 LYS D O 1
ATOM 5829 N N . VAL C 1 173 ? 65.055 -52.866 -57.893 1.00 64.31 348 VAL D N 1
ATOM 5830 C CA . VAL C 1 173 ? 64.547 -54.231 -57.805 1.00 63.27 348 VAL D CA 1
ATOM 5831 C C . VAL C 1 173 ? 65.464 -55.068 -56.909 1.00 60.76 348 VAL D C 1
ATOM 5832 O O . VAL C 1 173 ? 66.694 -55.009 -57.048 1.00 59.54 348 VAL D O 1
ATOM 5836 N N . MET C 1 174 ? 64.879 -55.836 -55.990 1.00 59.06 349 MET D N 1
ATOM 5837 C CA . MET C 1 174 ? 65.691 -56.638 -55.067 1.00 61.10 349 MET D CA 1
ATOM 5838 C C . MET C 1 174 ? 64.989 -57.877 -54.474 1.00 59.15 349 MET D C 1
ATOM 5839 O O . MET C 1 174 ? 63.747 -57.926 -54.407 1.00 57.13 349 MET D O 1
ATOM 5844 N N . PRO C 1 175 ? 65.795 -58.875 -54.029 1.00 58.62 350 PRO D N 1
ATOM 5845 C CA . PRO C 1 175 ? 65.307 -60.081 -53.347 1.00 55.39 350 PRO D CA 1
ATOM 5846 C C . PRO C 1 175 ? 64.659 -59.672 -52.039 1.00 56.09 350 PRO D C 1
ATOM 5847 O O . PRO C 1 175 ? 65.239 -58.864 -51.300 1.00 57.11 350 PRO D O 1
ATOM 5851 N N . TYR C 1 176 ? 63.478 -60.222 -51.764 1.00 55.91 351 TYR D N 1
ATOM 5852 C CA . TYR C 1 176 ? 62.717 -59.874 -50.568 1.00 53.97 351 TYR D CA 1
ATOM 5853 C C . TYR C 1 176 ? 61.997 -61.128 -50.038 1.00 52.07 351 TYR D C 1
ATOM 5854 O O . TYR C 1 176 ? 60.804 -61.338 -50.294 1.00 49.09 351 TYR D O 1
ATOM 5863 N N . GLY C 1 177 ? 62.736 -61.970 -49.318 1.00 50.14 352 GLY D N 1
ATOM 5864 C CA . GLY C 1 177 ? 62.183 -63.216 -48.816 1.00 49.29 352 GLY D CA 1
ATOM 5865 C C . GLY C 1 177 ? 63.214 -64.325 -48.701 1.00 52.89 352 GLY D C 1
ATOM 5866 O O . GLY C 1 177 ? 64.213 -64.337 -49.438 1.00 53.81 352 GLY D O 1
ATOM 5867 N N . PRO C 1 178 ? 62.961 -65.277 -47.782 1.00 52.58 353 PRO D N 1
ATOM 5868 C CA . PRO C 1 178 ? 63.865 -66.351 -47.331 1.00 53.36 353 PRO D CA 1
ATOM 5869 C C . PRO C 1 178 ? 64.392 -67.233 -48.460 1.00 56.16 353 PRO D C 1
ATOM 5870 O O . PRO C 1 178 ? 65.611 -67.453 -48.533 1.00 55.14 353 PRO D O 1
ATOM 5874 N N . SER C 1 179 ? 63.492 -67.732 -49.313 1.00 57.56 354 SER D N 1
ATOM 5875 C CA . SER C 1 179 ? 63.851 -68.755 -50.302 1.00 55.94 354 SER D CA 1
ATOM 5876 C C . SER C 1 179 ? 62.904 -68.803 -51.493 1.00 54.97 354 SER D C 1
ATOM 5877 O O . SER C 1 179 ? 61.757 -68.354 -51.409 1.00 57.28 354 SER D O 1
ATOM 5880 N N . GLY C 1 180 ? 63.385 -69.381 -52.588 1.00 53.76 355 GLY D N 1
ATOM 5881 C CA . GLY C 1 180 ? 62.575 -69.581 -53.775 1.00 52.89 355 GLY D CA 1
ATOM 5882 C C . GLY C 1 180 ? 62.725 -71.002 -54.295 1.00 52.40 355 GLY D C 1
ATOM 5883 O O . GLY C 1 180 ? 63.087 -71.911 -53.534 1.00 51.21 355 GLY D O 1
ATOM 5884 N N . ILE C 1 181 ? 62.462 -71.186 -55.591 1.00 53.13 356 ILE D N 1
ATOM 5885 C CA . ILE C 1 181 ? 62.487 -72.505 -56.231 1.00 53.81 356 ILE D CA 1
ATOM 5886 C C . ILE C 1 181 ? 63.314 -72.490 -57.521 1.00 53.73 356 ILE D C 1
ATOM 5887 O O . ILE C 1 181 ? 63.588 -71.425 -58.087 1.00 54.35 356 ILE D O 1
ATOM 5892 N N . LYS C 1 182 ? 63.693 -73.677 -57.987 1.00 58.18 357 LYS D N 1
ATOM 5893 C CA . LYS C 1 182 ? 64.301 -73.848 -59.307 1.00 56.91 357 LYS D CA 1
ATOM 5894 C C . LYS C 1 182 ? 63.259 -74.449 -60.237 1.00 58.99 357 LYS D C 1
ATOM 5895 O O . LYS C 1 182 ? 62.403 -75.225 -59.803 1.00 60.38 357 LYS D O 1
ATOM 5901 N N . GLN C 1 183 ? 63.327 -74.097 -61.515 1.00 62.58 358 GLN D N 1
ATOM 5902 C CA . GLN C 1 183 ? 62.502 -74.747 -62.527 1.00 63.29 358 GLN D CA 1
ATOM 5903 C C . GLN C 1 183 ? 63.432 -75.246 -63.623 1.00 60.41 358 GLN D C 1
ATOM 5904 O O . GLN C 1 183 ? 63.717 -74.531 -64.591 1.00 61.00 358 GLN D O 1
ATOM 5910 N N . GLY C 1 184 ? 63.920 -76.472 -63.454 1.00 59.03 359 GLY D N 1
ATOM 5911 C CA . GLY C 1 184 ? 64.958 -76.991 -64.324 1.00 58.62 359 GLY D CA 1
ATOM 5912 C C . GLY C 1 184 ? 66.278 -76.295 -64.051 1.00 56.87 359 GLY D C 1
ATOM 5913 O O . GLY C 1 184 ? 67.022 -76.697 -63.146 1.00 63.13 359 GLY D O 1
ATOM 5914 N N . ASP C 1 185 ? 66.569 -75.249 -64.826 1.00 59.17 360 ASP D N 1
ATOM 5915 C CA . ASP C 1 185 ? 67.798 -74.465 -64.646 1.00 62.95 360 ASP D CA 1
ATOM 5916 C C . ASP C 1 185 ? 67.508 -72.984 -64.424 1.00 62.95 360 ASP D C 1
ATOM 5917 O O . ASP C 1 185 ? 68.401 -72.134 -64.516 1.00 63.61 360 ASP D O 1
ATOM 5922 N N . THR C 1 186 ? 66.252 -72.684 -64.117 1.00 61.84 361 THR D N 1
ATOM 5923 C CA . THR C 1 186 ? 65.852 -71.319 -63.815 1.00 60.89 361 THR D CA 1
ATOM 5924 C C . THR C 1 186 ? 65.575 -71.131 -62.316 1.00 62.61 361 THR D C 1
ATOM 5925 O O . THR C 1 186 ? 64.828 -71.899 -61.693 1.00 60.28 361 THR D O 1
ATOM 5929 N N . LEU C 1 187 ? 66.190 -70.107 -61.735 1.00 58.88 362 LEU D N 1
ATOM 5930 C CA . LEU C 1 187 ? 65.991 -69.826 -60.324 1.00 52.06 362 LEU D CA 1
ATOM 5931 C C . LEU C 1 187 ? 64.933 -68.733 -60.194 1.00 53.47 362 LEU D C 1
ATOM 5932 O O . LEU C 1 187 ? 64.934 -67.757 -60.953 1.00 54.47 362 LEU D O 1
ATOM 5937 N N . TYR C 1 188 ? 64.013 -68.914 -59.252 1.00 50.61 363 TYR D N 1
ATOM 5938 C CA . TYR C 1 188 ? 63.045 -67.874 -58.934 1.00 50.27 363 TYR D CA 1
ATOM 5939 C C . TYR C 1 188 ? 63.185 -67.438 -57.477 1.00 54.82 363 TYR D C 1
ATOM 5940 O O . TYR C 1 188 ? 62.965 -68.231 -56.549 1.00 56.02 363 TYR D O 1
ATOM 5949 N N . PHE C 1 189 ? 63.572 -66.179 -57.279 1.00 54.27 364 PHE D N 1
ATOM 5950 C CA . PHE C 1 189 ? 63.750 -65.645 -55.934 1.00 49.51 364 PHE D CA 1
ATOM 5951 C C . PHE C 1 189 ? 62.555 -64.773 -55.573 1.00 50.49 364 PHE D C 1
ATOM 5952 O O . PHE C 1 189 ? 62.074 -63.998 -56.406 1.00 50.60 364 PHE D O 1
ATOM 5960 N N . PRO C 1 190 ? 62.069 -64.899 -54.329 1.00 52.20 365 PRO D N 1
ATOM 5961 C CA . PRO C 1 190 ? 61.078 -63.930 -53.849 1.00 49.60 365 PRO D CA 1
ATOM 5962 C C . PRO C 1 190 ? 61.689 -62.538 -54.022 1.00 52.58 365 PRO D C 1
ATOM 5963 O O . PRO C 1 190 ? 62.879 -62.360 -53.739 1.00 56.29 365 PRO D O 1
ATOM 5967 N N . ALA C 1 191 ? 60.921 -61.558 -54.472 1.00 48.50 366 ALA D N 1
ATOM 5968 C CA . ALA C 1 191 ? 61.518 -60.253 -54.700 1.00 47.64 366 ALA D CA 1
ATOM 5969 C C . ALA C 1 191 ? 60.507 -59.129 -54.574 1.00 51.03 366 ALA D C 1
ATOM 5970 O O . ALA C 1 191 ? 59.338 -59.356 -54.229 1.00 51.36 366 ALA D O 1
ATOM 5972 N N . VAL C 1 192 ? 60.971 -57.918 -54.867 1.00 51.69 367 VAL D N 1
ATOM 5973 C CA . VAL C 1 192 ? 60.170 -56.720 -54.670 1.00 54.17 367 VAL D CA 1
ATOM 5974 C C . VAL C 1 192 ? 60.584 -55.627 -55.668 1.00 56.11 367 VAL D C 1
ATOM 5975 O O . VAL C 1 192 ? 61.780 -55.424 -55.939 1.00 54.31 367 VAL D O 1
ATOM 5979 N N . GLY C 1 193 ? 59.587 -54.943 -56.227 1.00 54.65 368 GLY D N 1
ATOM 5980 C CA . GLY C 1 193 ? 59.832 -53.845 -57.144 1.00 55.42 368 GLY D CA 1
ATOM 5981 C C . GLY C 1 193 ? 59.618 -52.491 -56.488 1.00 57.65 368 GLY D C 1
ATOM 5982 O O . GLY C 1 193 ? 58.659 -52.289 -55.725 1.00 57.55 368 GLY D O 1
ATOM 5983 N N . PHE C 1 194 ? 60.527 -51.562 -56.773 1.00 60.28 369 PHE D N 1
ATOM 5984 C CA . PHE C 1 194 ? 60.373 -50.182 -56.331 1.00 61.96 369 PHE D CA 1
ATOM 5985 C C . PHE C 1 194 ? 59.832 -49.339 -57.483 1.00 63.55 369 PHE D C 1
ATOM 5986 O O . PHE C 1 194 ? 60.541 -49.070 -58.457 1.00 65.76 369 PHE D O 1
ATOM 5994 N N . LEU C 1 195 ? 58.569 -48.941 -57.375 1.00 64.33 370 LEU D N 1
ATOM 5995 C CA . LEU C 1 195 ? 57.916 -48.164 -58.424 1.00 66.53 370 LEU D CA 1
ATOM 5996 C C . LEU C 1 195 ? 57.575 -46.763 -57.928 1.00 69.21 370 LEU D C 1
ATOM 5997 O O . LEU C 1 195 ? 56.876 -46.607 -56.924 1.00 71.06 370 LEU D O 1
ATOM 6002 N N . VAL C 1 196 ? 58.070 -45.748 -58.630 1.00 71.25 371 VAL D N 1
ATOM 6003 C CA . VAL C 1 196 ? 57.749 -44.365 -58.284 1.00 73.40 371 VAL D CA 1
ATOM 6004 C C . VAL C 1 196 ? 56.249 -44.209 -58.034 1.00 72.79 371 VAL D C 1
ATOM 6005 O O . VAL C 1 196 ? 55.426 -44.534 -58.895 1.00 76.91 371 VAL D O 1
ATOM 6009 N N . ARG C 1 197 ? 55.908 -43.715 -56.850 1.00 70.68 372 ARG D N 1
ATOM 6010 C CA . ARG C 1 197 ? 54.519 -43.611 -56.409 1.00 71.11 372 ARG D CA 1
ATOM 6011 C C . ARG C 1 197 ? 53.593 -42.970 -57.449 1.00 73.85 372 ARG D C 1
ATOM 6012 O O . ARG C 1 197 ? 52.451 -43.404 -57.643 1.00 71.91 372 ARG D O 1
ATOM 6020 N N . THR C 1 198 ? 54.097 -41.934 -58.112 1.00 76.28 373 THR D N 1
ATOM 6021 C CA . THR C 1 198 ? 53.321 -41.197 -59.100 1.00 75.72 373 THR D CA 1
ATOM 6022 C C . THR C 1 198 ? 52.878 -42.112 -60.244 1.00 78.70 373 THR D C 1
ATOM 6023 O O . THR C 1 198 ? 51.766 -41.980 -60.763 1.00 81.06 373 THR D O 1
ATOM 6027 N N . GLU C 1 199 ? 53.750 -43.041 -60.632 1.00 77.76 374 GLU D N 1
ATOM 6028 C CA . GLU C 1 199 ? 53.462 -43.946 -61.743 1.00 78.78 374 GLU D CA 1
ATOM 6029 C C . GLU C 1 199 ? 52.666 -45.184 -61.328 1.00 80.80 374 GLU D C 1
ATOM 6030 O O . GLU C 1 199 ? 52.370 -46.049 -62.167 1.00 79.72 374 GLU D O 1
ATOM 6036 N N . PHE C 1 200 ? 52.323 -45.265 -60.040 1.00 79.32 375 PHE D N 1
ATOM 6037 C CA . PHE C 1 200 ? 51.441 -46.323 -59.556 1.00 77.01 375 PHE D CA 1
ATOM 6038 C C . PHE C 1 200 ? 50.026 -46.121 -60.110 1.00 76.95 375 PHE D C 1
ATOM 6039 O O . PHE C 1 200 ? 49.417 -45.057 -59.955 1.00 75.45 375 PHE D O 1
ATOM 6047 N N . LYS C 1 201 ? 49.526 -47.168 -60.755 1.00 75.08 376 LYS D N 1
ATOM 6048 C CA . LYS C 1 201 ? 48.265 -47.153 -61.485 1.00 76.92 376 LYS D CA 1
ATOM 6049 C C . LYS C 1 201 ? 47.198 -47.941 -60.711 1.00 75.97 376 LYS D C 1
ATOM 6050 O O . LYS C 1 201 ? 47.202 -49.178 -60.685 1.00 72.29 376 LYS D O 1
ATOM 6056 N N . TYR C 1 202 ? 46.289 -47.218 -60.069 1.00 76.42 377 TYR D N 1
ATOM 6057 C CA . TYR C 1 202 ? 45.322 -47.856 -59.186 1.00 80.63 377 TYR D CA 1
ATOM 6058 C C . TYR C 1 202 ? 43.983 -47.117 -59.209 1.00 82.86 377 TYR D C 1
ATOM 6059 O O . TYR C 1 202 ? 43.927 -45.899 -59.003 1.00 83.04 377 TYR D O 1
ATOM 6068 N N . ASN C 1 203 ? 42.910 -47.856 -59.480 1.00 82.49 378 ASN D N 1
ATOM 6069 C CA . ASN C 1 203 ? 41.560 -47.320 -59.351 1.00 86.17 378 ASN D CA 1
ATOM 6070 C C . ASN C 1 203 ? 41.153 -47.378 -57.877 1.00 84.59 378 ASN D C 1
ATOM 6071 O O . ASN C 1 203 ? 40.830 -48.449 -57.356 1.00 83.24 378 ASN D O 1
ATOM 6076 N N . ASP C 1 204 ? 41.199 -46.231 -57.203 1.00 81.76 379 ASP D N 1
ATOM 6077 C CA . ASP C 1 204 ? 40.902 -46.162 -55.771 1.00 80.07 379 ASP D CA 1
ATOM 6078 C C . ASP C 1 204 ? 39.599 -46.874 -55.378 1.00 81.22 379 ASP D C 1
ATOM 6079 O O . ASP C 1 204 ? 39.405 -47.232 -54.211 1.00 80.40 379 ASP D O 1
ATOM 6084 N N . SER C 1 205 ? 38.714 -47.081 -56.351 1.00 85.82 380 SER D N 1
ATOM 6085 C CA . SER C 1 205 ? 37.425 -47.726 -56.095 1.00 84.51 380 SER D CA 1
ATOM 6086 C C . SER C 1 205 ? 37.521 -49.256 -55.992 1.00 82.36 380 SER D C 1
ATOM 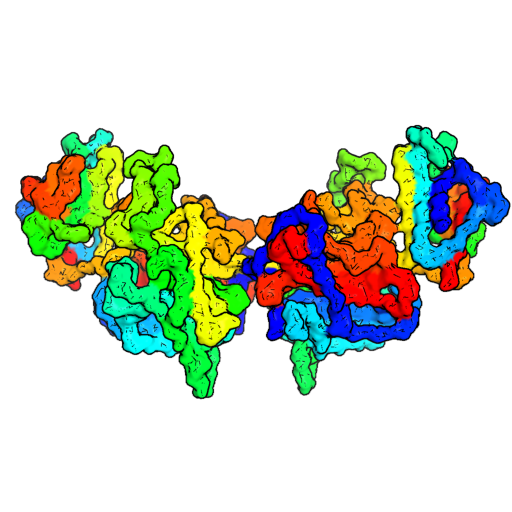6087 O O . SER C 1 205 ? 36.547 -49.923 -55.634 1.00 81.83 380 SER D O 1
ATOM 6090 N N . ASN C 1 206 ? 38.692 -49.805 -56.304 1.00 82.45 381 ASN D N 1
ATOM 6091 C CA . ASN C 1 206 ? 38.945 -51.230 -56.098 1.00 81.42 381 ASN D CA 1
ATOM 6092 C C . ASN C 1 206 ? 39.246 -51.534 -54.627 1.00 82.11 381 ASN D C 1
ATOM 6093 O O . ASN C 1 206 ? 39.420 -52.691 -54.238 1.00 80.94 381 ASN D O 1
ATOM 6098 N N . CYS C 1 207 ? 39.315 -50.486 -53.812 1.00 79.95 382 CYS D N 1
ATOM 6099 C CA . CYS C 1 207 ? 39.555 -50.659 -52.389 1.00 78.73 382 CYS D CA 1
ATOM 6100 C C . CYS C 1 207 ? 38.265 -51.114 -51.715 1.00 80.35 382 CYS D C 1
ATOM 6101 O O . CYS C 1 207 ? 37.226 -50.467 -51.864 1.00 81.99 382 CYS D O 1
ATOM 6104 N N . PRO C 1 208 ? 38.332 -52.244 -50.988 1.00 79.62 383 PRO D N 1
ATOM 6105 C CA . PRO C 1 208 ? 37.237 -52.916 -50.265 1.00 78.73 383 PRO D CA 1
ATOM 6106 C C . PRO C 1 208 ? 36.759 -52.223 -48.977 1.00 79.42 383 PRO D C 1
ATOM 6107 O O . PRO C 1 208 ? 36.930 -52.783 -47.889 1.00 81.20 383 PRO D O 1
ATOM 6111 N N . ILE C 1 209 ? 36.152 -51.043 -49.102 1.00 79.91 384 ILE D N 1
ATOM 6112 C CA . ILE C 1 209 ? 35.572 -50.329 -47.957 1.00 80.78 384 ILE D CA 1
ATOM 6113 C C . ILE C 1 209 ? 34.195 -50.887 -47.587 1.00 82.72 384 ILE D C 1
ATOM 6114 O O . ILE C 1 209 ? 33.681 -50.633 -46.497 1.00 80.46 384 ILE D O 1
ATOM 6119 N N . THR C 1 210 ? 33.624 -51.663 -48.507 1.00 89.10 385 THR D N 1
ATOM 6120 C CA . THR C 1 210 ? 32.190 -51.987 -48.534 1.00 87.56 385 THR D CA 1
ATOM 6121 C C . THR C 1 210 ? 31.496 -52.420 -47.225 1.00 86.88 385 THR D C 1
ATOM 6122 O O . THR C 1 210 ? 30.265 -52.385 -47.143 1.00 90.10 385 THR D O 1
ATOM 6126 N N . LYS C 1 211 ? 32.264 -52.810 -46.210 1.00 81.88 386 LYS D N 1
ATOM 6127 C CA . LYS C 1 211 ? 31.694 -53.075 -44.884 1.00 85.41 386 LYS D CA 1
ATOM 6128 C C . LYS C 1 211 ? 32.490 -52.380 -43.767 1.00 85.89 386 LYS D C 1
ATOM 6129 O O . LYS C 1 211 ? 32.533 -52.849 -42.622 1.00 81.50 386 LYS D O 1
ATOM 6135 N N . CYS C 1 212 ? 33.093 -51.243 -44.107 1.00 86.18 387 CYS D N 1
ATOM 6136 C CA . CYS C 1 212 ? 34.113 -50.616 -43.269 1.00 77.62 387 CYS D CA 1
ATOM 6137 C C . CYS C 1 212 ? 33.936 -49.110 -43.121 1.00 76.76 387 CYS D C 1
ATOM 6138 O O . CYS C 1 212 ? 34.553 -48.341 -43.863 1.00 77.44 387 CYS D O 1
ATOM 6141 N N . GLN C 1 213 ? 33.115 -48.674 -42.171 1.00 75.89 388 GLN D N 1
ATOM 6142 C CA . GLN C 1 213 ? 33.108 -47.256 -41.834 1.00 76.06 388 GLN D CA 1
ATOM 6143 C C . GLN C 1 213 ? 34.495 -46.931 -41.292 1.00 81.01 388 GLN D C 1
ATOM 6144 O O . GLN C 1 213 ? 35.111 -47.767 -40.618 1.00 86.48 388 GLN D O 1
ATOM 6150 N N . TYR C 1 214 ? 34.987 -45.731 -41.595 1.00 79.69 389 TYR D N 1
ATOM 6151 C CA . TYR C 1 214 ? 36.334 -45.295 -41.188 1.00 80.74 389 TYR D CA 1
ATOM 6152 C C . TYR C 1 214 ? 37.413 -45.592 -42.241 1.00 81.27 389 TYR D C 1
ATOM 6153 O O . TYR C 1 214 ? 38.408 -44.866 -42.337 1.00 83.24 389 TYR D O 1
ATOM 6162 N N . SER C 1 215 ? 37.225 -46.653 -43.024 1.00 78.68 390 SER D N 1
ATOM 6163 C CA . SER C 1 215 ? 38.117 -46.918 -44.150 1.00 78.32 390 SER D CA 1
ATOM 6164 C C . SER C 1 215 ? 37.706 -46.022 -45.310 1.00 77.46 390 SER D C 1
ATOM 6165 O O . SER C 1 215 ? 36.541 -46.017 -45.699 1.00 81.00 390 SER D O 1
ATOM 6168 N N . LYS C 1 216 ? 38.653 -45.255 -45.849 1.00 79.10 391 LYS D N 1
ATOM 6169 C CA . LYS C 1 216 ? 38.391 -44.417 -47.023 1.00 77.25 391 LYS D CA 1
ATOM 6170 C C . LYS C 1 216 ? 39.041 -45.016 -48.271 1.00 76.31 391 LYS D C 1
ATOM 6171 O O . LYS C 1 216 ? 40.122 -45.598 -48.193 1.00 79.13 391 LYS D O 1
ATOM 6177 N N . PRO C 1 217 ? 38.378 -44.878 -49.430 1.00 78.14 392 PRO D N 1
ATOM 6178 C CA . PRO C 1 217 ? 38.813 -45.471 -50.707 1.00 81.22 392 PRO D CA 1
ATOM 6179 C C . PRO C 1 217 ? 40.307 -45.279 -51.024 1.00 81.94 392 PRO D C 1
ATOM 6180 O O . PRO C 1 217 ? 40.914 -46.122 -51.698 1.00 81.39 392 PRO D O 1
ATOM 6184 N N . GLU C 1 218 ? 40.886 -44.185 -50.538 1.00 82.75 393 GLU D N 1
ATOM 6185 C CA . GLU C 1 218 ? 42.303 -43.882 -50.750 1.00 81.78 393 GLU D CA 1
ATOM 6186 C C . GLU C 1 218 ? 43.278 -44.842 -50.034 1.00 80.13 393 GLU D C 1
ATOM 6187 O O . GLU C 1 218 ? 44.451 -44.940 -50.415 1.00 78.47 393 GLU D O 1
ATOM 6193 N N . ASN C 1 219 ? 42.783 -45.558 -49.021 1.00 77.25 394 ASN D N 1
ATOM 6194 C CA . ASN C 1 219 ? 43.626 -46.373 -48.130 1.00 74.18 394 ASN D CA 1
ATOM 6195 C C . ASN C 1 219 ? 44.517 -47.449 -48.781 1.00 71.50 394 ASN D C 1
ATOM 6196 O O . ASN C 1 219 ? 45.698 -47.559 -48.444 1.00 71.16 394 ASN D O 1
ATOM 6201 N N . CYS C 1 220 ? 43.962 -48.243 -49.694 1.00 72.22 395 CYS D N 1
ATOM 6202 C CA . CYS C 1 220 ? 44.732 -49.322 -50.328 1.00 75.77 395 CYS D CA 1
ATOM 6203 C C . CYS C 1 220 ? 45.978 -48.805 -51.039 1.00 76.40 395 CYS D C 1
ATOM 6204 O O . CYS C 1 220 ? 47.067 -49.389 -50.923 1.00 72.68 395 CYS D O 1
ATOM 6207 N N . ARG C 1 221 ? 45.798 -47.720 -51.791 1.00 75.72 396 ARG D N 1
ATOM 6208 C CA . ARG C 1 221 ? 46.874 -47.122 -52.571 1.00 74.55 396 ARG D CA 1
ATOM 6209 C C . ARG C 1 221 ? 47.964 -46.580 -51.656 1.00 71.84 396 ARG D C 1
ATOM 6210 O O . ARG C 1 221 ? 49.156 -46.820 -51.879 1.00 71.33 396 ARG D O 1
ATOM 6218 N N . LEU C 1 222 ? 47.546 -45.856 -50.622 1.00 68.95 397 LEU D N 1
ATOM 6219 C CA . LEU C 1 222 ? 48.489 -45.267 -49.679 1.00 72.41 397 LEU D CA 1
ATOM 6220 C C . LEU C 1 222 ? 49.268 -46.344 -48.912 1.00 71.04 397 LEU D C 1
ATOM 6221 O O . LEU C 1 222 ? 50.450 -46.162 -48.590 1.00 67.83 397 LEU D O 1
ATOM 6226 N N . SER C 1 223 ? 48.599 -47.463 -48.630 1.00 71.80 398 SER D N 1
ATOM 6227 C CA . SER C 1 223 ? 49.210 -48.573 -47.898 1.00 68.40 398 SER D CA 1
ATOM 6228 C C . SER C 1 223 ? 50.087 -49.456 -48.779 1.00 67.67 398 SER D C 1
ATOM 6229 O O . SER C 1 223 ? 50.471 -50.557 -48.370 1.00 65.48 398 SER D O 1
ATOM 6232 N N . MET C 1 224 ? 50.394 -48.975 -49.984 1.00 68.87 399 MET D N 1
ATOM 6233 C CA . MET C 1 224 ? 51.263 -49.701 -50.907 1.00 63.85 399 MET D CA 1
ATOM 6234 C C . MET C 1 224 ? 52.727 -49.257 -50.803 1.00 65.23 399 MET D C 1
ATOM 6235 O O . MET C 1 224 ? 53.600 -49.786 -51.504 1.00 63.82 399 MET D O 1
ATOM 6240 N N . GLY C 1 225 ? 52.978 -48.292 -49.917 1.00 64.94 400 GLY D N 1
ATOM 6241 C CA . GLY C 1 225 ? 54.324 -47.848 -49.593 1.00 65.55 400 GLY D CA 1
ATOM 6242 C C . GLY C 1 225 ? 54.501 -47.743 -48.085 1.00 66.90 400 GLY D C 1
ATOM 6243 O O . GLY C 1 225 ? 53.513 -47.762 -47.337 1.00 65.32 400 GLY D O 1
ATOM 6244 N N . ILE C 1 226 ? 55.749 -47.623 -47.630 1.00 66.89 401 ILE D N 1
ATOM 6245 C CA . ILE C 1 226 ? 56.040 -47.637 -46.191 1.00 64.28 401 ILE D CA 1
ATOM 6246 C C . ILE C 1 226 ? 55.439 -46.440 -45.440 1.00 65.68 401 ILE D C 1
ATOM 6247 O O . ILE C 1 226 ? 55.166 -46.524 -44.234 1.00 65.91 401 ILE D O 1
ATOM 6252 N N . ARG C 1 227 ? 55.258 -45.332 -46.156 1.00 65.13 402 ARG D N 1
ATOM 6253 C CA . ARG C 1 227 ? 54.536 -44.169 -45.647 1.00 65.60 402 ARG D CA 1
ATOM 6254 C C . ARG C 1 227 ? 53.581 -43.736 -46.746 1.00 69.11 402 ARG D C 1
ATOM 6255 O O . ARG C 1 227 ? 53.814 -44.027 -47.922 1.00 69.26 402 ARG D O 1
ATOM 6263 N N . PRO C 1 228 ? 52.510 -43.022 -46.377 1.00 70.94 403 PRO D N 1
ATOM 6264 C CA . PRO C 1 228 ? 51.542 -42.524 -47.365 1.00 70.30 403 PRO D CA 1
ATOM 6265 C C . PRO C 1 228 ? 52.215 -41.607 -48.388 1.00 70.35 403 PRO D C 1
ATOM 6266 O O . PRO C 1 228 ? 51.833 -41.586 -49.562 1.00 72.11 403 PRO D O 1
ATOM 6270 N N . ASN C 1 229 ? 53.212 -40.857 -47.925 1.00 72.40 404 ASN D N 1
ATOM 6271 C CA . ASN C 1 229 ? 53.895 -39.851 -48.732 1.00 72.26 404 ASN D CA 1
ATOM 6272 C C . ASN C 1 229 ? 55.125 -40.439 -49.406 1.00 73.27 404 ASN D C 1
ATOM 6273 O O . ASN C 1 229 ? 55.808 -39.755 -50.174 1.00 72.56 404 ASN D O 1
ATOM 6278 N N . SER C 1 230 ? 55.406 -41.706 -49.104 1.00 71.93 405 SER D N 1
ATOM 6279 C CA . SER C 1 230 ? 56.641 -42.354 -49.547 1.00 73.68 405 SER D CA 1
ATOM 6280 C C . SER C 1 230 ? 56.868 -42.183 -51.047 1.00 73.52 405 SER D C 1
ATOM 6281 O O . SER C 1 230 ? 55.910 -42.088 -51.822 1.00 72.90 405 SER D O 1
ATOM 6284 N N . HIS C 1 231 ? 58.136 -42.146 -51.451 1.00 71.39 406 HIS D N 1
ATOM 6285 C CA . HIS C 1 231 ? 58.476 -41.920 -52.852 1.00 71.56 406 HIS D CA 1
ATOM 6286 C C . HIS C 1 231 ? 58.142 -43.112 -53.765 1.00 73.61 406 HIS D C 1
ATOM 6287 O O . HIS C 1 231 ? 57.634 -42.927 -54.877 1.00 74.79 406 HIS D O 1
ATOM 6294 N N . TYR C 1 232 ? 58.431 -44.328 -53.305 1.00 72.86 407 TYR D N 1
ATOM 6295 C CA . TYR C 1 232 ? 58.078 -45.527 -54.069 1.00 69.47 407 TYR D CA 1
ATOM 6296 C C . TYR C 1 232 ? 56.898 -46.278 -53.453 1.00 69.98 407 TYR D C 1
ATOM 6297 O O . TYR C 1 232 ? 56.497 -46.021 -52.310 1.00 72.14 407 TYR D O 1
ATOM 6306 N N . ILE C 1 233 ? 56.354 -47.216 -54.222 1.00 67.61 408 ILE D N 1
ATOM 6307 C CA . ILE C 1 233 ? 55.475 -48.243 -53.676 1.00 64.07 408 ILE D CA 1
ATOM 6308 C C . ILE C 1 233 ? 56.175 -49.588 -53.868 1.00 62.99 408 ILE D C 1
ATOM 6309 O O . ILE C 1 233 ? 57.012 -49.739 -54.764 1.00 64.00 408 ILE D O 1
ATOM 6314 N N . LEU C 1 234 ? 55.854 -50.555 -53.018 1.00 62.07 409 LEU D N 1
ATOM 6315 C CA . LEU C 1 234 ? 56.510 -51.855 -53.094 1.00 61.27 409 LEU D CA 1
ATOM 6316 C C . LEU C 1 234 ? 55.576 -52.876 -53.725 1.00 60.33 409 LEU D C 1
ATOM 6317 O O . LEU C 1 234 ? 54.404 -52.984 -53.344 1.00 63.32 409 LEU D O 1
ATOM 6322 N N . ARG C 1 235 ? 56.092 -53.617 -54.696 1.00 55.67 410 ARG D N 1
ATOM 6323 C CA . ARG C 1 235 ? 55.308 -54.655 -55.351 1.00 57.41 410 ARG D CA 1
ATOM 6324 C C . ARG C 1 235 ? 56.041 -55.989 -55.255 1.00 56.19 410 ARG D C 1
ATOM 6325 O O . ARG C 1 235 ? 57.089 -56.177 -55.893 1.00 55.73 410 ARG D O 1
ATOM 6333 N N . SER C 1 236 ? 55.508 -56.914 -54.459 1.00 52.47 411 SER D N 1
ATOM 6334 C CA . SER C 1 236 ? 56.112 -58.240 -54.402 1.00 53.34 411 SER D CA 1
ATOM 6335 C C . SER C 1 236 ? 56.083 -58.936 -55.769 1.00 54.49 411 SER D C 1
ATOM 6336 O O . SER C 1 236 ? 55.227 -58.642 -56.619 1.00 56.34 411 SER D O 1
ATOM 6339 N N . GLY C 1 237 ? 57.040 -59.836 -55.983 1.00 51.05 412 GLY D N 1
ATOM 6340 C CA . GLY C 1 237 ? 57.151 -60.563 -57.236 1.00 51.98 412 GLY D CA 1
ATOM 6341 C C . GLY C 1 237 ? 58.254 -61.606 -57.156 1.00 51.97 412 GLY D C 1
ATOM 6342 O O . GLY C 1 237 ? 58.679 -61.993 -56.064 1.00 51.89 412 GLY D O 1
ATOM 6343 N N . LEU C 1 238 ? 58.711 -62.073 -58.314 1.00 53.12 413 LEU D N 1
ATOM 6344 C CA . LEU C 1 238 ? 59.845 -62.988 -58.374 1.00 52.20 413 LEU D CA 1
ATOM 6345 C C . LEU C 1 238 ? 60.965 -62.352 -59.179 1.00 54.77 413 LEU D C 1
ATOM 6346 O O . LEU C 1 238 ? 60.712 -61.532 -60.079 1.00 56.47 413 LEU D O 1
ATOM 6351 N N . LEU C 1 239 ? 62.198 -62.735 -58.853 1.00 50.13 414 LEU D N 1
ATOM 6352 C CA . LEU C 1 239 ? 63.349 -62.419 -59.688 1.00 50.25 414 LEU D CA 1
ATOM 6353 C C . LEU C 1 239 ? 63.864 -63.706 -60.332 1.00 54.58 414 LEU D C 1
ATOM 6354 O O . LEU C 1 239 ? 64.333 -64.627 -59.642 1.00 51.03 414 LEU D O 1
ATOM 6359 N N . LYS C 1 240 ? 63.754 -63.757 -61.660 1.00 58.68 415 LYS D N 1
ATOM 6360 C CA . LYS C 1 240 ? 64.118 -64.932 -62.445 1.00 56.86 415 LYS D CA 1
ATOM 6361 C C . LYS C 1 240 ? 65.605 -64.891 -62.794 1.00 58.32 415 LYS D C 1
ATOM 6362 O O . LYS C 1 240 ? 66.133 -63.838 -63.158 1.00 60.46 415 LYS D O 1
ATOM 6368 N N . TYR C 1 241 ? 66.276 -66.035 -62.686 1.00 57.75 416 TYR D N 1
ATOM 6369 C CA . TYR C 1 241 ? 67.698 -66.120 -62.997 1.00 57.03 416 TYR D CA 1
ATOM 6370 C C . TYR C 1 241 ? 67.987 -67.382 -63.802 1.00 63.97 416 TYR D C 1
ATOM 6371 O O . TYR C 1 241 ? 68.001 -68.489 -63.253 1.00 62.13 416 TYR D O 1
ATOM 6380 N N . ASN C 1 242 ? 68.214 -67.208 -65.104 1.00 67.86 417 ASN D N 1
ATOM 6381 C CA . ASN C 1 242 ? 68.459 -68.331 -66.008 1.00 68.38 417 ASN D CA 1
ATOM 6382 C C . ASN C 1 242 ? 69.935 -68.741 -66.046 1.00 70.63 417 ASN D C 1
ATOM 6383 O O . ASN C 1 242 ? 70.773 -67.993 -66.552 1.00 72.77 417 ASN D O 1
ATOM 6388 N N . LEU C 1 243 ? 70.249 -69.930 -65.525 1.00 68.78 418 LEU D N 1
ATOM 6389 C CA . LEU C 1 243 ? 71.640 -70.389 -65.428 1.00 67.75 418 LEU D CA 1
ATOM 6390 C C . LEU C 1 243 ? 72.273 -70.727 -66.777 1.00 73.82 418 LEU D C 1
ATOM 6391 O O . LEU C 1 243 ? 73.498 -70.836 -66.884 1.00 74.51 418 LEU D O 1
ATOM 6396 N N . SER C 1 244 ? 71.437 -70.903 -67.799 1.00 77.57 419 SER D N 1
ATOM 6397 C CA . SER C 1 244 ? 71.915 -71.258 -69.137 1.00 78.36 419 SER D CA 1
ATOM 6398 C C . SER C 1 244 ? 71.938 -70.052 -70.078 1.00 80.51 419 SER D C 1
ATOM 6399 O O . SER C 1 244 ? 72.216 -70.186 -71.269 1.00 84.10 419 SER D O 1
ATOM 6402 N N . ASP C 1 245 ? 71.645 -68.878 -69.530 1.00 81.78 420 ASP D N 1
ATOM 6403 C CA . ASP C 1 245 ? 71.653 -67.636 -70.295 1.00 83.89 420 ASP D CA 1
ATOM 6404 C C . ASP C 1 245 ? 73.087 -67.090 -70.422 1.00 88.10 420 ASP D C 1
ATOM 6405 O O . ASP C 1 245 ? 73.310 -65.874 -70.433 1.00 89.27 420 ASP D O 1
ATOM 6410 N N . GLY C 1 246 ? 74.057 -67.998 -70.507 1.00 85.15 421 GLY D N 1
ATOM 6411 C CA . GLY C 1 246 ? 75.453 -67.616 -70.623 1.00 88.42 421 GLY D CA 1
ATOM 6412 C C . GLY C 1 246 ? 76.177 -67.534 -69.289 1.00 97.03 421 GLY D C 1
ATOM 6413 O O . GLY C 1 246 ? 75.612 -67.839 -68.232 1.00 95.30 421 GLY D O 1
ATOM 6414 N N . GLU C 1 247 ? 77.442 -67.120 -69.353 1.00 104.98 422 GLU D N 1
ATOM 6415 C CA . GLU C 1 247 ? 78.305 -66.948 -68.180 1.00 103.49 422 GLU D CA 1
ATOM 6416 C C . GLU C 1 247 ? 77.775 -65.813 -67.310 1.00 102.70 422 GLU D C 1
ATOM 6417 O O . GLU C 1 247 ? 77.781 -65.897 -66.074 1.00 97.47 422 GLU D O 1
ATOM 6423 N N . ASN C 1 248 ? 77.327 -64.749 -67.979 1.00 103.97 423 ASN D N 1
ATOM 6424 C CA . ASN C 1 248 ? 76.663 -63.621 -67.327 1.00 100.57 423 ASN D CA 1
ATOM 6425 C C . ASN C 1 248 ? 75.162 -63.561 -67.650 1.00 97.68 423 ASN D C 1
ATOM 6426 O O . ASN C 1 248 ? 74.740 -62.806 -68.536 1.00 94.18 423 ASN D O 1
ATOM 6431 N N . PRO C 1 249 ? 74.352 -64.364 -66.928 1.00 94.21 424 PRO D N 1
ATOM 6432 C CA . PRO C 1 249 ? 72.902 -64.433 -67.140 1.00 85.81 424 PRO D CA 1
ATOM 6433 C C . PRO C 1 249 ? 72.179 -63.272 -66.458 1.00 80.32 424 PRO D C 1
ATOM 6434 O O . PRO C 1 249 ? 72.588 -62.852 -65.370 1.00 80.79 424 PRO D O 1
ATOM 6438 N N . LYS C 1 250 ? 71.115 -62.776 -67.086 1.00 79.15 425 LYS D N 1
ATOM 6439 C CA . LYS C 1 250 ? 70.343 -61.651 -66.550 1.00 78.09 425 LYS D CA 1
ATOM 6440 C C . LYS C 1 250 ? 69.294 -62.077 -65.514 1.00 74.78 425 LYS D C 1
ATOM 6441 O O . LYS C 1 250 ? 68.710 -63.170 -65.605 1.00 72.71 425 LYS D O 1
ATOM 6447 N N . VAL C 1 251 ? 69.057 -61.212 -64.530 1.00 64.33 426 VAL D N 1
ATOM 6448 C CA . VAL C 1 251 ? 67.904 -61.386 -63.656 1.00 64.11 426 VAL D CA 1
ATOM 6449 C C . VAL C 1 251 ? 66.717 -60.610 -64.213 1.00 61.54 426 VAL D C 1
ATOM 6450 O O . VAL C 1 251 ? 66.869 -59.485 -64.696 1.00 65.12 426 VAL D O 1
ATOM 6454 N N . VAL C 1 252 ? 65.538 -61.218 -64.155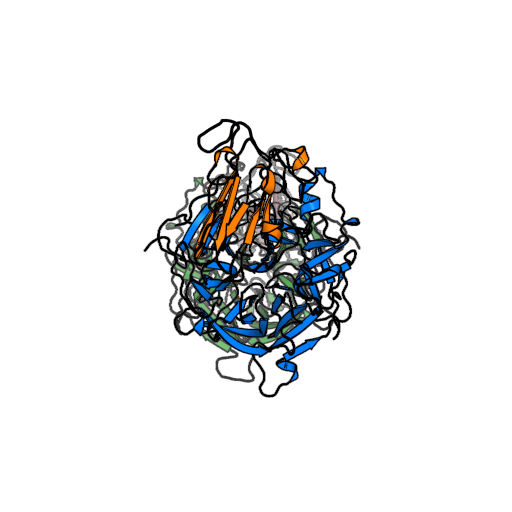 1.00 59.78 427 VAL D N 1
ATOM 6455 C CA . VAL C 1 252 ? 64.326 -60.556 -64.617 1.00 59.74 427 VAL D CA 1
ATOM 6456 C C . VAL C 1 252 ? 63.274 -60.487 -63.513 1.00 54.91 427 VAL D C 1
ATOM 6457 O O . VAL C 1 252 ? 62.891 -61.506 -62.931 1.00 51.43 427 VAL D O 1
ATOM 6461 N N . PHE C 1 253 ? 62.808 -59.278 -63.223 1.00 55.69 428 PHE D N 1
ATOM 6462 C CA . PHE C 1 253 ? 61.735 -59.121 -62.252 1.00 58.23 428 PHE D CA 1
ATOM 6463 C C . PHE C 1 253 ? 60.375 -59.445 -62.886 1.00 64.55 428 PHE D C 1
ATOM 6464 O O . PHE C 1 253 ? 60.062 -59.000 -64.009 1.00 64.00 428 PHE D O 1
ATOM 6472 N N . ILE C 1 254 ? 59.589 -60.240 -62.158 1.00 61.96 429 ILE D N 1
ATOM 6473 C CA . ILE C 1 254 ? 58.232 -60.601 -62.554 1.00 58.74 429 ILE D CA 1
ATOM 6474 C C . ILE C 1 254 ? 57.307 -60.142 -61.439 1.00 57.81 429 ILE D C 1
ATOM 6475 O O . ILE C 1 254 ? 57.367 -60.678 -60.323 1.00 59.46 429 ILE D O 1
ATOM 6480 N N . GLU C 1 255 ? 56.476 -59.137 -61.722 1.00 59.54 430 GLU D N 1
ATOM 6481 C CA . GLU C 1 255 ? 55.580 -58.590 -60.694 1.00 60.57 430 GLU D CA 1
ATOM 6482 C C . GLU C 1 255 ? 54.500 -59.605 -60.330 1.00 60.16 430 GLU D C 1
ATOM 6483 O O . GLU C 1 255 ? 54.125 -60.446 -61.155 1.00 64.65 430 GLU D O 1
ATOM 6489 N N . ILE C 1 256 ? 54.016 -59.544 -59.095 1.00 58.62 431 ILE D N 1
ATOM 6490 C CA . ILE C 1 256 ? 52.895 -60.387 -58.706 1.00 59.01 431 ILE D CA 1
ATOM 6491 C C . ILE C 1 256 ? 51.618 -59.784 -59.287 1.00 59.28 431 ILE D C 1
ATOM 6492 O O . ILE C 1 256 ? 51.553 -58.573 -59.522 1.00 59.73 431 ILE D O 1
ATOM 6497 N N . SER C 1 257 ? 50.617 -60.631 -59.525 1.00 58.54 432 SER D N 1
ATOM 6498 C CA . SER C 1 257 ? 49.295 -60.191 -59.973 1.00 61.57 432 SER D CA 1
ATOM 6499 C C . SER C 1 257 ? 48.645 -59.198 -58.990 1.00 64.48 432 SER D C 1
ATOM 6500 O O . SER C 1 257 ? 49.001 -59.159 -57.809 1.00 67.51 432 SER D O 1
ATOM 6503 N N . ASP C 1 258 ? 47.696 -58.398 -59.476 1.00 65.26 433 ASP D N 1
ATOM 6504 C CA . ASP C 1 258 ? 47.002 -57.427 -58.620 1.00 66.30 433 ASP D CA 1
ATOM 6505 C C . ASP C 1 258 ? 45.776 -58.018 -57.901 1.00 69.96 433 ASP D C 1
ATOM 6506 O O . ASP C 1 258 ? 44.858 -57.290 -57.506 1.00 69.73 433 ASP D O 1
ATOM 6511 N N . GLN C 1 259 ? 45.783 -59.340 -57.734 1.00 72.46 434 GLN D N 1
ATOM 6512 C CA . GLN C 1 259 ? 44.777 -60.053 -56.944 1.00 76.12 434 GLN D CA 1
ATOM 6513 C C . GLN C 1 259 ? 45.101 -59.958 -55.454 1.00 79.99 434 GLN D C 1
ATOM 6514 O O . GLN C 1 259 ? 46.228 -60.251 -55.042 1.00 77.78 434 GLN D O 1
ATOM 6520 N N . ARG C 1 260 ? 44.116 -59.575 -54.643 1.00 82.56 435 ARG D N 1
ATOM 6521 C CA . ARG C 1 260 ? 44.328 -59.448 -53.203 1.00 77.77 435 ARG D CA 1
ATOM 6522 C C . ARG C 1 260 ? 45.722 -58.858 -52.971 1.00 74.82 435 ARG D C 1
ATOM 6523 O O . ARG C 1 260 ? 46.655 -59.554 -52.559 1.00 72.86 435 ARG D O 1
ATOM 6531 N N . LEU C 1 261 ? 45.852 -57.569 -53.264 1.00 75.36 436 LEU D N 1
ATOM 6532 C CA . LEU C 1 261 ? 47.148 -56.906 -53.342 1.00 73.05 436 LEU D CA 1
ATOM 6533 C C . LEU C 1 261 ? 47.525 -56.172 -52.052 1.00 71.80 436 LEU D C 1
ATOM 6534 O O . LEU C 1 261 ? 46.856 -55.214 -51.650 1.00 68.83 436 LEU D O 1
ATOM 6539 N N . SER C 1 262 ? 48.596 -56.639 -51.411 1.00 70.02 437 SER D N 1
ATOM 6540 C CA . SER C 1 262 ? 49.206 -55.936 -50.282 1.00 66.66 437 SER D CA 1
ATOM 6541 C C . SER C 1 262 ? 50.502 -55.245 -50.713 1.00 68.08 437 SER D C 1
ATOM 6542 O O . SER C 1 262 ? 51.052 -55.531 -51.791 1.00 66.12 437 SER D O 1
ATOM 6545 N N . ILE C 1 263 ? 50.986 -54.331 -49.873 1.00 62.96 438 ILE D N 1
ATOM 6546 C CA . ILE C 1 263 ? 52.300 -53.746 -50.098 1.00 59.14 438 ILE D CA 1
ATOM 6547 C C . ILE C 1 263 ? 53.337 -54.862 -50.146 1.00 55.75 438 ILE D C 1
ATOM 6548 O O . ILE C 1 263 ? 53.283 -55.800 -49.347 1.00 60.17 438 ILE D O 1
ATOM 6553 N N . GLY C 1 264 ? 54.266 -54.765 -51.093 1.00 58.74 439 GLY D N 1
ATOM 6554 C CA . GLY C 1 264 ? 55.342 -55.736 -51.220 1.00 57.77 439 GLY D CA 1
ATOM 6555 C C . GLY C 1 264 ? 55.951 -56.074 -49.869 1.00 57.53 439 GLY D C 1
ATOM 6556 O O . GLY C 1 264 ? 56.358 -55.180 -49.105 1.00 61.51 439 GLY D O 1
ATOM 6557 N N . SER C 1 265 ? 55.994 -57.368 -49.559 1.00 55.81 440 SER D N 1
ATOM 6558 C CA . SER C 1 265 ? 56.538 -57.834 -48.287 1.00 49.85 440 SER D CA 1
ATOM 6559 C C . SER C 1 265 ? 57.470 -59.012 -48.514 1.00 48.37 440 SER D C 1
ATOM 6560 O O . SER C 1 265 ? 57.542 -59.545 -49.628 1.00 50.77 440 SER D O 1
ATOM 6563 N N . PRO C 1 266 ? 58.222 -59.392 -47.468 1.00 51.19 441 PRO D N 1
ATOM 6564 C CA . PRO C 1 266 ? 59.078 -60.579 -47.577 1.00 48.96 441 PRO D CA 1
ATOM 6565 C C . PRO C 1 266 ? 58.181 -61.789 -47.849 1.00 50.71 441 PRO D C 1
ATOM 6566 O O . PRO C 1 266 ? 57.173 -61.981 -47.152 1.00 51.30 441 PRO D O 1
ATOM 6570 N N . SER C 1 267 ? 58.534 -62.581 -48.856 1.00 49.28 442 SER D N 1
ATOM 6571 C CA . SER C 1 267 ? 57.643 -63.613 -49.362 1.00 45.41 442 SER D CA 1
ATOM 6572 C C . SER C 1 267 ? 58.393 -64.914 -49.620 1.00 46.91 442 SER D C 1
ATOM 6573 O O . SER C 1 267 ? 59.630 -64.946 -49.650 1.00 50.70 442 SER D O 1
ATOM 6576 N N . LYS C 1 268 ? 57.640 -65.988 -49.826 1.00 46.05 443 LYS D N 1
ATOM 6577 C CA . LYS C 1 268 ? 58.234 -67.290 -50.072 1.00 49.32 443 LYS D CA 1
ATOM 6578 C C . LYS C 1 268 ? 57.545 -67.957 -51.261 1.00 51.76 443 LYS D C 1
ATOM 6579 O O . LYS C 1 268 ? 56.322 -67.853 -51.418 1.00 51.25 443 LYS D O 1
ATOM 6585 N N . ILE C 1 269 ? 58.332 -68.617 -52.107 1.00 51.95 444 ILE D N 1
ATOM 6586 C CA . ILE C 1 269 ? 57.791 -69.528 -53.115 1.00 51.57 444 ILE D CA 1
ATOM 6587 C C . ILE C 1 269 ? 58.462 -70.897 -52.942 1.00 52.39 444 ILE D C 1
ATOM 6588 O O . ILE C 1 269 ? 59.699 -70.993 -52.899 1.00 54.44 444 ILE D O 1
ATOM 6593 N N . TYR C 1 270 ? 57.657 -71.950 -52.827 1.00 51.13 445 TYR D N 1
ATOM 6594 C CA . TYR C 1 270 ? 58.205 -73.272 -52.526 1.00 53.34 445 TYR D CA 1
ATOM 6595 C C . TYR C 1 270 ? 57.421 -74.416 -53.153 1.00 52.18 445 TYR D C 1
ATOM 6596 O O . TYR C 1 270 ? 56.230 -74.280 -53.449 1.00 51.82 445 TYR D O 1
ATOM 6605 N N . ASP C 1 271 ? 58.098 -75.547 -53.339 1.00 51.42 446 ASP D N 1
ATOM 6606 C CA . ASP C 1 271 ? 57.450 -76.742 -53.870 1.00 55.16 446 ASP D CA 1
ATOM 6607 C C . ASP C 1 271 ? 56.912 -77.613 -52.739 1.00 56.23 446 ASP D C 1
ATOM 6608 O O . ASP C 1 271 ? 57.680 -78.084 -51.882 1.00 51.42 446 ASP D O 1
ATOM 6613 N N . SER C 1 272 ? 55.597 -77.827 -52.744 1.00 56.98 447 SER D N 1
ATOM 6614 C CA . SER C 1 272 ? 55.000 -78.911 -51.965 1.00 57.84 447 SER D CA 1
ATOM 6615 C C . SER C 1 272 ? 54.163 -79.842 -52.850 1.00 57.87 447 SER D C 1
ATOM 6616 O O . SER C 1 272 ? 53.243 -79.400 -53.556 1.00 56.40 447 SER D O 1
ATOM 6619 N N . LEU C 1 273 ? 54.506 -81.127 -52.822 1.00 56.02 448 LEU D N 1
ATOM 6620 C CA . LEU C 1 273 ? 53.700 -82.154 -53.480 1.00 60.71 448 LEU D CA 1
ATOM 6621 C C . LEU C 1 273 ? 53.520 -81.944 -54.996 1.00 63.04 448 LEU D C 1
ATOM 6622 O O . LEU C 1 273 ? 52.428 -82.184 -55.543 1.00 58.13 448 LEU D O 1
ATOM 6627 N N . GLY C 1 274 ? 54.591 -81.496 -55.658 1.00 60.32 449 GLY D N 1
ATOM 6628 C CA . GLY C 1 274 ? 54.629 -81.425 -57.115 1.00 68.11 449 GLY D CA 1
ATOM 6629 C C . GLY C 1 274 ? 54.110 -80.141 -57.754 1.00 69.29 449 GLY D C 1
ATOM 6630 O O . GLY C 1 274 ? 53.918 -80.063 -58.989 1.00 65.71 449 GLY D O 1
ATOM 6631 N N . GLN C 1 275 ? 53.876 -79.134 -56.915 1.00 60.26 450 GLN D N 1
ATOM 6632 C CA . GLN C 1 275 ? 53.430 -77.837 -57.404 1.00 61.33 450 GLN D CA 1
ATOM 6633 C C . GLN C 1 275 ? 53.789 -76.736 -56.419 1.00 61.52 450 GLN D C 1
ATOM 6634 O O . GLN C 1 275 ? 53.619 -76.896 -55.205 1.00 62.00 450 GLN D O 1
ATOM 6640 N N . PRO C 1 276 ? 54.300 -75.614 -56.945 1.00 59.55 451 PRO D N 1
ATOM 6641 C CA . PRO C 1 276 ? 54.708 -74.457 -56.144 1.00 58.00 451 PRO D CA 1
ATOM 6642 C C . PRO C 1 276 ? 53.548 -73.781 -55.418 1.00 59.37 451 PRO D C 1
ATOM 6643 O O . PRO C 1 276 ? 52.467 -73.577 -55.992 1.00 57.88 451 PRO D O 1
ATOM 6647 N N . VAL C 1 277 ? 53.795 -73.445 -54.153 1.00 53.94 452 VAL D N 1
ATOM 6648 C CA . VAL C 1 277 ? 52.925 -72.573 -53.387 1.00 49.93 452 VAL D CA 1
ATOM 6649 C C . VAL C 1 277 ? 53.684 -71.266 -53.192 1.00 48.04 452 VAL D C 1
ATOM 6650 O O . VAL C 1 277 ? 54.909 -71.226 -53.345 1.00 47.90 452 VAL D O 1
ATOM 6654 N N . PHE C 1 278 ? 52.958 -70.207 -52.844 1.00 47.70 453 PHE D N 1
ATOM 6655 C CA . PHE C 1 278 ? 53.551 -68.892 -52.640 1.00 48.41 453 PHE D CA 1
ATOM 6656 C C . PHE C 1 278 ? 52.963 -68.195 -51.393 1.00 52.42 453 PHE D C 1
ATOM 6657 O O . PHE C 1 278 ? 51.742 -68.048 -51.265 1.00 51.80 453 PHE D O 1
ATOM 6665 N N . TYR C 1 279 ? 53.838 -67.776 -50.478 1.00 53.39 454 TYR D N 1
ATOM 6666 C CA . TYR C 1 279 ? 53.437 -67.041 -49.282 1.00 49.37 454 TYR D CA 1
ATOM 6667 C C . TYR C 1 279 ? 53.889 -65.584 -49.409 1.00 48.42 454 TYR D C 1
ATOM 6668 O O . TYR C 1 279 ? 54.967 -65.314 -49.945 1.00 48.78 454 TYR D O 1
ATOM 6677 N N . GLN C 1 280 ? 53.057 -64.652 -48.946 1.00 47.23 455 GLN D N 1
ATOM 6678 C CA . GLN C 1 280 ? 53.466 -63.252 -48.793 1.00 49.64 455 GLN D CA 1
ATOM 6679 C C . GLN C 1 280 ? 53.108 -62.702 -47.395 1.00 55.39 455 GLN D C 1
ATOM 6680 O O . GLN C 1 280 ? 51.927 -62.645 -47.015 1.00 55.96 455 GLN D O 1
ATOM 6686 N N . ALA C 1 281 ? 54.123 -62.302 -46.630 1.00 52.14 456 ALA D N 1
ATOM 6687 C CA . ALA C 1 281 ? 53.885 -61.736 -45.308 1.00 50.16 456 ALA D CA 1
ATOM 6688 C C . ALA C 1 281 ? 52.866 -60.598 -45.406 1.00 51.71 456 ALA D C 1
ATOM 6689 O O . ALA C 1 281 ? 52.749 -59.938 -46.447 1.00 47.99 456 ALA D O 1
ATOM 6691 N N . SER C 1 282 ? 52.119 -60.386 -44.325 1.00 56.94 457 SER D N 1
ATOM 6692 C CA . SER C 1 282 ? 51.064 -59.374 -44.303 1.00 55.76 457 SER D CA 1
ATOM 6693 C C . SER C 1 282 ? 51.558 -58.170 -43.520 1.00 53.88 457 SER D C 1
ATOM 6694 O O . SER C 1 282 ? 51.574 -58.194 -42.283 1.00 54.20 457 SER D O 1
ATOM 6697 N N . PHE C 1 283 ? 51.959 -57.124 -44.241 1.00 54.87 458 PHE D N 1
ATOM 6698 C CA . PHE C 1 283 ? 52.594 -55.959 -43.628 1.00 48.97 458 PHE D CA 1
ATOM 6699 C C . PHE C 1 283 ? 51.720 -54.715 -43.702 1.00 51.17 458 PHE D C 1
ATOM 6700 O O . PHE C 1 283 ? 52.224 -53.598 -43.566 1.00 53.94 458 PHE D O 1
ATOM 6708 N N . SER C 1 284 ? 50.422 -54.901 -43.933 1.00 53.75 459 SER D N 1
ATOM 6709 C CA . SER C 1 284 ? 49.462 -53.801 -43.780 1.00 61.01 459 SER D CA 1
ATOM 6710 C C . SER C 1 284 ? 48.073 -54.280 -43.330 1.00 64.58 459 SER D C 1
ATOM 6711 O O . SER C 1 284 ? 47.971 -55.156 -42.462 1.00 64.83 459 SER D O 1
ATOM 6714 N N . TRP C 1 285 ? 47.019 -53.708 -43.918 1.00 64.08 460 TRP D N 1
ATOM 6715 C CA . TRP C 1 285 ? 45.643 -53.925 -43.453 1.00 63.80 460 TRP D CA 1
ATOM 6716 C C . TRP C 1 285 ? 45.097 -55.333 -43.731 1.00 63.40 460 TRP D C 1
ATOM 6717 O O . TRP C 1 285 ? 44.163 -55.786 -43.064 1.00 60.60 460 TRP D O 1
ATOM 6728 N N . ASP C 1 286 ? 45.671 -56.019 -44.717 1.00 65.58 461 ASP D N 1
ATOM 6729 C CA . ASP C 1 286 ? 45.227 -57.369 -45.058 1.00 62.12 461 ASP D CA 1
ATOM 6730 C C . ASP C 1 286 ? 45.976 -58.405 -44.214 1.00 60.75 461 ASP D C 1
ATOM 6731 O O . ASP C 1 286 ? 46.963 -58.992 -44.673 1.00 61.20 461 ASP D O 1
ATOM 6736 N N . THR C 1 287 ? 45.492 -58.640 -42.994 1.00 58.69 462 THR D N 1
ATOM 6737 C CA . THR C 1 287 ? 46.269 -59.366 -41.982 1.00 56.97 462 THR D CA 1
ATOM 6738 C C . THR C 1 287 ? 46.026 -60.879 -41.888 1.00 54.96 462 THR D C 1
ATOM 6739 O O . THR C 1 287 ? 46.736 -61.576 -41.160 1.00 52.98 462 THR D O 1
ATOM 6743 N N . MET C 1 288 ? 45.031 -61.400 -42.598 1.00 57.72 463 MET D N 1
ATOM 6744 C CA . MET C 1 288 ? 44.855 -62.854 -42.618 1.00 54.97 463 MET D CA 1
ATOM 6745 C C . MET C 1 288 ? 45.903 -63.452 -43.556 1.00 52.09 463 MET D C 1
ATOM 6746 O O . MET C 1 288 ? 46.279 -62.825 -44.554 1.00 54.85 463 MET D O 1
ATOM 6751 N N . ILE C 1 289 ? 46.372 -64.655 -43.233 1.00 48.32 464 ILE D N 1
ATOM 6752 C CA . ILE C 1 289 ? 47.456 -65.293 -43.986 1.00 51.11 464 ILE D CA 1
ATOM 6753 C C . ILE C 1 289 ? 47.245 -65.262 -45.524 1.00 57.50 464 ILE D C 1
ATOM 6754 O O . ILE C 1 289 ? 46.171 -65.621 -46.040 1.00 58.30 464 ILE D O 1
ATOM 6759 N N . LYS C 1 290 ? 48.266 -64.804 -46.250 1.00 58.38 465 LYS D N 1
ATOM 6760 C CA . LYS C 1 290 ? 48.211 -64.786 -47.714 1.00 53.42 465 LYS D CA 1
ATOM 6761 C C . LYS C 1 290 ? 49.156 -65.823 -48.308 1.00 50.24 465 LYS D C 1
ATOM 6762 O O . LYS C 1 290 ? 50.362 -65.590 -48.415 1.00 49.70 465 LYS D O 1
ATOM 6768 N N . PHE C 1 291 ? 48.610 -66.977 -48.670 1.00 50.92 466 PHE D N 1
ATOM 6769 C CA . PHE C 1 291 ? 49.355 -67.941 -49.475 1.00 53.49 466 PHE D CA 1
ATOM 6770 C C . PHE C 1 291 ? 48.396 -68.737 -50.358 1.00 56.10 466 PHE D C 1
ATOM 6771 O O . PHE C 1 291 ? 47.204 -68.429 -50.410 1.00 59.57 466 PHE D O 1
ATOM 6779 N N . GLY C 1 292 ? 48.904 -69.736 -51.068 1.00 54.20 467 GLY D N 1
ATOM 6780 C CA . GLY C 1 292 ? 48.059 -70.504 -51.959 1.00 55.80 467 GLY D CA 1
ATOM 6781 C C . GLY C 1 292 ? 48.826 -70.952 -53.182 1.00 57.50 467 GLY D C 1
ATOM 6782 O O . GLY C 1 292 ? 49.879 -70.393 -53.490 1.00 55.77 467 GLY D O 1
ATOM 6783 N N . ASP C 1 293 ? 48.293 -71.963 -53.869 1.00 64.03 468 ASP D N 1
ATOM 6784 C CA . ASP C 1 293 ? 48.924 -72.541 -55.058 1.00 62.94 468 ASP D CA 1
ATOM 6785 C C . ASP C 1 293 ? 49.306 -71.491 -56.117 1.00 60.25 468 ASP D C 1
ATOM 6786 O O . ASP C 1 293 ? 48.611 -70.480 -56.312 1.00 54.66 468 ASP D O 1
ATOM 6791 N N . VAL C 1 294 ? 50.428 -71.741 -56.787 1.00 59.69 469 VAL D N 1
ATOM 6792 C CA . VAL C 1 294 ? 50.852 -70.926 -57.917 1.00 63.10 469 VAL D CA 1
ATOM 6793 C C . VAL C 1 294 ? 50.224 -71.478 -59.207 1.00 60.54 469 VAL D C 1
ATOM 6794 O O . VAL C 1 294 ? 50.538 -72.596 -59.631 1.00 61.90 469 VAL D O 1
ATOM 6798 N N . LEU C 1 295 ? 49.325 -70.702 -59.810 1.00 58.67 470 LEU D N 1
ATOM 6799 C CA . LEU C 1 295 ? 48.677 -71.097 -61.066 1.00 59.31 470 LEU D CA 1
ATOM 6800 C C . LEU C 1 295 ? 49.678 -71.024 -62.215 1.00 64.47 470 LEU D C 1
ATOM 6801 O O . LEU C 1 295 ? 49.877 -71.992 -62.963 1.00 64.66 470 LEU D O 1
ATOM 6806 N N . THR C 1 296 ? 50.299 -69.858 -62.356 1.00 64.51 471 THR D N 1
ATOM 6807 C CA . THR C 1 296 ? 51.356 -69.673 -63.340 1.00 64.44 471 THR D CA 1
ATOM 6808 C C . THR C 1 296 ? 52.443 -68.761 -62.765 1.00 61.83 471 THR D C 1
ATOM 6809 O O . THR C 1 296 ? 52.176 -67.932 -61.886 1.00 60.38 471 THR D O 1
ATOM 6813 N N . VAL C 1 297 ? 53.668 -68.944 -63.254 1.00 63.84 472 VAL D N 1
ATOM 6814 C CA . VAL C 1 297 ? 54.837 -68.216 -62.758 1.00 63.08 472 VAL D CA 1
ATOM 6815 C C . VAL C 1 297 ? 55.184 -66.932 -63.534 1.00 64.16 472 VAL D C 1
ATOM 6816 O O . VAL C 1 297 ? 55.270 -65.853 -62.938 1.00 60.17 472 VAL D O 1
ATOM 6820 N N . ASN C 1 298 ? 55.395 -67.048 -64.850 1.00 67.50 473 ASN D N 1
ATOM 6821 C CA . ASN C 1 298 ? 55.979 -65.936 -65.612 1.00 65.85 473 ASN D CA 1
ATOM 6822 C C . ASN C 1 298 ? 55.010 -64.826 -65.979 1.00 65.70 473 ASN D C 1
ATOM 6823 O O . ASN C 1 298 ? 55.421 -63.680 -66.198 1.00 64.61 473 ASN D O 1
ATOM 6828 N N . PRO C 1 299 ? 53.731 -65.178 -66.116 1.00 64.76 474 PRO D N 1
ATOM 6829 C CA . PRO C 1 299 ? 52.754 -64.216 -65.594 1.00 64.83 474 PRO D CA 1
ATOM 6830 C C . PRO C 1 299 ? 52.451 -64.680 -64.162 1.00 62.90 474 PRO D C 1
ATOM 6831 O O . PRO C 1 299 ? 51.783 -65.702 -63.976 1.00 60.07 474 PRO D O 1
ATOM 6835 N N . LEU C 1 300 ? 52.976 -63.973 -63.164 1.00 61.33 475 LEU D N 1
ATOM 6836 C CA . LEU C 1 300 ? 52.843 -64.433 -61.781 1.00 62.09 475 LEU D CA 1
ATOM 6837 C C . LEU C 1 300 ? 51.436 -64.281 -61.206 1.00 62.92 475 LEU D C 1
ATOM 6838 O O . LEU C 1 300 ? 51.015 -63.171 -60.854 1.00 62.81 475 LEU D O 1
ATOM 6843 N N . VAL C 1 301 ? 50.718 -65.399 -61.093 1.00 64.00 476 VAL D N 1
ATOM 6844 C CA . VAL C 1 301 ? 49.411 -65.390 -60.431 1.00 64.86 476 VAL D CA 1
ATOM 6845 C C . VAL C 1 301 ? 49.293 -66.469 -59.346 1.00 62.82 476 VAL D C 1
ATOM 6846 O O . VAL C 1 301 ? 49.642 -67.641 -59.560 1.00 57.70 476 VAL D O 1
ATOM 6850 N N . VAL C 1 302 ? 48.805 -66.036 -58.181 1.00 64.80 477 VAL D N 1
ATOM 6851 C CA . VAL C 1 302 ? 48.706 -66.866 -56.983 1.00 63.69 477 VAL D CA 1
ATOM 6852 C C . VAL C 1 302 ? 47.242 -67.039 -56.576 1.00 63.14 477 VAL D C 1
ATOM 6853 O O . VAL C 1 302 ? 46.500 -66.056 -56.459 1.00 62.77 477 VAL D O 1
ATOM 6857 N N . ASN C 1 303 ? 46.831 -68.290 -56.369 1.00 62.58 478 ASN D N 1
ATOM 6858 C CA . ASN C 1 303 ? 45.466 -68.598 -55.942 1.00 64.01 478 ASN D CA 1
ATOM 6859 C C . ASN C 1 303 ? 45.319 -68.507 -54.420 1.00 60.43 478 ASN D C 1
ATOM 6860 O O . ASN C 1 303 ? 45.411 -69.516 -53.709 1.00 57.23 478 ASN D O 1
ATOM 6865 N N . TRP C 1 304 ? 45.092 -67.289 -53.932 1.00 59.50 479 TRP D N 1
ATOM 6866 C CA . TRP C 1 304 ? 45.074 -67.018 -52.498 1.00 58.00 479 TRP D CA 1
ATOM 6867 C C . TRP C 1 304 ? 44.037 -67.850 -51.763 1.00 62.35 479 TRP D C 1
ATOM 6868 O O . TRP C 1 304 ? 42.835 -67.719 -52.019 1.00 65.90 479 TRP D O 1
ATOM 6879 N N . ARG C 1 305 ? 44.508 -68.702 -50.853 1.00 63.14 480 ARG D N 1
ATOM 6880 C CA . ARG C 1 305 ? 43.633 -69.406 -49.923 1.00 59.78 480 ARG D CA 1
ATOM 6881 C C . ARG C 1 305 ? 42.685 -68.394 -49.303 1.00 64.42 480 ARG D C 1
ATOM 6882 O O . ARG C 1 305 ? 43.091 -67.271 -48.973 1.00 65.46 480 ARG D O 1
ATOM 6890 N N . ASN C 1 306 ? 41.422 -68.780 -49.153 1.00 64.85 481 ASN D N 1
ATOM 6891 C CA . ASN C 1 306 ? 40.458 -67.915 -48.490 1.00 64.80 481 ASN D CA 1
ATOM 6892 C C . ASN C 1 306 ? 40.424 -68.241 -46.988 1.00 66.96 481 ASN D C 1
ATOM 6893 O O . ASN C 1 306 ? 39.374 -68.581 -46.424 1.00 66.17 481 ASN D O 1
ATOM 6898 N N . ASN C 1 307 ? 41.597 -68.137 -46.356 1.00 66.13 482 ASN D N 1
ATOM 6899 C CA . ASN C 1 307 ? 41.784 -68.451 -44.934 1.00 61.29 482 ASN D CA 1
ATOM 6900 C C . ASN C 1 307 ? 41.111 -67.472 -43.966 1.00 58.22 482 ASN D C 1
ATOM 6901 O O . ASN C 1 307 ? 41.053 -66.264 -44.214 1.00 60.32 482 ASN D O 1
ATOM 6906 N N . THR C 1 308 ? 40.617 -68.001 -42.854 1.00 56.00 483 THR D N 1
ATOM 6907 C CA . THR C 1 308 ? 39.883 -67.194 -41.884 1.00 59.82 483 THR D CA 1
ATOM 6908 C C . THR C 1 308 ? 40.239 -67.581 -40.442 1.00 60.43 483 THR D C 1
ATOM 6909 O O . THR C 1 308 ? 39.433 -67.398 -39.518 1.00 56.61 483 THR D O 1
ATOM 6913 N N . VAL C 1 309 ? 41.447 -68.115 -40.259 1.00 58.80 484 VAL D N 1
ATOM 6914 C CA . VAL C 1 309 ? 41.902 -68.587 -38.949 1.00 57.45 484 VAL D CA 1
ATOM 6915 C C . VAL C 1 309 ? 43.346 -68.166 -38.599 1.00 58.81 484 VAL D C 1
ATOM 6916 O O . VAL C 1 309 ? 43.708 -68.085 -37.416 1.00 60.96 484 VAL D O 1
ATOM 6920 N N . ILE C 1 310 ? 44.165 -67.901 -39.616 1.00 56.89 485 ILE D N 1
ATOM 6921 C CA . ILE C 1 310 ? 45.576 -67.576 -39.398 1.00 52.84 485 ILE D CA 1
ATOM 6922 C C . ILE C 1 310 ? 45.893 -66.105 -39.695 1.00 53.52 485 ILE D C 1
ATOM 6923 O O . ILE C 1 310 ? 45.507 -65.571 -40.741 1.00 56.25 485 ILE D O 1
ATOM 6928 N N . SER C 1 311 ? 46.602 -65.459 -38.771 1.00 56.56 486 SER D N 1
ATOM 6929 C CA . SER C 1 311 ? 46.950 -64.039 -38.899 1.00 57.04 486 SER D CA 1
ATOM 6930 C C . SER C 1 311 ? 48.320 -63.721 -38.270 1.00 59.40 486 SER D C 1
ATOM 6931 O O . SER C 1 311 ? 49.114 -64.631 -37.962 1.00 62.65 486 SER D O 1
ATOM 6934 N N . ARG C 1 312 ? 48.603 -62.436 -38.074 1.00 53.00 487 ARG D N 1
ATOM 6935 C CA . ARG C 1 312 ? 49.801 -62.060 -37.322 1.00 54.67 487 ARG D CA 1
ATOM 6936 C C . ARG C 1 312 ? 49.567 -60.816 -36.448 1.00 54.79 487 ARG D C 1
ATOM 6937 O O . ARG C 1 312 ? 48.631 -60.039 -36.696 1.00 53.14 487 ARG D O 1
ATOM 6945 N N . PRO C 1 313 ? 50.395 -60.641 -35.400 1.00 50.05 488 PRO D N 1
ATOM 6946 C CA . PRO C 1 313 ? 50.284 -59.409 -34.607 1.00 48.11 488 PRO D CA 1
ATOM 6947 C C . PRO C 1 313 ? 50.737 -58.201 -35.435 1.00 51.09 488 PRO D C 1
ATOM 6948 O O . PRO C 1 313 ? 51.772 -58.271 -36.107 1.00 51.16 488 PRO D O 1
ATOM 6952 N N . GLY C 1 314 ? 49.958 -57.123 -35.411 1.00 52.00 489 GLY D N 1
ATOM 6953 C CA . GLY C 1 314 ? 50.404 -55.842 -35.928 1.00 50.91 489 GLY D CA 1
ATOM 6954 C C . GLY C 1 314 ? 50.612 -54.902 -34.752 1.00 52.46 489 GLY D C 1
ATOM 6955 O O . GLY C 1 314 ? 50.938 -55.344 -33.646 1.00 52.34 489 GLY D O 1
ATOM 6956 N N . GLN C 1 315 ? 50.427 -53.607 -34.980 1.00 54.47 490 GLN D N 1
ATOM 6957 C CA . GLN C 1 315 ? 50.365 -52.647 -33.880 1.00 53.85 490 GLN D CA 1
ATOM 6958 C C . GLN C 1 315 ? 48.906 -52.191 -33.734 1.00 57.72 490 GLN D C 1
ATOM 6959 O O . GLN C 1 315 ? 47.992 -52.977 -33.995 1.00 57.39 490 GLN D O 1
ATOM 6965 N N . SER C 1 316 ? 48.669 -50.941 -33.340 1.00 58.65 491 SER D N 1
ATOM 6966 C CA . SER C 1 316 ? 47.287 -50.500 -33.129 1.00 58.58 491 SER D CA 1
ATOM 6967 C C . SER C 1 316 ? 46.419 -50.425 -34.410 1.00 60.57 491 SER D C 1
ATOM 6968 O O . SER C 1 316 ? 45.300 -50.946 -34.424 1.00 59.45 491 SER D O 1
ATOM 6971 N N . GLN C 1 317 ? 46.918 -49.794 -35.475 1.00 62.45 492 GLN D N 1
ATOM 6972 C CA . GLN C 1 317 ? 46.112 -49.621 -36.697 1.00 62.01 492 GLN D CA 1
ATOM 6973 C C . GLN C 1 317 ? 45.652 -50.932 -37.317 1.00 62.26 492 GLN D C 1
ATOM 6974 O O . GLN C 1 317 ? 44.460 -51.126 -37.565 1.00 65.89 492 GLN D O 1
ATOM 6980 N N . CYS C 1 318 ? 46.606 -51.820 -37.580 1.00 60.19 493 CYS D N 1
ATOM 6981 C CA . CYS C 1 318 ? 46.310 -53.093 -38.225 1.00 58.25 493 CYS D CA 1
ATOM 6982 C C . CYS C 1 318 ? 46.771 -54.288 -37.400 1.00 57.18 493 CYS D C 1
ATOM 6983 O O . CYS C 1 318 ? 47.752 -54.939 -37.763 1.00 58.07 493 CYS D O 1
ATOM 6986 N N . PRO C 1 319 ? 46.066 -54.579 -36.289 1.00 54.55 494 PRO D N 1
ATOM 6987 C CA . PRO C 1 319 ? 46.418 -55.693 -35.392 1.00 53.97 494 PRO D CA 1
ATOM 6988 C C . PRO C 1 319 ? 46.032 -57.039 -35.997 1.00 57.23 494 PRO D C 1
ATOM 6989 O O . PRO C 1 319 ? 45.498 -57.091 -37.116 1.00 60.98 494 PRO D O 1
ATOM 6993 N N . ARG C 1 320 ? 46.286 -58.118 -35.263 1.00 53.12 495 ARG D N 1
ATOM 6994 C CA . ARG C 1 320 ? 45.870 -59.440 -35.713 1.00 54.14 495 ARG D CA 1
ATOM 6995 C C . ARG C 1 320 ? 44.357 -59.456 -35.968 1.00 61.29 495 ARG D C 1
ATOM 6996 O O . ARG C 1 320 ? 43.570 -58.963 -35.140 1.00 65.43 495 ARG D O 1
ATOM 7004 N N . PHE C 1 321 ? 43.972 -60.012 -37.121 1.00 59.50 496 PHE D N 1
ATOM 7005 C CA . PHE C 1 321 ? 42.570 -60.228 -37.510 1.00 57.19 496 PHE D CA 1
ATOM 7006 C C . PHE C 1 321 ? 41.967 -59.070 -38.291 1.00 61.90 496 PHE D C 1
ATOM 7007 O O . PHE C 1 321 ? 40.882 -59.214 -38.860 1.00 64.87 496 PHE D O 1
ATOM 7015 N N . ASN C 1 322 ? 42.649 -57.925 -38.317 1.00 60.81 497 ASN D N 1
ATOM 7016 C CA . ASN C 1 322 ? 42.140 -56.786 -39.079 1.00 61.39 497 ASN D CA 1
ATOM 7017 C C . ASN C 1 322 ? 41.947 -57.180 -40.542 1.00 60.25 497 ASN D C 1
ATOM 7018 O O . ASN C 1 322 ? 42.822 -57.823 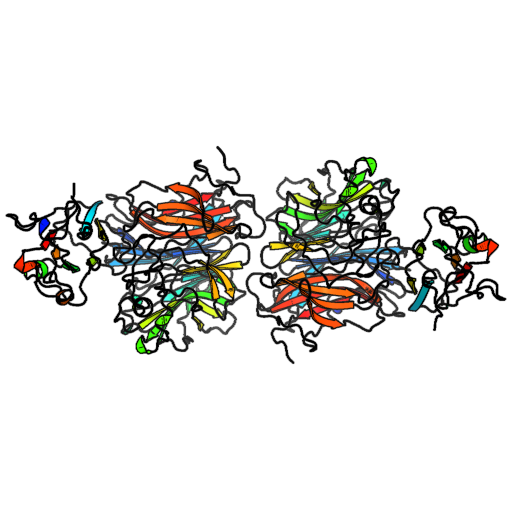-41.128 1.00 58.98 497 ASN D O 1
ATOM 7023 N N . THR C 1 323 ? 40.795 -56.822 -41.115 1.00 63.77 498 THR D N 1
ATOM 7024 C CA . THR C 1 323 ? 40.491 -57.118 -42.528 1.00 66.95 498 THR D CA 1
ATOM 7025 C C . THR C 1 323 ? 40.132 -55.858 -43.330 1.00 70.54 498 THR D C 1
ATOM 7026 O O . THR C 1 323 ? 40.195 -55.854 -44.568 1.00 68.38 498 THR D O 1
ATOM 7030 N N . CYS C 1 324 ? 39.757 -54.799 -42.613 1.00 70.12 499 CYS D N 1
ATOM 7031 C CA . CYS C 1 324 ? 39.402 -53.520 -43.223 1.00 69.66 499 CYS D CA 1
ATOM 7032 C C . CYS C 1 324 ? 40.624 -52.737 -43.712 1.00 69.25 499 CYS D C 1
ATOM 7033 O O . CYS C 1 324 ? 41.629 -52.633 -42.999 1.00 67.74 499 CYS D O 1
ATOM 7036 N N . PRO C 1 325 ? 40.539 -52.189 -44.938 1.00 71.91 500 PRO D N 1
ATOM 7037 C CA . PRO C 1 325 ? 41.638 -51.423 -45.544 1.00 72.64 500 PRO D CA 1
ATOM 7038 C C . PRO C 1 325 ? 42.007 -50.171 -44.744 1.00 71.75 500 PRO D C 1
ATOM 7039 O O . PRO C 1 325 ? 41.335 -49.141 -44.853 1.00 73.43 500 PRO D O 1
ATOM 7043 N N . GLU C 1 326 ? 43.064 -50.278 -43.942 1.00 72.99 501 GLU D N 1
ATOM 7044 C CA . GLU C 1 326 ? 43.623 -49.132 -43.231 1.00 71.45 501 GLU D CA 1
ATOM 7045 C C . GLU C 1 326 ? 44.954 -48.748 -43.868 1.00 69.67 501 GLU D C 1
ATOM 7046 O O . GLU C 1 326 ? 45.546 -49.524 -44.631 1.00 67.78 501 GLU D O 1
ATOM 7052 N N . ILE C 1 327 ? 45.425 -47.548 -43.543 1.00 71.71 502 ILE D N 1
ATOM 7053 C CA . ILE C 1 327 ? 46.701 -47.063 -44.059 1.00 71.68 502 ILE D CA 1
ATOM 7054 C C . ILE C 1 327 ? 47.815 -47.272 -43.025 1.00 69.02 502 ILE D C 1
ATOM 7055 O O . ILE C 1 327 ? 47.916 -46.537 -42.038 1.00 70.68 502 ILE D O 1
ATOM 7060 N N . CYS C 1 328 ? 48.633 -48.298 -43.256 1.00 68.25 503 CYS D N 1
ATOM 7061 C CA . CYS C 1 328 ? 49.609 -48.741 -42.265 1.00 64.37 503 CYS D CA 1
ATOM 7062 C C . CYS C 1 328 ? 50.721 -49.600 -42.867 1.00 63.41 503 CYS D C 1
ATOM 7063 O O . CYS C 1 328 ? 50.645 -50.044 -44.025 1.00 61.23 503 CYS D O 1
ATOM 7066 N N . TRP C 1 329 ? 51.746 -49.838 -42.052 1.00 61.33 504 TRP D N 1
ATOM 7067 C CA . TRP C 1 329 ? 52.883 -50.664 -42.438 1.00 58.85 504 TRP D CA 1
ATOM 7068 C C . TRP C 1 329 ? 53.483 -51.304 -41.177 1.00 57.66 504 TRP D C 1
ATOM 7069 O O . TRP C 1 329 ? 54.217 -50.656 -40.413 1.00 61.45 504 TRP D O 1
ATOM 7080 N N . GLU C 1 330 ? 53.148 -52.573 -40.958 1.00 53.00 505 GLU D N 1
ATOM 7081 C CA . GLU C 1 330 ? 53.532 -53.277 -39.738 1.00 53.30 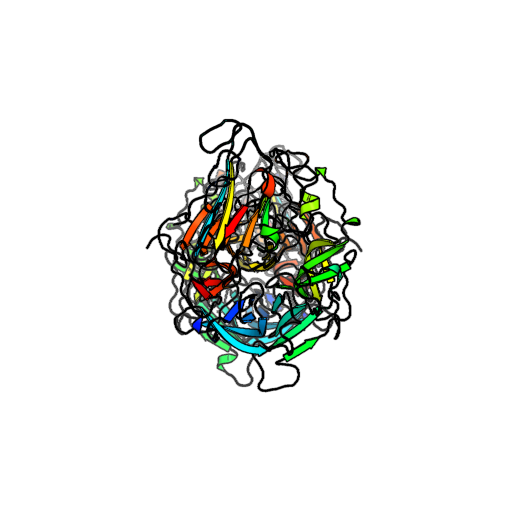505 GLU D CA 1
ATOM 7082 C C . GLU C 1 330 ? 53.213 -54.763 -39.881 1.00 52.95 505 GLU D C 1
ATOM 7083 O O . GLU C 1 330 ? 52.421 -55.149 -40.743 1.00 58.56 505 GLU D O 1
ATOM 7089 N N . GLY C 1 331 ? 53.827 -55.596 -39.045 1.00 51.65 506 GLY D N 1
ATOM 7090 C CA . GLY C 1 331 ? 53.555 -57.023 -39.068 1.00 48.11 506 GLY D CA 1
ATOM 7091 C C . GLY C 1 331 ? 54.797 -57.866 -38.856 1.00 47.49 506 GLY D C 1
ATOM 7092 O O . GLY C 1 331 ? 55.887 -57.339 -38.588 1.00 46.55 506 GLY D O 1
ATOM 7093 N N . VAL C 1 332 ? 54.630 -59.183 -38.957 1.00 48.08 507 VAL D N 1
ATOM 7094 C CA . VAL C 1 332 ? 55.758 -60.106 -38.861 1.00 50.90 507 VAL D CA 1
ATOM 7095 C C . VAL C 1 332 ? 55.653 -61.167 -39.956 1.00 49.88 507 VAL D C 1
ATOM 7096 O O . VAL C 1 332 ? 54.606 -61.306 -40.598 1.00 50.70 507 VAL D O 1
ATOM 7100 N N . TYR C 1 333 ? 56.737 -61.915 -40.162 1.00 49.45 508 TYR D N 1
ATOM 7101 C CA . TYR C 1 333 ? 56.750 -63.009 -41.128 1.00 47.27 508 TYR D CA 1
ATOM 7102 C C . TYR C 1 333 ? 56.701 -64.360 -40.408 1.00 53.16 508 TYR D C 1
ATOM 7103 O O . TYR C 1 333 ? 57.731 -64.852 -39.927 1.00 54.18 508 TYR D O 1
ATOM 7112 N N . ASN C 1 334 ? 55.497 -64.929 -40.311 1.00 51.68 509 ASN D N 1
ATOM 7113 C CA . ASN C 1 334 ? 55.306 -66.325 -39.917 1.00 48.29 509 ASN D CA 1
ATOM 7114 C C . ASN C 1 334 ? 54.748 -67.070 -41.124 1.00 49.59 509 ASN D C 1
ATOM 7115 O O . ASN C 1 334 ? 53.547 -66.967 -41.426 1.00 47.16 509 ASN D O 1
ATOM 7120 N N . ASP C 1 335 ? 55.593 -67.807 -41.838 1.00 51.37 510 ASP D N 1
ATOM 7121 C CA . ASP C 1 335 ? 55.099 -68.450 -43.057 1.00 51.83 510 ASP D CA 1
ATOM 7122 C C . ASP C 1 335 ? 54.389 -69.777 -42.741 1.00 52.16 510 ASP D C 1
ATOM 7123 O O . ASP C 1 335 ? 54.285 -70.177 -41.570 1.00 48.36 510 ASP D O 1
ATOM 7128 N N . ALA C 1 336 ? 53.879 -70.433 -43.784 1.00 52.53 511 ALA D N 1
ATOM 7129 C CA . ALA C 1 336 ? 53.118 -71.669 -43.619 1.00 48.44 511 ALA D CA 1
ATOM 7130 C C . ALA C 1 336 ? 53.405 -72.635 -44.760 1.00 49.08 511 ALA D C 1
ATOM 7131 O O . ALA C 1 336 ? 53.300 -72.277 -45.936 1.00 48.15 511 ALA D O 1
ATOM 7133 N N . PHE C 1 337 ? 53.758 -73.865 -44.404 1.00 51.39 512 PHE D N 1
ATOM 7134 C CA . PHE C 1 337 ? 54.128 -74.875 -45.389 1.00 49.14 512 PHE D CA 1
ATOM 7135 C C . PHE C 1 337 ? 52.984 -75.876 -45.626 1.00 52.38 512 PHE D C 1
ATOM 7136 O O . PHE C 1 337 ? 52.562 -76.586 -44.705 1.00 49.43 512 PHE D O 1
ATOM 7144 N N . LEU C 1 338 ? 52.484 -75.919 -46.862 1.00 55.86 513 LEU D N 1
ATOM 7145 C CA . LEU C 1 338 ? 51.448 -76.876 -47.259 1.00 53.51 513 LEU D CA 1
ATOM 7146 C C . LEU C 1 338 ? 51.945 -78.307 -47.078 1.00 53.31 513 LEU D C 1
ATOM 7147 O O . LEU C 1 338 ? 53.041 -78.651 -47.526 1.00 53.02 513 LEU D O 1
ATOM 7152 N N . ILE C 1 339 ? 51.142 -79.141 -46.425 1.00 53.77 514 ILE D N 1
ATOM 7153 C CA . ILE C 1 339 ? 51.531 -80.535 -46.213 1.00 54.77 514 ILE D CA 1
ATOM 7154 C C . ILE C 1 339 ? 50.549 -81.544 -46.833 1.00 58.51 514 ILE D C 1
ATOM 7155 O O . ILE C 1 339 ? 50.900 -82.714 -47.040 1.00 58.32 514 ILE D O 1
ATOM 7160 N N . ASP C 1 340 ? 49.328 -81.090 -47.128 1.00 60.94 515 ASP D N 1
ATOM 7161 C CA . ASP C 1 340 ? 48.310 -81.940 -47.758 1.00 59.71 515 ASP D CA 1
ATOM 7162 C C . ASP C 1 340 ? 47.499 -81.146 -48.784 1.00 61.35 515 ASP D C 1
ATOM 7163 O O . ASP C 1 340 ? 46.713 -80.260 -48.420 1.00 57.76 515 ASP D O 1
ATOM 7168 N N . ARG C 1 341 ? 47.684 -81.457 -50.066 1.00 62.80 516 ARG D N 1
ATOM 7169 C CA . ARG C 1 341 ? 46.971 -80.709 -51.097 1.00 63.13 516 ARG D CA 1
ATOM 7170 C C . ARG C 1 341 ? 45.522 -81.171 -51.287 1.00 63.61 516 ARG D C 1
ATOM 7171 O O . ARG C 1 341 ? 44.628 -80.348 -51.527 1.00 63.13 516 ARG D O 1
ATOM 7179 N N . ILE C 1 342 ? 45.293 -82.478 -51.179 1.00 63.40 517 ILE D N 1
ATOM 7180 C CA . ILE C 1 342 ? 43.938 -83.021 -51.284 1.00 65.65 517 ILE D CA 1
ATOM 7181 C C . ILE C 1 342 ? 42.982 -82.320 -50.304 1.00 65.88 517 ILE D C 1
ATOM 7182 O O . ILE C 1 342 ? 41.875 -81.917 -50.679 1.00 67.47 517 ILE D O 1
ATOM 7187 N N . ASN C 1 343 ? 43.424 -82.162 -49.057 1.00 65.43 518 ASN D N 1
ATOM 7188 C CA . ASN C 1 343 ? 42.602 -81.556 -48.007 1.00 66.75 518 ASN D CA 1
ATOM 7189 C C . ASN C 1 343 ? 42.995 -80.115 -47.645 1.00 68.51 518 ASN D C 1
ATOM 7190 O O . ASN C 1 343 ? 42.392 -79.515 -46.743 1.00 68.13 518 ASN D O 1
ATOM 7195 N N . TRP C 1 344 ? 43.990 -79.575 -48.361 1.00 67.43 519 TRP D N 1
ATOM 7196 C CA . TRP C 1 344 ? 44.634 -78.281 -48.049 1.00 62.01 519 TRP D CA 1
ATOM 7197 C C . TRP C 1 344 ? 44.935 -77.992 -46.579 1.00 63.12 519 TRP D C 1
ATOM 7198 O O . TRP C 1 344 ? 44.365 -77.075 -45.970 1.00 60.85 519 TRP D O 1
ATOM 7209 N N . ILE C 1 345 ? 45.854 -78.780 -46.030 1.00 62.20 520 ILE D N 1
ATOM 7210 C CA . ILE C 1 345 ? 46.310 -78.596 -44.663 1.00 61.26 520 ILE D CA 1
ATOM 7211 C C . ILE C 1 345 ? 47.744 -78.083 -44.684 1.00 59.29 520 ILE D C 1
ATOM 7212 O O . ILE C 1 345 ? 48.603 -78.631 -45.399 1.00 53.29 520 ILE D O 1
ATOM 7217 N N . SER C 1 346 ? 47.988 -77.024 -43.910 1.00 59.72 521 SER D N 1
ATOM 7218 C CA . SER C 1 346 ? 49.315 -76.415 -43.823 1.00 55.88 521 SER D CA 1
ATOM 7219 C C . SER C 1 346 ? 49.814 -76.306 -42.369 1.00 55.14 521 SER D C 1
ATOM 7220 O O . SER C 1 346 ? 49.027 -76.284 -41.407 1.00 55.04 521 SER D O 1
ATOM 7223 N N . ALA C 1 347 ? 51.131 -76.248 -42.213 1.00 52.38 522 ALA D N 1
ATOM 7224 C CA . ALA C 1 347 ? 51.738 -76.174 -40.893 1.00 45.86 522 ALA D CA 1
ATOM 7225 C C . ALA C 1 347 ? 52.599 -74.917 -40.802 1.00 47.69 522 ALA D C 1
ATOM 7226 O O . ALA C 1 347 ? 53.280 -74.548 -41.767 1.00 51.12 522 ALA D O 1
ATOM 7228 N N . GLY C 1 348 ? 52.565 -74.257 -39.648 1.00 49.06 523 GLY D N 1
ATOM 7229 C CA . GLY C 1 348 ? 53.364 -73.064 -39.430 1.00 47.96 523 GLY D CA 1
ATOM 7230 C C . GLY C 1 348 ? 53.563 -72.761 -37.954 1.00 51.62 523 GLY D C 1
ATOM 7231 O O . GLY C 1 348 ? 52.990 -73.433 -37.075 1.00 54.01 523 GLY D O 1
ATOM 7232 N N . VAL C 1 349 ? 54.391 -71.761 -37.664 1.00 52.99 524 VAL D N 1
ATOM 7233 C CA . VAL C 1 349 ? 54.520 -71.284 -36.289 1.00 48.76 524 VAL D CA 1
ATOM 7234 C C . VAL C 1 349 ? 53.997 -69.856 -36.213 1.00 48.18 524 VAL D C 1
ATOM 7235 O O . VAL C 1 349 ? 54.532 -68.947 -36.861 1.00 47.98 524 VAL D O 1
ATOM 7239 N N . PHE C 1 350 ? 52.941 -69.655 -35.436 1.00 46.80 525 PHE D N 1
ATOM 7240 C CA . PHE C 1 350 ? 52.340 -68.334 -35.377 1.00 48.76 525 PHE D CA 1
ATOM 7241 C C . PHE C 1 350 ? 52.361 -67.758 -33.965 1.00 48.57 525 PHE D C 1
ATOM 7242 O O . PHE C 1 350 ? 52.531 -68.483 -32.974 1.00 50.79 525 PHE D O 1
ATOM 7250 N N . LEU C 1 351 ? 52.217 -66.442 -33.886 1.00 46.01 526 LEU D N 1
ATOM 7251 C CA . LEU C 1 351 ? 52.355 -65.749 -32.621 1.00 47.65 526 LEU D CA 1
ATOM 7252 C C . LEU C 1 351 ? 50.964 -65.444 -32.088 1.00 53.98 526 LEU D C 1
ATOM 7253 O O . LEU C 1 351 ? 50.207 -64.676 -32.699 1.00 56.07 526 LEU D O 1
ATOM 7258 N N . ASP C 1 352 ? 50.616 -66.074 -30.966 1.00 53.82 527 ASP D N 1
ATOM 7259 C CA . ASP C 1 352 ? 49.274 -65.941 -30.427 1.00 54.61 527 ASP D CA 1
ATOM 7260 C C . ASP C 1 352 ? 49.158 -64.659 -29.608 1.00 52.63 527 ASP D C 1
ATOM 7261 O O . ASP C 1 352 ? 48.930 -64.701 -28.396 1.00 56.82 527 ASP D O 1
ATOM 7266 N N . SER C 1 353 ? 49.328 -63.523 -30.278 1.00 51.66 528 SER D N 1
ATOM 7267 C CA . SER C 1 353 ? 49.104 -62.219 -29.666 1.00 52.32 528 SER D CA 1
ATOM 7268 C C . SER C 1 353 ? 48.590 -61.246 -30.706 1.00 51.33 528 SER D C 1
ATOM 7269 O O . SER C 1 353 ? 48.897 -61.389 -31.888 1.00 52.17 528 SER D O 1
ATOM 7272 N N . ASN C 1 354 ? 47.823 -60.250 -30.268 1.00 54.99 529 ASN D N 1
ATOM 7273 C CA . ASN C 1 354 ? 47.245 -59.279 -31.200 1.00 55.76 529 ASN D CA 1
ATOM 7274 C C . ASN C 1 354 ? 48.226 -58.196 -31.659 1.00 54.32 529 ASN D C 1
ATOM 7275 O O . ASN C 1 354 ? 48.407 -57.975 -32.864 1.00 53.51 529 ASN D O 1
ATOM 7280 N N . GLN C 1 355 ? 48.850 -57.518 -30.699 1.00 53.68 530 GLN D N 1
ATOM 7281 C CA . GLN C 1 355 ? 49.743 -56.411 -31.027 1.00 51.63 530 GLN D CA 1
ATOM 7282 C C . GLN C 1 355 ? 51.161 -56.629 -30.523 1.00 50.20 530 GLN D C 1
ATOM 7283 O O . GLN C 1 355 ? 51.954 -55.691 -30.447 1.00 55.15 530 GLN D O 1
ATOM 7289 N N . THR C 1 356 ? 51.484 -57.874 -30.207 1.00 48.29 531 THR D N 1
ATOM 7290 C CA . THR C 1 356 ? 52.730 -58.171 -29.527 1.00 47.95 531 THR D CA 1
ATOM 7291 C C . THR C 1 356 ? 53.453 -59.351 -30.142 1.00 46.17 531 THR D C 1
ATOM 7292 O O . THR C 1 356 ? 52.816 -60.321 -30.564 1.00 49.10 531 THR D O 1
ATOM 7296 N N . ALA C 1 357 ? 54.784 -59.277 -30.169 1.00 45.26 532 ALA D N 1
ATOM 7297 C CA . ALA C 1 357 ? 55.609 -60.373 -30.691 1.00 45.68 532 ALA D CA 1
ATOM 7298 C C . ALA C 1 357 ? 55.931 -61.411 -29.604 1.00 50.82 532 ALA D C 1
ATOM 7299 O O . ALA C 1 357 ? 57.083 -61.548 -29.155 1.00 49.89 532 ALA D O 1
ATOM 7301 N N . GLU C 1 358 ? 54.907 -62.141 -29.171 1.00 51.69 533 GLU D N 1
ATOM 7302 C CA . GLU C 1 358 ? 55.140 -63.247 -28.251 1.00 52.58 533 GLU D CA 1
ATOM 7303 C C . GLU C 1 358 ? 54.184 -64.420 -28.444 1.00 49.65 533 GLU D C 1
ATOM 7304 O O . GLU C 1 358 ? 53.110 -64.285 -29.061 1.00 46.03 533 GLU D O 1
ATOM 7310 N N . ASN C 1 359 ? 54.626 -65.567 -27.922 1.00 48.04 534 ASN D N 1
ATOM 7311 C CA . ASN C 1 359 ? 53.874 -66.815 -27.927 1.00 49.85 534 ASN D CA 1
ATOM 7312 C C . ASN C 1 359 ? 53.879 -67.513 -29.278 1.00 51.95 534 ASN D C 1
ATOM 7313 O O . ASN C 1 359 ? 52.919 -67.388 -30.054 1.00 54.73 534 ASN D O 1
ATOM 7318 N N . PRO C 1 360 ? 54.959 -68.257 -29.563 1.00 51.09 535 PRO D N 1
ATOM 7319 C CA . PRO C 1 360 ? 55.066 -69.043 -30.802 1.00 50.01 535 PRO D CA 1
ATOM 7320 C C . PRO C 1 360 ? 54.259 -70.341 -30.667 1.00 53.38 535 PRO D C 1
ATOM 7321 O O . PRO C 1 360 ? 54.557 -71.176 -29.793 1.00 56.55 535 PRO D O 1
ATOM 7325 N N . VAL C 1 361 ? 53.241 -70.514 -31.503 1.00 50.32 536 VAL D N 1
ATOM 7326 C CA . VAL C 1 361 ? 52.471 -71.750 -31.471 1.00 51.23 536 VAL D CA 1
ATOM 7327 C C . VAL C 1 361 ? 52.561 -72.479 -32.804 1.00 46.45 536 VAL D C 1
ATOM 7328 O O . VAL C 1 361 ? 52.164 -71.949 -33.841 1.00 48.54 536 VAL D O 1
ATOM 7332 N N . PHE C 1 362 ? 53.111 -73.687 -32.780 1.00 46.27 537 PHE D N 1
ATOM 7333 C CA . PHE C 1 362 ? 53.189 -74.484 -33.994 1.00 49.06 537 PHE D CA 1
ATOM 7334 C C . PHE C 1 362 ? 51.783 -74.994 -34.286 1.00 48.10 537 PHE D C 1
ATOM 7335 O O . PHE C 1 362 ? 51.267 -75.844 -33.556 1.00 48.46 537 PHE D O 1
ATOM 7343 N N . THR C 1 363 ? 51.152 -74.477 -35.336 1.00 48.04 538 THR D N 1
ATOM 7344 C CA . THR C 1 363 ? 49.772 -74.868 -35.613 1.00 50.01 538 THR D CA 1
ATOM 7345 C C . THR C 1 363 ? 49.570 -75.510 -36.985 1.00 50.21 538 THR D C 1
ATOM 7346 O O . THR C 1 363 ? 50.092 -75.034 -37.998 1.00 51.06 538 THR D O 1
ATOM 7350 N N . VAL C 1 364 ? 48.809 -76.601 -36.997 1.00 52.35 539 VAL D N 1
ATOM 7351 C CA . VAL C 1 364 ? 48.401 -77.266 -38.231 1.00 52.47 539 VAL D CA 1
ATOM 7352 C C . VAL C 1 364 ? 46.960 -76.830 -38.535 1.00 51.33 539 VAL D C 1
ATOM 7353 O O . VAL C 1 364 ? 46.117 -76.803 -37.630 1.00 51.65 539 VAL D O 1
ATOM 7357 N N . PHE C 1 365 ? 46.672 -76.472 -39.788 1.00 53.10 540 PHE D N 1
ATOM 7358 C CA . PHE C 1 365 ? 45.435 -75.736 -40.073 1.00 55.26 540 PHE D CA 1
ATOM 7359 C C . PHE C 1 365 ? 44.880 -75.882 -41.494 1.00 56.63 540 PHE D C 1
ATOM 7360 O O . PHE C 1 365 ? 45.610 -76.219 -42.440 1.00 56.57 540 PHE D O 1
ATOM 7368 N N . LYS C 1 366 ? 43.575 -75.610 -41.614 1.00 58.54 541 LYS D N 1
ATOM 7369 C CA . LYS C 1 366 ? 42.857 -75.533 -42.893 1.00 61.94 541 LYS D CA 1
ATOM 7370 C C . LYS C 1 366 ? 42.202 -74.163 -43.016 1.00 59.22 541 LYS D C 1
ATOM 7371 O O . LYS C 1 366 ? 42.210 -73.386 -42.059 1.00 58.82 541 LYS D O 1
ATOM 7377 N N . ASP C 1 367 ? 41.610 -73.884 -44.174 1.00 59.27 542 ASP D N 1
ATOM 7378 C CA . ASP C 1 367 ? 41.093 -72.546 -44.465 1.00 61.38 542 ASP D CA 1
ATOM 7379 C C . ASP C 1 367 ? 40.292 -71.925 -43.316 1.00 61.40 542 ASP D C 1
ATOM 7380 O O . ASP C 1 367 ? 40.479 -70.750 -42.986 1.00 60.70 542 ASP D O 1
ATOM 7385 N N . ASN C 1 368 ? 39.402 -72.702 -42.706 1.00 61.84 543 ASN D N 1
ATOM 7386 C CA . ASN C 1 368 ? 38.533 -72.154 -41.666 1.00 63.15 543 ASN D CA 1
ATOM 7387 C C . ASN C 1 368 ? 38.510 -73.014 -40.396 1.00 61.85 543 ASN D C 1
ATOM 7388 O O . ASN C 1 368 ? 37.568 -72.948 -39.596 1.00 57.18 543 ASN D O 1
ATOM 7393 N N . GLU C 1 369 ? 39.573 -73.802 -40.225 1.00 62.69 544 GLU D N 1
ATOM 7394 C CA . GLU C 1 369 ? 39.748 -74.707 -39.086 1.00 63.09 544 GLU D CA 1
ATOM 7395 C C . GLU C 1 369 ? 41.216 -74.865 -38.681 1.00 58.92 544 GLU D C 1
ATOM 7396 O O . GLU C 1 369 ? 42.072 -75.163 -39.517 1.00 59.32 544 GLU D O 1
ATOM 7402 N N . ILE C 1 370 ? 41.504 -74.679 -37.399 1.00 57.73 545 ILE D N 1
ATOM 7403 C CA . ILE C 1 370 ? 42.779 -75.124 -36.851 1.00 57.46 545 ILE D CA 1
ATOM 7404 C C . ILE C 1 370 ? 42.543 -76.523 -36.289 1.00 58.57 545 ILE D C 1
ATOM 7405 O O . ILE C 1 370 ? 41.784 -76.689 -35.327 1.00 63.70 545 ILE D O 1
ATOM 7410 N N . LEU C 1 371 ? 43.158 -77.532 -36.900 1.00 54.10 546 LEU D N 1
ATOM 7411 C CA . LEU C 1 371 ? 42.978 -78.907 -36.442 1.00 54.90 546 LEU D CA 1
ATOM 7412 C C . LEU C 1 371 ? 43.663 -79.109 -35.100 1.00 55.22 546 LEU D C 1
ATOM 7413 O O . LEU C 1 371 ? 43.006 -79.259 -34.067 1.00 59.82 546 LEU D O 1
ATOM 7418 N N . TYR C 1 372 ? 44.990 -79.103 -35.118 1.00 54.33 547 TYR D N 1
ATOM 7419 C CA . TYR C 1 372 ? 45.766 -79.231 -33.886 1.00 58.87 547 TYR D CA 1
ATOM 7420 C C . TYR C 1 372 ? 46.928 -78.223 -33.793 1.00 57.06 547 TYR D C 1
ATOM 7421 O O . TYR C 1 372 ? 47.290 -77.570 -34.786 1.00 53.53 547 TYR D O 1
ATOM 7430 N N . ARG C 1 373 ? 47.484 -78.078 -32.590 1.00 55.88 548 ARG D N 1
ATOM 7431 C CA . ARG C 1 373 ? 48.569 -77.126 -32.374 1.00 52.24 548 ARG D CA 1
ATOM 7432 C C . ARG C 1 373 ? 49.457 -77.523 -31.198 1.00 53.39 548 ARG D C 1
ATOM 7433 O O . ARG C 1 373 ? 49.211 -78.533 -30.538 1.00 59.20 548 ARG D O 1
ATOM 7441 N N . ALA C 1 374 ? 50.503 -76.734 -30.963 1.00 53.22 549 ALA D N 1
ATOM 7442 C CA . ALA C 1 374 ? 51.497 -77.033 -29.932 1.00 53.20 549 ALA D CA 1
ATOM 7443 C C . ALA C 1 374 ? 52.288 -75.776 -29.581 1.00 56.20 549 ALA D C 1
ATOM 7444 O O . ALA C 1 374 ? 53.005 -75.220 -30.433 1.00 55.59 549 ALA D O 1
ATOM 7446 N N . GLN C 1 375 ? 52.144 -75.324 -28.334 1.00 54.16 550 GLN D N 1
ATOM 7447 C CA . GLN C 1 375 ? 52.899 -74.179 -27.854 1.00 50.63 550 GLN D CA 1
ATOM 7448 C C . GLN C 1 375 ? 54.362 -74.563 -27.789 1.00 51.68 550 GLN D C 1
ATOM 7449 O O . GLN C 1 375 ? 54.717 -75.576 -27.175 1.00 48.32 550 GLN D O 1
ATOM 7455 N N . LEU C 1 376 ? 55.208 -73.758 -28.424 1.00 50.12 551 LEU D N 1
ATOM 7456 C CA . LEU C 1 376 ? 56.644 -73.996 -28.391 1.00 48.75 551 LEU D CA 1
ATOM 7457 C C . LEU C 1 376 ? 57.262 -73.591 -27.045 1.00 51.38 551 LEU D C 1
ATOM 7458 O O . LEU C 1 376 ? 58.239 -74.196 -26.593 1.00 49.69 551 LEU D O 1
ATOM 7463 N N . ALA C 1 377 ? 56.686 -72.575 -26.404 1.00 53.98 552 ALA D N 1
ATOM 7464 C CA . ALA C 1 377 ? 57.205 -72.097 -25.121 1.00 51.40 552 ALA D CA 1
ATOM 7465 C C . ALA C 1 377 ? 56.076 -71.650 -24.198 1.00 57.86 552 ALA D C 1
ATOM 7466 O O . ALA C 1 377 ? 54.987 -72.243 -24.204 1.00 61.89 552 ALA D O 1
ATOM 7468 N N . SER C 1 378 ? 56.341 -70.604 -23.412 1.00 56.04 553 SER D N 1
ATOM 7469 C CA . SER C 1 378 ? 55.374 -70.088 -22.437 1.00 53.05 553 SER D CA 1
ATOM 7470 C C . SER C 1 378 ? 54.538 -68.947 -23.035 1.00 54.57 553 SER D C 1
ATOM 7471 O O . SER C 1 378 ? 54.856 -68.429 -24.113 1.00 54.74 553 SER D O 1
ATOM 7474 N N . GLU C 1 379 ? 53.470 -68.561 -22.341 1.00 55.98 554 GLU D N 1
ATOM 7475 C CA . GLU C 1 379 ? 52.549 -67.541 -22.857 1.00 54.10 554 GLU D CA 1
ATOM 7476 C C . GLU C 1 379 ? 53.271 -66.239 -23.222 1.00 55.83 554 GLU D C 1
ATOM 7477 O O . GLU C 1 379 ? 52.976 -65.614 -24.246 1.00 56.69 554 GLU D O 1
ATOM 7483 N N . ASP C 1 380 ? 54.223 -65.842 -22.380 1.00 57.85 555 ASP D N 1
ATOM 7484 C CA . ASP C 1 380 ? 54.926 -64.563 -22.527 1.00 55.15 555 ASP D CA 1
ATOM 7485 C C . ASP C 1 380 ? 56.351 -64.725 -23.087 1.00 56.23 555 ASP D C 1
ATOM 7486 O O . ASP C 1 380 ? 57.244 -63.903 -22.829 1.00 56.50 555 ASP D O 1
ATOM 7491 N N . THR C 1 381 ? 56.571 -65.790 -23.850 1.00 53.03 556 THR D N 1
ATOM 7492 C CA . THR C 1 381 ? 57.865 -65.966 -24.490 1.00 50.79 556 THR D CA 1
ATOM 7493 C C . THR C 1 381 ? 57.923 -65.104 -25.744 1.00 51.79 556 THR D C 1
ATOM 7494 O O . THR C 1 381 ? 56.984 -65.097 -26.536 1.00 55.43 556 THR D O 1
ATOM 7498 N N . ASN C 1 382 ? 59.019 -64.370 -25.918 1.00 51.91 557 ASN D N 1
ATOM 7499 C CA . ASN C 1 382 ? 59.162 -63.460 -27.055 1.00 49.61 557 ASN D CA 1
ATOM 7500 C C . ASN C 1 382 ? 59.528 -64.191 -28.342 1.00 49.36 557 ASN D C 1
ATOM 7501 O O . ASN C 1 382 ? 60.449 -65.022 -28.368 1.00 49.86 557 ASN D O 1
ATOM 7506 N N . ALA C 1 383 ? 58.808 -63.881 -29.413 1.00 46.72 558 ALA D N 1
ATOM 7507 C CA . ALA C 1 383 ? 59.093 -64.504 -30.696 1.00 46.48 558 ALA D CA 1
ATOM 7508 C C . ALA C 1 383 ? 58.772 -63.569 -31.854 1.00 47.73 558 ALA D C 1
ATOM 7509 O O . ALA C 1 383 ? 57.932 -62.665 -31.723 1.00 46.91 558 ALA D O 1
ATOM 7511 N N . GLN C 1 384 ? 59.437 -63.788 -32.986 1.00 46.19 559 GLN D N 1
ATOM 7512 C CA . GLN C 1 384 ? 59.254 -62.911 -34.135 1.00 48.52 559 GLN D CA 1
ATOM 7513 C C . GLN C 1 384 ? 59.168 -63.679 -35.458 1.00 50.12 559 GLN D C 1
ATOM 7514 O O . GLN C 1 384 ? 58.225 -64.445 -35.678 1.00 51.42 559 GLN D O 1
ATOM 7520 N N . LYS C 1 385 ? 60.129 -63.478 -36.351 1.00 48.76 560 LYS D N 1
ATOM 7521 C CA . LYS C 1 385 ? 60.046 -64.154 -37.639 1.00 49.09 560 LYS D CA 1
ATOM 7522 C C . LYS C 1 385 ? 60.187 -65.669 -37.453 1.00 50.06 560 LYS D C 1
ATOM 7523 O O . LYS C 1 385 ? 61.107 -66.149 -36.779 1.00 50.12 560 LYS D O 1
ATOM 7529 N N . THR C 1 386 ? 59.249 -66.409 -38.042 1.00 52.47 561 THR D N 1
ATOM 7530 C CA . THR C 1 386 ? 59.258 -67.870 -38.015 1.00 49.67 561 THR D CA 1
ATOM 7531 C C . THR C 1 386 ? 59.259 -68.438 -39.446 1.00 50.62 561 THR D C 1
ATOM 7532 O O . THR C 1 386 ? 58.504 -67.973 -40.317 1.00 49.71 561 THR D O 1
ATOM 7536 N N . ILE C 1 387 ? 60.106 -69.440 -39.680 1.00 50.32 562 ILE D N 1
ATOM 7537 C CA . ILE C 1 387 ? 60.289 -70.013 -41.016 1.00 48.31 562 ILE D CA 1
ATOM 7538 C C . ILE C 1 387 ? 60.108 -71.536 -41.010 1.00 51.27 562 ILE D C 1
ATOM 7539 O O . ILE C 1 387 ? 60.934 -72.279 -40.454 1.00 52.77 562 ILE D O 1
ATOM 7544 N N . THR C 1 388 ? 59.020 -71.997 -41.625 1.00 50.63 563 THR D N 1
ATOM 7545 C CA . THR C 1 388 ? 58.690 -73.421 -41.612 1.00 51.53 563 THR D CA 1
ATOM 7546 C C . THR C 1 388 ? 58.943 -74.077 -42.972 1.00 53.26 563 THR D C 1
ATOM 7547 O O . THR C 1 388 ? 58.518 -73.571 -44.029 1.00 49.99 563 THR D O 1
ATOM 7551 N N . ASN C 1 389 ? 59.639 -75.209 -42.927 1.00 52.77 564 ASN D N 1
ATOM 7552 C CA . ASN C 1 389 ? 59.861 -76.030 -44.109 1.00 53.87 564 ASN D CA 1
ATOM 7553 C C . ASN C 1 389 ? 59.570 -77.503 -43.824 1.00 53.13 564 ASN D C 1
ATOM 7554 O O . ASN C 1 389 ? 59.967 -78.041 -42.780 1.00 52.75 564 ASN D O 1
ATOM 7559 N N . CYS C 1 390 ? 58.873 -78.155 -44.753 1.00 56.13 565 CYS D N 1
ATOM 7560 C CA . CYS C 1 390 ? 58.506 -79.561 -44.568 1.00 53.98 565 CYS D CA 1
ATOM 7561 C C . CYS C 1 390 ? 59.070 -80.515 -45.627 1.00 51.92 565 CYS D C 1
ATOM 7562 O O . CYS C 1 390 ? 59.282 -80.144 -46.798 1.00 53.13 565 CYS D O 1
ATOM 7565 N N . PHE C 1 391 ? 59.290 -81.754 -45.198 1.00 47.26 566 PHE D N 1
ATOM 7566 C CA . PHE C 1 391 ? 59.906 -82.771 -46.040 1.00 50.91 566 PHE D CA 1
ATOM 7567 C C . PHE C 1 391 ? 59.493 -84.170 -45.567 1.00 54.17 566 PHE D C 1
ATOM 7568 O O . PHE C 1 391 ? 58.584 -84.329 -44.736 1.00 52.89 566 PHE D O 1
ATOM 7576 N N . LEU C 1 392 ? 60.171 -85.185 -46.093 1.00 52.42 567 LEU D N 1
ATOM 7577 C CA . LEU C 1 392 ? 59.879 -86.559 -45.714 1.00 52.35 567 LEU D CA 1
ATOM 7578 C C . LEU C 1 392 ? 61.103 -87.216 -45.096 1.00 54.14 567 LEU D C 1
ATOM 7579 O O . LEU C 1 392 ? 62.241 -86.936 -45.491 1.00 53.43 567 LEU D O 1
ATOM 7584 N N . LEU C 1 393 ? 60.859 -88.072 -44.107 1.00 56.59 568 LEU D N 1
ATOM 7585 C CA . LEU C 1 393 ? 61.889 -88.953 -43.568 1.00 57.54 568 LEU D CA 1
ATOM 7586 C C . LEU C 1 393 ? 61.270 -90.334 -43.355 1.00 63.06 568 LEU D C 1
ATOM 7587 O O . LEU C 1 393 ? 60.431 -90.522 -42.459 1.00 64.85 568 LEU D O 1
ATOM 7592 N N . LYS C 1 394 ? 61.684 -91.292 -44.186 1.00 64.95 569 LYS D N 1
ATOM 7593 C CA . LYS C 1 394 ? 61.030 -92.597 -44.241 1.00 64.35 569 LYS D CA 1
ATOM 7594 C C . LYS C 1 394 ? 59.537 -92.396 -44.522 1.00 64.12 569 LYS D C 1
ATOM 7595 O O . LYS C 1 394 ? 58.668 -92.863 -43.778 1.00 66.24 569 LYS D O 1
ATOM 7601 N N . ASN C 1 395 ? 59.265 -91.676 -45.607 1.00 59.56 570 ASN D N 1
ATOM 7602 C CA . ASN C 1 395 ? 57.906 -91.336 -46.026 1.00 63.83 570 ASN D CA 1
ATOM 7603 C C . ASN C 1 395 ? 57.015 -90.701 -44.942 1.00 63.89 570 ASN D C 1
ATOM 7604 O O . ASN C 1 395 ? 55.809 -90.515 -45.143 1.00 64.90 570 ASN D O 1
ATOM 7609 N N . LYS C 1 396 ? 57.614 -90.355 -43.807 1.00 62.97 571 LYS D N 1
ATOM 7610 C CA . LYS C 1 396 ? 56.901 -89.636 -42.760 1.00 58.81 571 LYS D CA 1
ATOM 7611 C C . LYS C 1 396 ? 57.163 -88.130 -42.880 1.00 54.54 571 LYS D C 1
ATOM 7612 O O . LYS C 1 396 ? 58.308 -87.705 -43.088 1.00 50.69 571 LYS D O 1
ATOM 7618 N N . ILE C 1 397 ? 56.100 -87.332 -42.763 1.00 53.43 572 ILE D N 1
ATOM 7619 C CA . ILE C 1 397 ? 56.219 -85.865 -42.823 1.00 55.08 572 ILE D CA 1
ATOM 7620 C C . ILE C 1 397 ? 56.881 -85.213 -41.592 1.00 58.62 572 ILE D C 1
ATOM 7621 O O . ILE C 1 397 ? 56.406 -85.342 -40.447 1.00 55.00 572 ILE D O 1
ATOM 7626 N N . TRP C 1 398 ? 57.972 -84.495 -41.837 1.00 56.79 573 TRP D N 1
ATOM 7627 C CA . TRP C 1 398 ? 58.592 -83.700 -40.787 1.00 54.76 573 TRP D CA 1
ATOM 7628 C C . TRP C 1 398 ? 58.578 -82.214 -41.152 1.00 54.22 573 TRP D C 1
ATOM 7629 O O . TRP C 1 398 ? 58.622 -81.837 -42.335 1.00 53.67 573 TRP D O 1
ATOM 7640 N N . CYS C 1 399 ? 58.507 -81.374 -40.127 1.00 54.81 574 CYS D N 1
ATOM 7641 C CA . CYS C 1 399 ? 58.671 -79.945 -40.317 1.00 50.96 574 CYS D CA 1
ATOM 7642 C C . CYS C 1 399 ? 59.804 -79.431 -39.466 1.00 51.57 574 CYS D C 1
ATOM 7643 O O . CYS C 1 399 ? 59.968 -79.836 -38.311 1.00 51.89 574 CYS D O 1
ATOM 7646 N N . ILE C 1 400 ? 60.607 -78.558 -40.057 1.00 51.33 575 ILE D N 1
ATOM 7647 C CA . ILE C 1 400 ? 61.600 -77.826 -39.296 1.00 49.24 575 ILE D CA 1
ATOM 7648 C C . ILE C 1 400 ? 61.263 -76.340 -39.353 1.00 51.62 575 ILE D C 1
ATOM 7649 O O . ILE C 1 400 ? 61.175 -75.741 -40.440 1.00 53.52 575 ILE D O 1
ATOM 7654 N N . SER C 1 401 ? 61.047 -75.760 -38.175 1.00 50.09 576 SER D N 1
ATOM 7655 C CA . SER C 1 401 ? 60.736 -74.340 -38.069 1.00 51.27 576 SER D CA 1
ATOM 7656 C C . SER C 1 401 ? 61.854 -73.570 -37.366 1.00 51.95 576 SER D C 1
ATOM 7657 O O . SER C 1 401 ? 62.299 -73.937 -36.261 1.00 51.46 576 SER D O 1
ATOM 7660 N N . LEU C 1 402 ? 62.310 -72.508 -38.022 1.00 47.42 577 LEU D N 1
ATOM 7661 C CA . LEU C 1 402 ? 63.255 -71.597 -37.410 1.00 48.23 577 LEU D CA 1
ATOM 7662 C C . LEU C 1 402 ? 62.428 -70.495 -36.759 1.00 50.94 577 LEU D C 1
ATOM 7663 O O . LEU C 1 402 ? 61.590 -69.852 -37.405 1.00 48.14 577 LEU D O 1
ATOM 7668 N N . VAL C 1 403 ? 62.639 -70.308 -35.462 1.00 52.76 578 VAL D N 1
ATOM 7669 C CA . VAL C 1 403 ? 61.836 -69.359 -34.710 1.00 53.61 578 VAL D CA 1
ATOM 7670 C C . VAL C 1 403 ? 62.703 -68.363 -33.932 1.00 51.85 578 VAL D C 1
ATOM 7671 O O . VAL C 1 403 ? 63.513 -68.747 -33.076 1.00 50.04 578 VAL D O 1
ATOM 7675 N N . GLU C 1 404 ? 62.534 -67.085 -34.263 1.00 49.89 579 GLU D N 1
ATOM 7676 C CA . GLU C 1 404 ? 63.101 -66.002 -33.480 1.00 49.75 579 GLU D CA 1
ATOM 7677 C C . GLU C 1 404 ? 62.495 -66.021 -32.076 1.00 52.12 579 GLU D C 1
ATOM 7678 O O . GLU C 1 404 ? 61.351 -65.592 -31.878 1.00 52.53 579 GLU D O 1
ATOM 7684 N N . ILE C 1 405 ? 63.255 -66.503 -31.098 1.00 50.83 580 ILE D N 1
ATOM 7685 C CA . ILE C 1 405 ? 62.670 -66.747 -29.789 1.00 47.42 580 ILE D CA 1
ATOM 7686 C C . ILE C 1 405 ? 63.623 -66.466 -28.617 1.00 48.49 580 ILE D C 1
ATOM 7687 O O . ILE C 1 405 ? 64.821 -66.808 -28.658 1.00 47.80 580 ILE D O 1
ATOM 7692 N N . TYR C 1 406 ? 63.079 -65.820 -27.587 1.00 47.96 581 TYR D N 1
ATOM 7693 C CA . TYR C 1 406 ? 63.745 -65.696 -26.288 1.00 52.86 581 TYR D CA 1
ATOM 7694 C C . TYR C 1 406 ? 62.738 -65.277 -25.222 1.00 54.36 581 TYR D C 1
ATOM 7695 O O . TYR C 1 406 ? 61.721 -64.654 -25.537 1.00 54.35 581 TYR D O 1
ATOM 7704 N N . ASP C 1 407 ? 62.986 -65.626 -23.965 1.00 54.12 582 ASP D N 1
ATOM 7705 C CA . ASP C 1 407 ? 62.158 -65.042 -22.909 1.00 59.09 582 ASP D CA 1
ATOM 7706 C C . ASP C 1 407 ? 62.974 -64.146 -21.978 1.00 61.58 582 ASP D C 1
ATOM 7707 O O . ASP C 1 407 ? 64.105 -64.474 -21.605 1.00 60.76 582 ASP D O 1
ATOM 7712 N N . THR C 1 408 ? 62.370 -63.014 -21.612 1.00 65.09 583 THR D N 1
ATOM 7713 C CA . THR C 1 408 ? 63.098 -61.869 -21.062 1.00 63.60 583 THR D CA 1
ATOM 7714 C C . THR C 1 408 ? 64.191 -62.272 -20.073 1.00 61.35 583 THR D C 1
ATOM 7715 O O . THR C 1 408 ? 63.959 -63.053 -19.140 1.00 59.58 583 THR D O 1
ATOM 7719 N N . GLY C 1 409 ? 65.396 -61.764 -20.321 1.00 65.37 584 GLY D N 1
ATOM 7720 C CA . GLY C 1 409 ? 66.499 -61.949 -19.400 1.00 66.29 584 GLY D CA 1
ATOM 7721 C C . GLY C 1 409 ? 67.520 -63.034 -19.701 1.00 72.02 584 GLY D C 1
ATOM 7722 O O . GLY C 1 409 ? 68.343 -63.343 -18.834 1.00 69.52 584 GLY D O 1
ATOM 7723 N N . ASP C 1 410 ? 67.484 -63.632 -20.893 1.00 74.93 585 ASP D N 1
ATOM 7724 C CA . ASP C 1 410 ? 68.613 -64.490 -21.278 1.00 77.83 585 ASP D CA 1
ATOM 7725 C C . ASP C 1 410 ? 69.720 -63.660 -21.917 1.00 75.72 585 ASP D C 1
ATOM 7726 O O . ASP C 1 410 ? 69.469 -62.583 -22.471 1.00 68.74 585 ASP D O 1
ATOM 7731 N N . ASN C 1 411 ? 70.944 -64.166 -21.801 1.00 77.82 586 ASN D N 1
ATOM 7732 C CA . ASN C 1 411 ? 72.142 -63.414 -22.149 1.00 79.91 586 ASN D CA 1
ATOM 7733 C C . ASN C 1 411 ? 72.300 -63.166 -23.642 1.00 75.74 586 ASN D C 1
ATOM 7734 O O . ASN C 1 411 ? 72.309 -62.017 -24.092 1.00 73.18 586 ASN D O 1
ATOM 7739 N N . VAL C 1 412 ? 72.427 -64.238 -24.411 1.00 76.11 587 VAL D N 1
ATOM 7740 C CA . VAL C 1 412 ? 72.454 -64.098 -25.860 1.00 74.85 587 VAL D CA 1
ATOM 7741 C C . VAL C 1 412 ? 71.089 -64.429 -26.466 1.00 68.72 587 VAL D C 1
ATOM 7742 O O . VAL C 1 412 ? 70.529 -65.505 -26.224 1.00 71.11 587 VAL D O 1
ATOM 7746 N N . ILE C 1 413 ? 70.553 -63.483 -27.232 1.00 61.50 588 ILE D N 1
ATOM 7747 C CA . ILE C 1 413 ? 69.296 -63.680 -27.951 1.00 60.51 588 ILE D CA 1
ATOM 7748 C C . ILE C 1 413 ? 69.579 -64.261 -29.343 1.00 60.16 588 ILE D C 1
ATOM 7749 O O . ILE C 1 413 ? 70.444 -63.762 -30.067 1.00 61.98 588 ILE D O 1
ATOM 7754 N N . ARG C 1 414 ? 68.855 -65.315 -29.715 1.00 61.07 589 ARG D N 1
ATOM 7755 C CA . ARG C 1 414 ? 69.095 -65.987 -30.992 1.00 58.96 589 ARG D CA 1
ATOM 7756 C C . ARG C 1 414 ? 67.932 -66.904 -31.390 1.00 59.27 589 ARG D C 1
ATOM 7757 O O . ARG C 1 414 ? 67.175 -67.354 -30.524 1.00 65.04 589 ARG D O 1
ATOM 7765 N N . PRO C 1 415 ? 67.795 -67.193 -32.700 1.00 57.25 590 PRO D N 1
ATOM 7766 C CA . PRO C 1 415 ? 66.713 -68.060 -33.189 1.00 55.53 590 PRO D CA 1
ATOM 7767 C C . PRO C 1 415 ? 66.950 -69.525 -32.810 1.00 54.50 590 PRO D C 1
ATOM 7768 O O . PRO C 1 415 ? 68.109 -69.949 -32.693 1.00 55.42 590 PRO D O 1
ATOM 7772 N N . LYS C 1 416 ? 65.873 -70.286 -32.626 1.00 52.76 591 LYS D N 1
ATOM 7773 C CA . LYS C 1 416 ? 65.995 -71.712 -32.330 1.00 53.42 591 LYS D CA 1
ATOM 7774 C C . LYS C 1 416 ? 65.347 -72.560 -33.424 1.00 53.01 591 LYS D C 1
ATOM 7775 O O . LYS C 1 416 ? 64.485 -72.078 -34.174 1.00 51.31 591 LYS D O 1
ATOM 7781 N N . LEU C 1 417 ? 65.776 -73.820 -33.506 1.00 53.73 592 LEU D N 1
ATOM 7782 C CA . LEU C 1 417 ? 65.285 -74.757 -34.513 1.00 51.59 592 LEU D CA 1
ATOM 7783 C C . LEU C 1 417 ? 64.432 -75.866 -33.901 1.00 52.83 592 LEU D C 1
ATOM 7784 O O . LEU C 1 417 ? 64.876 -76.566 -32.980 1.00 54.58 592 LEU D O 1
ATOM 7789 N N . PHE C 1 418 ? 63.209 -76.018 -34.412 1.00 53.79 593 PHE D N 1
ATOM 7790 C CA . PHE C 1 418 ? 62.286 -77.046 -33.916 1.00 53.66 593 PHE D CA 1
ATOM 7791 C C . PHE C 1 418 ? 61.912 -78.076 -34.981 1.00 50.06 593 PHE D C 1
ATOM 7792 O O . PHE C 1 418 ? 61.356 -77.728 -36.026 1.00 51.77 593 PHE D O 1
ATOM 7800 N N . ALA C 1 419 ? 62.220 -79.342 -34.711 1.00 50.49 594 ALA D N 1
ATOM 7801 C CA . ALA C 1 419 ? 61.752 -80.441 -35.554 1.00 51.19 594 ALA D CA 1
ATOM 7802 C C . ALA C 1 419 ? 60.400 -80.928 -35.029 1.00 53.30 594 ALA D C 1
ATOM 7803 O O . ALA C 1 419 ? 60.244 -81.182 -33.830 1.00 55.19 594 ALA D O 1
ATOM 7805 N N . VAL C 1 420 ? 59.426 -81.070 -35.921 1.00 54.40 595 VAL D N 1
ATOM 7806 C CA . VAL C 1 420 ? 58.073 -81.421 -35.502 1.00 52.95 595 VAL D CA 1
ATOM 7807 C C . VAL C 1 420 ? 57.445 -82.463 -36.426 1.00 55.64 595 VAL D C 1
ATOM 7808 O O . VAL C 1 420 ? 56.855 -82.117 -37.454 1.00 60.51 595 VAL D O 1
ATOM 7812 N N . LYS C 1 421 ? 57.581 -83.737 -36.067 1.00 55.43 596 LYS D N 1
ATOM 7813 C CA . LYS C 1 421 ? 56.959 -84.813 -36.840 1.00 54.69 596 LYS D CA 1
ATOM 7814 C C . LYS C 1 421 ? 55.436 -84.631 -36.859 1.00 55.78 596 LYS D C 1
ATOM 7815 O O . LYS C 1 421 ? 54.823 -84.240 -35.854 1.00 55.02 596 LYS D O 1
ATOM 7821 N N . ILE C 1 422 ? 54.827 -84.891 -38.010 1.00 61.86 597 ILE D N 1
ATOM 7822 C CA . ILE C 1 422 ? 53.376 -84.757 -38.146 1.00 62.82 597 ILE D CA 1
ATOM 7823 C C . ILE C 1 422 ? 52.702 -86.110 -37.890 1.00 66.21 597 ILE D C 1
ATOM 7824 O O . ILE C 1 422 ? 53.040 -87.113 -38.540 1.00 66.31 597 ILE D O 1
ATOM 7829 N N . PRO C 1 423 ? 51.743 -86.141 -36.944 1.00 68.22 598 PRO D N 1
ATOM 7830 C CA . PRO C 1 423 ? 51.216 -87.404 -36.413 1.00 66.14 598 PRO D CA 1
ATOM 7831 C C . PRO C 1 423 ? 50.179 -88.066 -37.328 1.00 68.05 598 PRO D C 1
ATOM 7832 O O . PRO C 1 423 ? 49.295 -87.393 -37.878 1.00 61.64 598 PRO D O 1
ATOM 7836 N N . GLU C 1 424 ? 50.301 -89.385 -37.476 1.00 72.25 599 GLU D N 1
ATOM 7837 C CA . GLU C 1 424 ? 49.332 -90.189 -38.216 1.00 74.38 599 GLU D CA 1
ATOM 7838 C C . GLU C 1 424 ? 48.061 -90.436 -37.402 1.00 70.65 599 GLU D C 1
ATOM 7839 O O . GLU C 1 424 ? 46.949 -90.291 -37.909 1.00 66.64 599 GLU D O 1
ATOM 7845 N N . GLN C 1 425 ? 48.243 -90.825 -36.144 1.00 75.96 600 GLN D N 1
ATOM 7846 C CA . GLN C 1 425 ? 47.132 -91.038 -35.220 1.00 76.79 600 GLN D CA 1
ATOM 7847 C C . GLN C 1 425 ? 46.550 -89.723 -34.698 1.00 73.98 600 GLN D C 1
ATOM 7848 O O . GLN C 1 425 ? 47.251 -88.712 -34.609 1.00 73.96 600 GLN D O 1
ATOM 7854 N N . CYS C 1 426 ? 45.265 -89.739 -34.356 1.00 72.91 601 CYS D N 1
ATOM 7855 C CA . CYS C 1 426 ? 44.601 -88.552 -33.823 1.00 74.40 601 CYS D CA 1
ATOM 7856 C C . CYS C 1 426 ? 44.416 -88.649 -32.311 1.00 75.75 601 CYS D C 1
ATOM 7857 O O . CYS C 1 426 ? 43.707 -87.844 -31.699 1.00 73.73 601 CYS D O 1
ATOM 7860 N N . THR C 1 427 ? 45.077 -89.629 -31.709 1.00 78.85 602 THR D N 1
ATOM 7861 C CA . THR C 1 427 ? 44.782 -89.989 -30.330 1.00 80.16 602 THR D CA 1
ATOM 7862 C C . THR C 1 427 ? 45.912 -89.713 -29.324 1.00 85.63 602 THR D C 1
ATOM 7863 O O . THR C 1 427 ? 46.046 -88.589 -28.832 1.00 87.52 602 THR D O 1
ATOM 7867 N N . ALA C 1 428 ? 46.715 -90.729 -29.014 1.00 87.48 603 ALA D N 1
ATOM 7868 C CA . ALA C 1 428 ? 47.576 -90.662 -27.829 1.00 91.98 603 ALA D CA 1
ATOM 7869 C C . ALA C 1 428 ? 49.057 -90.425 -28.142 1.00 93.77 603 ALA D C 1
ATOM 7870 O O . ALA C 1 428 ? 49.568 -89.315 -27.939 1.00 87.47 603 ALA D O 1
ATOM 7873 N N . SER D 2 1 ? 51.745 -54.688 -11.127 1.00 80.04 29 SER E N 1
ATOM 7874 C CA . SER D 2 1 ? 52.214 -54.497 -12.499 1.00 89.28 29 SER E CA 1
ATOM 7875 C C . SER D 2 1 ? 51.718 -53.161 -13.071 1.00 91.63 29 SER E C 1
ATOM 7876 O O . SER D 2 1 ? 51.294 -52.278 -12.316 1.00 94.79 29 SER E O 1
ATOM 7879 N N . LEU D 2 2 ? 51.764 -53.018 -14.396 1.00 85.13 30 LEU E N 1
ATOM 7880 C CA . LEU D 2 2 ? 51.512 -51.721 -15.036 1.00 81.94 30 LEU E CA 1
ATOM 7881 C C . LEU D 2 2 ? 50.041 -51.383 -15.306 1.00 81.38 30 LEU E C 1
ATOM 7882 O O . LEU D 2 2 ? 49.288 -52.173 -15.884 1.00 81.08 30 LEU E O 1
ATOM 7887 N N . GLU D 2 3 ? 49.662 -50.179 -14.888 1.00 82.92 31 GLU E N 1
ATOM 7888 C CA . GLU D 2 3 ? 48.298 -49.678 -15.021 1.00 82.04 31 GLU E CA 1
ATOM 7889 C C . GLU D 2 3 ? 48.041 -49.054 -16.396 1.00 78.33 31 GLU E C 1
ATOM 7890 O O . GLU D 2 3 ? 48.854 -48.262 -16.883 1.00 74.81 31 GLU E O 1
ATOM 7896 N N . PRO D 2 4 ? 46.900 -49.403 -17.021 1.00 76.76 32 PRO E N 1
ATOM 7897 C CA . PRO D 2 4 ? 46.531 -48.864 -18.339 1.00 70.99 32 PRO E CA 1
ATOM 7898 C C . PRO D 2 4 ? 46.349 -47.344 -18.325 1.00 71.08 32 PRO E C 1
ATOM 7899 O O . PRO D 2 4 ? 45.905 -46.761 -17.331 1.00 71.49 32 PRO E O 1
ATOM 7903 N N . VAL D 2 5 ? 46.694 -46.710 -19.440 1.00 70.99 33 VAL E N 1
ATOM 7904 C CA . VAL D 2 5 ? 46.569 -45.265 -19.567 1.00 70.18 33 VAL E CA 1
ATOM 7905 C C . VAL D 2 5 ? 45.344 -44.901 -20.401 1.00 70.86 33 VAL E C 1
ATOM 7906 O O . VAL D 2 5 ? 45.314 -45.139 -21.614 1.00 70.54 33 VAL E O 1
ATOM 7910 N N . TYR D 2 6 ? 44.332 -44.335 -19.749 1.00 71.05 34 TYR E N 1
ATOM 7911 C CA . TYR D 2 6 ? 43.147 -43.859 -20.460 1.00 73.68 34 TYR E CA 1
ATOM 7912 C C . TYR D 2 6 ? 43.392 -42.449 -21.004 1.00 74.52 34 TYR E C 1
ATOM 7913 O O . TYR D 2 6 ? 43.340 -41.464 -20.262 1.00 77.20 34 TYR E O 1
ATOM 7922 N N . TRP D 2 7 ? 43.664 -42.352 -22.301 1.00 72.91 35 TRP E N 1
ATOM 7923 C CA . TRP D 2 7 ? 44.057 -41.070 -22.879 1.00 73.74 35 TRP E CA 1
ATOM 7924 C C . TRP D 2 7 ? 42.882 -40.144 -23.223 1.00 75.64 35 TRP E C 1
ATOM 7925 O O . TRP D 2 7 ? 42.475 -40.039 -24.386 1.00 74.36 35 TRP E O 1
ATOM 7936 N N . ASN D 2 8 ? 42.351 -39.486 -22.192 1.00 76.29 36 ASN E N 1
ATOM 7937 C CA . ASN D 2 8 ? 41.377 -38.403 -22.342 1.00 78.54 36 ASN E CA 1
ATOM 7938 C C . ASN D 2 8 ? 41.383 -37.474 -21.125 1.00 78.12 36 ASN E C 1
ATOM 7939 O O . ASN D 2 8 ? 41.966 -37.798 -20.087 1.00 76.04 36 ASN E O 1
ATOM 7944 N N . SER D 2 9 ? 40.736 -36.320 -21.265 1.00 79.81 37 SER E N 1
ATOM 7945 C CA . SER D 2 9 ? 40.762 -35.279 -20.239 1.00 79.88 37 SER E CA 1
ATOM 7946 C C . SER D 2 9 ? 40.266 -35.783 -18.885 1.00 79.81 37 SER E C 1
ATOM 7947 O O . SER D 2 9 ? 40.660 -35.267 -17.834 1.00 78.01 37 SER E O 1
ATOM 7950 N N . ALA D 2 10 ? 39.401 -36.793 -18.917 1.00 81.01 38 ALA E N 1
ATOM 7951 C CA . ALA D 2 10 ? 38.831 -37.349 -17.694 1.00 79.04 38 ALA E CA 1
ATOM 7952 C C . ALA D 2 10 ? 39.865 -38.091 -16.835 1.00 78.51 38 ALA E C 1
ATOM 7953 O O . ALA D 2 10 ? 39.622 -38.335 -15.649 1.00 78.09 38 ALA E O 1
ATOM 7955 N N . ASN D 2 11 ? 41.014 -38.436 -17.425 1.00 78.66 39 ASN E N 1
ATOM 7956 C CA . ASN D 2 11 ? 42.019 -39.252 -16.733 1.00 77.04 39 ASN E CA 1
ATOM 7957 C C . ASN D 2 11 ? 42.444 -38.697 -15.373 1.00 80.75 39 ASN E C 1
ATOM 7958 O O . ASN D 2 11 ? 42.369 -39.407 -14.361 1.00 83.08 39 ASN E O 1
ATOM 7963 N N . LYS D 2 12 ? 42.897 -37.445 -15.351 1.00 78.02 40 LYS E N 1
ATOM 7964 C CA . LYS D 2 12 ? 43.175 -36.762 -14.083 1.00 81.55 40 LYS E CA 1
ATOM 7965 C C . LYS D 2 12 ? 44.579 -37.032 -13.541 1.00 77.27 40 LYS E C 1
ATOM 7966 O O . LYS D 2 12 ? 45.137 -36.213 -12.806 1.00 80.35 40 LYS E O 1
ATOM 7972 N N . ARG D 2 13 ? 45.143 -38.178 -13.907 1.00 74.16 41 ARG E N 1
ATOM 7973 C CA . ARG D 2 13 ? 46.490 -38.542 -13.481 1.00 74.50 41 ARG E CA 1
ATOM 7974 C C . ARG D 2 13 ? 47.492 -37.670 -14.235 1.00 75.15 41 ARG E C 1
ATOM 7975 O O . ARG D 2 13 ? 48.661 -37.569 -13.849 1.00 73.00 41 ARG E O 1
ATOM 7983 N N . PHE D 2 14 ? 47.007 -37.043 -15.309 1.00 76.89 42 PHE E N 1
ATOM 7984 C CA . PHE D 2 14 ? 47.804 -36.145 -16.146 1.00 77.20 42 PHE E CA 1
ATOM 7985 C C . PHE D 2 14 ? 48.231 -34.873 -15.406 1.00 80.76 42 PHE E C 1
ATOM 7986 O O . PHE D 2 14 ? 49.423 -34.553 -15.344 1.00 80.89 42 PHE E O 1
ATOM 7994 N N . GLN D 2 15 ? 47.257 -34.143 -14.861 1.00 80.67 43 GLN E N 1
ATOM 7995 C CA . GLN D 2 15 ? 47.557 -32.931 -14.096 1.00 81.75 43 GLN E CA 1
ATOM 7996 C C . GLN D 2 15 ? 47.583 -33.166 -12.585 1.00 80.22 43 GLN E C 1
ATOM 7997 O O . GLN D 2 15 ? 47.026 -32.387 -11.812 1.00 80.38 43 GLN E O 1
ATOM 8003 N N . ALA D 2 16 ? 48.246 -34.244 -12.174 1.00 80.40 44 ALA E N 1
ATOM 8004 C CA . ALA D 2 16 ? 48.455 -34.525 -10.760 1.00 81.69 44 ALA E CA 1
ATOM 8005 C C . ALA D 2 16 ? 49.825 -33.996 -10.331 1.00 85.19 44 ALA E C 1
ATOM 8006 O O . ALA D 2 16 ? 50.417 -33.163 -11.018 1.00 85.20 44 ALA E O 1
ATOM 8008 N N . GLU D 2 17 ? 50.330 -34.501 -9.210 1.00 90.05 45 GLU E N 1
ATOM 8009 C CA . GLU D 2 17 ? 51.563 -33.993 -8.598 1.00 94.29 45 GLU E CA 1
ATOM 8010 C C . GLU D 2 17 ? 52.844 -34.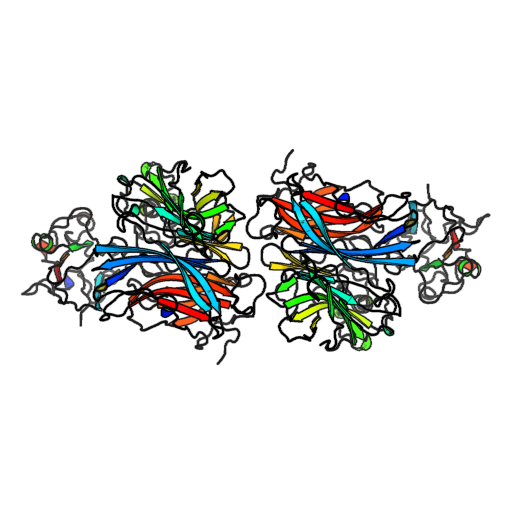293 -9.396 1.00 92.30 45 GLU E C 1
ATOM 8011 O O . GLU D 2 17 ? 53.444 -33.385 -9.982 1.00 85.61 45 GLU E O 1
ATOM 8017 N N . GLY D 2 18 ? 53.257 -35.561 -9.398 1.00 90.80 46 GLY E N 1
ATOM 8018 C CA . GLY D 2 18 ? 54.430 -36.003 -10.136 1.00 84.53 46 GLY E CA 1
ATOM 8019 C C . GLY D 2 18 ? 54.308 -35.769 -11.633 1.00 87.51 46 GLY E C 1
ATOM 8020 O O . GLY D 2 18 ? 55.298 -35.473 -12.312 1.00 85.04 46 GLY E O 1
ATOM 8021 N N . GLY D 2 19 ? 53.091 -35.902 -12.153 1.00 84.34 47 GLY E N 1
ATOM 8022 C CA . GLY D 2 19 ? 52.832 -35.622 -13.553 1.00 80.56 47 GLY E CA 1
ATOM 8023 C C . GLY D 2 19 ? 52.916 -36.846 -14.451 1.00 85.72 47 GLY E C 1
ATOM 8024 O O . GLY D 2 19 ? 53.464 -36.779 -15.565 1.00 85.84 47 GLY E O 1
ATOM 8025 N N . TYR D 2 20 ? 52.379 -37.964 -13.964 1.00 80.49 48 TYR E N 1
ATOM 8026 C CA . TYR D 2 20 ? 52.241 -39.191 -14.761 1.00 75.70 48 TYR E CA 1
ATOM 8027 C C . TYR D 2 20 ? 53.575 -39.812 -15.167 1.00 69.37 48 TYR E C 1
ATOM 8028 O O . TYR D 2 20 ? 53.955 -39.778 -16.341 1.00 68.43 48 TYR E O 1
ATOM 8037 N N . VAL D 2 21 ? 54.279 -40.376 -14.191 1.00 70.38 49 VAL E N 1
ATOM 8038 C CA . VAL D 2 21 ? 55.522 -41.088 -14.459 1.00 67.13 49 VAL E CA 1
ATOM 8039 C C . VAL D 2 21 ? 55.293 -42.590 -14.326 1.00 68.45 49 VAL E C 1
ATOM 8040 O O . VAL D 2 21 ? 54.619 -43.046 -13.397 1.00 71.71 49 VAL E O 1
ATOM 8044 N N . LEU D 2 22 ? 55.854 -43.358 -15.253 1.00 65.37 50 LEU E N 1
ATOM 8045 C CA . LEU D 2 22 ? 55.765 -44.812 -15.186 1.00 64.85 50 LEU E CA 1
ATOM 8046 C C . LEU D 2 22 ? 57.157 -45.432 -15.164 1.00 64.58 50 LEU E C 1
ATOM 8047 O O . LEU D 2 22 ? 58.055 -45.006 -15.903 1.00 64.40 50 LEU E O 1
ATOM 8052 N N . TYR D 2 23 ? 57.333 -46.436 -14.312 1.00 65.57 51 TYR E N 1
ATOM 8053 C CA . TYR D 2 23 ? 58.597 -47.162 -14.255 1.00 68.85 51 TYR E CA 1
ATOM 8054 C C . TYR D 2 23 ? 58.453 -48.593 -14.791 1.00 69.71 51 TYR E C 1
ATOM 8055 O O . TYR D 2 23 ? 58.437 -49.553 -14.013 1.00 70.80 51 TYR E O 1
ATOM 8064 N N . PRO D 2 24 ? 58.345 -48.735 -16.128 1.00 68.10 52 PRO E N 1
ATOM 8065 C CA . PRO D 2 24 ? 58.199 -50.047 -16.769 1.00 65.33 52 PRO E CA 1
ATOM 8066 C C . PRO D 2 24 ? 59.408 -50.936 -16.514 1.00 67.45 52 PRO E C 1
ATOM 8067 O O . PRO D 2 24 ? 60.556 -50.493 -16.669 1.00 63.71 52 PRO E O 1
ATOM 8071 N N . GLN D 2 25 ? 59.138 -52.179 -16.121 1.00 69.22 53 GLN E N 1
ATOM 8072 C CA . GLN D 2 25 ? 60.167 -53.206 -16.012 1.00 67.17 53 GLN E CA 1
ATOM 8073 C C . GLN D 2 25 ? 60.420 -53.799 -17.389 1.00 63.22 53 GLN E C 1
ATOM 8074 O O . GLN D 2 25 ? 59.522 -53.806 -18.240 1.00 64.10 53 GLN E O 1
ATOM 8080 N N . ILE D 2 26 ? 61.629 -54.292 -17.628 1.00 61.81 54 ILE E N 1
ATOM 8081 C CA . ILE D 2 26 ? 61.853 -55.031 -18.867 1.00 62.38 54 ILE E CA 1
ATOM 8082 C C . ILE D 2 26 ? 60.958 -56.278 -18.850 1.00 60.77 54 ILE E C 1
ATOM 8083 O O . ILE D 2 26 ? 61.015 -57.099 -17.918 1.00 59.45 54 ILE E O 1
ATOM 8088 N N . GLY D 2 27 ? 60.104 -56.390 -19.865 1.00 57.57 55 GLY E N 1
ATOM 8089 C CA . GLY D 2 27 ? 59.170 -57.499 -19.958 1.00 55.78 55 GLY E CA 1
ATOM 8090 C C . GLY D 2 27 ? 57.720 -57.076 -19.798 1.00 56.06 55 GLY E C 1
ATOM 8091 O O . GLY D 2 27 ? 56.817 -57.786 -20.245 1.00 57.70 55 GLY E O 1
ATOM 8092 N N . ASP D 2 28 ? 57.495 -55.921 -19.171 1.00 59.66 56 ASP E N 1
ATOM 8093 C CA . ASP D 2 28 ? 56.137 -55.419 -18.927 1.00 60.13 56 ASP E CA 1
ATOM 8094 C C . ASP D 2 28 ? 55.368 -55.081 -20.214 1.00 59.53 56 ASP E C 1
ATOM 8095 O O . ASP D 2 28 ? 55.954 -54.898 -21.297 1.00 54.13 56 ASP E O 1
ATOM 8100 N N . ARG D 2 29 ? 54.045 -55.004 -20.084 1.00 60.85 57 ARG E N 1
ATOM 8101 C CA . ARG D 2 29 ? 53.193 -54.521 -21.168 1.00 58.62 57 ARG E CA 1
ATOM 8102 C C . ARG D 2 29 ? 52.588 -53.183 -20.771 1.00 60.53 57 ARG E C 1
ATOM 8103 O O . ARG D 2 29 ? 52.473 -52.877 -19.581 1.00 65.55 57 ARG E O 1
ATOM 8111 N N . LEU D 2 30 ? 52.201 -52.393 -21.767 1.00 60.62 58 LEU E N 1
ATOM 8112 C CA . LEU D 2 30 ? 51.545 -51.114 -21.520 1.00 59.81 58 LEU E CA 1
ATOM 8113 C C . LEU D 2 30 ? 50.449 -50.900 -22.557 1.00 63.05 58 LEU E C 1
ATOM 8114 O O . LEU D 2 30 ? 50.707 -50.930 -23.776 1.00 60.67 58 LEU E O 1
ATOM 8119 N N . ASP D 2 31 ? 49.227 -50.690 -22.067 1.00 65.32 59 ASP E N 1
ATOM 8120 C CA . ASP D 2 31 ? 48.068 -50.492 -22.933 1.00 62.94 59 ASP E CA 1
ATOM 8121 C C . ASP D 2 31 ? 47.619 -49.035 -22.904 1.00 63.66 59 ASP E C 1
ATOM 8122 O O . ASP D 2 31 ? 47.379 -48.463 -21.836 1.00 65.84 59 ASP E O 1
ATOM 8127 N N . LEU D 2 32 ? 47.515 -48.431 -24.080 1.00 62.66 60 LEU E N 1
ATOM 8128 C CA . LEU D 2 32 ? 46.978 -47.083 -24.183 1.00 65.23 60 LEU E CA 1
ATOM 8129 C C . LEU D 2 32 ? 45.553 -47.165 -24.732 1.00 66.10 60 LEU E C 1
ATOM 8130 O O . LEU D 2 32 ? 45.325 -47.740 -25.799 1.00 66.79 60 LEU E O 1
ATOM 8135 N N . LEU D 2 33 ? 44.596 -46.597 -24.003 1.00 68.27 61 LEU E N 1
ATOM 8136 C CA . LEU D 2 33 ? 43.188 -46.704 -24.380 1.00 68.15 61 LEU E CA 1
ATOM 8137 C C . LEU D 2 33 ? 42.561 -45.359 -24.757 1.00 72.90 61 LEU E C 1
ATOM 8138 O O . LEU D 2 33 ? 42.717 -44.370 -24.039 1.00 75.11 61 LEU E O 1
ATOM 8143 N N . CYS D 2 34 ? 41.866 -45.331 -25.894 1.00 75.07 62 CYS E N 1
ATOM 8144 C CA . CYS D 2 34 ? 41.011 -44.203 -26.267 1.00 76.89 62 CYS E CA 1
ATOM 8145 C C . CYS D 2 34 ? 39.570 -44.708 -26.277 1.00 78.58 62 CYS E C 1
ATOM 8146 O O . CYS D 2 34 ? 39.078 -45.180 -27.307 1.00 79.24 62 CYS E O 1
ATOM 8149 N N . PRO D 2 35 ? 38.891 -44.608 -25.122 1.00 79.35 63 PRO E N 1
ATOM 8150 C CA . PRO D 2 35 ? 37.631 -45.312 -24.851 1.00 83.04 63 PRO E CA 1
ATOM 8151 C C . PRO D 2 35 ? 36.385 -44.679 -25.478 1.00 86.46 63 PRO E C 1
ATOM 8152 O O . PRO D 2 35 ? 36.095 -43.513 -25.199 1.00 90.70 63 PRO E O 1
ATOM 8156 N N . ARG D 2 36 ? 35.680 -45.450 -26.308 1.00 88.20 64 ARG E N 1
ATOM 8157 C CA . ARG D 2 36 ? 34.296 -45.167 -26.721 1.00 90.09 64 ARG E CA 1
ATOM 8158 C C . ARG D 2 36 ? 33.826 -43.716 -26.585 1.00 92.50 64 ARG E C 1
ATOM 8159 O O . ARG D 2 36 ? 33.942 -42.923 -27.524 1.00 90.92 64 ARG E O 1
ATOM 8167 N N . ALA D 2 37 ? 33.265 -43.400 -25.415 1.00 95.33 65 ALA E N 1
ATOM 8168 C CA . ALA D 2 37 ? 32.742 -42.065 -25.098 1.00 96.76 65 ALA E CA 1
ATOM 8169 C C . ALA D 2 37 ? 31.552 -41.604 -25.958 1.00 99.88 65 ALA E C 1
ATOM 8170 O O . ALA D 2 37 ? 31.002 -40.525 -25.718 1.00 100.58 65 ALA E O 1
ATOM 8172 N N . ARG D 2 38 ? 31.161 -42.411 -26.949 1.00 101.73 66 ARG E N 1
ATOM 8173 C CA . ARG D 2 38 ? 29.974 -42.112 -27.766 1.00 101.01 66 ARG E CA 1
ATOM 8174 C C . ARG D 2 38 ? 28.709 -42.727 -27.138 1.00 104.89 66 ARG E C 1
ATOM 8175 O O . ARG D 2 38 ? 27.794 -41.986 -26.763 1.00 108.27 66 ARG E O 1
ATOM 8183 N N . PRO D 2 39 ? 28.631 -44.075 -27.059 1.00 103.61 67 PRO E N 1
ATOM 8184 C CA . PRO D 2 39 ? 27.761 -44.657 -26.022 1.00 100.43 67 PRO E CA 1
ATOM 8185 C C . PRO D 2 39 ? 28.526 -44.741 -24.692 1.00 99.35 67 PRO E C 1
ATOM 8186 O O . PRO D 2 39 ? 29.059 -45.798 -24.347 1.00 98.50 67 PRO E O 1
ATOM 8190 N N . PRO D 2 40 ? 28.564 -43.626 -23.943 1.00 98.95 68 PRO E N 1
ATOM 8191 C CA . PRO D 2 40 ? 29.528 -43.390 -22.860 1.00 99.91 68 PRO E CA 1
ATOM 8192 C C . PRO D 2 40 ? 29.440 -44.348 -21.673 1.00 100.18 68 PRO E C 1
ATOM 8193 O O . PRO D 2 40 ? 28.398 -44.446 -21.022 1.00 100.02 68 PRO E O 1
ATOM 8197 N N . GLY D 2 41 ? 30.546 -45.039 -21.403 1.00 102.01 69 GLY E N 1
ATOM 8198 C CA . GLY D 2 41 ? 30.722 -45.792 -20.172 1.00 97.72 69 GLY E CA 1
ATOM 8199 C C . GLY D 2 41 ? 31.786 -45.105 -19.329 1.00 98.90 69 GLY E C 1
ATOM 8200 O O . GLY D 2 41 ? 32.229 -44.007 -19.677 1.00 96.78 69 GLY E O 1
ATOM 8201 N N . PRO D 2 42 ? 32.210 -45.739 -18.220 1.00 101.69 70 PRO E N 1
ATOM 8202 C CA . PRO D 2 42 ? 33.218 -45.108 -17.355 1.00 95.63 70 PRO E CA 1
ATOM 8203 C C . PRO D 2 42 ? 34.542 -44.914 -18.095 1.00 99.58 70 PRO E C 1
ATOM 8204 O O . PRO D 2 42 ? 34.726 -45.463 -19.190 1.00 99.90 70 PRO E O 1
ATOM 8208 N N . HIS D 2 43 ? 35.447 -44.138 -17.503 1.00 96.82 71 HIS E N 1
ATOM 8209 C CA . HIS D 2 43 ? 36.764 -43.885 -18.094 1.00 94.72 71 HIS E CA 1
ATOM 8210 C C . HIS D 2 43 ? 36.713 -42.994 -19.345 1.00 91.40 71 HIS E C 1
ATOM 8211 O O . HIS D 2 43 ? 37.730 -42.414 -19.739 1.00 88.72 71 HIS E O 1
ATOM 8218 N N . SER D 2 44 ? 35.535 -42.888 -19.962 1.00 89.43 72 SER E N 1
ATOM 8219 C CA . SER D 2 44 ? 35.364 -42.030 -21.135 1.00 91.78 72 SER E CA 1
ATOM 8220 C C . SER D 2 44 ? 35.172 -40.564 -20.730 1.00 92.39 72 SER E C 1
ATOM 8221 O O . SER D 2 44 ? 34.937 -40.253 -19.556 1.00 90.53 72 SER E O 1
ATOM 8224 N N . SER D 2 45 ? 35.279 -39.669 -21.708 1.00 93.65 73 SER E N 1
ATOM 8225 C CA . SER D 2 45 ? 35.323 -38.233 -21.431 1.00 95.17 73 SER E CA 1
ATOM 8226 C C . SER D 2 45 ? 34.066 -37.493 -21.896 1.00 98.08 73 SER E C 1
ATOM 8227 O O . SER D 2 45 ? 33.361 -37.963 -22.797 1.00 95.95 73 SER E O 1
ATOM 8230 N N . PRO D 2 46 ? 33.786 -36.331 -21.270 1.00 100.54 74 PRO E N 1
ATOM 8231 C CA . PRO D 2 46 ? 32.672 -35.441 -21.616 1.00 96.91 74 PRO E CA 1
ATOM 8232 C C . PRO D 2 46 ? 32.243 -35.570 -23.077 1.00 94.87 74 PRO E C 1
ATOM 8233 O O . PRO D 2 46 ? 31.092 -35.926 -23.337 1.00 97.36 74 PRO E O 1
ATOM 8237 N N . SER D 2 47 ? 33.148 -35.285 -24.009 1.00 94.04 75 SER E N 1
ATOM 8238 C CA . SER D 2 47 ? 32.915 -35.601 -25.419 1.00 96.33 75 SER E CA 1
ATOM 8239 C C . SER D 2 47 ? 34.075 -36.450 -25.938 1.00 95.03 75 SER E C 1
ATOM 8240 O O . SER D 2 47 ? 34.938 -36.869 -25.160 1.00 93.92 75 SER E O 1
ATOM 8243 N N . TYR D 2 48 ? 34.097 -36.719 -27.241 1.00 91.92 76 TYR E N 1
ATOM 8244 C CA . TYR D 2 48 ? 35.234 -37.426 -27.819 1.00 88.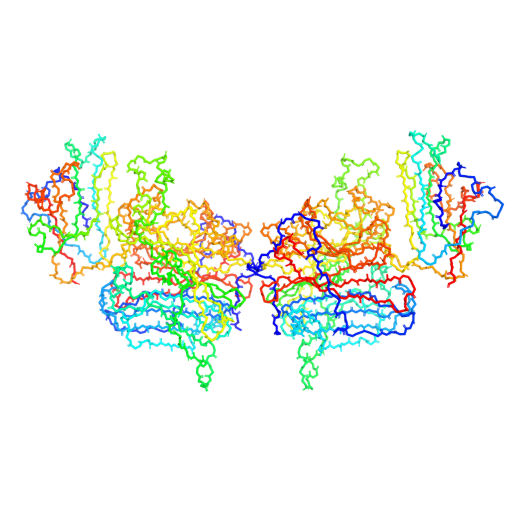02 76 TYR E CA 1
ATOM 8245 C C . TYR D 2 48 ? 36.374 -36.444 -28.078 1.00 90.10 76 TYR E C 1
ATOM 8246 O O . TYR D 2 48 ? 36.173 -35.377 -28.664 1.00 88.33 76 TYR E O 1
ATOM 8255 N N . GLU D 2 49 ? 37.569 -36.806 -27.623 1.00 90.64 77 GLU E N 1
ATOM 8256 C CA . GLU D 2 49 ? 38.745 -35.961 -27.793 1.00 84.20 77 GLU E CA 1
ATOM 8257 C C . GLU D 2 49 ? 39.718 -36.587 -28.792 1.00 81.88 77 GLU E C 1
ATOM 8258 O O . GLU D 2 49 ? 40.206 -37.702 -28.588 1.00 80.52 77 GLU E O 1
ATOM 8264 N N . PHE D 2 50 ? 39.989 -35.859 -29.873 1.00 81.27 78 PHE E N 1
ATOM 8265 C CA . PHE D 2 50 ? 40.831 -36.353 -30.961 1.00 76.36 78 PHE E CA 1
ATOM 8266 C C . PHE D 2 50 ? 42.325 -36.203 -30.687 1.00 75.68 78 PHE E C 1
ATOM 8267 O O . PHE D 2 50 ? 42.832 -35.092 -30.523 1.00 76.21 78 PHE E O 1
ATOM 8275 N N . TYR D 2 51 ? 43.024 -37.334 -30.643 1.00 74.34 79 TYR E N 1
ATOM 8276 C CA . TYR D 2 51 ? 44.439 -37.346 -30.289 1.00 70.79 79 TYR E CA 1
ATOM 8277 C C . TYR D 2 51 ? 45.266 -38.249 -31.193 1.00 70.78 79 TYR E C 1
ATOM 8278 O O . TYR D 2 51 ? 44.776 -39.261 -31.698 1.00 75.46 79 TYR E O 1
ATOM 8287 N N . LYS D 2 52 ? 46.527 -37.877 -31.387 1.00 68.24 80 LYS E N 1
ATOM 8288 C CA . LYS D 2 52 ? 47.528 -38.811 -31.886 1.00 65.00 80 LYS E CA 1
ATOM 8289 C C . LYS D 2 52 ? 48.607 -38.940 -30.824 1.00 66.16 80 LYS E C 1
ATOM 8290 O O . LYS D 2 52 ? 49.119 -37.929 -30.318 1.00 67.62 80 LYS E O 1
ATOM 8296 N N . LEU D 2 53 ? 48.934 -40.181 -30.471 1.00 64.50 81 LEU E N 1
ATOM 8297 C CA . LEU D 2 53 ? 49.912 -40.440 -29.416 1.00 64.25 81 LEU E CA 1
ATOM 8298 C C . LEU D 2 53 ? 51.273 -40.790 -30.008 1.00 62.33 81 LEU E C 1
ATOM 8299 O O . LEU D 2 53 ? 51.407 -41.756 -30.770 1.00 59.83 81 LEU E O 1
ATOM 8304 N N . TYR D 2 54 ? 52.276 -39.985 -29.665 1.00 62.30 82 TYR E N 1
ATOM 8305 C CA . TYR D 2 54 ? 53.620 -40.188 -30.182 1.00 59.64 82 TYR E CA 1
ATOM 8306 C C . TYR D 2 54 ? 54.544 -40.647 -29.057 1.00 59.27 82 TYR E C 1
ATOM 8307 O O . TYR D 2 54 ? 54.416 -40.198 -27.909 1.00 58.25 82 TYR E O 1
ATOM 8316 N N . LEU D 2 55 ? 55.446 -41.569 -29.389 1.00 59.92 83 LEU E N 1
ATOM 8317 C CA . LEU D 2 55 ? 56.534 -41.955 -28.496 1.00 54.62 83 LEU E CA 1
ATOM 8318 C C . LEU D 2 55 ? 57.747 -41.118 -28.888 1.00 55.66 83 LEU E C 1
ATOM 8319 O O . LEU D 2 55 ? 58.098 -41.033 -30.077 1.00 54.58 83 LEU E O 1
ATOM 8324 N N . VAL D 2 56 ? 58.380 -40.510 -27.884 1.00 57.61 84 VAL E N 1
ATOM 8325 C CA . VAL D 2 56 ? 59.308 -39.397 -28.102 1.00 55.52 84 VAL E CA 1
ATOM 8326 C C . VAL D 2 56 ? 60.571 -39.396 -27.212 1.00 54.90 84 VAL E C 1
ATOM 8327 O O . VAL D 2 56 ? 60.610 -40.040 -26.152 1.00 57.31 84 VAL E O 1
ATOM 8331 N N . GLU D 2 57 ? 61.579 -38.644 -27.656 1.00 53.49 85 GLU E N 1
ATOM 8332 C CA . GLU D 2 57 ? 62.928 -38.659 -27.082 1.00 53.94 85 GLU E CA 1
ATOM 8333 C C . GLU D 2 57 ? 63.052 -38.391 -25.590 1.00 56.76 85 GLU E C 1
ATOM 8334 O O . GLU D 2 57 ? 63.907 -38.982 -24.924 1.00 59.75 85 GLU E O 1
ATOM 8340 N N . GLY D 2 58 ? 62.246 -37.479 -25.064 1.00 54.74 86 GLY E N 1
ATOM 8341 C CA . GLY D 2 58 ? 62.439 -37.072 -23.683 1.00 56.25 86 GLY E CA 1
ATOM 8342 C C . GLY D 2 58 ? 62.787 -35.602 -23.631 1.00 54.43 86 GLY E C 1
ATOM 8343 O O . GLY D 2 58 ? 62.075 -34.815 -23.000 1.00 55.14 86 GLY E O 1
ATOM 8344 N N . ALA D 2 59 ? 63.878 -35.223 -24.294 1.00 51.19 87 ALA E N 1
ATOM 8345 C CA . ALA D 2 59 ? 64.131 -33.804 -24.529 1.00 54.50 87 ALA E CA 1
ATOM 8346 C C . ALA D 2 59 ? 62.977 -33.247 -25.372 1.00 55.76 87 ALA E C 1
ATOM 8347 O O . ALA D 2 59 ? 62.520 -32.115 -25.165 1.00 55.49 87 ALA E O 1
ATOM 8349 N N . GLN D 2 60 ? 62.503 -34.065 -26.312 1.00 57.57 88 GLN E N 1
ATOM 8350 C CA . GLN D 2 60 ? 61.371 -33.710 -27.165 1.00 55.27 88 GLN E CA 1
ATOM 8351 C C . GLN D 2 60 ? 60.064 -33.731 -26.374 1.00 57.86 88 GLN E C 1
ATOM 8352 O O . GLN D 2 60 ? 59.115 -33.006 -26.701 1.00 57.19 88 GLN E O 1
ATOM 8358 N N . GLY D 2 61 ? 60.018 -34.571 -25.340 1.00 56.53 89 GLY E N 1
ATOM 8359 C CA . GLY D 2 61 ? 58.876 -34.611 -24.443 1.00 56.72 89 GLY E CA 1
ATOM 8360 C C . GLY D 2 61 ? 58.748 -33.310 -23.669 1.00 56.59 89 GLY E C 1
ATOM 8361 O O . GLY D 2 61 ? 57.667 -32.718 -23.620 1.00 57.46 89 GLY E O 1
ATOM 8362 N N . ARG D 2 62 ? 59.853 -32.881 -23.054 1.00 55.59 90 ARG E N 1
ATOM 8363 C CA . ARG D 2 62 ? 59.961 -31.563 -22.428 1.00 52.27 90 ARG E CA 1
ATOM 8364 C C . ARG D 2 62 ? 59.368 -30.483 -23.332 1.00 61.06 90 ARG E C 1
ATOM 8365 O O . ARG D 2 62 ? 58.402 -29.794 -22.968 1.00 59.96 90 ARG E O 1
ATOM 8373 N N . ARG D 2 63 ? 59.979 -30.339 -24.512 1.00 61.35 91 ARG E N 1
ATOM 8374 C CA . ARG D 2 63 ? 59.621 -29.306 -25.479 1.00 58.28 91 ARG E CA 1
ATOM 8375 C C . ARG D 2 63 ? 58.179 -29.458 -25.954 1.00 62.58 91 ARG E C 1
ATOM 8376 O O . ARG D 2 63 ? 57.682 -28.638 -26.744 1.00 64.60 91 ARG E O 1
ATOM 8384 N N . CYS D 2 64 ? 57.523 -30.515 -25.475 1.00 63.09 92 CYS E N 1
ATOM 8385 C CA . CYS D 2 64 ? 56.197 -30.897 -25.951 1.00 63.74 92 CYS E CA 1
ATOM 8386 C C . CYS D 2 64 ? 56.122 -30.876 -27.469 1.00 60.73 92 CYS E C 1
ATOM 8387 O O . CYS D 2 64 ? 55.216 -30.283 -28.040 1.00 60.74 92 CYS E O 1
ATOM 8390 N N . GLU D 2 65 ? 57.085 -31.517 -28.121 1.00 61.27 93 GLU E N 1
ATOM 8391 C CA . GLU D 2 65 ? 57.105 -31.529 -29.580 1.00 63.95 93 GLU E CA 1
ATOM 8392 C C . GLU D 2 65 ? 57.653 -32.834 -30.159 1.00 62.15 93 GLU E C 1
ATOM 8393 O O . GLU D 2 65 ? 58.642 -33.384 -29.661 1.00 60.35 93 GLU E O 1
ATOM 8399 N N . ALA D 2 66 ? 56.995 -33.311 -31.214 1.00 59.36 94 ALA E N 1
ATOM 8400 C CA . ALA D 2 66 ? 57.351 -34.563 -31.867 1.00 56.55 94 ALA E CA 1
ATOM 8401 C C . ALA D 2 66 ? 57.949 -34.299 -33.247 1.00 57.05 94 ALA E C 1
ATOM 8402 O O . ALA D 2 66 ? 57.436 -33.459 -33.995 1.00 58.61 94 ALA E O 1
ATOM 8404 N N . PRO D 2 67 ? 59.025 -35.035 -33.594 1.00 55.25 95 PRO E N 1
ATOM 8405 C CA . PRO D 2 67 ? 59.802 -34.850 -34.832 1.00 55.67 95 PRO E CA 1
ATOM 8406 C C . PRO D 2 67 ? 58.981 -35.145 -36.068 1.00 55.87 95 PRO E C 1
ATOM 8407 O O . PRO D 2 67 ? 57.938 -35.796 -35.948 1.00 55.72 95 PRO E O 1
ATOM 8411 N N . PRO D 2 68 ? 59.449 -34.678 -37.241 1.00 58.37 96 PRO E N 1
ATOM 8412 C CA . PRO D 2 68 ? 58.833 -35.051 -38.522 1.00 57.44 96 PRO E CA 1
ATOM 8413 C C . PRO D 2 68 ? 58.948 -36.563 -38.691 1.00 57.60 96 PRO E C 1
ATOM 8414 O O . PRO D 2 68 ? 59.987 -37.131 -38.322 1.00 56.87 96 PRO E O 1
ATOM 8418 N N . ALA D 2 69 ? 57.907 -37.197 -39.231 1.00 58.01 97 ALA E N 1
ATOM 8419 C CA . ALA D 2 69 ? 57.821 -38.663 -39.257 1.00 59.55 97 ALA E CA 1
ATOM 8420 C C . ALA D 2 69 ? 57.998 -39.246 -37.850 1.00 58.20 97 ALA E C 1
ATOM 8421 O O . ALA D 2 69 ? 58.948 -39.993 -37.594 1.00 58.51 97 ALA E O 1
ATOM 8423 N N . PRO D 2 70 ? 57.070 -38.908 -36.937 1.00 56.13 98 PRO E N 1
ATOM 8424 C CA . PRO D 2 70 ? 57.143 -39.280 -35.518 1.00 56.52 98 PRO E CA 1
ATOM 8425 C C . PRO D 2 70 ? 56.852 -40.759 -35.292 1.00 59.75 98 PRO E C 1
ATOM 8426 O O . PRO D 2 70 ? 56.369 -41.450 -36.200 1.00 61.05 98 PRO E O 1
ATOM 8430 N N . ASN D 2 71 ? 57.133 -41.232 -34.080 1.00 59.86 99 ASN E N 1
ATOM 8431 C CA . ASN D 2 71 ? 56.755 -42.585 -33.684 1.00 59.49 99 ASN E CA 1
ATOM 8432 C C . ASN D 2 71 ? 55.286 -42.633 -33.252 1.00 60.10 99 ASN E C 1
ATOM 8433 O O . ASN D 2 71 ? 54.971 -42.551 -32.055 1.00 58.78 99 ASN E O 1
ATOM 8438 N N . LEU D 2 72 ? 54.391 -42.755 -34.232 1.00 58.59 100 LEU E N 1
ATOM 8439 C CA . LEU D 2 72 ? 52.954 -42.739 -33.960 1.00 57.60 100 LEU E CA 1
ATOM 8440 C C . LEU D 2 72 ? 52.445 -44.070 -33.399 1.00 58.01 100 LEU E C 1
ATOM 8441 O O . LEU D 2 72 ? 52.389 -45.081 -34.104 1.00 59.47 100 LEU E O 1
ATOM 8446 N N . LEU D 2 73 ? 52.062 -44.057 -32.127 1.00 60.03 101 LEU E N 1
ATOM 8447 C CA . LEU D 2 73 ? 51.548 -45.249 -31.463 1.00 60.49 101 LEU E CA 1
ATOM 8448 C C . LEU D 2 73 ? 50.059 -45.513 -31.749 1.00 61.84 101 LEU E C 1
ATOM 8449 O O . LEU D 2 73 ? 49.667 -46.646 -32.061 1.00 59.10 101 LEU E O 1
ATOM 8454 N N . LEU D 2 74 ? 49.244 -44.459 -31.650 1.00 65.11 102 LEU E N 1
ATOM 8455 C CA . LEU D 2 74 ? 47.787 -44.596 -31.621 1.00 64.67 102 LEU E CA 1
ATOM 8456 C C . LEU D 2 74 ? 47.062 -43.356 -32.168 1.00 65.80 102 LEU E C 1
ATOM 8457 O O . LEU D 2 74 ? 47.212 -42.250 -31.642 1.00 67.97 102 LEU E O 1
ATOM 8462 N N . THR D 2 75 ? 46.276 -43.546 -33.223 1.00 68.42 103 THR E N 1
ATOM 8463 C CA . THR D 2 75 ? 45.453 -42.470 -33.769 1.00 67.80 103 THR E CA 1
ATOM 8464 C C . THR D 2 75 ? 44.028 -42.630 -33.239 1.00 68.52 103 THR E C 1
ATOM 8465 O O . THR D 2 75 ? 43.464 -43.722 -33.301 1.00 70.86 103 THR E O 1
ATOM 8469 N N . CYS D 2 76 ? 43.437 -41.553 -32.729 1.00 72.08 104 CYS E N 1
ATOM 8470 C CA . CYS D 2 76 ? 42.085 -41.629 -32.163 1.00 73.81 104 CYS E CA 1
ATOM 8471 C C . CYS D 2 76 ? 40.991 -40.959 -33.019 1.00 78.03 104 CYS E C 1
ATOM 8472 O O . CYS D 2 76 ? 40.548 -39.849 -32.715 1.00 77.35 104 CYS E O 1
ATOM 8475 N N . ASP D 2 77 ? 40.554 -41.658 -34.073 1.00 79.91 105 ASP E N 1
ATOM 8476 C CA . ASP D 2 77 ? 39.578 -41.134 -35.040 1.00 79.63 105 ASP E CA 1
ATOM 8477 C C . ASP D 2 77 ? 38.150 -41.612 -34.784 1.00 81.70 105 ASP E C 1
ATOM 8478 O O . ASP D 2 77 ? 37.209 -41.126 -35.416 1.00 84.40 105 ASP E O 1
ATOM 8483 N N . ARG D 2 78 ? 37.985 -42.582 -33.890 1.00 77.45 106 ARG E N 1
ATOM 8484 C CA . ARG D 2 78 ? 36.736 -43.341 -33.851 1.00 78.33 106 ARG E CA 1
ATOM 8485 C C . ARG D 2 78 ? 35.979 -43.194 -32.528 1.00 81.04 106 ARG E C 1
ATOM 8486 O O . ARG D 2 78 ? 36.267 -43.905 -31.559 1.00 84.69 106 ARG E O 1
ATOM 8494 N N . PRO D 2 79 ? 35.001 -42.274 -32.485 1.00 81.00 107 PRO E N 1
ATOM 8495 C CA . PRO D 2 79 ? 34.214 -42.056 -31.262 1.00 81.66 107 PRO E CA 1
ATOM 8496 C C . PRO D 2 79 ? 33.294 -43.240 -30.947 1.00 85.66 107 PRO E C 1
ATOM 8497 O O . PRO D 2 79 ? 32.869 -43.419 -29.802 1.00 88.73 107 PRO E O 1
ATOM 8501 N N . ASP D 2 80 ? 33.000 -44.044 -31.964 1.00 85.43 108 ASP E N 1
ATOM 8502 C CA . ASP D 2 80 ? 32.141 -45.212 -31.800 1.00 86.76 108 ASP E CA 1
ATOM 8503 C C . ASP D 2 80 ? 32.838 -46.331 -31.026 1.00 89.46 108 ASP E C 1
ATOM 8504 O O . ASP D 2 80 ? 32.247 -46.953 -30.137 1.00 90.98 108 ASP E O 1
ATOM 8509 N N . LEU D 2 81 ? 34.098 -46.580 -31.376 1.00 87.09 109 LEU E N 1
ATOM 8510 C CA . LEU D 2 81 ? 34.838 -47.733 -30.868 1.00 85.29 109 LEU E CA 1
ATOM 8511 C C . LEU D 2 81 ? 35.740 -47.392 -29.680 1.00 85.63 109 LEU E C 1
ATOM 8512 O O . LEU D 2 81 ? 36.060 -46.220 -29.436 1.00 84.67 109 LEU E O 1
ATOM 8517 N N . ASP D 2 82 ? 36.133 -48.426 -28.938 1.00 83.94 110 ASP E N 1
ATOM 8518 C CA . ASP D 2 82 ? 37.262 -48.319 -28.025 1.00 80.63 110 ASP E CA 1
ATOM 8519 C C . ASP D 2 82 ? 38.497 -48.632 -28.860 1.00 80.26 110 ASP E C 1
ATOM 8520 O O . ASP D 2 82 ? 38.486 -49.567 -29.664 1.00 78.85 110 ASP E O 1
ATOM 8525 N N . LEU D 2 83 ? 39.545 -47.831 -28.702 1.00 77.56 111 LEU E N 1
ATOM 8526 C CA . LEU D 2 83 ? 40.794 -48.065 -29.418 1.00 71.47 111 LEU E CA 1
ATOM 8527 C C . LEU D 2 83 ? 41.900 -48.288 -28.395 1.00 71.58 111 LEU E C 1
ATOM 8528 O O . LEU D 2 83 ? 41.963 -47.586 -27.377 1.00 70.79 111 LEU E O 1
ATOM 8533 N N . ARG D 2 84 ? 42.753 -49.279 -28.644 1.00 69.42 112 ARG E N 1
ATOM 8534 C CA . ARG D 2 84 ? 43.867 -49.551 -27.732 1.00 70.45 112 ARG E CA 1
ATOM 8535 C C . ARG D 2 84 ? 45.146 -49.970 -28.451 1.00 66.47 112 ARG E C 1
ATOM 8536 O O . ARG D 2 84 ? 45.109 -50.572 -29.529 1.00 63.95 112 ARG E O 1
ATOM 8544 N N . PHE D 2 85 ? 46.274 -49.636 -27.828 1.00 65.12 113 PHE E N 1
ATOM 8545 C CA . PHE D 2 85 ? 47.587 -50.036 -28.307 1.00 59.15 113 PHE E CA 1
ATOM 8546 C C . PHE D 2 85 ? 48.375 -50.656 -27.162 1.00 58.75 113 PHE E C 1
ATOM 8547 O O . PHE D 2 85 ? 48.216 -50.270 -26.000 1.00 62.57 113 PHE E O 1
ATOM 8555 N N . THR D 2 86 ? 49.235 -51.611 -27.494 1.00 58.58 114 THR E N 1
ATOM 8556 C CA . THR D 2 86 ? 49.968 -52.358 -26.481 1.00 57.05 114 THR E CA 1
ATOM 8557 C C . THR D 2 86 ? 51.456 -52.446 -26.826 1.00 57.15 114 THR E C 1
ATOM 8558 O O . THR D 2 86 ? 51.821 -52.896 -27.920 1.00 57.29 114 THR E O 1
ATOM 8562 N N . ILE D 2 87 ? 52.312 -52.005 -25.905 1.00 57.49 115 ILE E N 1
ATOM 8563 C CA . ILE D 2 87 ? 53.752 -52.200 -26.064 1.00 57.96 115 ILE E CA 1
ATOM 8564 C C . ILE D 2 87 ? 54.204 -53.233 -25.059 1.00 56.56 115 ILE E C 1
ATOM 8565 O O . ILE D 2 87 ? 53.792 -53.180 -23.892 1.00 57.77 115 ILE E O 1
ATOM 8570 N N . LYS D 2 88 ? 55.050 -54.165 -25.499 1.00 54.46 116 LYS E N 1
ATOM 8571 C CA . LYS D 2 88 ? 55.818 -54.978 -24.554 1.00 53.33 116 LYS E CA 1
ATOM 8572 C C . LYS D 2 88 ? 57.278 -54.526 -24.563 1.00 53.55 116 LYS E C 1
ATOM 8573 O O . LYS D 2 88 ? 57.950 -54.559 -25.604 1.00 51.60 116 LYS E O 1
ATOM 8579 N N . PHE D 2 89 ? 57.761 -54.088 -23.402 1.00 58.23 117 PHE E N 1
ATOM 8580 C CA . PHE D 2 89 ? 59.142 -53.617 -23.278 1.00 56.27 117 PHE E CA 1
ATOM 8581 C C . PHE D 2 89 ? 60.098 -54.788 -23.454 1.00 53.22 117 PHE E C 1
ATOM 8582 O O . PHE D 2 89 ? 60.450 -55.491 -22.503 1.00 54.56 117 PHE E O 1
ATOM 8590 N N . GLN D 2 90 ? 60.495 -54.971 -24.708 1.00 56.78 118 GLN E N 1
ATOM 8591 C CA . GLN D 2 90 ? 61.078 -56.208 -25.198 1.00 54.84 118 GLN E CA 1
ATOM 8592 C C . GLN D 2 90 ? 61.767 -55.933 -26.545 1.00 55.19 118 GLN E C 1
ATOM 8593 O O . GLN D 2 90 ? 61.590 -54.858 -27.144 1.00 51.49 118 GLN E O 1
ATOM 8599 N N . GLU D 2 91 ? 62.534 -56.902 -27.036 1.00 52.28 119 GLU E N 1
ATOM 8600 C CA . GLU D 2 91 ? 63.333 -56.673 -28.229 1.00 53.53 119 GLU E CA 1
ATOM 8601 C C . GLU D 2 91 ? 62.604 -56.939 -29.564 1.00 54.09 119 GLU E C 1
ATOM 8602 O O . GLU D 2 91 ? 62.939 -56.330 -30.589 1.00 53.67 119 GLU E O 1
ATOM 8608 N N . TYR D 2 92 ? 61.613 -57.833 -29.551 1.00 53.27 120 TYR E N 1
ATOM 8609 C CA . TYR D 2 92 ? 60.847 -58.149 -30.762 1.00 48.50 120 TYR E CA 1
ATOM 8610 C C . TYR D 2 92 ? 59.533 -57.363 -30.827 1.00 49.89 120 TYR E C 1
ATOM 8611 O O . TYR D 2 92 ? 58.951 -57.016 -29.792 1.00 50.09 120 TYR E O 1
ATOM 8620 N N . SER D 2 93 ? 59.060 -57.104 -32.044 1.00 49.30 121 SER E N 1
ATOM 8621 C CA . SER D 2 93 ? 57.837 -56.327 -32.235 1.00 48.32 121 SER E CA 1
ATOM 8622 C C . SER D 2 93 ? 57.291 -56.376 -33.680 1.00 53.75 121 SER E C 1
ATOM 8623 O O . SER D 2 93 ? 58.053 -56.584 -34.640 1.00 54.24 121 SER E O 1
ATOM 8626 N N . PRO D 2 94 ? 55.963 -56.186 -33.832 1.00 51.37 122 PRO E N 1
ATOM 8627 C CA . PRO D 2 94 ? 55.317 -56.056 -35.145 1.00 50.21 122 PRO E CA 1
ATOM 8628 C C . PRO D 2 94 ? 55.685 -54.728 -35.817 1.00 54.35 122 PRO E C 1
ATOM 8629 O O . PRO D 2 94 ? 55.276 -54.491 -36.959 1.00 55.27 122 PRO E O 1
ATOM 8633 N N . ASN D 2 95 ? 56.435 -53.879 -35.111 1.00 55.04 123 ASN E N 1
ATOM 8634 C CA . ASN D 2 95 ? 56.921 -52.610 -35.658 1.00 56.62 123 ASN E CA 1
ATOM 8635 C C . ASN D 2 95 ? 58.076 -52.827 -36.644 1.00 60.12 123 ASN E C 1
ATOM 8636 O O . ASN D 2 95 ? 59.016 -53.581 -36.347 1.00 58.55 123 ASN E O 1
ATOM 8641 N N . LEU D 2 96 ? 58.009 -52.165 -37.801 1.00 58.52 124 LEU E N 1
ATOM 8642 C CA . LEU D 2 96 ? 58.959 -52.407 -38.893 1.00 55.44 124 LEU E CA 1
ATOM 8643 C C . LEU D 2 96 ? 60.057 -51.335 -39.029 1.00 59.16 124 LEU E C 1
ATOM 8644 O O . LEU D 2 96 ? 60.926 -51.423 -39.908 1.00 54.46 124 LEU E O 1
ATOM 8649 N N . TRP D 2 97 ? 60.021 -50.330 -38.158 1.00 64.53 125 TRP E N 1
ATOM 8650 C CA . TRP D 2 97 ? 60.962 -49.212 -38.248 1.00 64.19 125 TRP E CA 1
ATOM 8651 C C . TRP D 2 97 ? 62.270 -49.431 -37.483 1.00 65.87 125 TRP E C 1
ATOM 8652 O O . TRP D 2 97 ? 63.307 -48.863 -37.835 1.00 62.44 125 TRP E O 1
ATOM 8663 N N . GLY D 2 98 ? 62.218 -50.259 -36.444 1.00 69.21 126 GLY E N 1
ATOM 8664 C CA . GLY D 2 98 ? 63.409 -50.586 -35.686 1.00 71.44 126 GLY E CA 1
ATOM 8665 C C . GLY D 2 98 ? 63.907 -49.422 -34.846 1.00 75.82 126 GLY E C 1
ATOM 8666 O O . GLY D 2 98 ? 65.036 -48.948 -35.012 1.00 74.22 126 GLY E O 1
ATOM 8667 N N . HIS D 2 99 ? 63.050 -48.947 -33.948 1.00 76.97 127 HIS E N 1
ATOM 8668 C CA . HIS D 2 99 ? 63.467 -47.981 -32.940 1.00 77.05 127 HIS E CA 1
ATOM 8669 C C . HIS D 2 99 ? 64.197 -48.756 -31.833 1.00 78.82 127 HIS E C 1
ATOM 8670 O O . HIS D 2 99 ? 64.736 -49.838 -32.088 1.00 77.59 127 HIS E O 1
ATOM 8677 N N . GLU D 2 100 ? 64.219 -48.212 -30.616 1.00 79.53 128 GLU E N 1
ATOM 8678 C CA . GLU D 2 100 ? 64.783 -48.925 -29.467 1.00 76.99 128 GLU E CA 1
ATOM 8679 C C . GLU D 2 100 ? 64.776 -48.046 -28.224 1.00 75.93 128 GLU E C 1
ATOM 8680 O O . GLU D 2 100 ? 64.883 -46.823 -28.325 1.00 77.49 128 GLU E O 1
ATOM 8686 N N . PHE D 2 101 ? 64.640 -48.671 -27.057 1.00 72.64 129 PHE E N 1
ATOM 8687 C CA . PHE D 2 101 ? 64.817 -47.969 -25.790 1.00 70.87 129 PHE E CA 1
ATOM 8688 C C . PHE D 2 101 ? 66.275 -48.073 -25.352 1.00 74.52 129 PHE E C 1
ATOM 8689 O O . PHE D 2 101 ? 66.907 -49.125 -25.498 1.00 76.33 129 PHE E O 1
ATOM 8697 N N . ARG D 2 102 ? 66.807 -46.981 -24.817 1.00 71.91 130 ARG E N 1
ATOM 8698 C CA . ARG D 2 102 ? 68.177 -46.963 -24.330 1.00 71.48 130 ARG E CA 1
ATOM 8699 C C . ARG D 2 102 ? 68.210 -47.135 -22.809 1.00 77.80 130 ARG E C 1
ATOM 8700 O O . ARG D 2 102 ? 67.162 -47.148 -22.145 1.00 76.76 130 ARG E O 1
ATOM 8708 N N . SER D 2 103 ? 69.415 -47.270 -22.261 1.00 79.47 131 SER E N 1
ATOM 8709 C CA . SER D 2 103 ? 69.587 -47.380 -20.814 1.00 78.41 131 SER E CA 1
ATOM 8710 C C . SER D 2 103 ? 69.685 -46.002 -20.163 1.00 74.96 131 SER E C 1
ATOM 8711 O O . SER D 2 103 ? 70.403 -45.118 -20.643 1.00 71.99 131 SER E O 1
ATOM 8714 N N . HIS D 2 104 ? 68.952 -45.829 -19.069 1.00 76.07 132 HIS E N 1
ATOM 8715 C CA . HIS D 2 104 ? 69.007 -44.597 -18.288 1.00 77.58 132 HIS E CA 1
ATOM 8716 C C . HIS D 2 104 ? 68.527 -43.382 -19.089 1.00 76.51 132 HIS E C 1
ATOM 8717 O O . HIS D 2 104 ? 68.791 -42.232 -18.715 1.00 73.96 132 HIS E O 1
ATOM 8724 N N . HIS D 2 105 ? 67.821 -43.649 -20.186 1.00 72.90 133 HIS E N 1
ATOM 8725 C CA . HIS D 2 105 ? 67.199 -42.596 -20.979 1.00 65.57 133 HIS E CA 1
ATOM 8726 C C . HIS D 2 105 ? 65.711 -42.470 -20.646 1.00 66.52 133 HIS E C 1
ATOM 8727 O O . HIS D 2 105 ? 64.995 -43.475 -20.536 1.00 68.50 133 HIS E O 1
ATOM 8734 N N . ASP D 2 106 ? 65.251 -41.235 -20.472 1.00 63.56 134 ASP E N 1
ATOM 8735 C CA . ASP D 2 106 ? 63.828 -40.979 -20.289 1.00 61.01 134 ASP E CA 1
ATOM 8736 C C . ASP D 2 106 ? 63.162 -40.836 -21.659 1.00 60.21 134 ASP E C 1
ATOM 8737 O O . ASP D 2 106 ? 63.695 -40.158 -22.544 1.00 59.90 134 ASP E O 1
ATOM 8742 N N . TYR D 2 107 ? 62.018 -41.489 -21.850 1.00 59.23 135 TYR E N 1
ATOM 8743 C CA . TYR D 2 107 ? 61.201 -41.239 -23.040 1.00 56.87 135 TYR E CA 1
ATOM 8744 C C . TYR D 2 107 ? 59.840 -40.692 -22.618 1.00 57.40 135 TYR E C 1
ATOM 8745 O O . TYR D 2 107 ? 59.463 -40.751 -21.440 1.00 55.68 135 TYR E O 1
ATOM 8754 N N . TYR D 2 108 ? 59.108 -40.144 -23.577 1.00 55.99 136 TYR E N 1
ATOM 8755 C CA . TYR D 2 108 ? 57.789 -39.619 -23.279 1.00 57.16 136 TYR E CA 1
ATOM 8756 C C . TYR D 2 108 ? 56.801 -40.172 -24.282 1.00 55.85 136 TYR E C 1
ATOM 8757 O O . TYR D 2 108 ? 57.166 -40.444 -25.430 1.00 55.65 136 TYR E O 1
ATOM 8766 N N . ILE D 2 109 ? 55.558 -40.344 -23.844 1.00 54.94 137 ILE E N 1
ATOM 8767 C CA . ILE D 2 109 ? 54.437 -40.436 -24.771 1.00 54.74 137 ILE E CA 1
ATOM 8768 C C . ILE D 2 109 ? 53.698 -39.105 -24.658 1.00 58.62 137 ILE E C 1
ATOM 8769 O O . ILE D 2 109 ? 53.480 -38.602 -23.548 1.00 60.98 137 ILE E O 1
ATOM 8774 N N . ILE D 2 110 ? 53.330 -38.522 -25.795 1.00 58.40 138 ILE E N 1
ATOM 8775 C CA . ILE D 2 110 ? 52.663 -37.223 -25.786 1.00 60.09 138 ILE E CA 1
ATOM 8776 C C . ILE D 2 110 ? 51.534 -37.120 -26.807 1.00 61.16 138 ILE E C 1
ATOM 8777 O O . ILE D 2 110 ? 51.485 -37.876 -27.789 1.00 61.69 138 ILE E O 1
ATOM 8782 N N . ALA D 2 111 ? 50.628 -36.177 -26.551 1.00 62.24 139 ALA E N 1
ATOM 8783 C CA . ALA D 2 111 ? 49.616 -35.767 -27.518 1.00 66.04 139 ALA E CA 1
ATOM 8784 C C . ALA D 2 111 ? 49.836 -34.285 -27.840 1.00 67.57 139 ALA E C 1
ATOM 8785 O O . ALA D 2 111 ? 49.847 -33.445 -26.936 1.00 70.06 139 ALA E O 1
ATOM 8787 N N . THR D 2 112 ? 50.017 -33.964 -29.119 1.00 64.86 140 THR E N 1
ATOM 8788 C CA . THR D 2 112 ? 50.326 -32.589 -29.517 1.00 65.10 140 THR E CA 1
ATOM 8789 C C . THR D 2 112 ? 49.219 -31.909 -30.347 1.00 67.18 140 THR E C 1
ATOM 8790 O O . THR D 2 112 ? 49.418 -30.815 -30.888 1.00 68.97 140 THR E O 1
ATOM 8794 N N . SER D 2 113 ? 48.060 -32.554 -30.452 1.00 67.54 141 SER E N 1
ATOM 8795 C CA . SER D 2 113 ? 46.899 -31.932 -31.092 1.00 70.73 141 SER E CA 1
ATOM 8796 C C . SER D 2 113 ? 46.180 -31.059 -30.064 1.00 73.65 141 SER E C 1
ATOM 8797 O O . SER D 2 113 ? 46.596 -31.002 -28.907 1.00 75.63 141 SER E O 1
ATOM 8800 N N . ASP D 2 114 ? 45.113 -30.376 -30.474 1.00 76.82 142 ASP E N 1
ATOM 8801 C CA . ASP D 2 114 ? 44.317 -29.589 -29.525 1.00 76.61 142 ASP E CA 1
ATOM 8802 C C . ASP D 2 114 ? 43.037 -30.313 -29.096 1.00 80.11 142 ASP E C 1
ATOM 8803 O O . ASP D 2 114 ? 42.220 -29.760 -28.355 1.00 83.21 142 ASP E O 1
ATOM 8808 N N . GLY D 2 115 ? 42.879 -31.553 -29.562 1.00 81.89 143 GLY E N 1
ATOM 8809 C CA . GLY D 2 115 ? 41.750 -32.394 -29.197 1.00 79.45 143 GLY E CA 1
ATOM 8810 C C . GLY D 2 115 ? 40.608 -32.342 -30.197 1.00 81.58 143 GLY E C 1
ATOM 8811 O O . GLY D 2 115 ? 39.488 -32.753 -29.889 1.00 81.93 143 GLY E O 1
ATOM 8812 N N . THR D 2 116 ? 40.893 -31.847 -31.400 1.00 81.21 144 THR E N 1
ATOM 8813 C CA . THR D 2 116 ? 39.855 -31.600 -32.398 1.00 82.13 144 THR E CA 1
ATOM 8814 C C . THR D 2 116 ? 40.208 -32.235 -33.741 1.00 83.40 144 THR E C 1
ATOM 8815 O O . THR D 2 116 ? 41.371 -32.215 -34.152 1.00 84.44 144 THR E O 1
ATOM 8819 N N . ARG D 2 117 ? 39.206 -32.778 -34.430 1.00 80.89 145 ARG E N 1
ATOM 8820 C CA . ARG D 2 117 ? 39.442 -33.478 -35.693 1.00 82.08 145 ARG E CA 1
ATOM 8821 C C . ARG D 2 117 ? 40.342 -32.663 -36.633 1.00 81.41 145 ARG E C 1
ATOM 8822 O O . ARG D 2 117 ? 41.094 -33.229 -37.433 1.00 80.25 145 ARG E O 1
ATOM 8830 N N . GLU D 2 118 ? 40.274 -31.337 -36.510 1.00 82.89 146 GLU E N 1
ATOM 8831 C CA . GLU D 2 118 ? 40.978 -30.417 -37.411 1.00 83.99 146 GLU E CA 1
ATOM 8832 C C . GLU D 2 118 ? 42.439 -30.195 -37.004 1.00 83.48 146 GLU E C 1
ATOM 8833 O O . GLU D 2 118 ? 43.345 -30.270 -37.839 1.00 78.48 146 GLU E O 1
ATOM 8839 N N . GLY D 2 119 ? 42.666 -29.922 -35.721 1.00 82.61 147 GLY E N 1
ATOM 8840 C CA . GLY D 2 119 ? 44.014 -29.712 -35.221 1.00 83.13 147 GLY E CA 1
ATOM 8841 C C . GLY D 2 119 ? 44.681 -30.990 -34.733 1.00 83.04 147 GLY E C 1
ATOM 8842 O O . GLY D 2 119 ? 45.465 -30.966 -33.780 1.00 81.71 147 GLY E O 1
ATOM 8843 N N . LEU D 2 120 ? 44.376 -32.102 -35.403 1.00 80.04 148 LEU E N 1
ATOM 8844 C CA . LEU D 2 120 ? 44.842 -33.431 -35.003 1.00 75.68 148 LEU E CA 1
ATOM 8845 C C . LEU D 2 120 ? 46.285 -33.716 -35.430 1.00 75.22 148 LEU E C 1
ATOM 8846 O O . LEU D 2 120 ? 47.063 -34.319 -34.678 1.00 71.93 148 LEU E O 1
ATOM 8851 N N . GLU D 2 121 ? 46.633 -33.278 -36.639 1.00 76.36 149 GLU E N 1
ATOM 8852 C CA . GLU D 2 121 ? 47.942 -33.565 -37.225 1.00 75.29 149 GLU E CA 1
ATOM 8853 C C . GLU D 2 121 ? 49.047 -32.608 -36.752 1.00 75.04 149 GLU E C 1
ATOM 8854 O O . GLU D 2 121 ? 50.146 -32.583 -37.324 1.00 67.77 149 GLU E O 1
ATOM 8860 N N . SER D 2 122 ? 48.752 -31.830 -35.709 1.00 74.55 150 SER E N 1
ATOM 8861 C CA . SER D 2 122 ? 49.726 -30.904 -35.130 1.00 71.48 150 SER E CA 1
ATOM 8862 C C . SER D 2 122 ? 50.821 -31.653 -34.364 1.00 69.02 150 SER E C 1
ATOM 8863 O O . SER D 2 122 ? 50.535 -32.617 -33.640 1.00 67.16 150 SER E O 1
ATOM 8866 N N . LEU D 2 123 ? 52.068 -31.204 -34.524 1.00 66.01 151 LEU E N 1
ATOM 8867 C CA . LEU D 2 123 ? 53.205 -31.851 -33.867 1.00 64.82 151 LEU E CA 1
ATOM 8868 C C . LEU D 2 123 ? 53.824 -31.039 -32.724 1.00 64.37 151 LEU E C 1
ATOM 8869 O O . LEU D 2 123 ? 54.717 -31.536 -32.032 1.00 63.51 151 LEU E O 1
ATOM 8874 N N . GLN D 2 124 ? 53.368 -29.803 -32.523 1.00 63.89 152 GLN E N 1
ATOM 8875 C CA . GLN D 2 124 ? 53.879 -29.009 -31.400 1.00 62.74 152 GLN E CA 1
ATOM 8876 C C . GLN D 2 124 ? 52.871 -28.823 -30.264 1.00 64.13 152 GLN E C 1
ATOM 8877 O O . GLN D 2 124 ? 51.689 -28.551 -30.495 1.00 63.90 152 GLN E O 1
ATOM 8883 N N . GLY D 2 125 ? 53.378 -28.963 -29.040 1.00 68.17 153 GLY E N 1
ATOM 8884 C CA . GLY D 2 125 ? 52.595 -28.940 -27.814 1.00 67.11 153 GLY E CA 1
ATOM 8885 C C . GLY D 2 125 ? 51.174 -28.433 -27.920 1.00 65.60 153 GLY E C 1
ATOM 8886 O O . GLY D 2 125 ? 50.937 -27.226 -27.981 1.00 68.49 153 GLY E O 1
ATOM 8887 N N . GLY D 2 126 ? 50.222 -29.356 -27.945 1.00 62.91 154 GLY E N 1
ATOM 8888 C CA . GLY D 2 126 ? 48.827 -28.975 -27.900 1.00 63.64 154 GLY E CA 1
ATOM 8889 C C . GLY D 2 126 ? 48.335 -29.314 -26.513 1.00 69.60 154 GLY E C 1
ATOM 8890 O O . GLY D 2 126 ? 48.690 -28.648 -25.536 1.00 71.40 154 GLY E O 1
ATOM 8891 N N . VAL D 2 127 ? 47.539 -30.376 -26.429 1.00 70.24 155 VAL E N 1
ATOM 8892 C CA . VAL D 2 127 ? 47.060 -30.893 -25.156 1.00 69.67 155 VAL E CA 1
ATOM 8893 C C . VAL D 2 127 ? 48.230 -31.231 -24.231 1.00 69.54 155 VAL E C 1
ATOM 8894 O O . VAL D 2 127 ? 48.079 -31.290 -23.011 1.00 70.31 155 VAL E O 1
ATOM 8898 N N . CYS D 2 128 ? 49.393 -31.465 -24.829 1.00 70.74 156 CYS E N 1
ATOM 8899 C CA . CYS D 2 128 ? 50.621 -31.719 -24.083 1.00 69.99 156 CYS E CA 1
ATOM 8900 C C . CYS D 2 128 ? 50.903 -30.564 -23.113 1.00 70.13 156 CYS E C 1
ATOM 8901 O O . CYS D 2 128 ? 51.267 -30.779 -21.948 1.00 67.72 156 CYS E O 1
ATOM 8904 N N . LEU D 2 129 ? 50.730 -29.341 -23.613 1.00 69.82 157 LEU E N 1
ATOM 8905 C CA . LEU D 2 129 ? 50.863 -28.131 -22.802 1.00 70.74 157 LEU E CA 1
ATOM 8906 C C . LEU D 2 129 ? 49.556 -27.829 -22.071 1.00 70.99 157 LEU E C 1
ATOM 8907 O O . LEU D 2 129 ? 49.524 -27.696 -20.840 1.00 66.28 157 LEU E O 1
ATOM 8912 N N . THR D 2 130 ? 48.483 -27.726 -22.853 1.00 71.45 158 THR E N 1
ATOM 8913 C CA . THR D 2 130 ? 47.167 -27.342 -22.354 1.00 73.51 158 THR E CA 1
ATOM 8914 C C . THR D 2 130 ? 46.632 -28.229 -21.224 1.00 76.25 158 THR E C 1
ATOM 8915 O O . THR D 2 130 ? 46.140 -27.718 -20.214 1.00 79.58 158 THR E O 1
ATOM 8919 N N . ARG D 2 131 ? 46.721 -29.548 -21.398 1.00 75.68 159 ARG E N 1
ATOM 8920 C CA . ARG D 2 131 ? 46.211 -30.488 -20.398 1.00 71.79 159 ARG E CA 1
ATOM 8921 C C . ARG D 2 131 ? 47.294 -31.347 -19.752 1.00 72.10 159 ARG E C 1
ATOM 8922 O O . ARG D 2 131 ? 46.988 -32.370 -19.133 1.00 74.73 159 ARG E O 1
ATOM 8930 N N . GLY D 2 132 ? 48.551 -30.932 -19.885 1.00 71.66 160 GLY E N 1
ATOM 8931 C CA . GLY D 2 132 ? 49.658 -31.686 -19.322 1.00 73.18 160 GLY E CA 1
ATOM 8932 C C . GLY D 2 132 ? 49.605 -33.140 -19.758 1.00 72.86 160 GLY E C 1
ATOM 8933 O O . GLY D 2 132 ? 49.953 -34.053 -18.993 1.00 70.96 160 GLY E O 1
ATOM 8934 N N . MET D 2 133 ? 49.163 -33.347 -20.998 1.00 73.08 161 MET E N 1
ATOM 8935 C CA . MET D 2 133 ? 48.967 -34.688 -21.541 1.00 71.40 161 MET E CA 1
ATOM 8936 C C . MET D 2 133 ? 50.257 -35.312 -22.080 1.00 70.01 161 MET E C 1
ATOM 8937 O O . MET D 2 133 ? 50.436 -35.487 -23.296 1.00 65.27 161 MET E O 1
ATOM 8942 N N . LYS D 2 134 ? 51.152 -35.640 -21.151 1.00 68.68 162 LYS E N 1
ATOM 8943 C CA . LYS D 2 134 ? 52.363 -36.387 -21.465 1.00 64.60 162 LYS E CA 1
ATOM 8944 C C . LYS D 2 134 ? 52.734 -37.327 -20.314 1.00 65.05 162 LYS E C 1
ATOM 8945 O O . LYS D 2 134 ? 52.649 -36.955 -19.136 1.00 66.68 162 LYS E O 1
ATOM 8951 N N . VAL D 2 135 ? 53.126 -38.550 -20.666 1.00 62.75 163 VAL E N 1
ATOM 8952 C CA . VAL D 2 135 ? 53.537 -39.549 -19.684 1.00 58.21 163 VAL E CA 1
ATOM 8953 C C . VAL D 2 135 ? 55.027 -39.817 -19.829 1.00 56.45 163 VAL E C 1
ATOM 8954 O O . VAL D 2 135 ? 55.541 -39.903 -20.948 1.00 60.16 163 VAL E O 1
ATOM 8958 N N . LEU D 2 136 ? 55.719 -39.940 -18.702 1.00 57.60 164 LEU E N 1
ATOM 8959 C CA . LEU D 2 136 ? 57.157 -40.201 -18.708 1.00 57.52 164 LEU E CA 1
ATOM 8960 C C . LEU D 2 136 ? 57.457 -41.696 -18.500 1.00 59.57 164 LEU E C 1
ATOM 8961 O O . LEU D 2 136 ? 56.931 -42.334 -17.580 1.00 61.17 164 LEU E O 1
ATOM 8966 N N . LEU D 2 137 ? 58.301 -42.251 -19.364 1.00 58.51 165 LEU E N 1
ATOM 8967 C CA . LEU D 2 137 ? 58.687 -43.656 -19.254 1.00 58.67 165 LEU E CA 1
ATOM 8968 C C . LEU D 2 137 ? 60.138 -43.793 -18.806 1.00 60.59 165 LEU E C 1
ATOM 8969 O O . LEU D 2 137 ? 61.068 -43.407 -19.529 1.00 60.46 165 LEU E O 1
ATOM 8974 N N . ARG D 2 138 ? 60.328 -44.349 -17.615 1.00 62.33 166 ARG E N 1
ATOM 8975 C CA . ARG D 2 138 ? 61.667 -44.689 -17.148 1.00 66.52 166 ARG E CA 1
ATOM 8976 C C . ARG D 2 138 ? 61.792 -46.213 -17.031 1.00 67.19 166 ARG E C 1
ATOM 8977 O O . ARG D 2 138 ? 61.317 -46.818 -16.060 1.00 69.45 166 ARG E O 1
ATOM 8985 N N . VAL D 2 139 ? 62.429 -46.819 -18.033 1.00 65.61 167 VAL E N 1
ATOM 8986 C CA . VAL D 2 139 ? 62.474 -48.277 -18.181 1.00 67.91 167 VAL E CA 1
ATOM 8987 C C . VAL D 2 139 ? 63.641 -48.941 -17.422 1.00 69.80 167 VAL E C 1
ATOM 8988 O O . VAL D 2 139 ? 64.782 -48.463 -17.490 1.00 71.30 167 VAL E O 1
ATOM 8992 N N . GLY D 2 140 ? 63.342 -50.031 -16.703 1.00 66.14 168 GLY E N 1
ATOM 8993 C CA . GLY D 2 140 ? 64.341 -50.817 -15.983 1.00 65.74 168 GLY E CA 1
ATOM 8994 C C . GLY D 2 140 ? 65.719 -50.908 -16.638 1.00 74.40 168 GLY E C 1
ATOM 8995 O O . GLY D 2 140 ? 65.840 -51.007 -17.867 1.00 72.85 168 GLY E O 1
ATOM 8996 N N . GLN D 2 141 ? 66.761 -50.897 -15.803 1.00 80.77 169 GLN E N 1
ATOM 8997 C CA . GLN D 2 141 ? 68.157 -50.751 -16.260 1.00 79.80 169 GLN E CA 1
ATOM 8998 C C . GLN D 2 141 ? 68.631 -51.743 -17.352 1.00 74.00 169 GLN E C 1
ATOM 8999 O O . GLN D 2 141 ? 68.597 -52.970 -17.186 1.00 70.78 169 GLN E O 1
#

CATH classification: 2.120.10.10

GO terms:
  GO:0042802 identical protein binding (F, IPI)
  GO:0005515 protein binding (F, IPI)
  GO:0039663 membrane fusion involved in viral entry into host cell (P, IDA)

Sequence (1138 aa):
EGVSNLVGLPNNICLQKTSNQILKPKLISYTLPVVGQSGTCITDPLLAMDEGYFAYSHLERIGSCSRGVSKQRIIGVGEVLDRGDEVPSLFMTNVWTPPNPNTVYHCSAVYNNEFYYVLCAVSTVGDPILNSTYWSGSLMMTRLAVKPKSNGGGYNQHQLALRSIEKGRYDKVMPYGPSGIKQGDTLYFPAVGFLVRTEFKYNDSNCPITKCQYSKPENCRLSMGIRPNSHYILRSGLLKYNLSDGENPKVVFIEISDQRLSIGSPSKIYDSLGQPVFYQASFSWDTMIKFGDVLTVNPLVVNWRNNTVISRPGQSQCPRFNTCPEICWEGVYNDAFLIDRINWISAGVFLDSNQTAENPVFTVFKDNEILYRAQLASEDTNAQKTITNCFLLKNKIWCISLVEIYDTGDNVIRPKLFAVKIPEQCTASLEPVYWNSANKRFQAEGGYVLYPQIGDRLDLLCPRARPPGPHSSPSYEFYKLYLVEGAQGRRCEAPPAPNLLLTCDRPDLDLRFTIKFQEYSPNLWGHEFRSHHDYYIIATSDGTREGLESLQGGVCLTRGMKVLLRVGQEGVSNLVGLPNNICLQKTSNQILKPKLISYTLPVVGQSGTCITDPLLAMDEGYFAYSHLERIGSCSRGVSKQRIIGVGEVLDRGDEVPSLFMTNVWTPPNPNTVYHCSAVYNNEFYYVLCAVSTVGDPILNSTYWSGSLMMTRLAVKPKSNGGGYNQHQLALRSIEKGRYDKVMPYGPSGIKQGDTLYFPAVGFLVRTEFKYNDSNCPITKCQYSKPENCRLSMGIRPNSHYILRSGLLKYNLSDGENPKVVFIEISDQRLSIGSPSKIYDSLGQPVFYQASFSWDTMIKFGDVLTVNPLVVNWRNNTVISRPGQSQCPRFNTCPEICWEGVYNDAFLIDRINWISAGVFLDSNQTAENPVFTVFKDNEILYRAQLASEDTNAQKTITNCFLLKNKIWCISLVEIYDTGDNVIRPKLFAVKIPEQCTASLEPVYWNSANKRFQAEGGYVLYPQIGDRLDLLCPRARPPGPHSSPSYEFYKLYLVEGAQGRRCEAPPAPNLLLTCDRPDLDLRFTIKFQEYSPNLWGHEFRSHHDYYIIATSDGTREGLESLQGGVCLTRGMKVLLRVGQ

Foldseek 3Di:
DAFAFAADAFFFFDPFADADPLWDKDFAFPLVDDDDFFQKEKDPWFWDDHGFKIWIKIWIFRHDRVDGHTPWIKIWMEGWDCPVVLFTHGHTAAIDTDPDSQFWAQWAWEDDDLKIKIKTGGAPPGDCLVVVVPGPLWIKMKIAGNHDDDPPVCNGIHIDRADAEAQDQFPHKGAFARYEYDDHQKTKGKIKGWHQLVPDDDDLVVAPCPPPDVAGSCLQSCQQGQGSPDRTGIFIAIWIWGPPDDPRTYTYTAGEDPVVGGHAHHKYWDDHNHFIKIWGFHFFQQFATFMAGFPDHSNTYGPTQLAQPHGFAWADFRWTNGHHRHRHTTTAAWDWAANDPVQRKIWTWYAPDTHFAHFTKTWIDDRYDTRYIGGPDDRGKGWGHKDKDWTDRNSWIKIKIWIQTDHPDDGYGDTTIMIITRHSDPDD/DEDEAEPDLLRCCQVDDVGAEDAAEQFDKYKYKQAQQPPDDPSHDPHQFWWWKFKAQQVVLVQQFADPPTHTFDTRPHSHHMDMGMDHNYDDDPDDPPDDDDAVGKIKTHTQALRDPVRHVGGGRHCCPVVVPMYIYHYDD/DWFAFFADAFAFFDPFQAADPLWDKDFQFVLVDDDDFFQKEKAPWFWDDHRFKIWIKIFIFRHDPVDGHGDWIKIWMEGFDCPVVLFTHTHTAAIDIDPDSQFWDQWEWEDDDLKIKIKTAGAPPGDCQVVVVPGPLWMKIKIAGRHDDPDDPCHHIHIDRADAEAQPQFPHKGAFARYEYADNQKTKGKIKGWHFLVPDDDDLCVAPCPPPDVFDSCQQSCQQGQGSPDGTGIFIFIWMWGPPCPPRTYTYTATADPPPGGHAHHKYWDDHHHFIKIWGFHFFQQFATFIATFPDHNNTYGDTQLAQPHGAAWAPQRWTRGHHRHHHTTTAAWHWAFNDDVQGKIWIWYAPDTHFQHWTKTWIDDRYDTRYIGTPDDNGKGWGHKDKDWTDRVSWIKIKMWIQTGHPDDGYGDITIMIITRHNDSHD/DDDEALPDLVRVCCPDDVRAEDEAEQFDKYKYKQAQQPPDDPSHDPHRFWWWKFKFQQVCLVQQFADVVTRTFDGRPDNHHMDMGMDHNYLDDPDDPDDHDDAPTKMKIFTQAQRDPVRHPGGGRHCCVVVVGMHIYHYDD

B-factor: mean 66.35, std 14.91, range [25.34, 144.79]

InterPro domains:
  IPR000665 Haemagglutinin/haemagglutinin-neuraminidase, paramyxovirus [PF00423] (48-598)
  IPR016285 Haemagglutinin-neuraminidase [PIRSF001072] (21-602)
  IPR036278 Sialidase superfamily [SSF50939] (158-601)

Radius of gyration: 37.26 Å; Cα contacts (8 Å, |Δi|>4): 3227; chains: 4; bounding box: 80×104×97 Å

Secondary structure (DSSP, 8-state):
--EEE--SS-S----S---S-----EE-GGGS-----TTEEEEEEEEEEETTEEEEEEEEEES-TTTSEEEEEEEEEEEEEE-SSSSEEEEEEEEE--S-TTTEEEEEEEE-SSEEEEEEEE-SSS-TTTTGGG----EEEEEEESS--TT-HHHHEE------EE-TT-SEEEE-SSB-EEETTEEEEEEEEEEEGGG----GGGS--TT-TT--TTHHHHTTSSSTT-SEEEEEEEEEEETTS-SSPPEEEEEBPSTT------EEEEEETTEEEEEE---SS--B-EEEEEEETTTBEEEE----S-B----SSS-TT--S--S------B-EEEEETTTTEEEEEEE--SSSSB-EEEEEEETTEEEEEEESS-TT-EEEEEEEEEEEESS-EEEEEEEEEE-TT-SSB--EEEEEEPPS-S--/-PPPEE-STT--STTSSS--EE-PPTT-EEEEEE---SS--TT--SS----EEEEE-SHHHHTTBPPSS-EEEEE---SSS-EEEEEESSS--S--S-----TT-EEEEEE-S-SSTTTTT--B-SHHHHT--EEEEE---/-B-EES-S-------S---S-----EE-GGGS-----TTEEEEEEEEEEETTEEEEEEEEEES-TTT-EEEEEEEEEEEEEE-SSS-EEEEEEEEE--S-TTSEEEEEEEE-SSEEEEEEEE-SSS-TTTTGGG----EEEEEEESS--SS-SSSS--EE----EE-TT-SEEEE-SSB-EEETTEEEEEEEEEEEGGG----GGGS--TT-TT--TTHHHHTTSSSTT-SEEEEEEEEEEETTS-SSPPEEEEEBPSSS------EEEEEETTEEEEEE---SS--S-EEEEEEETTTBEE-----SS------SSS-TT--S---------B-EEEEETTTTEEEEEEE--SSSSB-EEEEEEETTEEEEEEESS-TT-EEEEEEEEEEEETTEEEEEEEEEEE-TT-SSBEEEEEEEEPPS-S--/-PPPEE-STT--STTSSS-SEE-PPTT-EEEEEE---SS--TT--SS--B-EEEEE-SHHHHTTB--SS-EEEEE---SSS-EEEEEESSS--S-SS---PPTT-EEEEEE-S-BSSSTTS--BSSHHHHT--EEEEE---

Nearest PDB structures (foldseek):
  2vsm-assembly1_A  TM=9.968E-01  e=3.680E-74  Henipavirus nipahense
  8xc4-assembly2_B  TM=9.919E-01  e=4.329E-72  Henipavirus nipahense
  8k3c-assembly1_A  TM=9.916E-01  e=1.283E-72  Henipavirus nipahense
  6pd4-assembly2_B  TM=9.917E-01  e=2.265E-68  Henipavirus hendraense
  6vy6-assembly1_A  TM=9.928E-01  e=2.379E-65  Henipavirus hendraense

Solvent-accessible surface area: 45322 Å² total; per-residue (Å²): 168,55,16,61,42,4,63,15,26,29,60,98,13,2,83,111,104,22,112,68,119,15,4,135,45,81,106,0,6,144,19,7,94,44,127,18,112,76,44,2,1,2,11,59,8,6,0,1,36,19,75,14,20,0,0,9,0,9,10,11,49,84,44,14,12,40,115,9,106,26,85,61,5,22,1,0,0,0,37,3,37,12,78,71,79,69,9,0,0,0,71,53,50,11,81,45,64,9,126,54,24,81,24,8,48,36,10,0,0,2,6,14,94,71,23,2,24,0,0,0,0,42,3,125,39,31,42,0,5,71,52,19,75,167,6,90,11,44,7,22,6,1,61,0,0,0,111,52,110,112,158,12,62,44,73,30,67,91,76,40,82,12,173,64,48,79,82,73,126,7,59,25,3,0,0,10,9,5,7,15,4,34,23,54,67,20,0,17,0,0,1,0,0,0,0,24,36,125,104,26,92,60,102,41,91,101,9,77,42,136,196,17,116,69,11,125,70,62,8,9,77,28,3,6,2,15,104,52,133,15,92,11,0,6,11,1,0,0,0,48,10,47,43,86,70,44,148,63,8,88,0,27,21,13,58,6,29,103,122,73,29,4,1,0,0,15,0,0,0,12,49,0,16,10,33,0,0,0,9,2,0,6,15,2,26,14,1,24,10,1,1,0,15,0,62,42,13,85,84,4,40,6,74,29,44,126,6,84,40,7,10,8,0,0,31,26,43,0,26,49,101,29,89,33,2,13,66,14,20,18,1,7,5,5,0,0,10,0,2,24,52,91,54,18,0,1,0,0,0,13,2,71,14,70,13,12,0,7,12,0,8,0,5,0,2,66,32,102,80,30,3,3,108,3,78,24,38,60,116,77,2,0,0,38,39,0,0,0,6,8,6,8,4,117,35,61,4,9,0,0,0,1,0,3,7,13,71,59,74,66,99,32,16,68,11,40,6,13,0,0,78,5,15,92,114,32,73,116,150,39,130,52,0,51,3,7,31,48,35,145,106,12,135,43,184,78,28,10,38,15,133,1,111,104,21,30,100,3,30,0,28,4,16,101,10,133,82,108,40,121,111,19,8,132,74,20,21,22,0,34,0,6,26,2,88,0,43,34,0,143,146,1,62,7,40,121,88,38,36,74,14,8,15,0,49,22,6,48,72,96,30,112,6,13,25,17,7,35,58,2,38,2,42,39,69,27,90,55,65,98,46,136,95,39,14,27,0,0,0,0,0,74,10,52,152,161,12,19,115,46,63,112,13,13,0,2,112,106,103,31,1,49,0,15,0,113,14,25,169,151,60,13,53,38,2,64,11,28,26,68,90,12,3,85,113,110,24,111,70,113,12,5,130,44,88,101,0,9,131,25,10,103,52,136,15,126,72,44,2,1,2,11,57,10,6,0,0,35,10,82,12,22,0,0,10,0,7,13,6,45,82,43,12,11,42,164,9,107,20,87,57,5,28,0,0,0,0,41,2,40,20,82,67,81,69,8,0,0,0,65,58,54,10,80,39,68,8,130,68,20,74,26,7,44,35,11,0,0,1,7,15,96,65,24,2,12,2,0,0,0,44,1,120,50,28,45,0,5,78,57,22,67,163,7,87,13,41,6,20,0,0,53,0,0,0,101,52,107,119,134,61,78,31,58,25,71,73,83,42,50,20,185,61,45,91,79,78,122,9,58,26,3,0,0,9,8,6,8,12,2,35,22,52,71,18,0,17,0,0,0,0,0,2,0,29,37,113,103,18,98,63,104,42,89,103,9,66,41,133,198,16,118,66,8,126,70,70,10,6,74,33,1,4,2,26,86,54,119,8,89,13,0,4,11,1,0,0,0,38,2,41,51,89,63,37,153,105,15,68,0,22,20,13,69,5,27,110,105,71,27,3,0,0,0,13,0,2,0,10,45,0,21,10,34,0,0,0,9,3,0,5,11,0,24,13,1,20,8,0,2,0,18,0,65,42,12,80,91,6,38,4,86,21,51,123,7,87,34,6,11,8,0,0,28,19,45,0,29,47,105,28,86,35,1,16,57,16,21,16,2,6,4,4,0,1,9,0,3,24,51,93,60,24,0,1,0,0,0,14,2,80,21,73,15,6,1,6,12,0,10,0,7,0,2,65,27,99,75,30,2,1,105,3,76,28,34,58,126,74,2,0,0,36,42,0,0,0,7,9,7,8,8,135,34,66,6,13,0,0,0,0,0,4,7,18,66,60,75,62,106,40,14,59,12,47,5,15,0,0,78,4,18,89,115,38,69,120,156,39,127,44,0,56,2,5,42,49,34,168,106,11,131,48,171,70,29,11,42,10,141,1,116,100,15,29,95,2,28,0,29,3,13,96,10,139,76,100,36,120,109,19,6,127,72,30,17,13,0,33,0,7,24,6,99,8,47,35,0,151,127,1,65,4,43,121,90,38,30,71,14,4,20,0,45,20,3,42,73,93,35,133,6,15,25,17,4,36,61,2,40,2,40,42,87,23,83,64,62,148,70,143,83,47,21,37,0,0,0,0,1,83,11,45,153,145,23,14,114,48,55,106,15,14,1,2,127,104,88,22,1,46,0,20,0,104,26,26,172